Protein AF-E2S7B3-F1 (afdb_monomer_lite)

Radius of gyration: 31.46 Å; chains: 1; bounding box: 75×74×96 Å

pLDDT: mean 91.52, std 8.04, range [38.59, 98.75]

Sequence (967 aa):
MTLFEKPIVLAPMAGGPSTPELCAAVTNAGGLGFLAGGYLTPEKLEEQVSTVESLTTQPFGINLFYPSHSNSDQYAEYSKYHQALTKKCVSYSDFPSHPKWSDDHYDRKLDIALRSNAKFISLTFGYPDANTLKTIRRAGKKVVLNATTPREIDHIIQLDCDILSLQGKAAGGHRATVLDNNIEGSSYDAKTLLHHAVAKTEKPVFVGGGVGTAEDTLDLLRSGATAVIVGTRFLTAQEAGTKDTHRHALLELTNRNTVITHAFSGKPARAISNTFTDIFTSQAPYIYPEIHYLTAGMRAEANNAKDPEYLNLWAGEGFANCREATAKQIIDELLPYSQAQESSKVSFSHTDVAVIGGGPRGMAVIERLISRIKDKNLNKPIHIVWYDDNGFGSGKVWSPYQCQLLLMNTVTAQLSAFPDESAGLSGQHATGPTFYDWLKSNDAREFLSSDPVLLAEASSATEDTYSSRALYGAYLQWSVNQLLKDSREYSPIKLVARRAVSFEKREDSLLIHDSLGGCVEAKSVVLSLGHTSQKLSGKEESLSKKAKESTVTYLPSGDASIQKAAKLPIRESIILRGMGLTFFDYMILLTEGRGGQFRENAHGKHYIPSGKEPHIIACSRKGAPHHARGKNQKRPDERWVPRILTEDYAAALSNATFSVDVWPRIAQEVELAFTISLLEENNADYDEESLVSLAKQGGHSLVEWRHSQGYTETLDWGELFQAKWTNSPGEKLRDYQDTVASKIENDIVEAEKGNKSGPLKAALDVLRDIRNEVRECVQYGRITGESFKEELLARYSPTNAFLSIGPPIQRLEQMQALIKAGILTVLPADPIISLDESNGKVDYFNPSMPQEKGEATALVEARLPTSSIQNTADPLIVSAASLGLIRPHYFKNTTCVSGAIDVDPHSFRVQSDSEQSVSLYAYGIPLEGLQWGTAATIRPFVNSVIIHDADAIASSIQEDLHERKKQ

Structure (mmCIF, N/CA/C/O backbone):
data_AF-E2S7B3-F1
#
_entry.id   AF-E2S7B3-F1
#
loop_
_atom_site.group_PDB
_atom_site.id
_atom_site.type_symbol
_atom_site.label_atom_id
_atom_site.label_alt_id
_atom_site.label_comp_id
_atom_site.label_asym_id
_atom_site.label_entity_id
_atom_site.label_seq_id
_atom_site.pdbx_PDB_ins_code
_atom_site.Cartn_x
_atom_site.Cartn_y
_atom_site.Cartn_z
_atom_site.occupancy
_atom_site.B_iso_or_equiv
_atom_site.auth_seq_id
_atom_site.auth_comp_id
_atom_site.auth_asym_id
_atom_site.auth_atom_id
_atom_site.pdbx_PDB_model_num
ATOM 1 N N . MET A 1 1 ? 3.753 -5.588 10.242 1.00 42.84 1 MET A N 1
ATOM 2 C CA . MET A 1 1 ? 3.147 -6.579 11.151 1.00 42.84 1 MET A CA 1
ATOM 3 C C . MET A 1 1 ? 1.650 -6.394 11.049 1.00 42.84 1 MET A C 1
ATOM 5 O O . MET A 1 1 ? 1.190 -5.283 11.280 1.00 42.84 1 MET A O 1
ATOM 9 N N . THR A 1 2 ? 0.928 -7.424 10.633 1.00 64.00 2 THR A N 1
ATOM 10 C CA . THR A 1 2 ? -0.535 -7.390 10.520 1.00 64.00 2 THR A CA 1
ATOM 11 C C . THR A 1 2 ? -1.118 -7.531 11.919 1.00 64.00 2 THR A C 1
ATOM 13 O O . THR A 1 2 ? -0.820 -8.506 12.604 1.00 64.00 2 THR A O 1
ATOM 16 N N . LEU A 1 3 ? -1.851 -6.516 12.385 1.00 79.00 3 LEU A N 1
ATOM 17 C CA . LEU A 1 3 ? -2.432 -6.497 13.735 1.00 79.00 3 LEU A CA 1
ATOM 18 C C . LEU A 1 3 ? -3.769 -7.253 13.789 1.00 79.00 3 LEU A C 1
ATOM 20 O O . LEU A 1 3 ? -4.097 -7.843 14.813 1.00 79.00 3 LEU A O 1
ATOM 24 N N . PHE A 1 4 ? -4.520 -7.193 12.690 1.00 83.31 4 PHE A N 1
ATOM 25 C CA . PHE A 1 4 ? -5.829 -7.798 12.435 1.00 83.31 4 PHE A CA 1
ATOM 26 C C . PHE A 1 4 ? -6.089 -7.742 10.913 1.00 83.31 4 PHE A C 1
ATOM 28 O O . PHE A 1 4 ? -5.300 -7.137 10.184 1.00 83.31 4 PHE A O 1
ATOM 35 N N . GLU A 1 5 ? -7.134 -8.411 10.425 1.00 85.56 5 GLU A N 1
ATOM 36 C CA . GLU A 1 5 ? -7.292 -8.757 8.999 1.00 85.56 5 GLU A CA 1
ATOM 37 C C . GLU A 1 5 ? -7.821 -7.599 8.135 1.00 85.56 5 GLU A C 1
ATOM 39 O O . GLU A 1 5 ? -7.329 -7.370 7.031 1.00 85.56 5 GLU A O 1
ATOM 44 N N . LYS A 1 6 ? -8.800 -6.842 8.640 1.00 90.12 6 LYS A N 1
ATOM 45 C CA . LYS A 1 6 ? -9.456 -5.729 7.940 1.00 90.12 6 LYS A CA 1
ATOM 46 C C . LYS A 1 6 ? -9.168 -4.415 8.669 1.00 90.12 6 LYS A C 1
ATOM 48 O O . LYS A 1 6 ? -9.468 -4.354 9.854 1.00 90.12 6 LYS A O 1
ATOM 53 N N . PRO A 1 7 ? -8.657 -3.346 8.024 1.00 93.50 7 PRO A N 1
ATOM 54 C CA . PRO A 1 7 ? -8.165 -2.128 8.690 1.00 93.50 7 PRO A CA 1
ATOM 55 C C . PRO A 1 7 ? -9.270 -1.197 9.252 1.00 93.50 7 PRO A C 1
ATOM 57 O O . PRO A 1 7 ? -9.233 0.016 9.054 1.00 93.50 7 PRO A O 1
ATOM 60 N N . ILE A 1 8 ? -10.238 -1.749 9.991 1.00 97.00 8 ILE A N 1
ATOM 61 C CA . ILE A 1 8 ? -11.301 -1.048 10.721 1.00 97.00 8 ILE A CA 1
ATOM 62 C C . ILE A 1 8 ? -11.154 -1.313 12.219 1.00 97.00 8 ILE A C 1
ATOM 64 O O . ILE A 1 8 ? -11.015 -2.455 12.652 1.00 97.00 8 ILE A O 1
ATOM 68 N N . VAL A 1 9 ? -11.237 -0.253 13.015 1.00 98.44 9 VAL A N 1
ATOM 69 C CA . VAL A 1 9 ? -11.253 -0.307 14.478 1.00 98.44 9 VAL A CA 1
ATOM 70 C C . VAL A 1 9 ? -12.608 0.189 14.966 1.00 98.44 9 VAL A C 1
ATOM 72 O O . VAL A 1 9 ? -13.010 1.313 14.655 1.00 98.44 9 VAL A O 1
ATOM 75 N N . LEU A 1 10 ? -13.303 -0.623 15.763 1.00 98.56 10 LEU A N 1
ATOM 76 C CA . LEU A 1 10 ? -14.492 -0.178 16.485 1.00 98.56 10 LEU A CA 1
ATOM 77 C C . LEU A 1 10 ? -14.072 0.850 17.535 1.00 98.56 10 LEU A C 1
ATOM 79 O O . LEU A 1 10 ? -13.273 0.544 18.421 1.00 98.56 10 LEU A O 1
ATOM 83 N N . ALA A 1 11 ? -14.622 2.059 17.468 1.00 98.12 11 ALA A N 1
ATOM 84 C CA . ALA A 1 11 ? -14.414 3.030 18.531 1.00 98.12 11 ALA A CA 1
ATOM 85 C C . ALA A 1 11 ? -15.030 2.505 19.846 1.00 98.12 11 ALA A C 1
ATOM 87 O O . ALA A 1 11 ? -16.179 2.056 19.836 1.00 98.12 11 ALA A O 1
ATOM 88 N N . PRO A 1 12 ? -14.327 2.588 20.989 1.00 96.94 12 PRO A N 1
ATOM 89 C CA . PRO A 1 12 ? -14.933 2.299 22.283 1.00 96.94 12 PRO A CA 1
ATOM 90 C C . PRO A 1 12 ? -15.971 3.377 22.629 1.00 96.94 12 PRO A C 1
ATOM 92 O O . PRO A 1 12 ? -15.638 4.547 22.817 1.00 96.94 12 PRO A O 1
ATOM 95 N N . MET A 1 13 ? -17.238 2.982 22.726 1.00 97.81 13 MET A N 1
ATOM 96 C CA . MET A 1 13 ? -18.384 3.853 22.990 1.00 97.81 13 MET A CA 1
ATOM 97 C C . MET A 1 13 ? -18.999 3.493 24.346 1.00 97.81 13 MET A C 1
ATOM 99 O O . MET A 1 13 ? -19.828 2.587 24.460 1.00 97.81 13 MET A O 1
ATOM 103 N N . ALA A 1 14 ? -18.560 4.202 25.390 1.00 94.50 14 ALA A N 1
ATOM 104 C CA . ALA A 1 14 ? -19.029 4.005 26.761 1.00 94.50 14 ALA A CA 1
ATOM 105 C C . ALA A 1 14 ? -20.523 4.350 26.932 1.00 94.50 14 ALA A C 1
ATOM 107 O O . ALA A 1 14 ? -21.105 5.113 26.158 1.00 94.50 14 ALA A O 1
ATOM 108 N N . GLY A 1 15 ? -21.139 3.821 27.994 1.00 90.44 15 GLY A N 1
ATOM 109 C CA . GLY A 1 15 ? -22.546 4.087 28.321 1.00 90.44 15 GLY A CA 1
ATOM 110 C C . GLY A 1 15 ? -23.561 3.186 27.607 1.00 90.44 15 GLY A C 1
ATOM 111 O O . GLY A 1 15 ? -24.727 3.570 27.507 1.00 90.44 15 GLY A O 1
ATOM 112 N N . GLY A 1 16 ? -23.131 2.015 27.120 1.00 91.50 16 GLY A N 1
ATOM 113 C CA . GLY A 1 16 ? -24.012 0.972 26.576 1.00 91.50 16 GLY A CA 1
ATOM 114 C C . GLY A 1 16 ? -23.735 0.517 25.135 1.00 91.50 16 GLY A C 1
ATOM 115 O O . GLY A 1 16 ? -23.834 -0.683 24.900 1.00 91.50 16 GLY A O 1
ATOM 116 N N . PRO A 1 17 ? -23.364 1.393 24.174 1.00 96.31 17 PRO A N 1
ATOM 117 C CA . PRO A 1 17 ? -23.288 0.986 22.769 1.00 96.31 17 PRO A CA 1
ATOM 118 C C . PRO A 1 17 ? -22.270 -0.119 22.448 1.00 96.31 17 PRO A C 1
ATOM 120 O O . PRO A 1 17 ? -22.614 -1.050 21.722 1.00 96.31 17 PRO A O 1
ATOM 123 N N . SER A 1 18 ? -21.045 -0.049 22.987 1.00 94.88 18 SER A N 1
ATOM 124 C CA . SER A 1 18 ? -20.009 -1.083 22.795 1.00 94.88 18 SER A CA 1
ATOM 125 C C . SER A 1 18 ? -20.242 -2.302 23.689 1.00 94.88 18 SER A C 1
ATOM 127 O O . SER A 1 18 ? -19.544 -2.495 24.684 1.00 94.88 18 SER A O 1
ATOM 129 N N . THR A 1 19 ? -21.232 -3.115 23.338 1.00 98.31 19 THR A N 1
ATOM 130 C CA . THR A 1 19 ? -21.528 -4.400 23.986 1.00 98.31 19 THR A CA 1
ATOM 131 C C . THR A 1 19 ? -20.426 -5.440 23.723 1.00 98.31 19 THR A C 1
ATOM 133 O O . THR A 1 19 ? -19.661 -5.305 22.757 1.00 98.31 19 THR A O 1
ATOM 136 N N . PRO A 1 20 ? -20.341 -6.508 24.541 1.00 98.56 20 PRO A N 1
ATOM 137 C CA . PRO A 1 20 ? -19.515 -7.673 24.229 1.00 98.56 20 PRO A CA 1
ATOM 138 C C . PRO A 1 20 ? -19.801 -8.259 22.843 1.00 98.56 20 PRO A C 1
ATOM 140 O O . PRO A 1 20 ? -18.869 -8.599 22.116 1.00 98.56 20 PRO A O 1
ATOM 143 N N . GLU A 1 21 ? -21.076 -8.320 22.455 1.00 98.62 21 GLU A N 1
ATOM 144 C CA . GLU A 1 21 ? -21.536 -8.849 21.173 1.00 98.62 21 GLU A CA 1
ATOM 145 C C . GLU A 1 21 ? -21.042 -7.994 20.007 1.00 98.62 21 GLU A C 1
ATOM 147 O O . GLU A 1 21 ? -20.528 -8.545 19.037 1.00 98.62 21 GLU A O 1
ATOM 152 N N . LEU A 1 22 ? -21.115 -6.660 20.106 1.00 98.75 22 LEU A N 1
ATOM 153 C CA . LEU A 1 22 ? -20.592 -5.767 19.070 1.00 98.75 22 LEU A CA 1
ATOM 154 C C . LEU A 1 22 ? -19.069 -5.879 18.954 1.00 98.75 22 LEU A C 1
ATOM 156 O O . LEU A 1 22 ? -18.537 -5.955 17.845 1.00 98.75 22 LEU A O 1
ATOM 160 N N . CYS A 1 23 ? -18.367 -5.911 20.091 1.00 98.62 23 CYS A N 1
ATOM 161 C CA . CYS A 1 23 ? -16.917 -6.096 20.127 1.00 98.62 23 CYS A CA 1
ATOM 162 C C . CYS A 1 23 ? -16.521 -7.401 19.419 1.00 98.62 23 CYS A C 1
ATOM 164 O O . CYS A 1 23 ? -15.706 -7.385 18.496 1.00 98.62 23 CYS A O 1
ATOM 166 N N . ALA A 1 24 ? -17.150 -8.518 19.791 1.00 98.19 24 ALA A N 1
ATOM 167 C CA . ALA A 1 24 ? -16.897 -9.815 19.181 1.00 98.19 24 ALA A CA 1
ATOM 168 C C . ALA A 1 24 ? -17.320 -9.870 17.705 1.00 98.19 24 ALA A C 1
ATOM 170 O O . ALA A 1 24 ? -16.604 -10.462 16.904 1.00 98.19 24 ALA A O 1
ATOM 171 N N . ALA A 1 25 ? -18.435 -9.246 17.315 1.00 98.00 25 ALA A N 1
ATOM 172 C CA . ALA A 1 25 ? -18.910 -9.239 15.933 1.00 98.00 25 ALA A CA 1
ATOM 173 C C . ALA A 1 25 ? -17.956 -8.487 14.995 1.00 98.00 25 ALA A C 1
ATOM 175 O O . ALA A 1 25 ? -17.624 -9.008 13.931 1.00 98.00 25 ALA A O 1
ATOM 176 N N . VAL A 1 26 ? -17.448 -7.318 15.406 1.00 97.62 26 VAL A N 1
ATOM 177 C CA . VAL A 1 26 ? -16.416 -6.588 14.646 1.00 97.62 26 VAL A CA 1
ATOM 178 C C . VAL A 1 26 ? -15.134 -7.409 14.542 1.00 97.62 26 VAL A C 1
ATOM 180 O O . VAL A 1 26 ? -14.583 -7.554 13.451 1.00 97.62 26 VAL A O 1
ATOM 183 N N . THR A 1 27 ? -14.686 -7.979 15.662 1.00 95.81 27 THR A N 1
ATOM 184 C CA . THR A 1 27 ? -13.476 -8.806 15.726 1.00 95.81 27 THR A CA 1
ATOM 185 C C . THR A 1 27 ? -13.581 -10.057 14.842 1.00 95.81 27 THR A C 1
ATOM 187 O O . THR A 1 27 ? -12.671 -10.367 14.077 1.00 95.81 27 THR A O 1
ATOM 190 N N . ASN A 1 28 ? -14.718 -10.755 14.871 1.00 93.12 28 ASN A N 1
ATOM 191 C CA . ASN A 1 28 ? -14.971 -11.945 14.052 1.00 93.12 28 ASN A CA 1
ATOM 192 C C . ASN A 1 28 ? -15.164 -11.622 12.563 1.00 93.12 28 ASN A C 1
ATOM 194 O O . ASN A 1 28 ? -14.970 -12.496 11.722 1.00 93.12 28 ASN A O 1
ATOM 198 N N . ALA A 1 29 ? -15.533 -10.385 12.230 1.00 91.62 29 ALA A N 1
ATOM 199 C CA . ALA A 1 29 ? -15.584 -9.888 10.859 1.00 91.62 29 ALA A CA 1
ATOM 200 C C . ALA A 1 29 ? -14.210 -9.402 10.341 1.00 91.62 29 ALA A C 1
ATOM 202 O O . ALA A 1 29 ? -14.124 -8.880 9.230 1.00 91.62 29 ALA A O 1
ATOM 203 N N . GLY A 1 30 ? -13.139 -9.579 11.126 1.00 89.81 30 GLY A N 1
ATOM 204 C CA . GLY A 1 30 ? -11.754 -9.281 10.753 1.00 89.81 30 GLY A CA 1
ATOM 205 C C . GLY A 1 30 ? -11.259 -7.895 11.177 1.00 89.81 30 GLY A C 1
ATOM 206 O O . GLY A 1 30 ? -10.065 -7.621 11.051 1.00 89.81 30 GLY A O 1
ATOM 207 N N . GLY A 1 31 ? -12.139 -7.027 11.686 1.00 94.25 31 GLY A N 1
ATOM 208 C CA . GLY A 1 31 ? -11.756 -5.740 12.273 1.00 94.25 31 GLY A CA 1
ATOM 209 C C . GLY A 1 31 ? -11.177 -5.886 13.683 1.00 94.25 31 GLY A C 1
ATOM 210 O O . GLY A 1 31 ? -11.022 -6.988 14.203 1.00 94.25 31 GLY A O 1
ATOM 211 N N . LEU A 1 32 ? -10.890 -4.760 14.337 1.00 97.12 32 LEU A N 1
ATOM 212 C CA . LEU A 1 32 ? -10.486 -4.720 15.743 1.00 97.12 32 LEU A CA 1
ATOM 213 C C . LEU A 1 32 ? -11.626 -4.192 16.619 1.00 97.12 32 LEU A C 1
ATOM 215 O O . LEU A 1 32 ? -11.892 -2.988 16.651 1.00 97.12 32 LEU A O 1
ATOM 219 N N . GLY A 1 33 ? -12.286 -5.090 17.350 1.00 98.06 33 GLY A N 1
ATOM 220 C CA . GLY A 1 33 ? -13.283 -4.738 18.357 1.00 98.06 33 GLY A CA 1
ATOM 221 C C . GLY A 1 33 ? -12.650 -4.143 19.617 1.00 98.06 33 GLY A C 1
ATOM 222 O O . GLY A 1 33 ? -11.640 -4.649 20.115 1.00 98.06 33 GLY A O 1
ATOM 223 N N . PHE A 1 34 ? -13.265 -3.090 20.161 1.00 98.44 34 PHE A N 1
ATOM 224 C CA . PHE A 1 34 ? -12.953 -2.561 21.490 1.00 98.44 34 PHE A CA 1
ATOM 225 C C . PHE A 1 34 ? -14.171 -2.618 22.410 1.00 98.44 34 PHE A C 1
ATOM 227 O O . PHE A 1 34 ? -15.238 -2.092 22.087 1.00 98.44 34 PHE A O 1
ATOM 234 N N . LEU A 1 35 ? -13.971 -3.182 23.601 1.00 98.25 35 LEU A N 1
ATOM 235 C CA . LEU A 1 35 ? -14.897 -3.070 24.721 1.00 98.25 35 LEU A CA 1
ATOM 236 C C . LEU A 1 35 ? -14.635 -1.759 25.477 1.00 98.25 35 LEU A C 1
ATOM 238 O O . LEU A 1 35 ? -13.482 -1.417 25.754 1.00 98.25 35 LEU A O 1
ATOM 242 N N . ALA A 1 36 ? -15.690 -1.025 25.831 1.00 97.69 36 ALA A N 1
ATOM 243 C CA . ALA A 1 36 ? -15.576 0.230 26.570 1.00 97.69 36 ALA A CA 1
ATOM 244 C C . ALA A 1 36 ? -15.776 0.002 28.077 1.00 97.69 36 ALA A C 1
ATOM 246 O O . ALA A 1 36 ? -16.889 -0.250 28.525 1.00 97.69 36 ALA A O 1
ATOM 247 N N . GLY A 1 37 ? -14.707 0.132 28.868 1.00 97.12 37 GLY A N 1
ATOM 248 C CA . GLY A 1 37 ? -14.751 -0.003 30.327 1.00 97.12 37 GLY A CA 1
ATOM 249 C C . GLY A 1 37 ? -15.211 1.254 31.070 1.00 97.12 37 GLY A C 1
ATOM 250 O O . GLY A 1 37 ? -15.495 1.181 32.268 1.00 97.12 37 GLY A O 1
ATOM 251 N N . GLY A 1 38 ? -15.297 2.397 30.384 1.00 95.44 38 GLY A N 1
ATOM 252 C CA . GLY A 1 38 ? -15.758 3.659 30.963 1.00 95.44 38 GLY A CA 1
ATOM 253 C C . GLY A 1 38 ? -17.161 3.544 31.565 1.00 95.44 38 GLY A C 1
ATOM 254 O O . GLY A 1 38 ? -18.071 3.017 30.922 1.00 95.44 38 GLY A O 1
ATOM 255 N N . TYR A 1 39 ? -17.341 4.049 32.787 1.00 94.44 39 TYR A N 1
ATOM 256 C CA . TYR A 1 39 ? -18.589 4.023 33.569 1.00 94.44 39 TYR A CA 1
ATOM 257 C C . TYR A 1 39 ? -19.047 2.648 34.084 1.00 94.44 39 TYR A C 1
ATOM 259 O O . TYR A 1 39 ? -20.011 2.588 34.849 1.00 94.44 39 TYR A O 1
ATOM 267 N N . LEU A 1 40 ? -18.392 1.543 33.710 1.00 96.75 40 LEU A N 1
ATOM 268 C CA . LEU A 1 40 ? -18.699 0.224 34.276 1.00 96.75 40 LEU A CA 1
ATOM 269 C C . LEU A 1 40 ? -18.163 0.097 35.705 1.00 96.75 40 LEU A C 1
ATOM 271 O O . LEU A 1 40 ? -17.192 0.748 36.077 1.00 96.75 40 LEU A O 1
ATOM 275 N N . THR A 1 41 ? -18.743 -0.789 36.509 1.00 97.81 41 THR A N 1
ATOM 276 C CA . THR A 1 41 ? -18.047 -1.273 37.709 1.00 97.81 41 THR A CA 1
ATOM 277 C C . THR A 1 41 ? -16.982 -2.301 37.305 1.00 97.81 41 THR A C 1
ATOM 279 O O . THR A 1 41 ? -17.084 -2.883 36.218 1.00 97.81 41 THR A O 1
ATOM 282 N N . PRO A 1 42 ? -15.963 -2.566 38.143 1.00 98.38 42 PRO A N 1
ATOM 283 C CA . PRO A 1 42 ? -15.003 -3.640 37.888 1.00 98.38 42 PRO A CA 1
ATOM 284 C C . PRO A 1 42 ? -15.684 -4.992 37.644 1.00 98.38 42 PRO A C 1
ATOM 286 O O . PRO A 1 42 ? -15.332 -5.695 36.706 1.00 98.38 42 PRO A O 1
ATOM 289 N N . GLU A 1 43 ? -16.715 -5.318 38.421 1.00 98.38 43 GLU A N 1
ATOM 290 C CA . GLU A 1 43 ? -17.434 -6.590 38.326 1.00 98.38 43 GLU A CA 1
ATOM 291 C C . GLU A 1 43 ? -18.163 -6.715 36.980 1.00 98.38 43 GLU A C 1
ATOM 293 O O . GLU A 1 43 ? -18.111 -7.763 36.337 1.00 98.38 43 GLU A O 1
ATOM 298 N N . LYS A 1 44 ? -18.782 -5.624 36.500 1.00 98.31 44 LYS A N 1
ATOM 299 C CA . LYS A 1 44 ? -19.452 -5.635 35.195 1.00 98.31 44 LYS A CA 1
ATOM 300 C C . LYS A 1 44 ? -18.458 -5.687 34.037 1.00 98.31 44 LYS A C 1
ATOM 302 O O . LYS A 1 44 ? -18.742 -6.330 33.030 1.00 98.31 44 LYS A O 1
ATOM 307 N N . LEU A 1 45 ? -17.305 -5.027 34.170 1.00 98.44 45 LEU A N 1
ATOM 308 C CA . LEU A 1 45 ? -16.232 -5.135 33.183 1.00 98.44 45 LEU A CA 1
ATOM 309 C C . LEU A 1 45 ? -15.709 -6.575 33.105 1.00 98.44 45 LEU A C 1
ATOM 311 O O . LEU A 1 45 ? -15.553 -7.087 32.003 1.00 98.44 45 LEU A O 1
ATOM 315 N N . GLU A 1 46 ? -15.473 -7.236 34.240 1.00 98.44 46 GLU A N 1
ATOM 316 C CA . GLU A 1 46 ? -14.998 -8.627 34.283 1.00 98.44 46 GLU A CA 1
ATOM 317 C C . GLU A 1 46 ? -16.002 -9.590 33.621 1.00 98.44 46 GLU A C 1
ATOM 319 O O . GLU A 1 46 ? -15.612 -10.408 32.788 1.00 98.44 46 GLU A O 1
ATOM 324 N N . GLU A 1 47 ? -17.303 -9.420 33.883 1.00 98.50 47 GLU A N 1
ATOM 325 C CA . GLU A 1 47 ? -18.380 -10.167 33.212 1.00 98.50 47 GLU A CA 1
ATOM 326 C C . GLU A 1 47 ? -18.380 -9.945 31.687 1.00 98.50 47 GLU A C 1
ATOM 328 O O . GLU A 1 47 ? -18.436 -10.897 30.901 1.00 98.50 47 GLU A O 1
ATOM 333 N N . GLN A 1 48 ? -18.291 -8.687 31.245 1.00 98.56 48 GLN A N 1
ATOM 334 C CA . GLN A 1 48 ? -18.290 -8.353 29.820 1.00 98.56 48 GLN A CA 1
ATOM 335 C C . GLN A 1 48 ? -17.035 -8.859 29.101 1.00 98.56 48 GLN A C 1
ATOM 337 O O . GLN A 1 48 ? -17.138 -9.350 27.979 1.00 98.56 48 GLN A O 1
ATOM 342 N N . VAL A 1 49 ? -15.867 -8.791 29.742 1.00 98.56 49 VAL A N 1
A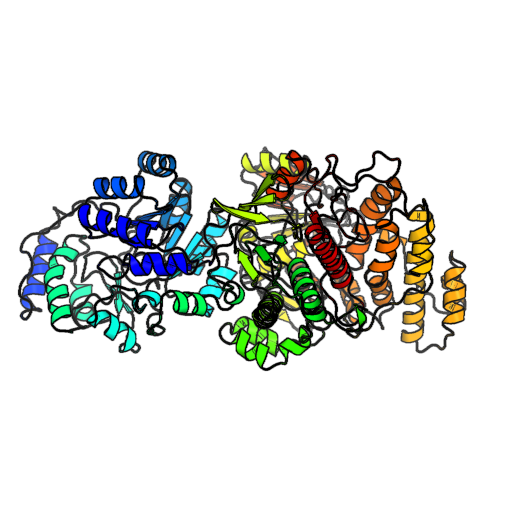TOM 343 C CA . VAL A 1 49 ? -14.616 -9.355 29.216 1.00 98.56 49 VAL A CA 1
ATOM 344 C C . VAL A 1 49 ? -14.748 -10.865 29.039 1.00 98.56 49 VAL A C 1
ATOM 346 O O . VAL A 1 49 ? -14.465 -11.367 27.953 1.00 98.56 49 VAL A O 1
ATOM 349 N N . SER A 1 50 ? -15.255 -11.579 30.049 1.00 98.25 50 SER A N 1
ATOM 350 C CA . SER A 1 50 ? -15.501 -13.023 29.948 1.00 98.25 50 SER A CA 1
ATOM 351 C C . SER A 1 50 ? -16.468 -13.362 28.808 1.00 98.25 50 SER A C 1
ATOM 353 O O . SER A 1 50 ? -16.254 -14.332 28.080 1.00 98.25 50 SER A O 1
ATOM 355 N N . THR A 1 51 ? -17.483 -12.521 28.591 1.00 98.56 51 THR A N 1
ATOM 356 C CA . THR A 1 51 ? -18.421 -12.678 27.473 1.00 98.56 51 THR A CA 1
ATOM 357 C C . THR A 1 51 ? -17.708 -12.535 26.126 1.00 98.56 51 THR A C 1
ATOM 359 O O . THR A 1 51 ? -17.839 -13.422 25.286 1.00 98.56 51 THR A O 1
ATOM 362 N N . VAL A 1 52 ? -16.893 -11.490 25.918 1.00 98.31 52 VAL A N 1
ATOM 363 C CA . VAL A 1 52 ? -16.115 -11.329 24.671 1.00 98.31 52 VAL A CA 1
ATOM 364 C C . VAL A 1 52 ? -15.217 -12.542 24.425 1.00 98.31 52 VAL A C 1
ATOM 366 O O . VAL A 1 52 ? -15.218 -13.084 23.323 1.00 98.31 52 VAL A O 1
ATOM 369 N N . GLU A 1 53 ? -14.504 -13.009 25.449 1.00 97.44 53 GLU A N 1
ATOM 370 C CA . GLU A 1 53 ? -13.600 -14.165 25.354 1.00 97.44 53 GLU A CA 1
ATOM 371 C C . GLU A 1 53 ? -14.323 -15.480 25.033 1.00 97.44 53 GLU A C 1
ATOM 373 O O . GLU A 1 53 ? -13.731 -16.384 24.447 1.00 97.44 53 GLU A O 1
ATOM 378 N N . SER A 1 54 ? -15.612 -15.582 25.367 1.00 97.88 54 SER A N 1
ATOM 379 C CA . SER A 1 54 ? -16.453 -16.713 24.960 1.00 97.88 54 SER A CA 1
ATOM 380 C C . SER A 1 54 ? -16.955 -16.610 23.512 1.00 97.88 54 SER A C 1
ATOM 382 O O . SER A 1 54 ? -17.238 -17.630 22.885 1.00 97.88 54 SER A O 1
ATOM 384 N N . LEU A 1 55 ? -17.055 -15.391 22.969 1.00 97.62 55 LEU A N 1
ATOM 385 C CA . LEU A 1 55 ? -17.600 -15.108 21.636 1.00 97.62 55 LEU A CA 1
ATOM 386 C C . LEU A 1 55 ? -16.525 -15.016 20.544 1.00 97.62 55 LEU A C 1
ATOM 388 O O . LEU A 1 55 ? -16.841 -15.111 19.353 1.00 97.62 55 LEU A O 1
ATOM 392 N N . THR A 1 56 ? -15.260 -14.799 20.911 1.00 93.38 56 THR A N 1
ATOM 393 C CA . THR A 1 56 ? -14.152 -14.738 19.957 1.00 93.38 56 THR A CA 1
ATOM 394 C C . THR A 1 56 ? -12.821 -15.171 20.562 1.00 93.38 56 THR A C 1
ATOM 396 O O . THR A 1 56 ? -12.491 -14.856 21.701 1.00 93.38 56 THR A O 1
ATOM 399 N N . THR A 1 57 ? -12.018 -15.858 19.749 1.00 88.69 57 THR A N 1
ATOM 400 C CA . THR A 1 57 ? -10.620 -16.194 20.055 1.00 88.69 57 THR A CA 1
ATOM 401 C C . THR A 1 57 ? -9.629 -15.231 19.398 1.00 88.69 57 THR A C 1
ATOM 403 O O . THR A 1 57 ? -8.419 -15.391 19.559 1.00 88.69 57 THR A O 1
ATOM 406 N N . GLN A 1 58 ? -10.110 -14.271 18.602 1.00 88.19 58 GLN A N 1
ATOM 407 C CA . GLN A 1 58 ? -9.259 -13.319 17.890 1.00 88.19 58 GLN A CA 1
ATOM 408 C C . GLN A 1 58 ? -8.884 -12.129 18.800 1.00 88.19 58 GLN A C 1
ATOM 410 O O . GLN A 1 58 ? -9.575 -11.850 19.785 1.00 88.19 58 GLN A O 1
ATOM 415 N N . PRO A 1 59 ? -7.790 -11.404 18.499 1.00 90.81 59 PRO A N 1
ATOM 416 C CA . PRO A 1 59 ? -7.371 -10.238 19.274 1.00 90.81 59 PRO A CA 1
ATOM 417 C C . PRO A 1 59 ? -8.450 -9.144 19.373 1.00 90.81 59 PRO A C 1
ATOM 419 O O . PRO A 1 59 ? -8.904 -8.628 18.358 1.00 90.81 59 PRO A O 1
ATOM 422 N N . PHE A 1 60 ? -8.785 -8.723 20.596 1.00 97.44 60 PHE A N 1
ATOM 423 C CA . PHE A 1 60 ? -9.651 -7.568 20.870 1.00 97.44 60 PHE A CA 1
ATOM 424 C C . PHE A 1 60 ? -8.981 -6.573 21.830 1.00 97.44 60 PHE A C 1
ATOM 426 O O . PHE A 1 60 ? -7.926 -6.858 22.419 1.00 97.44 60 PHE A O 1
ATOM 433 N N . GLY A 1 61 ? -9.580 -5.390 21.970 1.00 98.19 61 GLY A N 1
ATOM 434 C CA . GLY A 1 61 ? -9.113 -4.326 22.853 1.00 98.19 61 GLY A CA 1
ATOM 435 C C . GLY A 1 61 ? -10.066 -3.983 24.000 1.00 98.19 61 GLY A C 1
ATOM 436 O O . GLY A 1 61 ? -11.277 -4.162 23.901 1.00 98.19 61 GLY A O 1
ATOM 437 N N . ILE A 1 62 ? -9.516 -3.433 25.083 1.00 98.69 62 ILE A N 1
ATOM 438 C CA . ILE A 1 62 ? -10.273 -2.841 26.196 1.00 98.69 62 ILE A CA 1
ATOM 439 C C . ILE A 1 62 ? -9.886 -1.366 26.311 1.00 98.69 62 ILE A C 1
ATOM 441 O O . ILE A 1 62 ? -8.703 -1.027 26.308 1.00 98.69 62 ILE A O 1
ATOM 445 N N . ASN A 1 63 ? -10.876 -0.480 26.391 1.00 98.56 63 ASN A N 1
ATOM 446 C CA . ASN A 1 63 ? -10.676 0.944 26.647 1.00 98.56 63 ASN A CA 1
ATOM 447 C C . ASN A 1 63 ? -10.975 1.293 28.102 1.00 98.56 63 ASN A C 1
ATOM 449 O O . ASN A 1 63 ? -12.031 0.919 28.608 1.00 98.56 63 ASN A O 1
ATOM 453 N N . LEU A 1 64 ? -10.086 2.053 28.739 1.00 98.12 64 LEU A N 1
ATOM 454 C CA . LEU A 1 64 ? -10.264 2.571 30.094 1.00 98.12 64 LEU A CA 1
ATOM 455 C C . LEU A 1 64 ? -10.168 4.101 30.101 1.00 98.12 64 LEU A C 1
ATOM 457 O O . LEU A 1 64 ? -9.381 4.699 29.359 1.00 98.12 64 LEU A O 1
ATOM 461 N N . PHE A 1 65 ? -10.953 4.740 30.966 1.00 96.44 65 PHE A N 1
ATOM 462 C CA . PHE A 1 65 ? -10.790 6.158 31.260 1.00 96.44 65 PHE A CA 1
ATOM 463 C C . PHE A 1 65 ? -9.664 6.339 32.266 1.00 96.44 65 PHE A C 1
ATOM 465 O O . PHE A 1 65 ? -9.650 5.708 33.319 1.00 96.44 65 PHE A O 1
ATOM 472 N N . TYR A 1 66 ? -8.714 7.200 31.923 1.00 93.69 66 TYR A N 1
ATOM 473 C CA . TYR A 1 66 ? -7.680 7.624 32.846 1.00 93.69 66 TYR A CA 1
ATOM 474 C C . TYR A 1 66 ? -8.284 8.632 33.843 1.00 93.69 66 TYR A C 1
ATOM 476 O O . TYR A 1 66 ? -9.015 9.528 33.399 1.00 93.69 66 TYR A O 1
ATOM 484 N N . PRO A 1 67 ? -8.020 8.510 35.158 1.00 90.06 67 PRO A N 1
ATOM 485 C CA . PRO A 1 67 ? -8.644 9.358 36.172 1.00 90.06 67 PRO A CA 1
ATOM 486 C C . PRO A 1 67 ? -8.398 10.852 35.935 1.00 90.06 67 PRO A C 1
ATOM 488 O O . PRO A 1 67 ? -7.267 11.271 35.681 1.00 90.06 67 PRO A O 1
ATOM 491 N N . SER A 1 68 ? -9.450 11.667 36.058 1.00 81.00 68 SER A N 1
ATOM 492 C CA . SER A 1 68 ? -9.325 13.126 36.149 1.00 81.00 68 SER A CA 1
ATOM 493 C C . SER A 1 68 ? -9.047 13.557 37.589 1.00 81.00 68 SER A C 1
ATOM 495 O O . SER A 1 68 ? -9.378 12.848 38.537 1.00 81.00 68 SER A O 1
ATOM 497 N N . HIS A 1 69 ? -8.471 14.745 37.779 1.00 80.62 69 HIS A N 1
ATOM 498 C CA . HIS A 1 69 ? -8.373 15.343 39.112 1.00 80.62 69 HIS A CA 1
ATOM 499 C C . HIS A 1 69 ? -9.768 15.654 39.685 1.00 80.62 69 HIS A C 1
ATOM 501 O O . HIS A 1 69 ? -10.706 15.928 38.936 1.00 80.62 69 HIS A O 1
ATOM 507 N N . SER A 1 70 ? -9.892 15.605 41.014 1.00 76.25 70 SER A N 1
ATOM 508 C CA . SER A 1 70 ? -11.102 16.037 41.725 1.00 76.25 70 SER A CA 1
ATOM 509 C C . SER A 1 70 ? -11.312 17.539 41.553 1.00 76.25 70 SER A C 1
ATOM 511 O O . SER A 1 70 ? -10.384 18.313 41.783 1.00 76.25 70 SER A O 1
ATOM 513 N N . ASN A 1 71 ? -12.535 17.952 41.211 1.00 79.12 71 ASN A N 1
ATOM 514 C CA . ASN A 1 71 ? -12.913 19.362 41.071 1.00 79.12 71 ASN A CA 1
ATOM 515 C C . ASN A 1 71 ? -13.656 19.879 42.316 1.00 79.12 71 ASN A C 1
ATOM 517 O O . ASN A 1 71 ? -14.565 20.704 42.212 1.00 79.12 71 ASN A O 1
ATOM 521 N N . SER A 1 72 ? -13.293 19.383 43.505 1.00 72.88 72 SER A N 1
ATOM 522 C CA . SER A 1 72 ? -13.953 19.707 44.784 1.00 72.88 72 SER A CA 1
ATOM 523 C C . SER A 1 72 ? -14.062 21.208 45.063 1.00 72.88 72 SER A C 1
ATOM 525 O O . SER A 1 72 ? -14.996 21.646 45.732 1.00 72.88 72 SER A O 1
ATOM 527 N N . ASP A 1 73 ? -13.146 21.995 44.506 1.00 80.00 73 ASP A N 1
ATOM 528 C CA . ASP A 1 73 ? -13.054 23.435 44.731 1.00 80.00 73 ASP A CA 1
ATOM 529 C C . ASP A 1 73 ? -14.052 24.240 43.866 1.00 80.00 73 ASP A C 1
ATOM 531 O O . ASP A 1 73 ? -14.238 25.432 44.092 1.00 80.00 73 ASP A O 1
ATOM 535 N N . GLN A 1 74 ? -14.745 23.597 42.913 1.00 83.75 74 GLN A N 1
ATOM 536 C CA . GLN A 1 74 ? -15.693 24.215 41.962 1.00 83.75 74 GLN A CA 1
ATOM 537 C C . GLN A 1 74 ? -17.173 23.989 42.340 1.00 83.75 74 GLN A C 1
ATOM 539 O O . GLN A 1 74 ? -18.072 23.903 41.493 1.00 83.75 74 GLN A O 1
ATOM 544 N N . TYR A 1 75 ? -17.458 23.860 43.640 1.00 88.44 75 TYR A N 1
ATOM 545 C CA . TYR A 1 75 ? -18.814 23.611 44.148 1.00 88.44 75 TYR A CA 1
ATOM 546 C C . TYR A 1 75 ? -19.808 24.736 43.805 1.00 88.44 75 TYR A C 1
ATOM 548 O O . TYR A 1 75 ? -21.002 24.480 43.616 1.00 88.44 75 TYR A O 1
ATOM 556 N N . ALA A 1 76 ? -19.341 25.986 43.719 1.00 91.56 76 ALA A N 1
ATOM 557 C CA . ALA A 1 76 ? -20.189 27.137 43.416 1.00 91.56 76 ALA A CA 1
ATOM 558 C C . ALA A 1 76 ? -20.739 27.074 41.979 1.00 91.56 76 ALA A C 1
ATOM 560 O O . ALA A 1 76 ? -21.935 27.277 41.756 1.00 91.56 76 ALA A O 1
ATOM 561 N N . GLU A 1 77 ? -19.887 26.738 41.012 1.00 93.00 77 GLU A N 1
ATOM 562 C CA . GLU A 1 77 ? -20.236 26.545 39.607 1.00 93.00 77 GLU A CA 1
ATOM 563 C C . GLU A 1 77 ? -21.178 25.352 39.427 1.00 93.00 77 GLU A C 1
ATOM 565 O O . GLU A 1 77 ? -22.190 25.468 38.728 1.00 93.00 77 GLU A O 1
ATOM 570 N N . TYR A 1 78 ? -20.898 24.238 40.115 1.00 94.12 78 TYR A N 1
ATOM 571 C CA . TYR A 1 78 ? -21.790 23.078 40.159 1.00 94.12 78 TYR A CA 1
ATOM 572 C C . TYR A 1 78 ? -23.182 23.461 40.676 1.00 94.12 78 TYR A C 1
ATOM 574 O O . TYR A 1 78 ? -24.186 23.189 40.019 1.00 94.12 78 TYR A O 1
ATOM 582 N N . SER A 1 79 ? -23.247 24.157 41.815 1.00 93.69 79 SER A N 1
ATOM 583 C CA . SER A 1 79 ? -24.505 24.574 42.449 1.00 93.69 79 SER A CA 1
ATOM 584 C C . SER A 1 79 ? -25.314 25.521 41.562 1.00 93.69 79 SER A C 1
ATOM 586 O O . SER A 1 79 ? -26.534 25.395 41.458 1.00 93.69 79 SER A O 1
ATOM 588 N N . LYS A 1 80 ? -24.648 26.456 40.873 1.00 95.19 80 LYS A N 1
ATOM 589 C CA . LYS A 1 80 ? -25.297 27.370 39.924 1.00 95.19 80 LYS A CA 1
ATOM 590 C C . LYS A 1 80 ? -25.931 26.610 38.756 1.00 95.19 80 LYS A C 1
ATOM 592 O O . LYS A 1 80 ? -27.050 26.928 38.352 1.00 95.19 80 LYS A O 1
ATOM 597 N N . TYR A 1 81 ? -25.238 25.606 38.223 1.00 95.88 81 TYR A N 1
ATOM 598 C CA . TYR A 1 81 ? -25.760 24.791 37.129 1.00 95.88 81 TYR A CA 1
ATOM 599 C C . TYR A 1 81 ? -26.868 23.832 37.589 1.00 95.88 81 TYR A C 1
ATOM 601 O O . TYR A 1 81 ? -27.888 23.721 36.913 1.00 95.88 81 TYR A O 1
ATOM 609 N N . HIS A 1 82 ? -26.736 23.229 38.776 1.00 95.06 82 HIS A N 1
ATOM 610 C CA . HIS A 1 82 ? -27.795 22.453 39.436 1.00 95.06 82 HIS A CA 1
ATOM 611 C C . HIS A 1 82 ? -29.095 23.259 39.573 1.00 95.06 82 HIS A C 1
ATOM 613 O O . HIS A 1 82 ? -30.162 22.785 39.177 1.00 95.06 82 HIS A O 1
ATOM 619 N N . GLN A 1 83 ? -29.014 24.511 40.037 1.00 93.50 83 GLN A N 1
ATOM 620 C CA . GLN A 1 83 ? -30.175 25.402 40.132 1.00 93.50 83 GLN A CA 1
ATOM 621 C C . GLN A 1 83 ? -30.785 25.709 38.759 1.00 93.50 83 GLN A C 1
ATOM 623 O O . GLN A 1 83 ? -32.010 25.729 38.614 1.00 93.50 83 GLN A O 1
ATOM 628 N N . ALA A 1 84 ? -29.949 25.938 37.740 1.00 94.00 84 ALA A N 1
ATOM 629 C CA . ALA A 1 84 ? -30.415 26.181 36.378 1.00 94.00 84 ALA A CA 1
ATOM 630 C C . ALA A 1 84 ? -31.162 24.964 35.804 1.00 94.00 84 ALA A C 1
ATOM 632 O O . ALA A 1 84 ? -32.228 25.142 35.210 1.00 94.00 84 ALA A O 1
ATOM 633 N N . LEU A 1 85 ? -30.641 23.751 36.022 1.00 94.00 85 LEU A N 1
ATOM 634 C CA . LEU A 1 85 ? -31.284 22.495 35.631 1.00 94.00 85 LEU A CA 1
ATOM 635 C C . LEU A 1 85 ? -32.605 22.297 36.375 1.00 94.00 85 LEU A C 1
ATOM 637 O O . LEU A 1 85 ? -33.640 22.158 35.733 1.00 94.00 85 LEU A O 1
ATOM 641 N N . THR A 1 86 ? -32.605 22.404 37.705 1.00 91.38 86 THR A N 1
ATOM 642 C CA . THR A 1 86 ? -33.812 22.242 38.538 1.00 91.38 86 THR A CA 1
ATOM 643 C C . THR A 1 86 ? -34.926 23.212 38.127 1.00 91.38 86 THR A C 1
ATOM 645 O O . THR A 1 86 ? -36.101 22.858 38.115 1.00 91.38 86 THR A O 1
ATOM 648 N N . LYS A 1 87 ? -34.570 24.444 37.735 1.00 91.00 87 LYS A N 1
ATOM 649 C CA . LYS A 1 87 ? -35.538 25.457 37.293 1.00 91.00 87 LYS A CA 1
ATOM 650 C C . LYS A 1 87 ? -36.099 25.201 35.890 1.00 91.00 87 LYS A C 1
ATOM 652 O O . LYS A 1 87 ? -37.258 25.521 35.642 1.00 91.00 87 LYS A O 1
ATOM 657 N N . LYS A 1 88 ? -35.274 24.732 34.949 1.00 89.50 88 LYS A N 1
ATOM 658 C CA . LYS A 1 88 ? -35.636 24.620 33.521 1.00 89.50 88 LYS A CA 1
ATOM 659 C C . LYS A 1 88 ? -36.087 23.214 33.108 1.00 89.50 88 LYS A C 1
ATOM 661 O O . LYS A 1 88 ? -36.767 23.084 32.097 1.00 89.50 88 LYS A O 1
ATOM 666 N N . CYS A 1 89 ? -35.748 22.190 33.886 1.00 87.94 89 CYS A N 1
ATOM 667 C CA . CYS A 1 89 ? -36.051 20.781 33.634 1.00 87.94 89 CYS A CA 1
ATOM 668 C C . CYS A 1 89 ? -37.049 20.236 34.670 1.00 87.94 89 CYS A C 1
ATOM 670 O O . CYS A 1 89 ? -36.837 19.165 35.224 1.00 87.94 89 CYS A O 1
ATOM 672 N N . VAL A 1 90 ? -38.130 20.975 34.948 1.00 79.88 90 VAL A N 1
ATOM 673 C CA . VAL A 1 90 ? -39.096 20.663 36.028 1.00 79.88 90 VAL A CA 1
ATOM 674 C C . VAL A 1 90 ? -39.794 19.306 35.892 1.00 79.88 90 VAL A C 1
ATOM 676 O O . VAL A 1 90 ? -40.302 18.783 36.877 1.00 79.88 90 VAL A O 1
ATOM 679 N N . SER A 1 91 ? -39.826 18.743 34.683 1.00 80.00 91 SER A N 1
ATOM 680 C CA . SER A 1 91 ? -40.406 17.426 34.399 1.00 80.00 91 SER A CA 1
ATOM 681 C C . SER A 1 91 ? -39.489 16.255 34.771 1.00 80.00 91 SER A C 1
ATOM 683 O O . SER A 1 91 ? -39.910 15.112 34.628 1.00 80.00 91 SER A O 1
ATOM 685 N N . TYR A 1 92 ? -38.257 16.529 35.210 1.00 81.44 92 TYR A N 1
ATOM 686 C CA . TYR A 1 92 ? -37.246 15.531 35.552 1.00 81.44 92 TYR A CA 1
ATOM 687 C C . TYR A 1 92 ? -36.942 15.579 37.053 1.00 81.44 92 TYR A C 1
ATOM 689 O O . TYR A 1 92 ? -36.753 16.657 37.621 1.00 81.44 92 TYR A O 1
ATOM 697 N N . SER A 1 93 ? -36.940 14.418 37.708 1.00 62.78 93 SER A N 1
ATOM 698 C CA . SER A 1 93 ? -37.222 14.344 39.153 1.00 62.78 93 SER A CA 1
ATOM 699 C C . SER A 1 93 ? -36.004 14.420 40.077 1.00 62.78 93 SER A C 1
ATOM 701 O O . SER A 1 93 ? -36.181 14.673 41.268 1.00 62.78 93 SER A O 1
ATOM 703 N N . ASP A 1 94 ? -34.787 14.176 39.584 1.00 75.62 94 ASP A N 1
ATOM 704 C CA . ASP A 1 94 ? -33.640 13.920 40.464 1.00 75.62 94 ASP A CA 1
ATOM 705 C C . ASP A 1 94 ? -32.324 14.495 39.917 1.00 75.62 94 ASP A C 1
ATOM 707 O O . ASP A 1 94 ? -31.710 13.964 38.986 1.00 75.62 94 ASP A O 1
ATOM 711 N N . PHE A 1 95 ? -31.895 15.609 40.518 1.00 90.75 95 PHE A N 1
ATOM 712 C CA . PHE A 1 95 ? -30.582 16.219 40.318 1.00 90.75 95 PHE A CA 1
ATOM 713 C C . PHE A 1 95 ? -29.816 16.184 41.652 1.00 90.75 95 PHE A C 1
ATOM 715 O O . PHE A 1 95 ? -30.202 16.909 42.579 1.00 90.75 95 PHE A O 1
ATOM 722 N N . PRO A 1 96 ? -28.725 15.399 41.770 1.00 91.50 96 PRO A N 1
ATOM 723 C CA . PRO A 1 96 ? -27.924 15.315 42.989 1.00 91.50 96 PRO A CA 1
ATOM 724 C C . PRO A 1 96 ? -27.499 16.692 43.509 1.00 91.50 96 PRO A C 1
ATOM 726 O O . PRO A 1 96 ? -26.951 17.501 42.766 1.00 91.50 96 PRO A O 1
ATOM 729 N N . SER A 1 97 ? -27.720 16.960 44.798 1.00 88.19 97 SER A N 1
ATOM 730 C CA . SER A 1 97 ? -27.388 18.257 45.408 1.00 88.19 97 SER A CA 1
ATOM 731 C C . SER A 1 97 ? -25.889 18.465 45.638 1.00 88.19 97 SER A C 1
ATOM 733 O O . SER A 1 97 ? -25.458 19.595 45.860 1.00 88.19 97 SER A O 1
ATOM 735 N N . HIS A 1 98 ? -25.091 17.395 45.596 1.00 89.56 98 HIS A N 1
ATOM 736 C CA . HIS A 1 98 ? -23.647 17.437 45.808 1.00 89.56 98 HIS A CA 1
ATOM 737 C C . HIS A 1 98 ? -22.894 16.808 44.629 1.00 89.56 98 HIS A C 1
ATOM 739 O O . HIS A 1 98 ? -23.326 15.768 44.119 1.00 89.56 98 HIS A O 1
ATOM 745 N N . PRO A 1 99 ? -21.754 17.397 44.216 1.00 91.31 99 PRO A N 1
ATOM 746 C CA . PRO A 1 99 ? -20.928 16.840 43.159 1.00 91.31 99 PRO A CA 1
ATOM 747 C C . PRO A 1 99 ? -20.404 15.462 43.557 1.00 91.31 99 PRO A C 1
ATOM 749 O O . PRO A 1 99 ? -19.931 15.252 44.675 1.00 91.31 99 PRO A O 1
ATOM 752 N N . LYS A 1 100 ? -20.465 14.523 42.613 1.00 91.69 100 LYS A N 1
ATOM 753 C CA . LYS A 1 100 ? -19.888 13.188 42.753 1.00 91.69 100 LYS A CA 1
ATOM 754 C C . LYS A 1 100 ? -18.647 13.089 41.878 1.00 91.69 100 LYS A C 1
ATOM 756 O O . LYS A 1 100 ? -18.751 13.226 40.663 1.00 91.69 100 LYS A O 1
ATOM 761 N N . TRP A 1 101 ? -17.507 12.791 42.486 1.00 91.88 101 TRP A N 1
ATOM 762 C CA . TRP A 1 101 ? -16.284 12.447 41.769 1.00 91.88 101 TRP A CA 1
ATOM 763 C C . TRP A 1 101 ? -16.039 10.933 41.826 1.00 91.88 101 TRP A C 1
ATOM 765 O O . TRP A 1 101 ? -16.448 10.258 42.773 1.00 91.88 101 TRP A O 1
ATOM 775 N N . SER A 1 102 ? -15.399 10.395 40.791 1.00 91.19 102 SER A N 1
ATOM 776 C CA . SER A 1 102 ? -14.943 9.008 40.726 1.00 91.19 102 SER A CA 1
ATOM 777 C C . SER A 1 102 ? -13.721 8.932 39.819 1.00 91.19 102 SER A C 1
ATOM 779 O O . SER A 1 102 ? -13.689 9.561 38.764 1.00 91.19 102 SER A O 1
ATOM 781 N N . ASP A 1 103 ? -12.758 8.107 40.211 1.00 92.56 103 ASP A N 1
ATOM 782 C CA . ASP A 1 103 ? -11.622 7.670 39.395 1.00 92.56 103 ASP A CA 1
ATOM 783 C C . ASP A 1 103 ? -12.002 6.594 38.358 1.00 92.56 103 ASP A C 1
ATOM 785 O O . ASP A 1 103 ? -11.131 6.000 37.727 1.00 92.56 103 ASP A O 1
ATOM 789 N N . ASP A 1 104 ? -13.298 6.294 38.222 1.00 95.88 104 ASP A N 1
ATOM 790 C CA . ASP A 1 104 ? -13.849 5.218 37.400 1.00 95.88 104 ASP A CA 1
ATOM 791 C C . ASP A 1 104 ? -13.278 3.826 37.746 1.00 95.88 104 ASP A C 1
ATOM 793 O O . ASP A 1 104 ? -13.268 2.928 36.905 1.00 95.88 104 ASP A O 1
ATOM 797 N N . HIS A 1 105 ? -12.820 3.623 38.990 1.00 96.56 105 HIS A N 1
ATOM 798 C CA . HIS A 1 105 ? -12.183 2.389 39.466 1.00 96.56 105 HIS A CA 1
ATOM 799 C C . HIS A 1 105 ? -10.971 1.954 38.625 1.00 96.56 105 HIS A C 1
ATOM 801 O O . HIS A 1 105 ? -10.763 0.755 38.404 1.00 96.56 105 HIS A O 1
ATOM 807 N N . TYR A 1 106 ? -10.195 2.925 38.137 1.00 96.56 106 TYR A N 1
ATOM 808 C CA . TYR A 1 106 ? -9.131 2.724 37.156 1.00 96.56 106 TYR A CA 1
ATOM 809 C C . TYR A 1 106 ? -8.180 1.569 37.490 1.00 96.56 106 TYR A C 1
ATOM 811 O O . TYR A 1 106 ? -8.038 0.664 36.668 1.00 96.56 106 TYR A O 1
ATOM 819 N N . ASP A 1 107 ? -7.599 1.536 38.692 1.00 96.50 107 ASP A N 1
ATOM 820 C CA . ASP A 1 107 ? -6.603 0.516 39.054 1.00 96.50 107 ASP A CA 1
ATOM 821 C C . ASP A 1 107 ? -7.189 -0.904 39.009 1.00 96.50 107 ASP A C 1
ATOM 823 O O . ASP A 1 107 ? -6.623 -1.804 38.387 1.00 96.50 107 ASP A O 1
ATOM 827 N N . ARG A 1 108 ? -8.392 -1.103 39.571 1.00 98.00 108 ARG A N 1
ATOM 828 C CA . ARG A 1 108 ? -9.072 -2.413 39.541 1.00 98.00 108 ARG A CA 1
ATOM 829 C C . ARG A 1 108 ? -9.426 -2.839 38.116 1.00 98.00 108 ARG A C 1
ATOM 831 O O . ARG A 1 108 ? -9.340 -4.022 37.788 1.00 98.00 108 ARG A O 1
ATOM 838 N N . LYS A 1 109 ? -9.839 -1.899 37.261 1.00 98.50 109 LYS A N 1
ATOM 839 C CA . LYS A 1 109 ? -10.147 -2.189 35.853 1.00 98.50 109 LYS A CA 1
ATOM 840 C C . LYS A 1 109 ? -8.893 -2.475 35.035 1.00 98.50 109 LYS A C 1
ATOM 842 O O . LYS A 1 109 ? -8.929 -3.346 34.166 1.00 98.50 109 LYS A O 1
ATOM 847 N N . LEU A 1 110 ? -7.789 -1.789 35.324 1.00 98.12 110 LEU A N 1
ATOM 848 C CA . LEU A 1 110 ? -6.495 -2.072 34.721 1.00 98.12 110 LEU A CA 1
ATOM 849 C C . LEU A 1 110 ? -6.051 -3.497 35.071 1.00 98.12 110 LEU A C 1
ATOM 851 O O . LEU A 1 110 ? -5.692 -4.246 34.167 1.00 98.12 110 LEU A O 1
ATOM 855 N N . ASP A 1 111 ? -6.182 -3.918 36.330 1.00 98.19 111 ASP A N 1
ATOM 856 C CA . ASP A 1 111 ? -5.872 -5.290 36.751 1.00 98.19 111 ASP A CA 1
ATOM 857 C C . ASP A 1 111 ? -6.712 -6.351 36.025 1.00 98.19 111 ASP A C 1
ATOM 859 O O . ASP A 1 111 ? -6.206 -7.430 35.704 1.00 98.19 111 ASP A O 1
ATOM 863 N N . ILE A 1 112 ? -7.990 -6.070 35.754 1.00 98.50 112 ILE A N 1
ATOM 864 C CA . ILE A 1 112 ? -8.849 -6.946 34.939 1.00 98.50 112 ILE A CA 1
ATOM 865 C C . ILE A 1 112 ? -8.319 -7.009 33.502 1.00 98.50 112 ILE A C 1
ATOM 867 O O . ILE A 1 112 ? -8.104 -8.097 32.965 1.00 98.50 112 ILE A O 1
ATOM 871 N N . ALA A 1 113 ? -8.045 -5.857 32.885 1.00 98.19 113 ALA A N 1
ATOM 872 C CA . ALA A 1 113 ? -7.550 -5.796 31.512 1.00 98.19 113 ALA A CA 1
ATOM 873 C C . ALA A 1 113 ? -6.192 -6.506 31.345 1.00 98.19 113 ALA A C 1
ATOM 875 O O . ALA A 1 113 ? -5.984 -7.214 30.356 1.00 98.19 113 ALA A O 1
ATOM 876 N N . LEU A 1 114 ? -5.289 -6.383 32.323 1.00 98.19 114 LEU A N 1
ATOM 877 C CA . LEU A 1 114 ? -3.987 -7.057 32.333 1.00 98.19 114 LEU A CA 1
ATOM 878 C C . LEU A 1 114 ? -4.118 -8.587 32.381 1.00 98.19 114 LEU A C 1
ATOM 880 O O . LEU A 1 114 ? -3.372 -9.272 31.680 1.00 98.19 114 LEU A O 1
ATOM 884 N N . ARG A 1 115 ? -5.067 -9.115 33.168 1.00 97.38 115 ARG A N 1
ATOM 885 C CA . ARG A 1 115 ? -5.313 -10.562 33.330 1.00 97.38 115 ARG A CA 1
ATOM 886 C C . ARG A 1 115 ? -6.144 -11.188 32.205 1.00 97.38 115 ARG A C 1
ATOM 888 O O . ARG A 1 115 ? -6.074 -12.398 32.023 1.00 97.38 115 ARG A O 1
ATOM 895 N N . SER A 1 116 ? -6.910 -10.383 31.468 1.00 97.44 116 SER A N 1
ATOM 896 C CA . SER A 1 116 ? -7.749 -10.838 30.349 1.00 97.44 116 SER A CA 1
ATOM 897 C C . SER A 1 116 ? -6.942 -11.389 29.165 1.00 97.44 116 SER A C 1
ATOM 899 O O . SER A 1 116 ? -5.725 -11.218 29.083 1.00 97.44 116 SER A O 1
ATOM 901 N N . ASN A 1 117 ? -7.617 -11.968 28.176 1.00 95.19 117 ASN A N 1
ATOM 902 C CA . ASN A 1 117 ? -7.054 -12.367 26.885 1.00 95.19 117 ASN A CA 1
ATOM 903 C C . ASN A 1 117 ? -6.948 -11.215 25.870 1.00 95.19 117 ASN A C 1
ATOM 905 O O . ASN A 1 117 ? -6.337 -11.403 24.811 1.00 95.19 117 ASN A O 1
ATOM 909 N N . ALA A 1 118 ? -7.462 -10.019 26.196 1.00 96.69 118 ALA A N 1
ATOM 910 C CA . ALA A 1 118 ? -7.352 -8.833 25.344 1.00 96.69 118 ALA A CA 1
ATOM 911 C C . ALA A 1 118 ? -5.893 -8.591 24.935 1.00 96.69 118 ALA A C 1
ATOM 913 O O . ALA A 1 118 ? -4.970 -8.823 25.719 1.00 96.69 118 ALA A O 1
ATOM 914 N N . LYS A 1 119 ? -5.657 -8.126 23.708 1.00 95.94 119 LYS A N 1
ATOM 915 C CA . LYS A 1 119 ? -4.300 -7.842 23.204 1.00 95.94 119 LYS A CA 1
ATOM 916 C C . LYS A 1 119 ? -3.969 -6.357 23.221 1.00 95.94 119 LYS A C 1
ATOM 918 O O . LYS A 1 119 ? -2.790 -6.006 23.234 1.00 95.94 119 LYS A O 1
ATOM 923 N N . PHE A 1 120 ? -4.986 -5.500 23.284 1.00 97.75 120 PHE A N 1
ATOM 924 C CA . PHE A 1 120 ? -4.838 -4.050 23.255 1.00 97.75 120 PHE A CA 1
ATOM 925 C C . PHE A 1 120 ? -5.489 -3.413 24.482 1.00 97.75 120 PHE A C 1
ATOM 927 O O . PHE A 1 120 ? -6.618 -3.746 24.838 1.00 97.75 120 PHE A O 1
ATOM 934 N N . ILE A 1 121 ? -4.793 -2.467 25.104 1.00 98.19 121 ILE A N 1
ATOM 935 C CA . ILE A 1 121 ? -5.355 -1.605 26.146 1.00 98.19 121 ILE A CA 1
ATOM 936 C C . ILE A 1 121 ? -5.261 -0.175 25.635 1.00 98.19 121 ILE A C 1
ATOM 938 O O . ILE A 1 121 ? -4.164 0.313 25.356 1.00 98.19 121 ILE A O 1
ATOM 942 N N . SER A 1 122 ? -6.413 0.478 25.482 1.00 97.69 122 SER A N 1
ATOM 943 C CA . SER A 1 122 ? -6.477 1.893 25.133 1.00 97.69 122 SER A CA 1
ATOM 944 C C . SER A 1 122 ? -6.839 2.742 26.341 1.00 97.69 122 SER A C 1
ATOM 946 O O . SER A 1 122 ? -7.662 2.346 27.166 1.00 97.69 122 SER A O 1
ATOM 948 N N . LEU A 1 123 ? -6.221 3.916 26.436 1.00 95.88 123 LEU A N 1
ATOM 949 C CA . LEU A 1 123 ? -6.465 4.873 27.510 1.00 95.88 123 LEU A CA 1
ATOM 950 C C . LEU A 1 123 ? -6.983 6.184 26.922 1.00 95.88 123 LEU A C 1
ATOM 952 O O . LEU A 1 123 ? -6.453 6.687 25.926 1.00 95.88 123 LEU A O 1
ATOM 956 N N . THR A 1 124 ? -8.030 6.722 27.541 1.00 93.06 124 THR A N 1
ATOM 957 C CA . THR A 1 124 ? -8.685 7.970 27.130 1.00 93.06 124 THR A CA 1
ATOM 958 C C . THR A 1 124 ? -8.670 8.969 28.288 1.00 93.06 124 THR A C 1
ATOM 960 O O . THR A 1 124 ? -8.747 8.568 29.443 1.00 93.06 124 THR A O 1
ATOM 963 N N . PHE A 1 125 ? -8.606 10.269 27.979 1.00 92.06 125 PHE A N 1
ATOM 964 C CA . PHE A 1 125 ? -8.600 11.406 28.924 1.00 92.06 125 PHE A CA 1
ATOM 965 C C . PHE A 1 125 ? -7.318 11.656 29.719 1.00 92.06 125 PHE A C 1
ATOM 967 O O . PHE A 1 125 ? -7.252 12.660 30.424 1.00 92.06 125 PHE A O 1
ATOM 974 N N . GLY A 1 126 ? -6.289 10.830 29.563 1.00 92.25 126 GLY A N 1
ATOM 975 C CA . GLY A 1 126 ? -5.002 11.060 30.204 1.00 92.25 126 GLY A CA 1
ATOM 976 C C . GLY A 1 126 ? -3.920 10.125 29.692 1.00 92.25 126 GLY A C 1
ATOM 977 O O . GLY A 1 126 ? -4.194 9.190 28.933 1.00 92.25 126 GLY A O 1
ATOM 978 N N . TYR A 1 127 ? -2.689 10.397 30.118 1.00 94.56 127 TYR A N 1
ATOM 979 C CA . TYR A 1 127 ? -1.525 9.589 29.782 1.00 94.56 127 TYR A CA 1
ATOM 980 C C . TYR A 1 127 ? -0.958 8.927 31.037 1.00 94.56 127 TYR A C 1
ATOM 982 O O . TYR A 1 127 ? -0.718 9.621 32.027 1.00 94.56 127 TYR A O 1
ATOM 990 N N . PRO A 1 128 ? -0.737 7.603 31.006 1.00 92.06 128 PRO A N 1
ATOM 991 C CA . PRO A 1 128 ? -0.182 6.878 32.136 1.00 92.06 128 PRO A CA 1
ATOM 992 C C . PRO A 1 128 ? 1.311 7.167 32.308 1.00 92.06 128 PRO A C 1
ATOM 994 O O . PRO A 1 128 ? 2.010 7.540 31.362 1.00 92.06 128 PRO A O 1
ATOM 997 N N . ASP A 1 129 ? 1.824 6.917 33.510 1.00 91.44 129 ASP A N 1
ATOM 998 C CA . ASP A 1 129 ? 3.259 6.985 33.765 1.00 91.44 129 ASP A CA 1
ATOM 999 C C . ASP A 1 129 ? 4.044 5.832 33.100 1.00 91.44 129 ASP A C 1
ATOM 1001 O O . ASP A 1 129 ? 3.505 4.818 32.638 1.00 91.44 129 ASP A O 1
ATOM 1005 N N . ALA A 1 130 ? 5.371 5.970 33.069 1.00 90.50 130 ALA A N 1
ATOM 1006 C CA . ALA A 1 130 ? 6.253 4.983 32.450 1.00 90.50 130 ALA A CA 1
ATOM 1007 C C . ALA A 1 130 ? 6.200 3.598 33.126 1.00 90.50 130 ALA A C 1
ATOM 1009 O O . ALA A 1 130 ? 6.497 2.591 32.477 1.00 90.50 130 ALA A O 1
ATOM 1010 N N . ASN A 1 131 ? 5.847 3.524 34.413 1.00 92.75 131 ASN A N 1
ATOM 1011 C CA . ASN A 1 131 ? 5.751 2.258 35.140 1.00 92.75 131 ASN A CA 1
ATOM 1012 C C . ASN A 1 131 ? 4.508 1.484 34.710 1.00 92.75 131 ASN A C 1
ATOM 1014 O O . ASN A 1 131 ? 4.608 0.303 34.386 1.00 92.75 131 ASN A O 1
ATOM 1018 N N . THR A 1 132 ? 3.376 2.167 34.601 1.00 93.75 132 THR A N 1
ATOM 1019 C CA . THR A 1 132 ? 2.113 1.627 34.102 1.00 93.75 132 THR A CA 1
ATOM 1020 C C . THR A 1 132 ? 2.280 1.092 32.680 1.00 93.75 132 THR A C 1
ATOM 1022 O O . THR A 1 132 ? 1.916 -0.049 32.398 1.00 93.75 132 THR A O 1
ATOM 1025 N N . LEU A 1 133 ? 2.935 1.852 31.792 1.00 94.12 133 LEU A N 1
ATOM 1026 C CA . LEU A 1 133 ? 3.244 1.399 30.430 1.00 94.12 133 LEU A CA 1
ATOM 1027 C C . LEU A 1 133 ? 4.100 0.123 30.415 1.00 94.12 133 LEU A C 1
ATOM 1029 O O . LEU A 1 133 ? 3.829 -0.806 29.653 1.00 94.12 133 LEU A O 1
ATOM 1033 N N . LYS A 1 134 ? 5.125 0.041 31.274 1.00 92.88 134 LYS A N 1
ATOM 1034 C CA . LYS A 1 134 ? 5.949 -1.172 31.420 1.00 92.88 134 LYS A CA 1
ATOM 1035 C C . LYS A 1 134 ? 5.133 -2.354 31.943 1.00 92.88 134 LYS A C 1
ATOM 1037 O O . LYS A 1 134 ? 5.333 -3.463 31.454 1.00 92.88 134 LYS A O 1
ATOM 1042 N N . THR A 1 135 ? 4.231 -2.136 32.897 1.00 95.50 135 THR A N 1
ATOM 1043 C CA . THR A 1 135 ? 3.336 -3.173 33.431 1.00 95.50 135 THR A CA 1
ATOM 1044 C C . THR A 1 135 ? 2.430 -3.733 32.338 1.00 95.50 135 THR A C 1
ATOM 1046 O O . THR A 1 135 ? 2.382 -4.949 32.159 1.00 95.50 135 THR A O 1
ATOM 1049 N N . ILE A 1 136 ? 1.810 -2.865 31.532 1.00 95.81 136 ILE A N 1
ATOM 1050 C CA . ILE A 1 136 ? 0.971 -3.277 30.398 1.00 95.81 136 ILE A CA 1
ATOM 1051 C C . ILE A 1 136 ? 1.769 -4.126 29.396 1.00 95.81 136 ILE A C 1
ATOM 1053 O O . ILE A 1 136 ? 1.333 -5.214 29.014 1.00 95.81 136 ILE A O 1
ATOM 1057 N N . ARG A 1 137 ? 2.982 -3.693 29.025 1.00 93.88 137 ARG A N 1
ATOM 1058 C CA . ARG A 1 137 ? 3.838 -4.448 28.092 1.00 93.88 137 ARG A CA 1
ATOM 1059 C C . ARG A 1 137 ? 4.318 -5.784 28.666 1.00 93.88 137 ARG A C 1
ATOM 1061 O O . ARG A 1 137 ? 4.363 -6.770 27.936 1.00 93.88 137 ARG A O 1
ATOM 1068 N N . ARG A 1 138 ? 4.651 -5.849 29.962 1.00 95.25 138 ARG A N 1
ATOM 1069 C CA . ARG A 1 138 ? 5.038 -7.103 30.645 1.00 95.25 138 ARG A CA 1
ATOM 1070 C C . ARG A 1 138 ? 3.910 -8.133 30.654 1.00 95.25 138 ARG A C 1
ATOM 1072 O O . ARG A 1 138 ? 4.197 -9.321 30.590 1.00 95.25 138 ARG A O 1
ATOM 1079 N N . ALA A 1 139 ? 2.654 -7.687 30.662 1.00 96.38 139 ALA A N 1
ATOM 1080 C CA . ALA A 1 139 ? 1.483 -8.548 30.494 1.00 96.38 139 ALA A CA 1
ATOM 1081 C C . ALA A 1 139 ? 1.229 -8.968 29.025 1.00 96.38 139 ALA A C 1
ATOM 1083 O O . ALA A 1 139 ? 0.185 -9.541 28.712 1.00 96.38 139 ALA A O 1
ATOM 1084 N N . GLY A 1 140 ? 2.155 -8.671 28.103 1.00 94.69 140 GLY A N 1
ATOM 1085 C CA . GLY A 1 140 ? 2.051 -9.031 26.687 1.00 94.69 140 GLY A CA 1
ATOM 1086 C C . GLY A 1 140 ? 1.010 -8.220 25.911 1.00 94.69 140 GLY A C 1
ATOM 1087 O O . GLY A 1 140 ? 0.548 -8.671 24.863 1.00 94.69 140 GLY A O 1
ATOM 1088 N N . LYS A 1 141 ? 0.607 -7.050 26.425 1.00 95.75 141 LYS A N 1
ATOM 1089 C CA . LYS A 1 141 ? -0.411 -6.182 25.820 1.00 95.75 141 LYS A CA 1
ATOM 1090 C C . LYS A 1 141 ? 0.229 -5.037 25.038 1.00 95.75 141 LYS A C 1
ATOM 1092 O O . LYS A 1 141 ? 1.318 -4.570 25.373 1.00 95.75 141 LYS A O 1
ATOM 1097 N N . LYS A 1 142 ? -0.486 -4.549 24.027 1.00 95.88 142 LYS A N 1
ATOM 1098 C CA . LYS A 1 142 ? -0.150 -3.347 23.258 1.00 95.88 142 LYS A CA 1
ATOM 1099 C C . LYS A 1 142 ? -0.879 -2.130 23.821 1.00 95.88 142 LYS A C 1
ATOM 1101 O O . LYS A 1 142 ? -2.094 -2.176 24.012 1.00 95.88 142 LYS A O 1
ATOM 1106 N N . VAL A 1 143 ? -0.145 -1.046 24.069 1.00 96.44 143 VAL A N 1
ATOM 1107 C CA . VAL A 1 143 ? -0.715 0.218 24.556 1.00 96.44 143 VAL A CA 1
ATOM 1108 C C . VAL A 1 143 ? -1.158 1.087 23.383 1.00 96.44 143 VAL A C 1
ATOM 1110 O O . VAL A 1 143 ? -0.347 1.426 22.519 1.00 96.44 143 VAL A O 1
ATOM 1113 N N . VAL A 1 144 ? -2.418 1.517 23.405 1.00 97.50 144 VAL A N 1
ATOM 1114 C CA . VAL A 1 144 ? -2.991 2.465 22.442 1.00 97.50 144 VAL A CA 1
ATOM 1115 C C . VAL A 1 144 ? -3.294 3.786 23.153 1.00 97.50 144 VAL A C 1
ATOM 1117 O O . VAL A 1 144 ? -4.126 3.824 24.059 1.00 97.50 144 VAL A O 1
ATOM 1120 N N . LEU A 1 145 ? -2.638 4.879 22.763 1.00 97.31 145 LEU A N 1
ATOM 1121 C CA . LEU A 1 145 ? -2.887 6.197 23.363 1.00 97.31 145 LEU A CA 1
ATOM 1122 C C . LEU A 1 145 ? -3.625 7.109 22.388 1.00 97.31 145 LEU A C 1
ATOM 1124 O O . LEU A 1 145 ? -3.282 7.169 21.205 1.00 97.31 145 LEU A O 1
ATOM 1128 N N . ASN A 1 146 ? -4.642 7.813 22.890 1.00 95.75 146 ASN A N 1
ATOM 1129 C CA . ASN A 1 146 ? -5.376 8.789 22.094 1.00 95.75 146 ASN A CA 1
ATOM 1130 C C . ASN A 1 146 ? -4.611 10.109 21.966 1.00 95.75 146 ASN A C 1
ATOM 1132 O O . ASN A 1 146 ? -4.004 10.563 22.927 1.00 95.75 146 ASN A O 1
ATOM 1136 N N . ALA A 1 147 ? -4.700 10.751 20.806 1.00 96.56 147 ALA A N 1
ATOM 1137 C CA . ALA A 1 147 ? -4.251 12.119 20.597 1.00 96.56 147 ALA A CA 1
ATOM 1138 C C . ALA A 1 147 ? -5.240 12.874 19.710 1.00 96.56 147 ALA A C 1
ATOM 1140 O O . ALA A 1 147 ? -5.857 12.326 18.794 1.00 96.56 147 ALA A O 1
ATOM 1141 N N . THR A 1 148 ? -5.379 14.164 19.983 1.00 96.75 148 THR A N 1
ATOM 1142 C CA . THR A 1 148 ? -6.292 15.053 19.266 1.00 96.75 148 THR A CA 1
ATOM 1143 C C . THR A 1 148 ? -5.575 16.236 18.631 1.00 96.75 148 THR A C 1
ATOM 1145 O O . THR A 1 148 ? -6.162 16.921 17.803 1.00 96.75 148 THR A O 1
ATOM 1148 N N . THR A 1 149 ? -4.312 16.480 18.977 1.00 96.44 149 THR A N 1
ATOM 1149 C CA . THR A 1 149 ? -3.504 17.596 18.467 1.00 96.44 149 THR A CA 1
ATOM 1150 C C . THR A 1 149 ? -2.098 17.129 18.067 1.00 96.44 149 THR A C 1
ATOM 1152 O O . THR A 1 149 ? -1.619 16.126 18.600 1.00 96.44 149 THR A O 1
ATOM 1155 N N . PRO A 1 150 ? -1.383 17.867 17.196 1.00 95.69 150 PRO A N 1
ATOM 1156 C CA . PRO A 1 150 ? 0.031 17.605 16.903 1.00 95.69 150 PRO A CA 1
ATOM 1157 C C . PRO A 1 150 ? 0.919 17.531 18.156 1.00 95.69 150 PRO A C 1
ATOM 1159 O O . PRO A 1 150 ? 1.753 16.638 18.278 1.00 95.69 150 PRO A O 1
ATOM 1162 N N . ARG A 1 151 ? 0.675 18.411 19.138 1.00 95.06 151 ARG A N 1
ATOM 1163 C CA . ARG A 1 151 ? 1.394 18.426 20.422 1.00 95.06 151 ARG A CA 1
ATOM 1164 C C . ARG A 1 151 ? 1.215 17.121 21.200 1.00 95.06 151 ARG A C 1
ATOM 1166 O O . ARG A 1 151 ? 2.159 16.625 21.806 1.00 95.06 151 ARG A O 1
ATOM 1173 N N . GLU A 1 152 ? 0.004 16.576 21.203 1.00 96.12 152 GLU A N 1
ATOM 1174 C CA . GLU A 1 152 ? -0.288 15.297 21.851 1.00 96.12 152 GLU A CA 1
ATOM 1175 C C . GLU A 1 152 ? 0.342 14.123 21.113 1.00 96.12 152 GLU A C 1
ATOM 1177 O O . GLU A 1 152 ? 0.878 13.234 21.765 1.00 96.12 152 GLU A O 1
ATOM 1182 N N . ILE A 1 153 ? 0.341 14.146 19.777 1.00 97.12 153 ILE A N 1
ATOM 1183 C CA . ILE A 1 153 ? 1.031 13.144 18.954 1.00 97.12 153 ILE A CA 1
ATOM 1184 C C . ILE A 1 153 ? 2.519 13.094 19.320 1.00 97.12 153 ILE A C 1
ATOM 1186 O O . ILE A 1 153 ? 3.038 12.021 19.631 1.00 97.12 153 ILE A O 1
ATOM 1190 N N . ASP A 1 154 ? 3.187 14.249 19.349 1.00 96.00 154 ASP A N 1
ATOM 1191 C CA . ASP A 1 154 ? 4.604 14.335 19.715 1.00 96.00 154 ASP A CA 1
ATOM 1192 C C . ASP A 1 154 ? 4.847 13.798 21.136 1.00 96.00 154 ASP A C 1
ATOM 1194 O O . ASP A 1 154 ? 5.810 13.067 21.376 1.00 96.00 154 ASP A O 1
ATOM 1198 N N . HIS A 1 155 ? 3.940 14.095 22.071 1.00 95.62 155 HIS A N 1
ATOM 1199 C CA . HIS A 1 155 ? 4.023 13.615 23.448 1.00 95.62 155 HIS A CA 1
ATOM 1200 C C . HIS A 1 155 ? 3.875 12.088 23.562 1.00 95.62 155 HIS A C 1
ATOM 1202 O O . HIS A 1 155 ? 4.703 11.435 24.199 1.00 95.62 155 HIS A O 1
ATOM 1208 N N . ILE A 1 156 ? 2.868 11.480 22.927 1.00 95.44 156 ILE A N 1
ATOM 1209 C CA . ILE A 1 156 ? 2.648 10.026 23.034 1.00 95.44 156 ILE A CA 1
ATOM 1210 C C . ILE A 1 156 ? 3.705 9.206 22.284 1.00 95.44 156 ILE A C 1
ATOM 1212 O O . ILE A 1 156 ? 3.959 8.053 22.648 1.00 95.44 156 ILE A O 1
ATOM 1216 N N . ILE A 1 157 ? 4.361 9.793 21.275 1.00 94.69 157 ILE A N 1
ATOM 1217 C CA . ILE A 1 157 ? 5.550 9.206 20.643 1.00 94.69 157 ILE A CA 1
ATOM 1218 C C . ILE A 1 157 ? 6.698 9.128 21.656 1.00 94.69 157 ILE A C 1
ATOM 1220 O O . ILE A 1 157 ? 7.326 8.075 21.763 1.00 94.69 157 ILE A O 1
ATOM 1224 N N . GLN A 1 158 ? 6.932 10.191 22.436 1.00 93.44 158 GLN A N 1
ATOM 1225 C CA . GLN A 1 158 ? 7.967 10.224 23.481 1.00 93.44 158 GLN A CA 1
ATOM 1226 C C . GLN A 1 158 ? 7.682 9.255 24.638 1.00 93.44 158 GLN A C 1
ATOM 1228 O O . GLN A 1 158 ? 8.613 8.674 25.189 1.00 93.44 158 GLN A O 1
ATOM 1233 N N . LEU A 1 159 ? 6.407 9.023 24.974 1.00 91.69 159 LEU A N 1
ATOM 1234 C CA . LEU A 1 159 ? 5.992 7.993 25.941 1.00 91.69 159 LEU A CA 1
ATOM 1235 C C . LEU A 1 159 ? 6.177 6.553 25.426 1.00 91.69 159 LEU A C 1
ATOM 1237 O O . LEU A 1 159 ? 5.961 5.587 26.162 1.00 91.69 159 LEU A O 1
ATOM 1241 N N . ASP A 1 160 ? 6.579 6.396 24.166 1.00 86.62 160 ASP A N 1
ATOM 1242 C CA . ASP A 1 160 ? 6.825 5.116 23.520 1.00 86.62 160 ASP A CA 1
ATOM 1243 C C . ASP A 1 160 ? 5.571 4.215 23.423 1.00 86.62 160 ASP A C 1
ATOM 1245 O O . ASP A 1 160 ? 5.674 2.993 23.483 1.00 86.62 160 ASP A O 1
ATOM 1249 N N . CYS A 1 161 ? 4.364 4.772 23.244 1.00 90.75 161 CYS A N 1
ATOM 1250 C CA . CYS A 1 161 ? 3.148 3.955 23.034 1.00 90.75 161 CYS A CA 1
ATOM 1251 C C . CYS A 1 161 ? 3.300 2.970 21.859 1.00 90.75 161 CYS A C 1
ATOM 1253 O O . CYS A 1 161 ? 4.098 3.220 20.964 1.00 90.75 161 CYS A O 1
ATOM 1255 N N . ASP A 1 162 ? 2.575 1.849 21.829 1.00 94.62 162 ASP A N 1
ATOM 1256 C CA . ASP A 1 162 ? 2.690 0.907 20.704 1.00 94.62 162 ASP A CA 1
ATOM 1257 C C . ASP A 1 162 ? 1.935 1.401 19.462 1.00 94.62 162 ASP A C 1
ATOM 1259 O O . ASP A 1 162 ? 2.353 1.124 18.337 1.00 94.62 162 ASP A O 1
ATOM 1263 N N . ILE A 1 163 ? 0.814 2.100 19.672 1.00 97.00 163 ILE A N 1
ATOM 1264 C CA . ILE A 1 163 ? -0.127 2.529 18.632 1.00 97.00 163 ILE A CA 1
ATOM 1265 C C . ILE A 1 163 ? -0.689 3.909 18.985 1.00 97.00 163 ILE A C 1
ATOM 1267 O O . ILE A 1 163 ? -1.073 4.160 20.132 1.00 97.00 163 ILE A O 1
ATOM 1271 N N . LEU A 1 164 ? -0.787 4.779 17.981 1.00 97.88 164 LEU A N 1
ATOM 1272 C CA . LEU A 1 164 ? -1.414 6.092 18.099 1.00 97.88 164 LEU A CA 1
ATOM 1273 C C . LEU A 1 164 ? -2.881 6.000 17.660 1.00 97.88 164 LEU A C 1
ATOM 1275 O O . LEU A 1 164 ? -3.160 5.514 16.568 1.00 97.88 164 LEU A O 1
ATOM 1279 N N . SER A 1 165 ? -3.809 6.492 18.482 1.00 97.81 165 SER A N 1
ATOM 1280 C CA . SER A 1 165 ? -5.237 6.618 18.157 1.00 97.81 165 SER A CA 1
ATOM 1281 C C . SER A 1 165 ? -5.593 8.090 17.970 1.00 97.81 165 SER A C 1
ATOM 1283 O O . SER A 1 165 ? -5.662 8.849 18.929 1.00 97.81 165 SER A O 1
ATOM 1285 N N . LEU A 1 166 ? -5.803 8.523 16.734 1.00 98.19 166 LEU A N 1
ATOM 1286 C CA . LEU A 1 166 ? -6.019 9.922 16.389 1.00 98.19 166 LEU A CA 1
ATOM 1287 C C . LEU A 1 166 ? -7.508 10.220 16.237 1.00 98.19 166 LEU A C 1
ATOM 1289 O O . LEU A 1 166 ? -8.199 9.610 15.418 1.00 98.19 166 LEU A O 1
ATOM 1293 N N . GLN A 1 167 ? -7.992 11.195 17.001 1.00 97.88 167 GLN A N 1
ATOM 1294 C CA . GLN A 1 167 ? -9.393 11.601 16.996 1.00 97.88 167 GLN A CA 1
ATOM 1295 C C . GLN A 1 167 ? -9.545 12.989 16.359 1.00 97.88 167 GLN A C 1
ATOM 1297 O O . GLN A 1 167 ? -9.317 14.010 17.015 1.00 97.88 167 GLN A O 1
ATOM 1302 N N . GLY A 1 168 ? -9.995 13.039 15.104 1.00 97.19 168 GLY A N 1
ATOM 1303 C CA . GLY A 1 168 ? -10.309 14.290 14.410 1.00 97.19 168 GLY A CA 1
ATOM 1304 C C . GLY A 1 168 ? -11.517 15.026 15.007 1.00 97.19 168 GLY A C 1
ATOM 1305 O O . GLY A 1 168 ? -12.329 14.444 15.738 1.00 97.19 168 GLY A O 1
ATOM 1306 N N . LYS A 1 169 ? -11.662 16.316 14.680 1.00 96.00 169 LYS A N 1
ATOM 1307 C CA . LYS A 1 169 ? -12.738 17.197 15.180 1.00 96.00 169 LYS A CA 1
ATOM 1308 C C . LYS A 1 169 ? -14.157 16.698 14.882 1.00 96.00 169 LYS A C 1
ATOM 1310 O O . LYS A 1 169 ? -15.075 16.964 15.655 1.00 96.00 169 LYS A O 1
ATOM 1315 N N . ALA A 1 170 ? -14.334 15.957 13.788 1.00 96.94 170 ALA A N 1
ATOM 1316 C CA . ALA A 1 170 ? -15.620 15.427 13.336 1.00 96.94 170 ALA A CA 1
ATOM 1317 C C . ALA A 1 170 ? -16.092 14.193 14.136 1.00 96.94 170 ALA A C 1
ATOM 1319 O O . ALA A 1 170 ? -17.188 13.682 13.906 1.00 96.94 170 ALA A O 1
ATOM 1320 N N . ALA A 1 171 ? -15.273 13.677 15.063 1.00 97.56 171 ALA A N 1
ATOM 1321 C CA . ALA A 1 171 ? -15.621 12.522 15.887 1.00 97.56 171 ALA A CA 1
ATOM 1322 C C . ALA A 1 171 ? -16.773 12.815 16.861 1.00 97.56 171 ALA A C 1
ATOM 1324 O O . ALA A 1 171 ? -16.833 13.891 17.455 1.00 97.56 171 ALA A O 1
ATOM 1325 N N . GLY A 1 172 ? -17.654 11.825 17.033 1.00 97.00 172 GLY A N 1
ATOM 1326 C CA . GLY A 1 172 ? -18.754 11.846 17.996 1.00 97.00 172 GLY A CA 1
ATOM 1327 C C . GLY A 1 172 ? -18.306 11.601 19.435 1.00 97.00 172 GLY A C 1
ATOM 1328 O O . GLY A 1 172 ? -17.252 11.006 19.669 1.00 97.00 172 GLY A O 1
ATOM 1329 N N . GLY A 1 173 ? -19.138 12.007 20.396 1.00 97.00 173 GLY A N 1
ATOM 1330 C CA . GLY A 1 173 ? -18.868 11.804 21.820 1.00 97.00 173 GLY A CA 1
ATOM 1331 C C . GLY A 1 173 ? -17.732 12.685 22.336 1.00 97.00 173 GLY A C 1
ATOM 1332 O O . GLY A 1 173 ? -17.405 13.711 21.737 1.00 97.00 173 GLY A O 1
ATOM 1333 N N . HIS A 1 174 ? -17.163 12.323 23.486 1.00 96.25 174 HIS A N 1
ATOM 1334 C CA . HIS A 1 174 ? -16.168 13.147 24.172 1.00 96.25 174 HIS A CA 1
ATOM 1335 C C . HIS A 1 174 ? -14.922 13.432 23.339 1.00 96.25 174 HIS A C 1
ATOM 1337 O O . HIS A 1 174 ? -14.345 12.544 22.709 1.00 96.25 174 HIS A O 1
ATOM 1343 N N . ARG A 1 175 ? -14.439 14.670 23.441 1.00 94.81 175 ARG A N 1
ATOM 1344 C CA . ARG A 1 175 ? -13.087 15.033 23.031 1.00 94.81 175 ARG A CA 1
ATOM 1345 C C . ARG A 1 175 ? -12.088 14.391 23.984 1.00 94.81 175 ARG A C 1
ATOM 1347 O O . ARG A 1 175 ? -12.107 14.645 25.189 1.00 94.81 175 ARG A O 1
ATOM 1354 N N . ALA A 1 176 ? -11.192 13.579 23.433 1.00 93.44 176 ALA A N 1
ATOM 1355 C CA . ALA A 1 176 ? -10.139 12.900 24.182 1.00 93.44 176 ALA A CA 1
ATOM 1356 C C . ALA A 1 176 ? -8.938 13.811 24.506 1.00 93.44 176 ALA A C 1
ATOM 1358 O O . ALA A 1 176 ? -7.902 13.312 24.925 1.00 93.44 176 ALA A O 1
ATOM 1359 N N . THR A 1 177 ? -9.071 15.125 24.309 1.00 93.12 177 THR A N 1
ATOM 1360 C CA . THR A 1 177 ? -8.024 16.126 24.530 1.00 93.12 177 THR A CA 1
ATOM 1361 C C . THR A 1 177 ? -7.565 16.145 25.997 1.00 93.12 177 THR A C 1
ATOM 1363 O O . THR A 1 177 ? -8.389 16.104 26.920 1.00 93.12 177 THR A O 1
ATOM 1366 N N . VAL A 1 178 ? -6.244 16.176 26.184 1.00 91.75 178 VAL A N 1
ATOM 1367 C CA . VAL A 1 178 ? -5.505 16.095 27.454 1.00 91.75 178 VAL A CA 1
ATOM 1368 C C . VAL A 1 178 ? -4.579 17.301 27.649 1.00 91.75 178 VAL A C 1
ATOM 1370 O O . VAL A 1 178 ? -4.598 17.900 28.716 1.00 91.75 178 VAL A O 1
ATOM 1373 N N . LEU A 1 179 ? -3.746 17.650 26.656 1.00 90.31 179 LEU A N 1
ATOM 1374 C CA . LEU A 1 179 ? -2.687 18.673 26.820 1.00 90.31 179 LEU A CA 1
ATOM 1375 C C . LEU A 1 179 ? -3.058 20.065 26.303 1.00 90.31 179 LEU A C 1
ATOM 1377 O O . LEU A 1 179 ? -2.300 21.018 26.512 1.00 90.31 179 LEU A O 1
ATOM 1381 N N . ASP A 1 180 ? -4.162 20.172 25.571 1.00 83.25 180 ASP A N 1
ATOM 1382 C CA . ASP A 1 180 ? -4.683 21.439 25.071 1.00 83.25 180 ASP A CA 1
ATOM 1383 C C . ASP A 1 180 ? -5.795 21.945 25.999 1.00 83.25 180 ASP A C 1
ATOM 1385 O O . ASP A 1 180 ? -6.621 21.169 26.479 1.00 83.25 180 ASP A O 1
ATOM 1389 N N . ASN A 1 181 ? -5.796 23.254 26.239 1.00 77.94 181 ASN A N 1
ATOM 1390 C CA . ASN A 1 181 ? -6.734 23.939 27.123 1.00 77.94 181 ASN A CA 1
ATOM 1391 C C . ASN A 1 181 ? -7.907 24.564 26.352 1.00 77.94 181 ASN A C 1
ATOM 1393 O O . ASN A 1 181 ? -8.720 25.268 26.953 1.00 77.94 181 ASN A O 1
ATOM 1397 N N . ASN A 1 182 ? -7.991 24.363 25.031 1.00 80.94 182 ASN A N 1
ATOM 1398 C CA . ASN A 1 182 ? -9.132 24.829 24.255 1.00 80.94 182 ASN A CA 1
ATOM 1399 C C . ASN A 1 182 ? -10.433 24.208 24.780 1.00 80.94 182 ASN A C 1
ATOM 1401 O O . ASN A 1 182 ? -10.572 22.991 24.916 1.00 80.94 182 ASN A O 1
ATOM 1405 N N . ILE A 1 183 ? -11.399 25.083 25.028 1.00 74.88 183 ILE A N 1
ATOM 1406 C CA . ILE A 1 183 ? -12.695 24.774 25.607 1.00 74.88 183 ILE A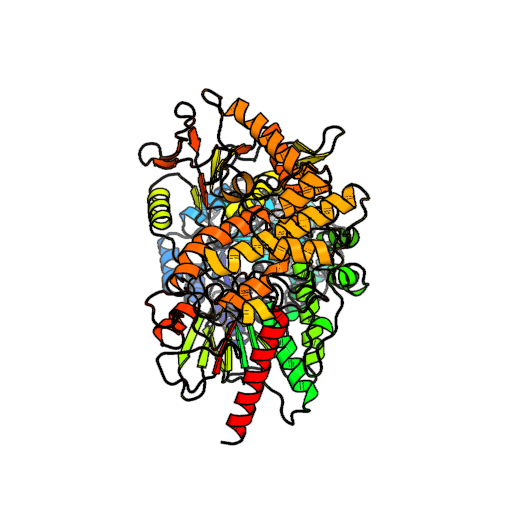 CA 1
ATOM 1407 C C . ILE A 1 183 ? -13.537 23.854 24.713 1.00 74.88 183 ILE A C 1
ATOM 1409 O O . ILE A 1 183 ? -14.296 23.038 25.220 1.00 74.88 183 ILE A O 1
ATOM 1413 N N . GLU A 1 184 ? -13.368 23.925 23.391 1.00 79.44 184 GLU A N 1
ATOM 1414 C CA . GLU A 1 184 ? -14.040 23.026 22.439 1.00 79.44 184 GLU A CA 1
ATOM 1415 C C . GLU A 1 184 ? -13.247 21.728 22.192 1.00 79.44 184 GLU A C 1
ATOM 1417 O O . GLU A 1 184 ? -13.711 20.820 21.500 1.00 79.44 184 GLU A O 1
ATOM 1422 N N . GLY A 1 185 ? -12.048 21.611 22.773 1.00 80.81 185 GLY A N 1
ATOM 1423 C CA . GLY A 1 185 ? -11.058 20.593 22.442 1.00 80.81 185 GLY A CA 1
ATOM 1424 C C . GLY A 1 185 ? -10.333 20.891 21.123 1.00 80.81 185 GLY A C 1
ATOM 1425 O O . GLY A 1 185 ? -10.097 22.040 20.760 1.00 80.81 185 GLY A O 1
ATOM 1426 N N . SER A 1 186 ? -9.939 19.836 20.406 1.00 82.00 186 SER A N 1
ATOM 1427 C CA . SER A 1 186 ? -9.200 19.959 19.140 1.00 82.00 186 SER A CA 1
ATOM 1428 C C . SER A 1 186 ? -10.049 20.430 17.952 1.00 82.00 186 SER A C 1
ATOM 1430 O O . SER A 1 186 ? -11.130 19.900 17.693 1.00 82.00 186 SER A O 1
ATOM 1432 N N . SER A 1 187 ? -9.476 21.343 17.162 1.00 89.50 187 SER A N 1
ATOM 1433 C CA . SER A 1 187 ? -10.002 21.846 15.887 1.00 89.50 187 SER A CA 1
ATOM 1434 C C . SER A 1 187 ? -9.378 21.188 14.646 1.00 89.50 187 SER A C 1
ATOM 1436 O O . SER A 1 187 ? -9.674 21.597 13.521 1.00 89.50 187 SER A O 1
ATOM 1438 N N . TYR A 1 188 ? -8.524 20.174 14.819 1.00 95.62 188 TYR A N 1
ATOM 1439 C CA . TYR A 1 188 ? -7.824 19.516 13.715 1.00 95.62 188 TYR A CA 1
ATOM 1440 C C . TYR A 1 188 ? -8.687 18.420 13.082 1.00 95.62 188 TYR A C 1
ATOM 1442 O O . TYR A 1 188 ? -9.298 17.601 13.775 1.00 95.62 188 TYR A O 1
ATOM 1450 N N . ASP A 1 189 ? -8.740 18.380 11.751 1.00 96.00 189 ASP A N 1
ATOM 1451 C CA . ASP A 1 189 ? -9.331 17.251 11.035 1.00 96.00 189 ASP A CA 1
ATOM 1452 C C . ASP A 1 189 ? -8.443 15.993 11.130 1.00 96.00 189 ASP A C 1
ATOM 1454 O O . ASP A 1 189 ? -7.258 16.048 11.473 1.00 96.00 189 ASP A O 1
ATOM 1458 N N . ALA A 1 190 ? -9.045 14.838 10.844 1.00 96.62 190 ALA A N 1
ATOM 1459 C CA . ALA A 1 190 ? -8.399 13.535 10.956 1.00 96.62 190 ALA A CA 1
ATOM 1460 C C . ALA A 1 190 ? -7.152 13.405 10.058 1.00 96.62 190 ALA A C 1
ATOM 1462 O O . ALA A 1 190 ? -6.133 12.863 10.488 1.00 96.62 190 ALA A O 1
ATOM 1463 N N . LYS A 1 191 ? -7.203 13.946 8.838 1.00 94.75 191 LYS A N 1
ATOM 1464 C CA . LYS A 1 191 ? -6.132 13.840 7.841 1.00 94.75 191 LYS A CA 1
ATOM 1465 C C . LYS A 1 191 ? -4.927 14.706 8.207 1.00 94.75 191 LYS A C 1
ATOM 1467 O O . LYS A 1 191 ? -3.788 14.269 8.072 1.00 94.75 191 LYS A O 1
ATOM 1472 N N . THR A 1 192 ? -5.164 15.891 8.761 1.00 94.56 192 THR A N 1
ATOM 1473 C CA . THR A 1 192 ? -4.126 16.773 9.302 1.00 94.56 192 THR A CA 1
ATOM 1474 C C . THR A 1 192 ? -3.369 16.099 10.448 1.00 94.56 192 THR A C 1
ATOM 1476 O O . THR A 1 192 ? -2.137 16.111 10.459 1.00 94.56 192 THR A O 1
ATOM 1479 N N . LEU A 1 193 ? -4.082 15.456 11.381 1.00 97.25 193 LEU A N 1
ATOM 1480 C CA . LEU A 1 193 ? -3.454 14.686 12.461 1.00 97.25 193 LEU A CA 1
ATOM 1481 C C . LEU A 1 193 ? -2.673 13.483 11.921 1.00 97.25 193 LEU A C 1
ATOM 1483 O O . LEU A 1 193 ? -1.540 13.251 12.343 1.00 97.25 193 LEU A O 1
ATOM 1487 N N . LEU A 1 194 ? -3.254 12.747 10.968 1.00 96.81 194 LEU A N 1
ATOM 1488 C CA . LEU A 1 194 ? -2.612 11.601 10.329 1.00 96.81 194 LEU A CA 1
ATOM 1489 C C . LEU A 1 194 ? -1.285 11.999 9.680 1.00 96.81 194 LEU A C 1
ATOM 1491 O O . LEU A 1 194 ? -0.265 11.387 9.986 1.00 96.81 194 LEU A O 1
ATOM 1495 N N . HIS A 1 195 ? -1.281 13.042 8.844 1.00 93.19 195 HIS A N 1
ATOM 1496 C CA . HIS A 1 195 ? -0.077 13.526 8.166 1.00 93.19 195 HIS A CA 1
ATOM 1497 C C . HIS A 1 195 ? 1.030 13.928 9.149 1.00 93.19 195 HIS A C 1
ATOM 1499 O O . HIS A 1 195 ? 2.197 13.630 8.901 1.00 93.19 195 HIS A O 1
ATOM 1505 N N . HIS A 1 196 ? 0.682 14.559 10.278 1.00 94.62 196 HIS A N 1
ATOM 1506 C CA . HIS A 1 196 ? 1.658 14.875 11.328 1.00 94.62 196 HIS A CA 1
ATOM 1507 C C . HIS A 1 196 ? 2.238 13.605 11.963 1.00 94.62 196 HIS A C 1
ATOM 1509 O O . HIS A 1 196 ? 3.450 13.499 12.128 1.00 94.62 196 HIS A O 1
ATOM 1515 N N . ALA A 1 197 ? 1.397 12.615 12.277 1.00 95.94 197 ALA A N 1
ATOM 1516 C CA . ALA A 1 197 ? 1.836 11.369 12.902 1.00 95.94 197 ALA A CA 1
ATOM 1517 C C . ALA A 1 197 ? 2.746 10.530 11.993 1.00 95.94 197 ALA A C 1
ATOM 1519 O O . ALA A 1 197 ? 3.835 10.142 12.420 1.00 95.94 197 ALA A O 1
ATOM 1520 N N . VAL A 1 198 ? 2.352 10.289 10.736 1.00 93.50 198 VAL A N 1
ATOM 1521 C CA . VAL A 1 198 ? 3.145 9.456 9.806 1.00 93.50 198 VAL A CA 1
ATOM 1522 C C . VAL A 1 198 ? 4.484 10.097 9.427 1.00 93.50 198 VAL A C 1
ATOM 1524 O O . VAL A 1 198 ? 5.413 9.399 9.031 1.00 93.50 198 VAL A O 1
ATOM 1527 N N . ALA A 1 199 ? 4.622 11.415 9.598 1.00 90.44 199 ALA A N 1
ATOM 1528 C CA . ALA A 1 199 ? 5.894 12.113 9.436 1.00 90.44 199 ALA A CA 1
ATOM 1529 C C . ALA A 1 199 ? 6.864 11.905 10.614 1.00 90.44 199 ALA A C 1
ATOM 1531 O O . ALA A 1 199 ? 8.065 12.131 10.472 1.00 90.44 199 ALA A O 1
ATOM 1532 N N . LYS A 1 200 ? 6.366 11.491 11.786 1.00 90.94 200 LYS A N 1
ATOM 1533 C CA . LYS A 1 200 ? 7.137 11.420 13.038 1.00 90.94 200 LYS A CA 1
ATOM 1534 C C . LYS A 1 200 ? 7.414 9.998 13.518 1.00 90.94 200 LYS A C 1
ATOM 1536 O O . LYS A 1 200 ? 8.307 9.810 14.342 1.00 90.94 200 LYS A O 1
ATOM 1541 N N . THR A 1 201 ? 6.662 8.997 13.058 1.00 90.06 201 THR A N 1
ATOM 1542 C CA . THR A 1 201 ? 6.796 7.624 13.560 1.00 90.06 201 THR A CA 1
ATOM 1543 C C . THR A 1 201 ? 6.419 6.555 12.538 1.00 90.06 201 THR A C 1
ATOM 1545 O O . THR A 1 201 ? 5.609 6.784 11.651 1.00 90.06 201 THR A O 1
ATOM 1548 N N . GLU A 1 202 ? 6.999 5.364 12.711 1.00 87.81 202 GLU A N 1
ATOM 1549 C CA . GLU A 1 202 ? 6.637 4.128 11.994 1.00 87.81 202 GLU A CA 1
ATOM 1550 C C . GLU A 1 202 ? 5.589 3.291 12.720 1.00 87.81 202 GLU A C 1
ATOM 1552 O O . GLU A 1 202 ? 5.201 2.215 12.256 1.00 87.81 202 GLU A O 1
ATOM 1557 N N . LYS A 1 203 ? 5.185 3.733 13.909 1.00 92.62 203 LYS A N 1
ATOM 1558 C CA . LYS A 1 203 ? 4.201 3.015 14.702 1.00 92.62 203 LYS A CA 1
ATOM 1559 C C . LYS A 1 203 ? 2.844 3.050 14.001 1.00 92.62 203 LYS A C 1
ATOM 1561 O O . LYS A 1 203 ? 2.523 4.053 13.365 1.00 92.62 203 LYS A O 1
ATOM 1566 N N . PRO A 1 204 ? 2.034 1.988 14.138 1.00 95.25 204 PRO A N 1
ATOM 1567 C CA . PRO A 1 204 ? 0.677 1.973 13.621 1.00 95.25 204 PRO A CA 1
ATOM 1568 C C . PRO A 1 204 ? -0.117 3.206 14.061 1.00 95.25 204 PRO A C 1
ATOM 1570 O O . PRO A 1 204 ? -0.125 3.567 15.242 1.00 95.25 204 PRO A O 1
ATOM 1573 N N . VAL A 1 205 ? -0.801 3.826 13.101 1.00 97.31 205 VAL A N 1
ATOM 1574 C CA . VAL A 1 205 ? -1.675 4.979 13.330 1.00 97.31 205 VAL A CA 1
ATOM 1575 C C . VAL A 1 205 ? -3.104 4.569 13.014 1.00 97.31 205 VAL A C 1
ATOM 1577 O O . VAL A 1 205 ? -3.443 4.284 11.862 1.00 97.31 205 VAL A O 1
ATOM 1580 N N . PHE A 1 206 ? -3.939 4.535 14.046 1.00 98.31 206 PHE A N 1
ATOM 1581 C CA . PHE A 1 206 ? -5.383 4.421 13.920 1.00 98.31 206 PHE A CA 1
ATOM 1582 C C . PHE A 1 206 ? -5.959 5.827 13.905 1.00 98.31 206 PHE A C 1
ATOM 1584 O O . PHE A 1 206 ? -5.594 6.641 14.748 1.00 98.31 206 PHE A O 1
ATOM 1591 N N . VAL A 1 207 ? -6.837 6.144 12.963 1.00 98.38 207 VAL A N 1
ATOM 1592 C CA . VAL A 1 207 ? -7.373 7.505 12.839 1.00 98.38 207 VAL A CA 1
ATOM 1593 C C . VAL A 1 207 ? -8.841 7.483 12.469 1.00 98.38 207 VAL A C 1
ATOM 1595 O O . VAL A 1 207 ? -9.278 6.658 11.675 1.00 98.38 207 VAL A O 1
ATOM 1598 N N . GLY A 1 208 ? -9.619 8.394 13.041 1.00 97.56 208 GLY A N 1
ATOM 1599 C CA . GLY A 1 208 ? -11.016 8.540 12.671 1.00 97.56 208 GLY A CA 1
ATOM 1600 C C . GLY A 1 208 ? -11.646 9.836 13.151 1.00 97.56 208 GLY A C 1
ATOM 1601 O O . GLY A 1 208 ? -11.007 10.706 13.749 1.00 97.56 208 GLY A O 1
ATOM 1602 N N . GLY A 1 209 ? -12.940 9.938 12.879 1.00 95.62 209 GLY A N 1
ATOM 1603 C CA . GLY A 1 209 ? -13.772 11.105 13.149 1.00 95.62 209 GLY A CA 1
ATOM 1604 C C . GLY A 1 209 ? -14.524 11.527 11.895 1.00 95.62 209 GLY A C 1
ATOM 1605 O O . GLY A 1 209 ? -13.901 11.866 10.900 1.00 95.62 209 GLY A O 1
ATOM 1606 N N . GLY A 1 210 ? -15.856 11.483 11.944 1.00 94.56 210 GLY A N 1
ATOM 1607 C CA . GLY A 1 210 ? -16.717 11.786 10.794 1.00 94.56 210 GLY A CA 1
ATOM 1608 C C . GLY A 1 210 ? -16.908 10.639 9.793 1.00 94.56 210 GLY A C 1
ATOM 1609 O O . GLY A 1 210 ? -17.761 10.761 8.930 1.00 94.56 210 GLY A O 1
ATOM 1610 N N . VAL A 1 211 ? -16.189 9.522 9.940 1.00 97.69 211 VAL A N 1
ATOM 1611 C CA . VAL A 1 211 ? -16.243 8.379 9.011 1.00 97.69 211 VAL A CA 1
ATOM 1612 C C . VAL A 1 211 ? -17.623 7.718 9.023 1.00 97.69 211 VAL A C 1
ATOM 1614 O O . VAL A 1 211 ? -18.036 7.164 10.049 1.00 97.69 211 VAL A O 1
ATOM 1617 N N . GLY A 1 212 ? -18.314 7.766 7.883 1.00 95.88 212 GLY A N 1
ATOM 1618 C CA . GLY A 1 212 ? -19.622 7.143 7.679 1.00 95.88 212 GLY A CA 1
ATOM 1619 C C . GLY A 1 212 ? -19.727 6.288 6.416 1.00 95.88 212 GLY A C 1
ATOM 1620 O O . GLY A 1 212 ? -20.674 5.511 6.321 1.00 95.88 212 GLY A O 1
ATOM 1621 N N . THR A 1 213 ? -18.778 6.403 5.482 1.00 96.75 213 THR A N 1
ATOM 1622 C CA . THR A 1 213 ? -18.828 5.773 4.153 1.00 96.75 213 THR A CA 1
ATOM 1623 C C . THR A 1 213 ? -17.514 5.078 3.760 1.00 96.75 213 THR A C 1
ATOM 1625 O O . THR A 1 213 ? -16.472 5.232 4.411 1.00 96.75 213 THR A O 1
ATOM 1628 N N . ALA A 1 214 ? -17.558 4.304 2.669 1.00 96.56 214 ALA A N 1
ATOM 1629 C CA . ALA A 1 214 ? -16.370 3.731 2.034 1.00 96.56 214 ALA A CA 1
ATOM 1630 C C . ALA A 1 214 ? -15.387 4.817 1.578 1.00 96.56 214 ALA A C 1
ATOM 1632 O O . ALA A 1 214 ? -14.185 4.674 1.778 1.00 96.56 214 ALA A O 1
ATOM 1633 N N . GLU A 1 215 ? -15.896 5.920 1.022 1.00 96.19 215 GLU A N 1
ATOM 1634 C CA . GLU A 1 215 ? -15.089 7.048 0.552 1.00 96.19 215 GLU A CA 1
ATOM 1635 C C . GLU A 1 215 ? -14.250 7.648 1.689 1.00 96.19 215 GLU A C 1
ATOM 1637 O O . GLU A 1 215 ? -13.031 7.766 1.552 1.00 96.19 215 GLU A O 1
ATOM 1642 N N . ASP A 1 216 ? -14.867 7.911 2.847 1.00 96.81 216 ASP A N 1
ATOM 1643 C CA . ASP A 1 216 ? -14.167 8.414 4.039 1.00 96.81 216 ASP A CA 1
ATOM 1644 C C . ASP A 1 216 ? -13.045 7.461 4.489 1.00 96.81 216 ASP A C 1
ATOM 1646 O O . ASP A 1 216 ? -11.957 7.876 4.900 1.00 96.81 216 ASP A O 1
ATOM 1650 N N . THR A 1 217 ? -13.321 6.156 4.426 1.00 97.44 217 THR A N 1
ATOM 1651 C CA . THR A 1 217 ? -12.383 5.106 4.836 1.00 97.44 217 THR A CA 1
ATOM 1652 C C . THR A 1 217 ? -11.205 5.025 3.866 1.00 97.44 217 THR A C 1
ATOM 1654 O O . THR A 1 217 ? -10.046 5.003 4.289 1.00 97.44 217 THR A O 1
ATOM 1657 N N . LEU A 1 218 ? -11.489 5.019 2.561 1.00 96.62 218 LEU A N 1
ATOM 1658 C CA . LEU A 1 218 ? -10.488 4.985 1.501 1.00 96.62 218 LEU A CA 1
ATOM 1659 C C . LEU A 1 218 ? -9.597 6.229 1.534 1.00 96.62 218 LEU A C 1
ATOM 1661 O O . LEU A 1 218 ? -8.384 6.082 1.394 1.00 96.62 218 LEU A O 1
ATOM 1665 N N . ASP A 1 219 ? -10.145 7.424 1.780 1.00 95.44 219 ASP A N 1
ATOM 1666 C CA . ASP A 1 219 ? -9.342 8.648 1.882 1.00 95.44 219 ASP A CA 1
ATOM 1667 C C . ASP A 1 219 ? -8.293 8.544 2.999 1.00 95.44 219 ASP A C 1
ATOM 1669 O O . ASP A 1 219 ? -7.110 8.818 2.777 1.00 95.44 219 ASP A O 1
ATOM 1673 N N . LEU A 1 220 ? -8.683 8.070 4.187 1.00 97.06 220 LEU A N 1
ATOM 1674 C CA . LEU A 1 220 ? -7.762 7.915 5.317 1.00 97.06 220 LEU A CA 1
ATOM 1675 C C . LEU A 1 220 ? -6.713 6.817 5.076 1.00 97.06 220 LEU A C 1
ATOM 1677 O O . LEU A 1 220 ? -5.530 7.038 5.353 1.00 97.06 220 LEU A O 1
ATOM 1681 N N . LEU A 1 221 ? -7.106 5.660 4.530 1.00 95.44 221 LEU A N 1
ATOM 1682 C CA . LEU A 1 221 ? -6.171 4.568 4.215 1.00 95.44 221 LEU A CA 1
ATOM 1683 C C . LEU A 1 221 ? -5.153 4.987 3.147 1.00 95.44 221 LEU A C 1
ATOM 1685 O O . LEU A 1 221 ? -3.946 4.841 3.354 1.00 95.44 221 LEU A O 1
ATOM 1689 N N . ARG A 1 222 ? -5.616 5.606 2.053 1.00 93.81 222 ARG A N 1
ATOM 1690 C CA . ARG A 1 222 ? -4.755 6.103 0.964 1.00 93.81 222 ARG A CA 1
ATOM 1691 C C . ARG A 1 222 ? -3.835 7.240 1.412 1.00 93.81 222 ARG A C 1
ATOM 1693 O O . ARG A 1 222 ? -2.762 7.414 0.834 1.00 93.81 222 ARG A O 1
ATOM 1700 N N . SER A 1 223 ? -4.218 7.965 2.466 1.00 93.00 223 SER A N 1
ATOM 1701 C CA . SER A 1 223 ? -3.412 9.014 3.114 1.00 93.00 223 SER A CA 1
ATOM 1702 C C . SER A 1 223 ? -2.403 8.477 4.137 1.00 93.00 223 SER A C 1
ATOM 1704 O O . SER A 1 223 ? -1.592 9.233 4.670 1.00 93.00 223 SER A O 1
ATOM 1706 N N . GLY A 1 224 ? -2.414 7.168 4.396 1.00 92.81 224 GLY A N 1
ATOM 1707 C CA . GLY A 1 224 ? -1.375 6.476 5.148 1.00 92.81 224 GLY A CA 1
ATOM 1708 C C . GLY A 1 224 ? -1.797 5.903 6.498 1.00 92.81 224 GLY A C 1
ATOM 1709 O O . GLY A 1 224 ? -0.929 5.409 7.224 1.00 92.81 224 GLY A O 1
ATOM 1710 N N . ALA A 1 225 ? -3.090 5.938 6.837 1.00 95.50 225 ALA A N 1
ATOM 1711 C CA . ALA A 1 225 ? -3.607 5.301 8.042 1.00 95.50 225 ALA A CA 1
ATOM 1712 C C . ALA A 1 225 ? -3.300 3.799 8.043 1.00 95.50 225 ALA A C 1
ATOM 1714 O O . ALA A 1 225 ? -3.410 3.128 7.019 1.00 95.50 225 ALA A O 1
ATOM 1715 N N . THR A 1 226 ? -2.944 3.253 9.207 1.00 94.88 226 THR A N 1
ATOM 1716 C CA . THR A 1 226 ? -2.851 1.795 9.368 1.00 94.88 226 THR A CA 1
ATOM 1717 C C . THR A 1 226 ? -4.237 1.174 9.497 1.00 94.88 226 THR A C 1
ATOM 1719 O O . THR A 1 226 ? -4.465 0.078 8.997 1.00 94.88 226 THR A O 1
ATOM 1722 N N . ALA A 1 227 ? -5.155 1.872 10.171 1.00 96.62 227 ALA A N 1
ATOM 1723 C CA . ALA A 1 227 ? -6.560 1.499 10.257 1.00 96.62 227 ALA A CA 1
ATOM 1724 C C . ALA A 1 227 ? -7.447 2.718 10.533 1.00 96.62 227 ALA A C 1
ATOM 1726 O O . ALA A 1 227 ? -6.982 3.736 11.056 1.00 96.62 227 ALA A O 1
ATOM 1727 N N . VAL A 1 228 ? -8.731 2.593 10.208 1.00 98.38 228 VAL A N 1
ATOM 1728 C CA . VAL A 1 228 ? -9.728 3.650 10.383 1.00 98.38 228 VAL A CA 1
ATOM 1729 C C . VAL A 1 228 ? -10.591 3.370 11.610 1.00 98.38 228 VAL A C 1
ATOM 1731 O O . VAL A 1 228 ? -11.141 2.281 11.759 1.00 98.38 228 VAL A O 1
ATOM 1734 N N . ILE A 1 229 ? -10.706 4.354 12.502 1.00 98.50 229 ILE A N 1
ATOM 1735 C CA . ILE A 1 229 ? -11.541 4.276 13.705 1.00 98.50 229 ILE A CA 1
ATOM 1736 C C . ILE A 1 229 ? -12.958 4.721 13.354 1.00 98.50 229 ILE A C 1
ATOM 1738 O O . ILE A 1 229 ? -13.176 5.857 12.925 1.00 98.50 229 ILE A O 1
ATOM 1742 N N . VAL A 1 230 ? -13.934 3.854 13.610 1.00 98.62 230 VAL A N 1
ATOM 1743 C CA . VAL A 1 230 ? -15.341 4.103 13.291 1.00 98.62 230 VAL A CA 1
ATOM 1744 C C . VAL A 1 230 ? -16.191 3.898 14.539 1.00 98.62 230 VAL A C 1
ATOM 1746 O O . VAL A 1 230 ? -16.169 2.839 15.159 1.00 98.62 230 VAL A O 1
ATOM 1749 N N . GLY A 1 231 ? -16.933 4.937 14.926 1.00 98.19 231 GLY A N 1
ATOM 1750 C CA . GLY A 1 231 ? -17.846 4.904 16.073 1.00 98.19 231 GLY A CA 1
ATOM 1751 C C . GLY A 1 231 ? -19.295 5.053 15.639 1.00 98.19 231 GLY A C 1
ATOM 1752 O O . GLY A 1 231 ? -20.060 4.098 15.655 1.00 98.19 231 GLY A O 1
ATOM 1753 N N . THR A 1 232 ? -19.663 6.254 15.190 1.00 98.44 232 THR A N 1
ATOM 1754 C CA . THR A 1 232 ? -21.056 6.632 14.907 1.00 98.44 232 THR A CA 1
ATOM 1755 C C . THR A 1 232 ? -21.781 5.680 13.955 1.00 98.44 232 THR A C 1
ATOM 1757 O O . THR A 1 232 ? -22.909 5.297 14.245 1.00 98.44 232 THR A O 1
ATOM 1760 N N . ARG A 1 233 ? -21.130 5.195 12.890 1.00 97.94 233 ARG A N 1
ATOM 1761 C CA . ARG A 1 233 ? -21.736 4.218 11.971 1.00 97.94 233 ARG A CA 1
ATOM 1762 C C . ARG A 1 233 ? -22.136 2.903 12.662 1.00 97.94 233 ARG A C 1
ATOM 1764 O O . ARG A 1 233 ? -23.169 2.345 12.298 1.00 97.94 233 ARG A O 1
ATOM 1771 N N . PHE A 1 234 ? -21.381 2.454 13.671 1.00 98.56 234 PHE A N 1
ATOM 1772 C CA . PHE A 1 234 ? -21.670 1.251 14.465 1.00 98.56 234 PHE A CA 1
ATOM 1773 C C . PHE A 1 234 ? -22.716 1.468 15.565 1.00 98.56 234 PHE A C 1
ATOM 1775 O O . PHE A 1 234 ? -23.214 0.489 16.109 1.00 98.56 234 PHE A O 1
ATOM 1782 N N . LEU A 1 235 ? -23.120 2.708 15.875 1.00 98.50 235 LEU A N 1
ATOM 1783 C CA . LEU A 1 235 ? -24.206 2.955 16.838 1.00 98.50 235 LEU A CA 1
ATOM 1784 C C . LEU A 1 235 ? -25.551 2.375 16.371 1.00 98.50 235 LEU A C 1
ATOM 1786 O O . LEU A 1 235 ? -26.426 2.136 17.197 1.00 98.50 235 LEU A O 1
ATOM 1790 N N . THR A 1 236 ? -25.711 2.133 15.069 1.00 97.69 236 THR A N 1
ATOM 1791 C CA . THR A 1 236 ? -26.893 1.492 14.470 1.00 97.69 236 THR A CA 1
ATOM 1792 C C . THR A 1 236 ? -26.632 0.040 14.060 1.00 97.69 236 THR A C 1
ATOM 1794 O O . THR A 1 236 ? -27.449 -0.560 13.369 1.00 97.69 236 THR A O 1
ATOM 1797 N N . ALA A 1 237 ? -25.519 -0.561 14.502 1.00 98.38 237 ALA A N 1
ATOM 1798 C CA . ALA A 1 237 ? -25.291 -1.989 14.308 1.00 98.38 237 ALA A CA 1
ATOM 1799 C C . ALA A 1 237 ? -26.310 -2.807 15.115 1.00 98.38 237 ALA A C 1
ATOM 1801 O O . ALA A 1 237 ? -26.656 -2.411 16.230 1.00 98.38 237 ALA A O 1
ATOM 1802 N N . GLN A 1 238 ? -26.772 -3.947 14.608 1.00 98.12 238 GLN A N 1
ATOM 1803 C CA . GLN A 1 238 ? -27.717 -4.817 15.329 1.00 98.12 238 GLN A CA 1
ATOM 1804 C C . GLN A 1 238 ? -27.173 -5.272 16.690 1.00 98.12 238 GLN A C 1
ATOM 1806 O O . GLN A 1 238 ? -27.917 -5.395 17.657 1.00 98.12 238 GLN A O 1
ATOM 1811 N N . GLU A 1 239 ? -25.862 -5.474 16.774 1.00 98.44 239 GLU A N 1
ATOM 1812 C CA . GLU A 1 239 ? -25.162 -5.917 17.973 1.00 98.44 239 GLU A CA 1
ATOM 1813 C C . GLU A 1 239 ? -24.955 -4.782 18.994 1.00 98.44 239 GLU A C 1
ATOM 1815 O O . GLU A 1 239 ? -24.617 -5.046 20.146 1.00 98.44 239 GLU A O 1
ATOM 1820 N N . ALA A 1 240 ? -25.147 -3.516 18.598 1.00 98.25 240 ALA A N 1
ATOM 1821 C CA . ALA A 1 240 ? -24.883 -2.359 19.448 1.00 98.25 240 ALA A CA 1
ATOM 1822 C C . ALA A 1 240 ? -25.972 -2.138 20.506 1.00 98.25 240 ALA A C 1
ATOM 1824 O O . ALA A 1 240 ? -27.160 -2.026 20.193 1.00 98.25 240 ALA A O 1
ATOM 1825 N N . GLY A 1 241 ? -25.547 -1.911 21.751 1.00 97.75 241 GLY A N 1
ATOM 1826 C CA . GLY A 1 241 ? -26.413 -1.578 22.891 1.00 97.75 241 GLY A CA 1
ATOM 1827 C C . GLY A 1 241 ? -26.868 -0.116 22.920 1.00 97.75 241 GLY A C 1
ATOM 1828 O O . GLY A 1 241 ? -27.071 0.465 23.989 1.00 97.75 241 GLY A O 1
ATOM 1829 N N . THR A 1 242 ? -26.956 0.527 21.754 1.00 97.88 242 THR A N 1
ATOM 1830 C CA . THR A 1 242 ? -27.424 1.908 21.626 1.00 97.88 242 THR A CA 1
ATOM 1831 C C . THR A 1 242 ? -28.884 1.982 22.039 1.00 97.88 242 THR A C 1
ATOM 1833 O O . THR A 1 242 ? -29.727 1.291 21.474 1.00 97.88 242 THR A O 1
ATOM 1836 N N . LYS A 1 243 ? -29.180 2.852 23.007 1.00 96.31 243 LYS A N 1
ATOM 1837 C CA . LYS A 1 243 ? -30.540 3.081 23.502 1.00 96.31 243 LYS A CA 1
ATOM 1838 C C . LYS A 1 243 ? -31.505 3.414 22.358 1.00 96.31 243 LYS A C 1
ATOM 1840 O O . LYS A 1 243 ? -31.158 4.243 21.517 1.00 96.31 243 LYS A O 1
ATOM 1845 N N . ASP A 1 244 ? -32.720 2.869 22.393 1.00 95.12 244 ASP A N 1
ATOM 1846 C CA . ASP A 1 244 ? -33.733 3.022 21.333 1.00 95.12 244 ASP A CA 1
ATOM 1847 C C . ASP A 1 244 ? -33.963 4.477 20.913 1.00 95.12 244 ASP A C 1
ATOM 1849 O O . ASP A 1 244 ? -33.971 4.791 19.728 1.00 95.12 244 ASP A O 1
ATOM 1853 N N . THR A 1 245 ? -34.074 5.389 21.879 1.00 97.38 245 THR A N 1
ATOM 1854 C CA . THR A 1 245 ? -34.280 6.822 21.624 1.00 97.38 245 THR A CA 1
ATOM 1855 C C . THR A 1 245 ? -33.098 7.451 20.883 1.00 97.38 245 THR A C 1
ATOM 1857 O O . THR A 1 245 ? -33.285 8.264 19.981 1.00 97.38 245 THR A O 1
ATOM 1860 N N . HIS A 1 246 ? -31.867 7.051 21.219 1.00 98.19 246 HIS A N 1
ATOM 1861 C CA . HIS A 1 246 ? -30.668 7.515 20.519 1.00 98.19 246 HIS A CA 1
ATOM 1862 C C . HIS A 1 246 ? -30.552 6.877 19.128 1.00 98.19 246 HIS A C 1
ATOM 1864 O O . HIS A 1 246 ? -30.249 7.569 18.161 1.00 98.19 246 HIS A O 1
ATOM 1870 N N . ARG A 1 247 ? -30.846 5.578 19.012 1.00 97.38 247 ARG A N 1
ATOM 1871 C CA . ARG A 1 247 ? -30.881 4.859 17.734 1.00 97.38 247 ARG A CA 1
ATOM 1872 C C . ARG A 1 247 ? -31.884 5.495 16.770 1.00 97.38 247 ARG A C 1
ATOM 1874 O O . ARG A 1 247 ? -31.528 5.781 15.635 1.00 97.38 247 ARG A O 1
ATOM 1881 N N . HIS A 1 248 ? -33.090 5.805 17.240 1.00 96.75 248 HIS A N 1
ATOM 1882 C CA . HIS A 1 248 ? -34.106 6.512 16.462 1.00 96.75 248 HIS A CA 1
ATOM 1883 C C . HIS A 1 248 ? -33.630 7.902 16.024 1.00 96.75 248 HIS A C 1
ATOM 1885 O O . HIS A 1 248 ? -33.764 8.259 14.860 1.00 96.75 248 HIS A O 1
ATOM 1891 N N . ALA A 1 249 ? -32.997 8.664 16.920 1.00 97.62 249 ALA A N 1
ATOM 1892 C CA . ALA A 1 249 ? -32.443 9.969 16.573 1.00 97.62 249 ALA A CA 1
ATOM 1893 C C . ALA A 1 249 ? -31.374 9.897 15.466 1.00 97.62 249 ALA A C 1
ATOM 1895 O O . ALA A 1 249 ? -31.364 10.747 14.581 1.00 97.62 249 ALA A O 1
ATOM 1896 N N . LEU A 1 250 ? -30.501 8.884 15.489 1.00 97.81 250 LEU A N 1
ATOM 1897 C CA . LEU A 1 250 ? -29.480 8.680 14.452 1.00 97.81 250 LEU A CA 1
ATOM 1898 C C . LEU A 1 250 ? -30.085 8.385 13.072 1.00 97.81 250 LEU A C 1
ATOM 1900 O O . LEU A 1 250 ? -29.473 8.734 12.068 1.00 97.81 250 LEU A O 1
ATOM 1904 N N . LEU A 1 251 ? -31.254 7.740 13.030 1.00 97.25 251 LEU A N 1
ATOM 1905 C CA . LEU A 1 251 ? -31.933 7.343 11.795 1.00 97.25 251 LEU A CA 1
ATOM 1906 C C . LEU A 1 251 ? -32.867 8.434 11.250 1.00 97.25 251 LEU A C 1
ATOM 1908 O O . LEU A 1 251 ? -32.950 8.612 10.039 1.00 97.25 251 LEU A O 1
ATOM 1912 N N . GLU A 1 252 ? -33.539 9.185 12.127 1.00 96.81 252 GLU A N 1
ATOM 1913 C CA . GLU A 1 252 ? -34.605 10.115 11.725 1.00 96.81 252 GLU A CA 1
ATOM 1914 C C . GLU A 1 252 ? -34.201 11.595 11.762 1.00 96.81 252 GLU A C 1
ATOM 1916 O O . GLU A 1 252 ? -34.753 12.406 11.022 1.00 96.81 252 GLU A O 1
ATOM 1921 N N . LEU A 1 253 ? -33.237 11.992 12.603 1.00 95.69 253 LEU A N 1
ATOM 1922 C CA . LEU A 1 253 ? -32.842 13.402 12.763 1.00 95.69 253 LEU A CA 1
ATOM 1923 C C . LEU A 1 253 ? -31.675 13.796 11.847 1.00 95.69 253 LEU A C 1
ATOM 1925 O O . LEU A 1 253 ? -30.862 14.653 12.196 1.00 95.69 253 LEU A O 1
ATOM 1929 N N . THR A 1 254 ? -31.583 13.183 10.668 1.00 92.56 254 THR A N 1
ATOM 1930 C CA . THR A 1 254 ? -30.472 13.350 9.710 1.00 92.56 254 THR A CA 1
ATOM 1931 C C . THR A 1 254 ? -30.359 14.765 9.134 1.00 92.56 254 THR A C 1
ATOM 1933 O O . THR A 1 254 ? -29.320 15.131 8.592 1.00 92.56 254 THR A O 1
ATOM 1936 N N . ASN A 1 255 ? -31.397 15.591 9.292 1.00 94.50 255 ASN A N 1
ATOM 1937 C CA . ASN A 1 255 ? -31.416 17.005 8.914 1.00 94.50 255 ASN A CA 1
ATOM 1938 C C . ASN A 1 255 ? -30.849 17.955 9.987 1.00 94.50 255 ASN A C 1
ATOM 1940 O O . ASN A 1 255 ? -30.789 19.164 9.754 1.00 94.50 255 ASN A O 1
ATOM 1944 N N . ARG A 1 256 ? -30.477 17.449 11.170 1.00 95.56 256 ARG A N 1
ATOM 1945 C CA . ARG A 1 256 ? -29.878 18.253 12.242 1.00 95.56 256 ARG A CA 1
ATOM 1946 C C . ARG A 1 256 ? -28.360 18.304 12.116 1.00 95.56 256 ARG A C 1
ATOM 1948 O O . ARG A 1 256 ? -27.721 17.385 11.617 1.00 95.56 256 ARG A O 1
ATOM 1955 N N . ASN A 1 257 ? -27.772 19.372 12.641 1.00 96.06 257 ASN A N 1
ATOM 1956 C CA . ASN A 1 257 ? -26.323 19.472 12.761 1.00 96.06 257 ASN A CA 1
ATOM 1957 C C . ASN A 1 257 ? -25.838 18.755 14.024 1.00 96.06 257 ASN A C 1
ATOM 1959 O O . ASN A 1 257 ? -26.600 18.514 14.962 1.00 96.06 257 ASN A O 1
ATOM 1963 N N . THR A 1 258 ? -24.540 18.468 14.075 1.00 97.56 258 THR A N 1
ATOM 1964 C CA . THR A 1 258 ? -23.887 18.133 15.344 1.00 97.56 258 THR A CA 1
ATOM 1965 C C . THR A 1 258 ? -23.228 19.369 15.947 1.00 97.56 258 THR A C 1
ATOM 1967 O O . THR A 1 258 ? -22.764 20.249 15.224 1.00 97.56 258 THR A O 1
ATOM 1970 N N . VAL A 1 259 ? -23.172 19.431 17.275 1.00 97.06 259 VAL A N 1
ATOM 1971 C CA . VAL A 1 259 ? -22.579 20.528 18.050 1.00 97.06 259 VAL A CA 1
ATOM 1972 C C . VAL A 1 259 ? -21.613 19.980 19.093 1.00 97.06 259 VAL A C 1
ATOM 1974 O O . VAL A 1 259 ? -21.792 18.867 19.593 1.00 97.06 259 VAL A O 1
ATOM 1977 N N . ILE A 1 260 ? -20.594 20.767 19.439 1.00 96.69 260 ILE A N 1
ATOM 1978 C CA . ILE A 1 260 ? -19.771 20.510 20.622 1.00 96.69 260 ILE A CA 1
ATOM 1979 C C . ILE A 1 260 ? -20.505 21.061 21.843 1.00 96.69 260 ILE A C 1
ATOM 1981 O O . ILE A 1 260 ? -20.891 22.226 21.882 1.00 96.69 260 ILE A O 1
ATOM 1985 N N . THR A 1 261 ? -20.701 20.210 22.843 1.00 96.81 261 THR A N 1
ATOM 1986 C CA . THR A 1 261 ? -21.349 20.562 24.102 1.00 96.81 261 THR A CA 1
ATOM 1987 C C . THR A 1 261 ? -20.665 19.870 25.271 1.00 96.81 261 THR A C 1
ATOM 1989 O O . THR A 1 261 ? -20.246 18.717 25.192 1.00 96.81 261 THR A O 1
ATOM 1992 N N . HIS A 1 262 ? -20.592 20.550 26.403 1.00 95.69 262 HIS A N 1
ATOM 1993 C CA . HIS A 1 262 ? -20.229 19.980 27.698 1.00 95.69 262 HIS A CA 1
ATOM 1994 C C . HIS A 1 262 ? -21.437 19.905 28.638 1.00 95.69 262 HIS A C 1
ATOM 1996 O O . HIS A 1 262 ? -21.301 19.447 29.768 1.00 95.69 262 HIS A O 1
ATOM 2002 N N . ALA A 1 263 ? -22.640 20.263 28.176 1.00 97.00 263 ALA A N 1
ATOM 2003 C CA . ALA A 1 263 ? -23.833 20.385 29.015 1.00 97.00 263 ALA A CA 1
ATOM 2004 C C . ALA A 1 263 ? -24.228 19.090 29.740 1.00 97.00 263 ALA A C 1
ATOM 2006 O O . ALA A 1 263 ? -24.714 19.127 30.872 1.00 97.00 263 ALA A O 1
ATOM 2007 N N . PHE A 1 264 ? -24.009 17.936 29.107 1.00 97.00 264 PHE A N 1
ATOM 2008 C CA . PHE A 1 264 ? -24.369 16.641 29.683 1.00 97.00 264 PHE A CA 1
ATOM 2009 C C . PHE A 1 264 ? -23.327 16.084 30.654 1.00 97.00 264 PHE A C 1
ATOM 2011 O O . PHE A 1 264 ? -23.655 15.208 31.444 1.00 97.00 264 PHE A O 1
ATOM 2018 N N . SER A 1 265 ? -22.061 16.496 30.568 1.00 95.31 265 SER A N 1
ATOM 2019 C CA . SER A 1 265 ? -20.986 15.783 31.278 1.00 95.31 265 SER A CA 1
ATOM 2020 C C . SER A 1 265 ? -19.921 16.656 31.924 1.00 95.31 265 SER A C 1
ATOM 2022 O O . SER A 1 265 ? -19.133 16.142 32.708 1.00 95.31 265 SER A O 1
ATOM 2024 N N . GLY A 1 266 ? -19.888 17.947 31.597 1.00 93.62 266 GLY A N 1
ATOM 2025 C CA . GLY A 1 266 ? -18.841 18.881 32.001 1.00 93.62 266 GLY A CA 1
ATOM 2026 C C . GLY A 1 266 ? -17.537 18.732 31.217 1.00 93.62 266 GLY A C 1
ATOM 2027 O O . GLY A 1 266 ? -16.605 19.493 31.441 1.00 93.62 266 GLY A O 1
ATOM 2028 N N . LYS A 1 267 ? -17.467 17.799 30.259 1.00 92.94 267 LYS A N 1
ATOM 2029 C CA . LYS A 1 267 ? -16.370 17.682 29.291 1.00 92.94 267 LYS A CA 1
ATOM 2030 C C . LYS A 1 267 ? -16.907 17.854 27.863 1.00 92.94 267 LYS A C 1
ATOM 2032 O O . LYS A 1 267 ? -17.997 17.341 27.591 1.00 92.94 267 LYS A O 1
ATOM 2037 N N . PRO A 1 268 ? -16.179 18.535 26.955 1.00 95.25 268 PRO A N 1
ATOM 2038 C CA . PRO A 1 268 ? -16.603 18.713 25.569 1.00 95.25 268 PRO A CA 1
ATOM 2039 C C . PRO A 1 268 ? -16.874 17.381 24.884 1.00 95.25 268 PRO A C 1
ATOM 2041 O O . PRO A 1 268 ? -16.045 16.467 24.924 1.00 95.25 268 PRO A O 1
ATOM 2044 N N . ALA A 1 269 ? -18.027 17.278 24.241 1.00 96.38 269 ALA A N 1
ATOM 2045 C CA . ALA A 1 269 ? -18.458 16.113 23.497 1.00 96.38 269 ALA A CA 1
ATOM 2046 C C . ALA A 1 269 ? -19.333 16.528 22.313 1.00 96.38 269 ALA A C 1
ATOM 2048 O O . ALA A 1 269 ? -20.119 17.468 22.413 1.00 96.38 269 ALA A O 1
ATOM 2049 N N . ARG A 1 270 ? -19.210 15.824 21.189 1.00 97.81 270 ARG A N 1
ATOM 2050 C CA . ARG A 1 270 ? -20.031 16.077 20.007 1.00 97.81 270 ARG A CA 1
ATOM 2051 C C . ARG A 1 270 ? -21.332 15.282 20.054 1.00 97.81 270 ARG A C 1
ATOM 2053 O O . ARG A 1 270 ? -21.296 14.052 20.177 1.00 97.81 270 ARG A O 1
ATOM 2060 N N . ALA A 1 271 ? -22.455 15.978 19.917 1.00 98.12 271 ALA A N 1
ATOM 2061 C CA . ALA A 1 271 ? -23.801 15.409 19.870 1.00 98.12 271 ALA A CA 1
ATOM 2062 C C . ALA A 1 271 ? -24.599 15.948 18.681 1.00 98.12 271 ALA A C 1
ATOM 2064 O O . ALA A 1 271 ? -24.322 17.053 18.221 1.00 98.12 271 ALA A O 1
ATOM 2065 N N . ILE A 1 272 ? -25.625 15.219 18.239 1.00 98.44 272 ILE A N 1
ATOM 2066 C CA . ILE A 1 272 ? -26.718 15.798 17.443 1.00 98.44 272 ILE A CA 1
ATOM 2067 C C . ILE A 1 272 ? -27.339 16.931 18.269 1.00 98.44 272 ILE A C 1
ATOM 2069 O O . ILE A 1 272 ? -27.630 16.739 19.452 1.00 98.44 272 ILE A O 1
ATOM 2073 N N . SER A 1 273 ? -27.521 18.108 17.667 1.00 98.06 273 SER A N 1
ATOM 2074 C CA . SER A 1 273 ? -28.110 19.256 18.355 1.00 98.06 273 SER A CA 1
ATOM 2075 C C . SER A 1 273 ? -29.538 18.955 18.807 1.00 98.06 273 SER A C 1
ATOM 2077 O O . SER A 1 273 ? -30.360 18.436 18.039 1.00 98.06 273 SER A O 1
ATOM 2079 N N . ASN A 1 274 ? -29.847 19.322 20.043 1.00 98.00 274 ASN A N 1
ATOM 2080 C CA . ASN A 1 274 ? -31.178 19.210 20.609 1.00 98.00 274 ASN A CA 1
ATOM 2081 C C . ASN A 1 274 ? -31.476 20.349 21.592 1.00 98.00 274 ASN A C 1
ATOM 2083 O O . ASN A 1 274 ? -30.614 21.165 21.922 1.00 98.00 274 ASN A O 1
ATOM 2087 N N . THR A 1 275 ? -32.711 20.389 22.081 1.00 97.19 275 THR A N 1
ATOM 2088 C CA . THR A 1 275 ? -33.182 21.425 23.007 1.00 97.19 275 THR A CA 1
ATOM 2089 C C . THR A 1 275 ? -32.258 21.576 24.221 1.00 97.19 275 THR A C 1
ATOM 2091 O O . THR A 1 275 ? -31.941 22.695 24.630 1.00 97.19 275 THR A O 1
ATOM 2094 N N . PHE A 1 276 ? -31.769 20.470 24.791 1.00 97.62 276 PHE A N 1
ATOM 2095 C CA . PHE A 1 276 ? -30.852 20.532 25.925 1.00 97.62 276 PHE A CA 1
ATOM 2096 C C . PHE A 1 276 ? -29.514 21.185 25.561 1.00 97.62 276 PHE A C 1
ATOM 2098 O O . PHE A 1 276 ? -29.029 22.038 26.312 1.00 97.62 276 PHE A O 1
ATOM 2105 N N . THR A 1 277 ? -28.922 20.845 24.410 1.00 97.50 277 THR A N 1
ATOM 2106 C CA . THR A 1 277 ? -27.678 21.495 23.970 1.00 97.50 277 THR A CA 1
ATOM 2107 C C . THR A 1 277 ? -27.870 22.987 23.737 1.00 97.50 277 THR A C 1
ATOM 2109 O O . THR A 1 277 ? -27.021 23.772 24.163 1.00 97.50 277 THR A O 1
ATOM 2112 N N . ASP A 1 278 ? -28.990 23.390 23.143 1.00 97.06 278 ASP A N 1
ATOM 2113 C CA . ASP A 1 278 ? -29.266 24.790 22.808 1.00 97.06 278 ASP A CA 1
ATOM 2114 C C . ASP A 1 278 ? -29.436 25.650 24.064 1.00 97.06 278 ASP A C 1
ATOM 2116 O O . ASP A 1 278 ? -28.956 26.782 24.143 1.00 97.06 278 ASP A O 1
ATOM 2120 N N . ILE A 1 279 ? -30.082 25.093 25.089 1.00 96.44 279 ILE A N 1
ATOM 2121 C CA . ILE A 1 279 ? -30.349 25.807 26.336 1.00 96.44 279 ILE A CA 1
ATOM 2122 C C . ILE A 1 279 ? -29.107 25.859 27.227 1.00 96.44 279 ILE A C 1
ATOM 2124 O O . ILE A 1 279 ? -28.832 26.902 27.828 1.00 96.44 279 ILE A O 1
ATOM 2128 N N . PHE A 1 280 ? -28.393 24.743 27.393 1.00 97.19 280 PHE A N 1
ATOM 2129 C CA . PHE A 1 280 ? -27.467 24.585 28.516 1.00 97.19 280 PHE A CA 1
ATOM 2130 C C . PHE A 1 280 ? -25.985 24.661 28.159 1.00 97.19 280 PHE A C 1
ATOM 2132 O O . PHE A 1 280 ? -25.188 24.896 29.065 1.00 97.19 280 PHE A O 1
ATOM 2139 N N . THR A 1 281 ? -25.589 24.550 26.886 1.00 95.88 281 THR A N 1
ATOM 2140 C CA . THR A 1 281 ? -24.157 24.547 26.513 1.00 95.88 281 THR A CA 1
ATOM 2141 C C . THR A 1 281 ? -23.423 25.802 26.991 1.00 95.88 281 THR A C 1
ATOM 2143 O O . THR A 1 281 ? -22.365 25.695 27.600 1.00 95.88 281 THR A O 1
ATOM 2146 N N . SER A 1 282 ? -24.000 26.992 26.819 1.00 94.44 282 SER A N 1
ATOM 2147 C CA . SER A 1 282 ? -23.382 28.255 27.260 1.00 94.44 282 SER A CA 1
ATOM 2148 C C . SER A 1 282 ? -23.392 28.469 28.781 1.00 94.44 282 SER A C 1
ATOM 2150 O O . SER A 1 282 ? -22.701 29.353 29.282 1.00 94.44 282 SER A O 1
ATOM 2152 N N . GLN A 1 283 ? -24.183 27.685 29.520 1.00 94.25 283 GLN A N 1
ATOM 2153 C CA . GLN A 1 283 ? -24.353 27.803 30.972 1.00 94.25 283 GLN A CA 1
ATOM 2154 C C . GLN A 1 283 ? -23.585 26.728 31.751 1.00 94.25 283 GLN A C 1
ATOM 2156 O O . GLN A 1 283 ? -23.346 26.901 32.947 1.00 94.25 283 GLN A O 1
ATOM 2161 N N . ALA A 1 284 ? -23.253 25.611 31.104 1.00 94.44 284 ALA A N 1
ATOM 2162 C CA . ALA A 1 284 ? -22.629 24.471 31.748 1.00 94.44 284 ALA A CA 1
ATOM 2163 C C . ALA A 1 284 ? -21.185 24.781 32.171 1.00 94.44 284 ALA A C 1
ATOM 2165 O O . ALA A 1 284 ? -20.453 25.440 31.429 1.00 94.44 284 ALA A O 1
ATOM 2166 N N . PRO A 1 285 ? -20.746 24.313 33.348 1.00 93.19 285 PRO A N 1
ATOM 2167 C CA . PRO A 1 285 ? -19.366 24.462 33.775 1.00 93.19 285 PRO A CA 1
ATOM 2168 C C . PRO A 1 285 ? -18.512 23.282 33.276 1.00 93.19 285 PRO A C 1
ATOM 2170 O O . PRO A 1 285 ? -19.023 22.189 33.014 1.00 93.19 285 PRO A O 1
ATOM 2173 N N . TYR A 1 286 ? -17.200 23.489 33.156 1.00 90.44 286 TYR A N 1
ATOM 2174 C CA . TYR A 1 286 ? -16.247 22.472 32.688 1.00 90.44 286 TYR A CA 1
ATOM 2175 C C . TYR A 1 286 ? -15.781 21.564 33.833 1.00 90.44 286 TYR A C 1
ATOM 2177 O O . TYR A 1 286 ? -14.636 21.643 34.265 1.00 90.44 286 TYR A O 1
ATOM 2185 N N . ILE A 1 287 ? -16.696 20.738 34.352 1.00 91.44 287 ILE A N 1
ATOM 2186 C CA . ILE A 1 287 ? -16.487 19.928 35.564 1.00 91.44 287 ILE A CA 1
ATOM 2187 C C . ILE A 1 287 ? -16.820 18.455 35.283 1.00 91.44 287 ILE A C 1
ATOM 2189 O O . ILE A 1 287 ? -17.992 18.075 35.205 1.00 91.44 287 ILE A O 1
ATOM 2193 N N . TYR A 1 288 ? -15.794 17.620 35.113 1.00 91.62 288 TYR A N 1
ATOM 2194 C CA . TYR A 1 288 ? -15.939 16.199 34.779 1.00 91.62 288 TYR A CA 1
ATOM 2195 C C . TYR A 1 288 ? -15.250 15.293 35.813 1.00 91.62 288 TYR A C 1
ATOM 2197 O O . TYR A 1 288 ? -14.061 15.505 36.087 1.00 91.62 288 TYR A O 1
ATOM 2205 N N . PRO A 1 289 ? -15.915 14.213 36.284 1.00 93.19 289 PRO A N 1
ATOM 2206 C CA . PRO A 1 289 ? -17.211 13.667 35.842 1.00 93.19 289 PRO A CA 1
ATOM 2207 C C . PRO A 1 289 ? -18.444 14.165 36.628 1.00 93.19 289 PRO A C 1
ATOM 2209 O O . PRO A 1 289 ? -19.534 13.614 36.484 1.00 93.19 289 PRO A O 1
ATOM 2212 N N . GLU A 1 290 ? -18.322 15.191 37.463 1.00 94.50 290 GLU A N 1
ATOM 2213 C CA . GLU A 1 290 ? -19.379 15.640 38.377 1.00 94.50 290 GLU A CA 1
ATOM 2214 C C . GLU A 1 290 ? -20.688 15.983 37.644 1.00 94.50 290 GLU A C 1
ATOM 2216 O O . GLU A 1 290 ? -21.774 15.574 38.069 1.00 94.50 290 GLU A O 1
ATOM 2221 N N . ILE A 1 291 ? -20.599 16.674 36.501 1.00 95.44 291 ILE A N 1
ATOM 2222 C CA . ILE A 1 291 ? -21.771 17.029 35.686 1.00 95.44 291 ILE A CA 1
ATOM 2223 C C . ILE A 1 291 ? -22.350 15.807 34.959 1.00 95.44 291 ILE A C 1
ATOM 2225 O O . ILE A 1 291 ? -23.560 15.738 34.741 1.00 95.44 291 ILE A O 1
ATOM 2229 N N . HIS A 1 292 ? -21.532 14.796 34.641 1.00 94.75 292 HIS A N 1
ATOM 2230 C CA . HIS A 1 292 ? -22.040 13.529 34.107 1.00 94.75 292 HIS A CA 1
ATOM 2231 C C . HIS A 1 292 ? -23.002 12.869 35.098 1.00 94.75 292 HIS A C 1
ATOM 2233 O O . HIS A 1 292 ? -24.082 12.433 34.689 1.00 94.75 292 HIS A O 1
ATOM 2239 N N . TYR A 1 293 ? -22.634 12.814 36.383 1.00 94.06 293 TYR A N 1
ATOM 2240 C CA . TYR A 1 293 ? -23.495 12.250 37.423 1.00 94.06 293 TYR A CA 1
ATOM 2241 C C . TYR A 1 293 ? -24.704 13.135 37.720 1.00 94.06 293 TYR A C 1
ATOM 2243 O O . TYR A 1 293 ? -25.794 12.600 37.902 1.00 94.06 293 TYR A O 1
ATOM 2251 N N . LEU A 1 294 ? -24.538 14.463 37.694 1.00 95.38 294 LEU A N 1
ATOM 2252 C CA . LEU A 1 294 ? -25.642 15.410 37.868 1.00 95.38 294 LEU A CA 1
ATOM 2253 C C . LEU A 1 294 ? -26.768 15.171 36.853 1.00 95.38 294 LEU A C 1
ATOM 2255 O O . LEU A 1 294 ? -27.934 15.162 37.221 1.00 95.38 294 LEU A O 1
ATOM 2259 N N . THR A 1 295 ? -26.434 14.952 35.579 1.00 95.69 295 THR A N 1
ATOM 2260 C CA . THR A 1 295 ? -27.442 14.783 34.518 1.00 95.69 295 THR A CA 1
ATOM 2261 C C . THR A 1 295 ? -27.845 13.325 34.269 1.00 95.69 295 THR A C 1
ATOM 2263 O O . THR A 1 295 ? -28.689 13.068 33.412 1.00 95.69 295 THR A O 1
ATOM 2266 N N . ALA A 1 296 ? -27.235 12.343 34.945 1.00 94.31 296 ALA A N 1
ATOM 2267 C CA . ALA A 1 296 ? -27.431 10.923 34.635 1.00 94.31 296 ALA A CA 1
ATOM 2268 C C . ALA A 1 296 ? -28.888 10.462 34.807 1.00 94.31 296 ALA A C 1
ATOM 2270 O O . ALA A 1 296 ? -29.400 9.771 33.925 1.00 94.31 296 ALA A O 1
ATOM 2271 N N . GLY A 1 297 ? -29.552 10.881 35.893 1.00 93.56 297 GLY A N 1
ATOM 2272 C CA . GLY A 1 297 ? -30.962 10.573 36.162 1.00 93.56 297 GLY A CA 1
ATOM 2273 C C . GLY A 1 297 ? -31.882 11.118 35.070 1.00 93.56 297 GLY A C 1
ATOM 2274 O O . GLY A 1 297 ? -32.591 10.351 34.423 1.00 93.56 297 GLY A O 1
ATOM 2275 N N . MET A 1 298 ? -31.755 12.412 34.758 1.00 95.12 298 MET A N 1
ATOM 2276 C CA . MET A 1 298 ? -32.491 13.071 33.669 1.00 95.12 298 MET A CA 1
ATOM 2277 C C . MET A 1 298 ? -32.306 12.353 32.323 1.00 95.12 298 MET A C 1
ATOM 2279 O O . MET A 1 298 ? -33.276 12.075 31.627 1.00 95.12 298 MET A O 1
ATOM 2283 N N . ARG A 1 299 ? -31.070 11.993 31.953 1.00 94.75 299 ARG A N 1
ATOM 2284 C CA . ARG A 1 299 ? -30.792 11.280 30.690 1.00 94.75 299 ARG A CA 1
ATOM 2285 C C . ARG A 1 299 ? -31.399 9.872 30.667 1.00 94.75 299 ARG A C 1
ATOM 2287 O O . ARG A 1 299 ? -31.688 9.349 29.590 1.00 94.75 299 ARG A O 1
ATOM 2294 N N . ALA A 1 300 ? -31.549 9.221 31.821 1.00 92.94 300 ALA A N 1
ATOM 2295 C CA . ALA A 1 300 ? -32.227 7.932 31.928 1.00 92.94 300 ALA A CA 1
ATOM 2296 C C . ALA A 1 300 ? -33.752 8.088 31.801 1.00 92.94 300 ALA A C 1
ATOM 2298 O O . ALA A 1 300 ? -34.368 7.358 31.027 1.00 92.94 300 ALA A O 1
ATOM 2299 N N . GLU A 1 301 ? -34.339 9.073 32.484 1.00 94.31 301 GLU A N 1
ATOM 2300 C CA . GLU A 1 301 ? -35.764 9.410 32.385 1.00 94.31 301 GLU A CA 1
ATOM 2301 C C . GLU A 1 301 ? -36.152 9.824 30.956 1.00 94.31 301 GLU A C 1
ATOM 2303 O O . GLU A 1 301 ? -37.092 9.258 30.402 1.00 94.31 301 GLU A O 1
ATOM 2308 N N . ALA A 1 302 ? -35.378 10.710 30.314 1.00 93.69 302 ALA A N 1
ATOM 2309 C CA . ALA A 1 302 ? -35.589 11.126 28.923 1.00 93.69 302 ALA A CA 1
ATOM 2310 C C . ALA A 1 302 ? -35.568 9.922 27.972 1.00 93.69 302 ALA A C 1
ATOM 2312 O O . ALA A 1 302 ? -36.423 9.779 27.100 1.00 93.69 302 ALA A O 1
ATOM 2313 N N . ASN A 1 303 ? -34.640 8.985 28.188 1.00 93.81 303 ASN A N 1
ATOM 2314 C CA . ASN A 1 303 ? -34.610 7.760 27.406 1.00 93.81 303 ASN A CA 1
ATOM 2315 C C . ASN A 1 303 ? -35.875 6.907 27.590 1.00 93.81 303 ASN A C 1
ATOM 2317 O O . ASN A 1 303 ? -36.428 6.440 26.599 1.00 93.81 303 ASN A O 1
ATOM 2321 N N . ASN A 1 304 ? -36.330 6.713 28.831 1.00 93.44 304 ASN A N 1
ATOM 2322 C CA . ASN A 1 304 ? -37.538 5.937 29.137 1.00 93.44 304 ASN A CA 1
ATOM 2323 C C . ASN A 1 304 ? -38.802 6.595 28.564 1.00 93.44 304 ASN A C 1
ATOM 2325 O O . ASN A 1 304 ? -39.712 5.900 28.115 1.00 93.44 304 ASN A O 1
ATOM 2329 N N . ALA A 1 305 ? -38.830 7.928 28.534 1.00 94.44 305 ALA A N 1
ATOM 2330 C CA . ALA A 1 305 ? -39.890 8.727 27.930 1.00 94.44 305 ALA A CA 1
ATOM 2331 C C . ALA A 1 305 ? -39.817 8.796 26.393 1.00 94.44 305 ALA A C 1
ATOM 2333 O O . ALA A 1 305 ? -40.699 9.388 25.775 1.00 94.44 305 ALA A O 1
ATOM 2334 N N . LYS A 1 306 ? -38.794 8.191 25.769 1.00 96.44 306 LYS A N 1
ATOM 2335 C CA . LYS A 1 306 ? -38.502 8.301 24.330 1.00 96.44 306 LYS A CA 1
ATOM 2336 C C . LYS A 1 306 ? -38.307 9.745 23.855 1.00 96.44 306 LYS A C 1
ATOM 2338 O O . LYS A 1 306 ? -38.653 10.082 22.727 1.00 96.44 306 LYS A O 1
ATOM 2343 N N . ASP A 1 307 ? -37.733 10.581 24.714 1.00 96.25 307 ASP A N 1
ATOM 2344 C CA . ASP A 1 307 ? -37.467 11.991 24.450 1.00 96.25 307 ASP A CA 1
ATOM 2345 C C . ASP A 1 307 ? -36.009 12.205 23.984 1.00 96.25 307 ASP A C 1
ATOM 2347 O O . ASP A 1 307 ? -35.077 12.133 24.797 1.00 96.25 307 ASP A O 1
ATOM 2351 N N . PRO A 1 308 ? -35.766 12.466 22.683 1.00 96.69 308 PRO A N 1
ATOM 2352 C CA . PRO A 1 308 ? -34.426 12.746 22.176 1.00 96.69 308 PRO A CA 1
ATOM 2353 C C . PRO A 1 308 ? -33.918 14.142 22.569 1.00 96.69 308 PRO A C 1
ATOM 2355 O O . PRO A 1 308 ? -32.718 14.402 22.468 1.00 96.69 308 PRO A O 1
ATOM 2358 N N . GLU A 1 309 ? -34.789 15.043 23.029 1.00 97.00 309 GLU A N 1
ATOM 2359 C CA . GLU A 1 309 ? -34.457 16.450 23.257 1.00 97.00 309 GLU A CA 1
ATOM 2360 C C . GLU A 1 309 ? -33.623 16.689 24.521 1.00 97.00 309 GLU A C 1
ATOM 2362 O O . GLU A 1 309 ? -32.903 17.686 24.609 1.00 97.00 309 GLU A O 1
ATOM 2367 N N . TYR A 1 310 ? -33.666 15.743 25.462 1.00 96.06 310 TYR A N 1
ATOM 2368 C CA . TYR A 1 310 ? -32.937 15.769 26.737 1.00 96.06 310 TYR A CA 1
ATOM 2369 C C . TYR A 1 310 ? -31.978 14.579 26.902 1.00 96.06 310 TYR A C 1
ATOM 2371 O O . TYR A 1 310 ? -31.416 14.350 27.976 1.00 96.06 310 TYR A O 1
ATOM 2379 N N . LEU A 1 311 ? -31.740 13.827 25.825 1.00 96.56 311 LEU A N 1
ATOM 2380 C CA . LEU A 1 311 ? -30.796 12.715 25.795 1.00 96.56 311 LEU A CA 1
ATOM 2381 C C . LEU A 1 311 ? -29.439 13.157 25.228 1.00 96.56 311 LEU A C 1
ATOM 2383 O O . LEU A 1 311 ? -29.348 14.029 24.369 1.00 96.56 311 LEU A O 1
ATOM 2387 N N . ASN A 1 312 ? -28.356 12.525 25.682 1.00 97.12 312 ASN A N 1
ATOM 2388 C CA . ASN A 1 312 ? -27.018 12.750 25.139 1.00 97.12 312 ASN A CA 1
ATOM 2389 C C . ASN A 1 312 ? -26.827 12.005 23.800 1.00 97.12 312 ASN A C 1
ATOM 2391 O O . ASN A 1 312 ? -26.305 10.890 23.768 1.00 97.12 312 ASN A O 1
ATOM 2395 N N . LEU A 1 313 ? -27.263 12.616 22.698 1.00 98.00 313 LEU A N 1
ATOM 2396 C CA . LEU A 1 313 ? -27.222 12.041 21.345 1.00 98.00 313 LEU A CA 1
ATOM 2397 C C . LEU A 1 313 ? -25.810 12.085 20.728 1.00 98.00 313 LEU A C 1
ATOM 2399 O O . LEU A 1 313 ? -25.563 12.816 19.771 1.00 98.00 313 LEU A O 1
ATOM 2403 N N . TRP A 1 314 ? -24.847 11.364 21.310 1.00 98.31 314 TRP A N 1
ATOM 2404 C CA . TRP A 1 314 ? -23.453 11.361 20.848 1.00 98.31 314 TRP A CA 1
ATOM 2405 C C . TRP A 1 314 ? -23.310 10.854 19.412 1.00 98.31 314 TRP A C 1
ATOM 2407 O O . TRP A 1 314 ? -23.480 9.667 19.147 1.00 98.31 314 TRP A O 1
ATOM 2417 N N . ALA A 1 315 ? -22.894 11.736 18.503 1.00 98.19 315 ALA A N 1
ATOM 2418 C CA . ALA A 1 315 ? -22.745 11.416 17.090 1.00 98.19 315 ALA A CA 1
ATOM 2419 C C . ALA A 1 315 ? -21.67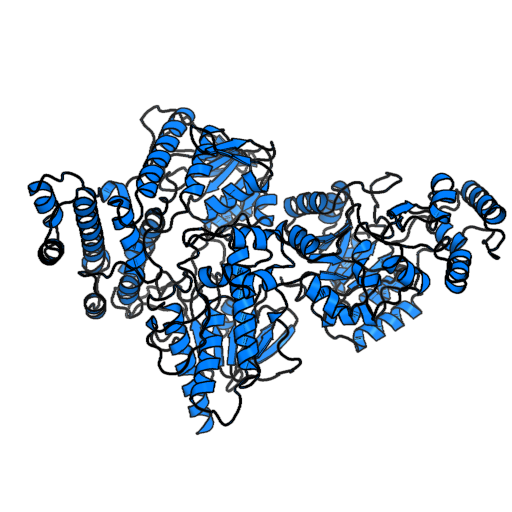0 12.292 16.436 1.00 98.19 315 ALA A C 1
ATOM 2421 O O . ALA A 1 315 ? -21.505 13.456 16.796 1.00 98.19 315 ALA A O 1
ATOM 2422 N N . GLY A 1 316 ? -20.903 11.718 15.508 1.00 97.69 316 GLY A N 1
ATOM 2423 C CA . GLY A 1 316 ? -19.955 12.449 14.671 1.00 97.69 316 GLY A CA 1
ATOM 2424 C C . GLY A 1 316 ? -20.649 13.149 13.506 1.00 97.69 316 GLY A C 1
ATOM 2425 O O . GLY A 1 316 ? -21.827 12.922 13.255 1.00 97.69 316 GLY A O 1
ATOM 2426 N N . GLU A 1 317 ? -19.913 13.967 12.756 1.00 96.44 317 GLU A N 1
ATOM 2427 C CA . GLU A 1 317 ? -20.485 14.740 11.636 1.00 96.44 317 GLU A CA 1
ATOM 2428 C C . GLU A 1 317 ? -21.038 13.846 10.505 1.00 96.44 317 GLU A C 1
ATOM 2430 O O . GLU A 1 317 ? -21.968 14.247 9.817 1.00 96.44 317 GLU A O 1
ATOM 2435 N N . GLY A 1 318 ? -20.556 12.604 10.372 1.00 94.62 318 GLY A N 1
ATOM 2436 C CA . GLY A 1 318 ? -21.042 11.623 9.391 1.00 94.62 318 GLY A CA 1
ATOM 2437 C C . GLY A 1 318 ? -22.283 10.820 9.806 1.00 94.62 318 GLY A C 1
ATOM 2438 O O . GLY A 1 318 ? -22.562 9.795 9.186 1.00 94.62 318 GLY A O 1
ATOM 2439 N N . PHE A 1 319 ? -23.009 11.214 10.862 1.00 96.88 319 PHE A N 1
ATOM 2440 C CA . PHE A 1 319 ? -24.129 10.421 11.398 1.00 96.88 319 PHE A CA 1
ATOM 2441 C C . PHE A 1 319 ? -25.306 10.256 10.430 1.00 96.88 319 PHE A C 1
ATOM 2443 O O . PHE A 1 319 ? -26.026 9.271 10.535 1.00 96.88 319 PHE A O 1
ATOM 2450 N N . ALA A 1 320 ? -25.467 11.158 9.458 1.00 96.25 320 ALA A N 1
ATOM 2451 C CA . ALA A 1 320 ? -26.498 11.037 8.426 1.00 96.25 320 ALA A CA 1
ATOM 2452 C C . ALA A 1 320 ? -26.349 9.766 7.561 1.00 96.25 320 ALA A C 1
ATOM 2454 O O . ALA A 1 320 ? -27.299 9.361 6.901 1.00 96.25 320 ALA A O 1
ATOM 2455 N N . ASN A 1 321 ? -25.181 9.110 7.595 1.00 95.62 321 ASN A N 1
ATOM 2456 C CA . ASN A 1 321 ? -24.927 7.835 6.916 1.00 95.62 321 ASN A CA 1
ATOM 2457 C C . ASN A 1 321 ? -25.313 6.600 7.758 1.00 95.62 321 ASN A C 1
ATOM 2459 O O . ASN A 1 321 ? -25.149 5.460 7.305 1.00 95.62 321 ASN A O 1
ATOM 2463 N N . CYS A 1 322 ? -25.785 6.792 8.995 1.00 97.25 322 CYS A N 1
ATOM 2464 C CA . CYS A 1 322 ? -26.249 5.706 9.850 1.00 97.25 322 CYS A CA 1
ATOM 2465 C C . CYS A 1 322 ? -27.472 5.013 9.245 1.00 97.25 322 CYS A C 1
ATOM 2467 O O . CYS A 1 322 ? -28.432 5.647 8.823 1.00 97.25 322 CYS A O 1
ATOM 2469 N N . ARG A 1 323 ? -27.434 3.682 9.248 1.00 96.50 323 ARG A N 1
ATOM 2470 C CA . ARG A 1 323 ? -28.539 2.812 8.845 1.00 96.50 323 ARG A CA 1
ATOM 2471 C C . ARG A 1 323 ? -28.384 1.447 9.495 1.00 96.50 323 ARG A C 1
ATOM 2473 O O . ARG A 1 323 ? -27.260 1.011 9.756 1.00 96.50 323 ARG A O 1
ATOM 2480 N N . GLU A 1 324 ? -29.503 0.778 9.729 1.00 97.44 324 GLU A N 1
ATOM 2481 C CA . GLU A 1 324 ? -29.526 -0.555 10.336 1.00 97.44 324 GLU A CA 1
ATOM 2482 C C . GLU A 1 324 ? -28.740 -1.568 9.492 1.00 97.44 324 GLU A C 1
ATOM 2484 O O . GLU A 1 324 ? -28.945 -1.686 8.283 1.00 97.44 324 GLU A O 1
ATOM 2489 N N . ALA A 1 325 ? -27.818 -2.282 10.136 1.00 97.38 325 ALA A N 1
ATOM 2490 C CA . ALA A 1 325 ? -26.969 -3.310 9.533 1.00 97.38 325 ALA A CA 1
ATOM 2491 C C . ALA A 1 325 ? -26.315 -4.157 10.637 1.00 97.38 325 ALA A C 1
ATOM 2493 O O . ALA A 1 325 ? -26.227 -3.723 11.782 1.00 97.38 325 ALA A O 1
ATOM 2494 N N . THR A 1 326 ? -25.818 -5.351 10.326 1.00 98.25 326 THR A N 1
ATOM 2495 C CA . THR A 1 326 ? -24.905 -6.065 11.239 1.00 98.25 326 THR A CA 1
ATOM 2496 C C . THR A 1 326 ? -23.530 -5.403 11.243 1.00 98.25 326 THR A C 1
ATOM 2498 O O . THR A 1 326 ? -23.138 -4.753 10.269 1.00 98.25 326 THR A O 1
ATOM 2501 N N . ALA A 1 327 ? -22.744 -5.611 12.297 1.00 97.62 327 ALA A N 1
ATOM 2502 C CA . ALA A 1 327 ? -21.370 -5.120 12.361 1.00 97.62 327 ALA A CA 1
ATOM 2503 C C . ALA A 1 327 ? -20.531 -5.592 11.160 1.00 97.62 327 ALA A C 1
ATOM 2505 O O . ALA A 1 327 ? -19.749 -4.822 10.604 1.00 97.62 327 ALA A O 1
ATOM 2506 N N . LYS A 1 328 ? -20.746 -6.833 10.707 1.00 95.12 328 LYS A N 1
ATOM 2507 C CA . LYS A 1 328 ? -20.100 -7.376 9.508 1.00 95.12 328 LYS A CA 1
ATOM 2508 C C . LYS A 1 328 ? -20.472 -6.584 8.249 1.00 95.12 328 LYS A C 1
ATOM 2510 O O . LYS A 1 328 ? -19.580 -6.140 7.537 1.00 95.12 328 LYS A O 1
ATOM 2515 N N . GLN A 1 329 ? -21.767 -6.364 8.008 1.00 95.69 329 GLN A N 1
ATOM 2516 C CA . GLN A 1 329 ? -22.241 -5.599 6.846 1.00 95.69 329 GLN A CA 1
ATOM 2517 C C . GLN A 1 329 ? -21.668 -4.178 6.822 1.00 95.69 329 GLN A C 1
ATOM 2519 O O . GLN A 1 329 ? -21.329 -3.676 5.756 1.00 95.69 329 GLN A O 1
ATOM 2524 N N . ILE A 1 330 ? -21.520 -3.548 7.992 1.00 97.06 330 ILE A N 1
ATOM 2525 C CA . ILE A 1 330 ? -20.887 -2.230 8.115 1.00 97.06 330 ILE A CA 1
ATOM 2526 C C . ILE A 1 330 ? -19.419 -2.283 7.679 1.00 97.06 330 ILE A C 1
ATOM 2528 O O . ILE A 1 330 ? -18.970 -1.408 6.949 1.00 97.06 330 ILE A O 1
ATOM 2532 N N . ILE A 1 331 ? -18.655 -3.293 8.098 1.00 95.75 331 ILE A N 1
ATOM 2533 C CA . ILE A 1 331 ? -17.250 -3.419 7.679 1.00 95.75 331 ILE A CA 1
ATOM 2534 C C . ILE A 1 331 ? -17.144 -3.648 6.170 1.00 95.75 331 ILE A C 1
ATOM 2536 O O . ILE A 1 331 ? -16.301 -3.029 5.525 1.00 95.75 331 ILE A O 1
ATOM 2540 N N . ASP A 1 332 ? -17.995 -4.505 5.609 1.00 91.81 332 ASP A N 1
ATOM 2541 C CA . ASP A 1 332 ? -17.979 -4.820 4.176 1.00 91.81 332 ASP A CA 1
ATOM 2542 C C . ASP A 1 332 ? -18.357 -3.604 3.321 1.00 91.81 332 ASP A C 1
ATOM 2544 O O . ASP A 1 332 ? -17.793 -3.405 2.246 1.00 91.81 332 ASP A O 1
ATOM 2548 N N . GLU A 1 333 ? -19.268 -2.765 3.823 1.00 93.75 333 GLU A N 1
ATOM 2549 C CA . GLU A 1 333 ? -19.600 -1.465 3.241 1.00 93.75 333 GLU A CA 1
ATOM 2550 C C . GLU A 1 333 ? -18.391 -0.519 3.249 1.00 93.75 333 GLU A C 1
ATOM 2552 O O . GLU A 1 333 ? -18.106 0.119 2.241 1.00 93.75 333 GLU A O 1
ATOM 2557 N N . LEU A 1 334 ? -17.678 -0.415 4.374 1.00 95.69 334 LEU A N 1
ATOM 2558 C CA . LEU A 1 334 ? -16.560 0.522 4.536 1.00 95.69 334 LEU A CA 1
ATOM 2559 C C . LEU A 1 334 ? -15.282 0.073 3.805 1.00 95.69 334 LEU A C 1
ATOM 2561 O O . LEU A 1 334 ? -14.424 0.901 3.502 1.00 95.69 334 LEU A O 1
ATOM 2565 N N . LEU A 1 335 ? -15.142 -1.226 3.523 1.00 93.88 335 LEU A N 1
ATOM 2566 C CA . LEU A 1 335 ? -13.996 -1.828 2.837 1.00 93.88 335 LEU A CA 1
ATOM 2567 C C . LEU A 1 335 ? -14.436 -2.574 1.569 1.00 93.88 335 LEU A C 1
ATOM 2569 O O . LEU A 1 335 ? -14.437 -3.815 1.550 1.00 93.88 335 LEU A O 1
ATOM 2573 N N . PRO A 1 336 ? -14.742 -1.843 0.483 1.00 90.75 336 PRO A N 1
ATOM 2574 C CA . PRO A 1 336 ? -15.374 -2.419 -0.705 1.00 90.75 336 PRO A CA 1
ATOM 2575 C C . PRO A 1 336 ? -14.523 -3.489 -1.405 1.00 90.75 336 PRO A C 1
ATOM 2577 O O . PRO A 1 336 ? -15.058 -4.387 -2.049 1.00 90.75 336 PRO A O 1
ATOM 2580 N N . TYR A 1 337 ? -13.200 -3.473 -1.212 1.00 89.94 337 TYR A N 1
ATOM 2581 C CA . TYR A 1 337 ? -12.273 -4.433 -1.821 1.00 89.94 337 TYR A CA 1
ATOM 2582 C C . TYR A 1 337 ? -11.903 -5.615 -0.910 1.00 89.94 337 TYR A C 1
ATOM 2584 O O . TYR A 1 337 ? -10.976 -6.356 -1.219 1.00 89.94 337 TYR A O 1
ATOM 2592 N N . SER A 1 338 ? -12.576 -5.788 0.235 1.00 75.19 338 SER A N 1
ATOM 2593 C CA . SER A 1 338 ? -12.320 -6.898 1.175 1.00 75.19 338 SER A CA 1
ATOM 2594 C C . SER A 1 338 ? -13.253 -8.105 0.990 1.00 75.19 338 SER A C 1
ATOM 2596 O O . SER A 1 338 ? -13.061 -9.131 1.638 1.00 75.19 338 SER A O 1
ATOM 2598 N N . GLN A 1 339 ? -14.239 -8.014 0.090 1.00 63.78 339 GLN A N 1
ATOM 2599 C CA . GLN A 1 339 ? -15.301 -9.020 -0.075 1.00 63.78 339 GLN A CA 1
ATOM 2600 C C . GLN A 1 339 ? -14.797 -10.396 -0.544 1.00 63.78 339 GLN A C 1
ATOM 2602 O O . GLN A 1 339 ? -15.419 -11.413 -0.239 1.00 63.78 339 GLN A O 1
ATOM 2607 N N . ALA A 1 340 ? -13.646 -10.449 -1.226 1.00 54.12 340 ALA A N 1
ATOM 2608 C CA . ALA A 1 340 ? -13.015 -11.705 -1.627 1.00 54.12 340 ALA A CA 1
ATOM 2609 C C . ALA A 1 340 ? -12.668 -12.583 -0.421 1.00 54.12 340 ALA A C 1
ATOM 2611 O O . ALA A 1 340 ? -12.807 -13.798 -0.507 1.00 54.12 340 ALA A O 1
ATOM 2612 N N . GLN A 1 341 ? -12.275 -11.970 0.708 1.00 56.06 341 GLN A N 1
ATOM 2613 C CA . GLN A 1 341 ? -11.716 -12.615 1.907 1.00 56.06 341 GLN A CA 1
ATOM 2614 C C . GLN A 1 341 ? -12.698 -13.538 2.656 1.00 56.06 341 GLN A C 1
ATOM 2616 O O . GLN A 1 341 ? -12.331 -14.139 3.661 1.00 56.06 341 GLN A O 1
ATOM 2621 N N . GLU A 1 342 ? -13.938 -13.683 2.183 1.00 54.56 342 GLU A N 1
ATOM 2622 C CA . GLU A 1 342 ? -15.028 -14.349 2.908 1.00 54.56 342 GLU A CA 1
ATOM 2623 C C . GLU A 1 342 ? -15.211 -15.838 2.594 1.00 54.56 342 GLU A C 1
ATOM 2625 O O . GLU A 1 342 ? -16.231 -16.436 2.957 1.00 54.56 342 GLU A O 1
ATOM 2630 N N . SER A 1 343 ? -14.249 -16.481 1.929 1.00 40.66 343 SER A N 1
ATOM 2631 C CA . SER A 1 343 ? -14.405 -17.888 1.573 1.00 40.66 343 SER A CA 1
ATOM 2632 C C . SER A 1 343 ? -14.200 -18.828 2.779 1.00 40.66 343 SER A C 1
ATOM 2634 O O . SER A 1 343 ? -13.112 -19.275 3.136 1.00 40.66 343 SER A O 1
ATOM 2636 N N . SER A 1 344 ? -15.351 -19.202 3.342 1.00 41.69 344 SER A N 1
ATOM 2637 C CA . SER A 1 344 ? -15.632 -20.402 4.133 1.00 41.69 344 SER A CA 1
ATOM 2638 C C . SER A 1 344 ? -15.207 -20.384 5.616 1.00 41.69 344 SER A C 1
ATOM 2640 O O . SER A 1 344 ? -14.033 -20.385 5.978 1.00 41.69 344 SER A O 1
ATOM 2642 N N . LYS A 1 345 ? -16.208 -20.491 6.510 1.00 38.59 345 LYS A N 1
ATOM 2643 C CA . LYS A 1 345 ? -16.066 -20.862 7.935 1.00 38.59 345 LYS A CA 1
ATOM 2644 C C . LYS A 1 345 ? -15.623 -22.328 8.097 1.00 38.59 345 LYS A C 1
ATOM 2646 O O . LYS A 1 345 ? -16.152 -23.048 8.939 1.00 38.59 345 LYS A O 1
ATOM 2651 N N . VAL A 1 346 ? -14.705 -22.807 7.263 1.00 46.44 346 VAL A N 1
ATOM 2652 C CA . VAL A 1 346 ? -14.182 -24.165 7.369 1.00 46.44 346 VAL A CA 1
ATOM 2653 C C . VAL A 1 346 ? -12.856 -24.094 8.117 1.00 46.44 346 VAL A C 1
ATOM 2655 O O . VAL A 1 346 ? -11.861 -23.534 7.646 1.00 46.44 346 VAL A O 1
ATOM 2658 N N . SER A 1 347 ? -12.830 -24.617 9.343 1.00 53.09 347 SER A N 1
ATOM 2659 C CA . SER A 1 347 ? -11.574 -24.836 10.052 1.00 53.09 347 SER A CA 1
ATOM 2660 C C . SER A 1 347 ? -10.899 -26.080 9.479 1.00 53.09 347 SER A C 1
ATOM 2662 O O . SER A 1 347 ? -11.125 -27.208 9.902 1.00 53.09 347 SER A O 1
ATOM 2664 N N . PHE A 1 348 ? -10.047 -25.870 8.484 1.00 62.75 348 PHE A N 1
ATOM 2665 C CA . PHE A 1 348 ? -9.067 -26.871 8.097 1.00 62.75 348 PHE A CA 1
ATOM 2666 C C . PHE A 1 348 ? -7.903 -26.814 9.084 1.00 62.75 348 PHE A C 1
ATOM 2668 O O . PHE A 1 348 ? -7.199 -25.807 9.136 1.00 62.75 348 PHE A O 1
ATOM 2675 N N . SER A 1 349 ? -7.710 -27.875 9.865 1.00 71.31 349 SER A N 1
ATOM 2676 C CA . SER A 1 349 ? -6.397 -28.166 10.453 1.00 71.31 349 SER A CA 1
ATOM 2677 C C . SER A 1 349 ? -5.448 -28.763 9.409 1.00 71.31 349 SER A C 1
ATOM 2679 O O . SER A 1 349 ? -4.240 -28.629 9.557 1.00 71.31 349 SER A O 1
ATOM 2681 N N . HIS A 1 350 ? -5.999 -29.354 8.338 1.00 84.75 350 HIS A N 1
ATOM 2682 C CA . HIS A 1 350 ? -5.267 -30.010 7.256 1.00 84.75 350 HIS A CA 1
ATOM 2683 C C . HIS A 1 350 ? -5.836 -29.603 5.889 1.00 84.75 350 HIS A C 1
ATOM 2685 O O . HIS A 1 350 ? -7.055 -29.505 5.735 1.00 84.75 350 HIS A O 1
ATOM 2691 N N . THR A 1 351 ? -4.968 -29.403 4.901 1.00 87.56 351 THR A N 1
ATOM 2692 C CA . THR A 1 351 ? -5.306 -29.064 3.513 1.00 87.56 351 THR A CA 1
ATOM 2693 C C . THR A 1 351 ? -4.470 -29.891 2.534 1.00 87.56 351 THR A C 1
ATOM 2695 O O . THR A 1 351 ? -3.367 -30.334 2.863 1.00 87.56 351 THR A O 1
ATOM 2698 N N . ASP A 1 352 ? -4.967 -30.094 1.314 1.00 89.50 352 ASP A N 1
ATOM 2699 C CA . ASP A 1 352 ? -4.182 -30.764 0.274 1.00 89.50 352 ASP A CA 1
ATOM 2700 C C . ASP A 1 352 ? -3.102 -29.817 -0.257 1.00 89.50 352 ASP A C 1
ATOM 2702 O O . ASP A 1 352 ? -1.936 -30.196 -0.360 1.00 89.50 352 ASP A O 1
ATOM 2706 N N . VAL A 1 353 ? -3.477 -28.561 -0.520 1.00 93.12 353 VAL A N 1
ATOM 2707 C CA . VAL A 1 353 ? -2.578 -27.540 -1.071 1.00 93.12 353 VAL A CA 1
ATOM 2708 C C . VAL A 1 353 ? -2.642 -26.258 -0.245 1.00 93.12 353 VAL A C 1
ATOM 2710 O O . VAL A 1 353 ? -3.726 -25.801 0.127 1.00 93.12 353 VAL A O 1
ATOM 2713 N N . ALA A 1 354 ? -1.483 -25.655 0.013 1.00 95.19 354 ALA A N 1
ATOM 2714 C CA . ALA A 1 354 ? -1.361 -24.294 0.515 1.00 95.19 354 ALA A CA 1
ATOM 2715 C C . ALA A 1 354 ? -0.609 -23.410 -0.490 1.00 95.19 354 ALA A C 1
ATOM 2717 O O . ALA A 1 354 ? 0.517 -23.713 -0.872 1.00 95.19 354 ALA A O 1
ATOM 2718 N N . VAL A 1 355 ? -1.205 -22.291 -0.893 1.00 96.50 355 VAL A N 1
ATOM 2719 C CA . VAL A 1 355 ? -0.561 -21.262 -1.722 1.00 96.50 355 VAL A CA 1
ATOM 2720 C C . VAL A 1 355 ? -0.193 -20.087 -0.821 1.00 96.50 355 VAL A C 1
ATOM 2722 O O . VAL A 1 355 ? -1.041 -19.579 -0.091 1.00 96.50 355 VAL A O 1
ATOM 2725 N N . ILE A 1 356 ? 1.065 -19.649 -0.843 1.00 96.81 356 ILE A N 1
ATOM 2726 C CA . ILE A 1 356 ? 1.562 -18.542 -0.019 1.00 96.81 356 ILE A CA 1
ATOM 2727 C C . ILE A 1 356 ? 1.984 -17.383 -0.921 1.00 96.81 356 ILE A C 1
ATOM 2729 O O . ILE A 1 356 ? 2.945 -17.482 -1.683 1.00 96.81 356 ILE A O 1
ATOM 2733 N N . GLY A 1 357 ? 1.280 -16.259 -0.783 1.00 94.88 357 GLY A N 1
ATOM 2734 C CA . GLY A 1 357 ? 1.416 -15.063 -1.605 1.00 94.88 357 GLY A CA 1
ATOM 2735 C C . GLY A 1 357 ? 0.152 -14.830 -2.429 1.00 94.88 357 GLY A C 1
ATOM 2736 O O . GLY A 1 357 ? -0.209 -15.636 -3.281 1.00 94.88 357 GLY A O 1
ATOM 2737 N N . GLY A 1 358 ? -0.510 -13.707 -2.187 1.00 91.75 358 GLY A N 1
ATOM 2738 C CA . GLY A 1 358 ? -1.794 -13.319 -2.766 1.00 91.75 358 GLY A CA 1
ATOM 2739 C C . GLY A 1 358 ? -1.692 -12.449 -4.003 1.00 91.75 358 GLY A C 1
ATOM 2740 O O . GLY A 1 358 ? -2.712 -11.983 -4.473 1.00 91.75 358 GLY A O 1
ATOM 2741 N N . GLY A 1 359 ? -0.502 -12.192 -4.545 1.00 92.56 359 GLY A N 1
ATOM 2742 C CA . GLY A 1 359 ? -0.371 -11.419 -5.784 1.00 92.56 359 GLY A CA 1
ATOM 2743 C C . GLY A 1 359 ? -0.895 -12.160 -7.032 1.00 92.56 359 GLY A C 1
ATOM 2744 O O . GLY A 1 359 ? -1.330 -13.312 -6.938 1.00 92.56 359 GLY A O 1
ATOM 2745 N N . PRO A 1 360 ? -0.742 -11.568 -8.232 1.00 92.38 360 PRO A N 1
ATOM 2746 C CA . PRO A 1 360 ? -1.223 -12.135 -9.496 1.00 92.38 360 PRO A CA 1
ATOM 2747 C C . PRO A 1 360 ? -0.683 -13.537 -9.794 1.00 92.38 360 PRO A C 1
ATOM 2749 O O . PRO A 1 360 ? -1.369 -14.345 -10.403 1.00 92.38 360 PRO A O 1
ATOM 2752 N N . ARG A 1 361 ? 0.529 -13.859 -9.322 1.00 93.38 361 ARG A N 1
ATOM 2753 C CA . ARG A 1 361 ? 1.120 -15.201 -9.456 1.00 93.38 361 ARG A CA 1
ATOM 2754 C C . ARG A 1 361 ? 0.404 -16.249 -8.611 1.00 93.38 361 ARG A C 1
ATOM 2756 O O . ARG A 1 361 ? 0.122 -17.331 -9.106 1.00 93.38 361 ARG A O 1
ATOM 2763 N N . GLY A 1 362 ? 0.096 -15.923 -7.354 1.00 94.25 362 GLY A N 1
ATOM 2764 C CA . GLY A 1 362 ? -0.694 -16.809 -6.499 1.00 94.25 362 GLY A CA 1
ATOM 2765 C C . GLY A 1 362 ? -2.092 -17.014 -7.073 1.00 94.25 362 GLY A C 1
ATOM 2766 O O . GLY A 1 362 ? -2.577 -18.136 -7.121 1.00 94.25 362 GLY A O 1
ATOM 2767 N N . MET A 1 363 ? -2.690 -15.946 -7.608 1.00 93.56 363 MET A N 1
ATOM 2768 C CA . MET A 1 363 ? -3.976 -16.013 -8.301 1.00 93.56 363 MET A CA 1
ATOM 2769 C C . MET A 1 363 ? -3.924 -16.912 -9.545 1.00 93.56 363 MET A C 1
ATOM 2771 O O . MET A 1 363 ? -4.822 -17.728 -9.715 1.00 93.56 363 MET A O 1
ATOM 2775 N N . ALA A 1 364 ? -2.871 -16.821 -10.365 1.00 94.44 364 ALA A N 1
ATOM 2776 C CA . ALA A 1 364 ? -2.683 -17.695 -11.524 1.00 94.44 364 ALA A CA 1
ATOM 2777 C C . ALA A 1 364 ? -2.577 -19.174 -11.113 1.00 94.44 364 ALA A C 1
ATOM 2779 O O . ALA A 1 364 ? -3.230 -20.022 -11.707 1.00 94.44 364 ALA A O 1
ATOM 2780 N N . VAL A 1 365 ? -1.831 -19.493 -10.046 1.00 94.38 365 VAL A N 1
ATOM 2781 C CA . VAL A 1 365 ? -1.762 -20.867 -9.509 1.00 94.38 365 VAL A CA 1
ATOM 2782 C C . VAL A 1 365 ? -3.138 -21.348 -9.045 1.00 94.38 365 VAL A C 1
ATOM 2784 O O . VAL A 1 365 ? -3.531 -22.470 -9.352 1.00 94.38 365 VAL A O 1
ATOM 2787 N N . ILE A 1 366 ? -3.888 -20.507 -8.329 1.00 92.75 366 ILE A N 1
ATOM 2788 C CA . ILE A 1 366 ? -5.244 -20.837 -7.873 1.00 92.75 366 ILE A CA 1
ATOM 2789 C C . ILE A 1 366 ? -6.178 -21.091 -9.059 1.00 92.75 366 ILE A C 1
ATOM 2791 O O . ILE A 1 366 ? -6.888 -22.095 -9.060 1.00 92.75 366 ILE A O 1
ATOM 2795 N N . GLU A 1 367 ? -6.155 -20.230 -10.076 1.00 91.94 367 GLU A N 1
ATOM 2796 C CA . GLU A 1 367 ? -6.940 -20.414 -11.297 1.00 91.94 367 GLU A CA 1
ATOM 2797 C C . GLU A 1 367 ? -6.587 -21.738 -11.987 1.00 91.94 367 GLU A C 1
ATOM 2799 O O . GLU A 1 367 ? -7.484 -22.545 -12.235 1.00 91.94 367 GLU A O 1
ATOM 2804 N N . ARG A 1 368 ? -5.296 -22.028 -12.202 1.00 91.94 368 ARG A N 1
ATOM 2805 C CA . ARG A 1 368 ? -4.864 -23.283 -12.837 1.00 91.94 368 ARG A CA 1
ATOM 2806 C C . ARG A 1 368 ? -5.241 -24.523 -12.034 1.00 91.94 368 ARG A C 1
ATOM 2808 O O . ARG A 1 368 ? -5.658 -25.521 -12.625 1.00 91.94 368 ARG A O 1
ATOM 2815 N N . LEU A 1 369 ? -5.155 -24.469 -10.704 1.00 89.31 369 LEU A N 1
ATOM 2816 C CA . LEU A 1 369 ? -5.612 -25.554 -9.832 1.00 89.31 369 LEU A CA 1
ATOM 2817 C C . LEU A 1 369 ? -7.121 -25.795 -9.986 1.00 89.31 369 LEU A C 1
ATOM 2819 O O . LEU A 1 369 ? -7.522 -26.938 -10.198 1.00 89.31 369 LEU A O 1
ATOM 2823 N N . ILE A 1 370 ? -7.953 -24.745 -9.935 1.00 86.25 370 ILE A N 1
ATOM 2824 C CA . ILE A 1 370 ? -9.414 -24.860 -10.110 1.00 86.25 370 ILE A CA 1
ATOM 2825 C C . ILE A 1 370 ? -9.743 -25.475 -11.474 1.00 86.25 370 ILE A C 1
ATOM 2827 O O . ILE A 1 370 ? -10.518 -26.430 -11.555 1.00 86.25 370 ILE A O 1
ATOM 2831 N N . SER A 1 371 ? -9.142 -24.953 -12.541 1.00 86.31 371 SER A N 1
ATOM 2832 C CA . SER A 1 371 ? -9.435 -25.369 -13.912 1.00 86.31 371 SER A CA 1
ATOM 2833 C C . SER A 1 371 ? -9.058 -26.835 -14.169 1.00 86.31 371 SER A C 1
ATOM 2835 O O . SER A 1 371 ? -9.872 -27.606 -14.679 1.00 86.31 371 SER A O 1
ATOM 2837 N N . ARG A 1 372 ? -7.890 -27.286 -13.689 1.00 84.00 372 ARG A N 1
ATOM 2838 C CA . ARG A 1 372 ? -7.465 -28.696 -13.804 1.00 84.00 372 ARG A CA 1
ATOM 2839 C C . ARG A 1 372 ? -8.297 -29.665 -12.958 1.00 84.00 372 ARG A C 1
ATOM 2841 O O . ARG A 1 372 ? -8.362 -30.854 -13.285 1.00 84.00 372 ARG A O 1
ATOM 2848 N N . ILE A 1 373 ? -8.914 -29.196 -11.869 1.00 77.44 373 ILE A N 1
ATOM 2849 C CA . ILE A 1 373 ? -9.866 -29.988 -11.072 1.00 77.44 373 ILE A CA 1
ATOM 2850 C C . ILE A 1 373 ? -11.168 -30.205 -11.855 1.00 77.44 373 ILE A C 1
ATOM 2852 O O . ILE A 1 373 ? -11.668 -31.333 -11.872 1.00 77.44 373 ILE A O 1
ATOM 2856 N N . LYS A 1 374 ? -11.683 -29.156 -12.518 1.00 75.12 374 LYS A N 1
ATOM 2857 C CA . LYS A 1 374 ? -12.913 -29.210 -13.329 1.00 75.12 374 LYS A CA 1
ATOM 2858 C C . LYS A 1 374 ? -12.797 -30.220 -14.472 1.00 75.12 374 LYS A C 1
ATOM 2860 O O . LYS A 1 374 ? -13.656 -31.088 -14.604 1.00 75.12 374 LYS A O 1
ATOM 2865 N N . ASP A 1 375 ? -11.704 -30.177 -15.232 1.00 71.81 375 ASP A N 1
ATOM 2866 C CA . ASP A 1 375 ? -11.519 -31.022 -16.423 1.00 71.81 375 ASP A CA 1
ATOM 2867 C C . ASP A 1 375 ? -11.621 -32.526 -16.167 1.00 71.81 375 ASP A C 1
ATOM 2869 O O . ASP A 1 375 ? -12.088 -33.282 -17.019 1.00 71.81 375 ASP A O 1
ATOM 2873 N N . LYS A 1 376 ? -11.145 -32.991 -15.009 1.00 66.12 376 LYS A N 1
ATOM 2874 C CA . LYS A 1 376 ? -11.014 -34.427 -14.737 1.00 66.12 376 LYS A CA 1
ATOM 2875 C C . LYS A 1 376 ? -12.167 -35.026 -13.939 1.00 66.12 376 LYS A C 1
ATOM 2877 O O . LYS A 1 376 ? -12.078 -36.210 -13.619 1.00 66.12 376 LYS A O 1
ATOM 2882 N N . ASN A 1 377 ? -13.219 -34.258 -13.620 1.00 62.84 377 ASN A N 1
ATOM 2883 C CA . ASN A 1 377 ? -14.333 -34.709 -12.771 1.00 62.84 377 ASN A CA 1
ATOM 2884 C C . ASN A 1 377 ? -13.822 -35.515 -11.564 1.00 62.84 377 ASN A C 1
ATOM 2886 O O . ASN A 1 377 ? -14.193 -36.673 -11.355 1.00 62.84 377 ASN A O 1
ATOM 2890 N N . LEU A 1 378 ? -12.882 -34.940 -10.806 1.00 63.41 378 LEU A N 1
ATOM 2891 C CA . LEU A 1 378 ? -12.309 -35.640 -9.661 1.00 63.41 378 LEU A CA 1
ATOM 2892 C C . LEU A 1 378 ? -13.431 -36.011 -8.678 1.00 63.41 378 LEU A C 1
ATOM 2894 O O . LEU A 1 378 ? -14.134 -35.145 -8.172 1.00 63.41 378 LEU A O 1
ATOM 2898 N N . ASN A 1 379 ? -13.554 -37.303 -8.353 1.00 57.38 379 ASN A N 1
ATOM 2899 C CA . ASN A 1 379 ? -14.584 -37.828 -7.440 1.00 57.38 379 ASN A CA 1
ATOM 2900 C C . ASN A 1 379 ? -14.510 -37.260 -6.001 1.00 57.38 379 ASN A C 1
ATOM 2902 O O . ASN A 1 379 ? -15.357 -37.592 -5.172 1.00 57.38 379 ASN A O 1
ATOM 2906 N N . LYS A 1 380 ? -13.479 -36.469 -5.663 1.00 66.44 380 LYS A N 1
ATOM 2907 C CA . LYS A 1 380 ? -13.304 -35.822 -4.354 1.00 66.44 380 LYS A CA 1
ATOM 2908 C C . LYS A 1 380 ? -12.758 -34.395 -4.524 1.00 66.44 380 LYS A C 1
ATOM 2910 O O . LYS A 1 380 ? -11.843 -34.223 -5.333 1.00 66.44 380 LYS A O 1
ATOM 2915 N N . PRO A 1 381 ? -13.253 -33.419 -3.741 1.00 72.19 381 PRO A N 1
ATOM 2916 C CA . PRO A 1 381 ? -12.746 -32.049 -3.757 1.00 72.19 381 PRO A CA 1
ATOM 2917 C C . PRO A 1 381 ? -11.292 -32.000 -3.264 1.00 72.19 381 PRO A C 1
ATOM 2919 O O . PRO A 1 381 ? -10.922 -32.746 -2.358 1.00 72.19 381 PRO A O 1
ATOM 2922 N N . ILE A 1 382 ? -10.479 -31.122 -3.856 1.00 81.19 382 ILE A N 1
ATOM 2923 C CA . ILE A 1 382 ? -9.150 -30.755 -3.336 1.00 81.19 382 ILE A CA 1
ATOM 2924 C C . ILE A 1 382 ? -9.347 -29.591 -2.372 1.00 81.19 382 ILE A C 1
ATOM 2926 O O . ILE A 1 382 ? -10.023 -28.629 -2.724 1.00 81.19 382 ILE A O 1
ATOM 2930 N N . HIS A 1 383 ? -8.783 -29.652 -1.173 1.00 86.62 383 HIS A N 1
ATOM 2931 C CA . HIS A 1 383 ? -8.832 -28.546 -0.220 1.00 86.62 383 HIS A CA 1
ATOM 2932 C C . HIS A 1 383 ? -7.654 -27.601 -0.456 1.00 86.62 383 HIS A C 1
ATOM 2934 O O . HIS A 1 383 ? -6.506 -28.046 -0.546 1.00 86.62 383 HIS A O 1
ATOM 2940 N N . ILE A 1 384 ? -7.939 -26.301 -0.571 1.00 90.19 384 ILE A N 1
ATOM 2941 C CA . ILE A 1 384 ? -6.921 -25.283 -0.842 1.00 90.19 384 ILE A CA 1
ATOM 2942 C C . ILE A 1 384 ? -6.970 -24.208 0.238 1.00 90.19 384 ILE A C 1
ATOM 2944 O O . ILE A 1 384 ? -8.031 -23.664 0.546 1.00 90.19 384 ILE A O 1
ATOM 2948 N N . VAL A 1 385 ? -5.804 -23.856 0.772 1.00 93.00 385 VAL A N 1
ATOM 2949 C CA . VAL A 1 385 ? -5.626 -22.692 1.643 1.00 93.00 385 VAL A CA 1
ATOM 2950 C C . VAL A 1 385 ? -4.737 -21.674 0.941 1.00 93.00 385 VAL A C 1
ATOM 2952 O O . VAL A 1 385 ? -3.679 -22.026 0.429 1.00 93.00 385 VAL A O 1
ATOM 2955 N N . TRP A 1 386 ? -5.142 -20.408 0.914 1.00 93.88 386 TRP A N 1
ATOM 2956 C CA . TRP A 1 386 ? -4.383 -19.332 0.278 1.00 93.88 386 TRP A CA 1
ATOM 2957 C C . TRP A 1 386 ? -4.039 -18.250 1.302 1.00 93.88 386 TRP A C 1
ATOM 2959 O O . TRP A 1 386 ? -4.932 -17.648 1.892 1.00 93.88 386 TRP A O 1
ATOM 2969 N N . TYR A 1 387 ? -2.747 -18.008 1.523 1.00 93.62 387 TYR A N 1
ATOM 2970 C CA . TYR A 1 387 ? -2.223 -17.034 2.481 1.00 93.62 387 TYR A CA 1
ATOM 2971 C C . TYR A 1 387 ? -1.805 -15.726 1.807 1.00 93.62 387 TYR A C 1
ATOM 2973 O O . TYR A 1 387 ? -0.986 -15.747 0.886 1.00 93.62 387 TYR A O 1
ATOM 2981 N N . ASP A 1 388 ? -2.280 -14.593 2.329 1.00 91.56 388 ASP A N 1
ATOM 2982 C CA . ASP A 1 388 ? -1.714 -13.264 2.068 1.00 91.56 388 ASP A CA 1
ATOM 2983 C C . ASP A 1 388 ? -2.143 -12.251 3.137 1.00 91.56 388 ASP A C 1
ATOM 2985 O O . ASP A 1 388 ? -3.268 -12.290 3.617 1.00 91.56 388 ASP A O 1
ATOM 2989 N N . ASP A 1 389 ? -1.269 -11.318 3.506 1.00 87.12 389 ASP A N 1
ATOM 2990 C CA . ASP A 1 389 ? -1.528 -10.288 4.520 1.00 87.12 389 ASP A CA 1
ATOM 2991 C C . ASP A 1 389 ? -1.796 -8.884 3.952 1.00 87.12 389 ASP A C 1
ATOM 2993 O O . ASP A 1 389 ? -1.927 -7.930 4.716 1.00 87.12 389 ASP A O 1
ATOM 2997 N N . ASN A 1 390 ? -1.846 -8.735 2.627 1.00 83.44 390 ASN A N 1
ATOM 2998 C CA . ASN A 1 390 ? -1.987 -7.461 1.918 1.00 83.44 390 ASN A CA 1
ATOM 2999 C C . ASN A 1 390 ? -3.118 -7.454 0.866 1.00 83.44 390 ASN A C 1
ATOM 3001 O O . ASN A 1 390 ? -3.461 -6.385 0.359 1.00 83.44 390 ASN A O 1
ATOM 3005 N N . GLY A 1 391 ? -3.702 -8.610 0.548 1.00 86.12 391 GLY A N 1
ATOM 3006 C CA . GLY A 1 391 ? -4.864 -8.767 -0.326 1.00 86.12 391 GLY A CA 1
ATOM 3007 C C . GLY A 1 391 ? -4.674 -9.857 -1.383 1.00 86.12 391 GLY A C 1
ATOM 3008 O O . GLY A 1 391 ? -3.597 -10.018 -1.952 1.00 86.12 391 GLY A O 1
ATOM 3009 N N . PHE A 1 392 ? -5.749 -10.582 -1.689 1.00 91.19 392 PHE A N 1
ATOM 3010 C CA . PHE A 1 392 ? -5.755 -11.646 -2.698 1.00 91.19 392 PHE A CA 1
ATOM 3011 C C . PHE A 1 392 ? -5.944 -11.080 -4.111 1.00 91.19 392 PHE A C 1
ATOM 3013 O O . PHE A 1 392 ? -6.701 -10.140 -4.309 1.00 91.19 392 PHE A O 1
ATOM 3020 N N . GLY A 1 393 ? -5.234 -11.608 -5.100 1.00 92.38 393 GLY A N 1
ATOM 3021 C CA . GLY A 1 393 ? -5.070 -11.006 -6.426 1.00 92.38 393 GLY A CA 1
ATOM 3022 C C . GLY A 1 393 ? -4.065 -9.848 -6.431 1.00 92.38 393 GLY A C 1
ATOM 3023 O O . GLY A 1 393 ? -3.061 -9.897 -7.138 1.00 92.38 393 GLY A O 1
ATOM 3024 N N . SER A 1 394 ? -4.308 -8.801 -5.638 1.00 91.94 394 SER A N 1
ATOM 3025 C CA . SER A 1 394 ? -3.536 -7.548 -5.693 1.00 91.94 394 SER A CA 1
ATOM 3026 C C . SER A 1 394 ? -2.188 -7.578 -4.962 1.00 91.94 394 SER A C 1
ATOM 3028 O O . SER A 1 394 ? -1.258 -6.861 -5.341 1.00 91.94 394 SER A O 1
ATOM 3030 N N . GLY A 1 395 ? -2.070 -8.363 -3.886 1.00 90.31 395 GLY A N 1
ATOM 3031 C CA . GLY A 1 395 ? -0.951 -8.276 -2.948 1.00 90.31 395 GLY A CA 1
ATOM 3032 C C . GLY A 1 395 ? -0.671 -6.840 -2.469 1.00 90.31 395 GLY A C 1
ATOM 3033 O O . GLY A 1 395 ? -1.520 -5.949 -2.533 1.00 90.31 395 GLY A O 1
ATOM 3034 N N . LYS A 1 396 ? 0.564 -6.597 -2.015 1.00 88.56 396 LYS A N 1
ATOM 3035 C CA . LYS A 1 396 ? 0.998 -5.290 -1.489 1.00 88.56 396 LYS A CA 1
ATOM 3036 C C . LYS A 1 396 ? 1.186 -4.215 -2.567 1.00 88.56 396 LYS A C 1
ATOM 3038 O O . LYS A 1 396 ? 0.798 -3.070 -2.362 1.00 88.56 396 LYS A O 1
ATOM 3043 N N . VAL A 1 397 ? 1.810 -4.571 -3.693 1.00 89.56 397 VAL A N 1
ATOM 3044 C CA . VAL A 1 397 ? 2.250 -3.611 -4.730 1.00 89.56 397 VAL A CA 1
ATOM 3045 C C . VAL A 1 397 ? 1.067 -2.943 -5.429 1.00 89.56 397 VAL A C 1
ATOM 3047 O O . VAL A 1 397 ? 1.133 -1.759 -5.750 1.00 89.56 397 VAL A O 1
ATOM 3050 N N . TRP A 1 398 ? -0.025 -3.679 -5.632 1.00 93.75 398 TRP A N 1
ATOM 3051 C CA . TRP A 1 398 ? -1.223 -3.196 -6.320 1.00 93.75 398 TRP A CA 1
ATOM 3052 C C . TRP A 1 398 ? -2.411 -3.060 -5.372 1.00 93.75 398 TRP A C 1
ATOM 3054 O O . TRP A 1 398 ? -3.545 -3.186 -5.797 1.00 93.75 398 TRP A O 1
ATOM 3064 N N . SER A 1 399 ? -2.191 -2.821 -4.076 1.00 92.69 399 SER A N 1
ATOM 3065 C CA . SER A 1 399 ? -3.306 -2.646 -3.139 1.00 92.69 399 SER A CA 1
ATOM 3066 C C . SER A 1 399 ? -4.242 -1.508 -3.595 1.00 92.69 399 SER A C 1
ATOM 3068 O O . SER A 1 399 ? -3.746 -0.408 -3.862 1.00 92.69 399 SER A O 1
ATOM 3070 N N . PRO A 1 400 ? -5.573 -1.714 -3.653 1.00 94.25 400 PRO A N 1
ATOM 3071 C CA . PRO A 1 400 ? -6.529 -0.652 -3.988 1.00 94.25 400 PRO A CA 1
ATOM 3072 C C . PRO A 1 400 ? -6.644 0.413 -2.881 1.00 94.25 400 PRO A C 1
ATOM 3074 O O . PRO A 1 400 ? -7.176 1.501 -3.106 1.00 94.25 400 PRO A O 1
ATOM 3077 N N . TYR A 1 401 ? -6.099 0.126 -1.695 1.00 93.06 401 TYR A N 1
ATOM 3078 C CA . TYR A 1 401 ? -6.040 1.034 -0.549 1.00 93.06 401 TYR A CA 1
ATOM 3079 C C . TYR A 1 401 ? -4.804 1.952 -0.566 1.00 93.06 401 TYR A C 1
ATOM 3081 O O . TYR A 1 401 ? -4.610 2.731 0.365 1.00 93.06 401 TYR A O 1
ATOM 3089 N N . GLN A 1 402 ? -3.953 1.874 -1.598 1.00 92.38 402 GLN A N 1
ATOM 3090 C CA . GLN A 1 402 ? -2.778 2.741 -1.741 1.00 92.38 402 GLN A CA 1
ATOM 3091 C C . GLN A 1 402 ? -3.102 4.067 -2.449 1.00 92.38 402 GLN A C 1
ATOM 3093 O O . GLN A 1 402 ? -4.107 4.194 -3.145 1.00 92.38 402 GLN A O 1
ATOM 3098 N N . CYS A 1 403 ? -2.203 5.045 -2.318 1.00 92.69 403 CYS A N 1
ATOM 3099 C CA . CYS A 1 403 ? -2.302 6.338 -2.994 1.00 92.69 403 CYS A CA 1
ATOM 3100 C C . CYS A 1 403 ? -2.390 6.197 -4.529 1.00 92.69 403 CYS A C 1
ATOM 3102 O O . CYS A 1 403 ? -1.525 5.577 -5.151 1.00 92.69 403 CYS A O 1
ATOM 3104 N N . GLN A 1 404 ? -3.386 6.844 -5.146 1.00 94.00 404 GLN A N 1
ATOM 3105 C CA . GLN A 1 404 ? -3.623 6.801 -6.598 1.00 94.00 404 GLN A CA 1
ATOM 3106 C C . GLN A 1 404 ? -2.539 7.488 -7.444 1.00 94.00 404 GLN A C 1
ATOM 3108 O O . GLN A 1 404 ? -2.476 7.280 -8.650 1.00 94.00 404 GLN A O 1
ATOM 3113 N N . LEU A 1 405 ? -1.653 8.277 -6.824 1.00 95.12 405 LEU A N 1
ATOM 3114 C CA . LEU A 1 405 ? -0.538 8.918 -7.525 1.00 95.12 405 LEU A CA 1
ATOM 3115 C C . LEU A 1 405 ? 0.505 7.910 -8.017 1.00 95.12 405 LEU A C 1
ATOM 3117 O O . LEU A 1 405 ? 1.339 8.266 -8.845 1.00 95.12 405 LEU A O 1
ATOM 3121 N N . LEU A 1 406 ? 0.495 6.676 -7.511 1.00 95.88 406 LEU A N 1
ATOM 3122 C CA . LEU A 1 406 ? 1.416 5.625 -7.929 1.00 95.88 406 LEU A CA 1
ATOM 3123 C C . LEU A 1 406 ? 0.858 4.920 -9.165 1.00 95.88 406 LEU A C 1
ATOM 3125 O O . LEU A 1 406 ? -0.164 4.240 -9.089 1.00 95.88 406 LEU A O 1
ATOM 3129 N N . LEU A 1 407 ? 1.539 5.074 -10.301 1.00 95.69 407 LEU A N 1
ATOM 3130 C CA . LEU A 1 407 ? 1.069 4.576 -11.595 1.00 95.69 407 LEU A CA 1
ATOM 3131 C C . LEU A 1 407 ? 1.645 3.200 -11.937 1.00 95.69 407 LEU A C 1
ATOM 3133 O O . LEU A 1 407 ? 2.736 2.810 -11.495 1.00 95.69 407 LEU A O 1
ATOM 3137 N N . MET A 1 408 ? 0.895 2.479 -12.762 1.00 94.88 408 MET A N 1
ATOM 3138 C CA . MET A 1 408 ? 1.378 1.350 -13.540 1.00 94.88 408 MET A CA 1
ATOM 3139 C C . MET A 1 408 ? 2.418 1.828 -14.561 1.00 94.88 408 MET A C 1
ATOM 3141 O O . MET A 1 408 ? 2.372 2.949 -15.060 1.00 94.88 408 MET A O 1
ATOM 3145 N N . ASN A 1 409 ? 3.367 0.957 -14.891 1.00 91.69 409 ASN A N 1
ATOM 3146 C CA . ASN A 1 409 ? 4.378 1.174 -15.934 1.00 91.69 409 ASN A CA 1
ATOM 3147 C C . ASN A 1 409 ? 4.060 0.408 -17.235 1.00 91.69 409 ASN A C 1
ATOM 3149 O O . ASN A 1 409 ? 4.944 0.225 -18.076 1.00 91.69 409 ASN A O 1
ATOM 3153 N N . THR A 1 410 ? 2.816 -0.061 -17.355 1.00 93.06 410 THR A N 1
ATOM 3154 C CA . THR A 1 410 ? 2.239 -0.800 -18.484 1.00 93.06 410 THR A CA 1
ATOM 3155 C C . THR A 1 410 ? 0.862 -0.204 -18.762 1.00 93.06 410 THR A C 1
ATOM 3157 O O . THR A 1 410 ? 0.164 0.161 -17.813 1.00 93.06 410 THR A O 1
ATOM 3160 N N . VAL A 1 411 ? 0.502 -0.075 -20.037 1.00 95.50 411 VAL A N 1
ATOM 3161 C CA . VAL A 1 411 ? -0.789 0.486 -20.455 1.00 95.50 411 VAL A CA 1
ATOM 3162 C C . VAL A 1 411 ? -1.942 -0.477 -20.165 1.00 95.50 411 VAL A C 1
ATOM 3164 O O . VAL A 1 411 ? -1.748 -1.694 -20.145 1.00 95.50 411 VAL A O 1
ATOM 3167 N N . THR A 1 412 ? -3.140 0.061 -19.948 1.00 96.88 412 THR A N 1
ATOM 3168 C CA . THR A 1 412 ? -4.363 -0.690 -19.599 1.00 96.88 412 THR A CA 1
ATOM 3169 C C . THR A 1 412 ? -4.667 -1.842 -20.558 1.00 96.88 412 THR A C 1
ATOM 3171 O O . THR A 1 412 ? -5.021 -2.924 -20.093 1.00 96.88 412 THR A O 1
ATOM 3174 N N . ALA A 1 413 ? -4.484 -1.661 -21.870 1.00 95.19 413 ALA A N 1
ATOM 3175 C CA . ALA A 1 413 ? -4.775 -2.695 -22.868 1.00 95.19 413 ALA A CA 1
ATOM 3176 C C . ALA A 1 413 ? -3.799 -3.890 -22.835 1.00 95.19 413 ALA A C 1
ATOM 3178 O O . ALA A 1 413 ? -4.099 -4.957 -23.359 1.00 95.19 413 ALA A O 1
ATOM 3179 N N . GLN A 1 414 ? -2.638 -3.751 -22.187 1.00 94.50 414 GLN A N 1
ATOM 3180 C CA . GLN A 1 414 ? -1.622 -4.809 -22.070 1.00 94.50 414 GLN A CA 1
ATOM 3181 C C . GLN A 1 414 ? -1.658 -5.523 -20.710 1.00 94.50 414 GLN A C 1
ATOM 3183 O O . GLN A 1 414 ? -0.686 -6.171 -20.318 1.00 94.50 414 GLN A O 1
ATOM 3188 N N . LEU A 1 415 ? -2.769 -5.411 -19.980 1.00 95.75 415 LEU A N 1
ATOM 3189 C CA . LEU A 1 415 ? -2.947 -5.988 -18.652 1.00 95.75 415 LEU A CA 1
ATOM 3190 C C . LEU A 1 415 ? -4.145 -6.942 -18.628 1.00 95.75 415 LEU A C 1
ATOM 3192 O O . LEU A 1 415 ? -5.224 -6.627 -19.127 1.00 95.75 415 LEU A O 1
ATOM 3196 N N . SER A 1 416 ? -3.958 -8.104 -18.007 1.00 95.25 416 SER A N 1
ATOM 3197 C CA . SER A 1 416 ? -5.016 -9.084 -17.749 1.00 95.25 416 SER A CA 1
ATOM 3198 C C . SER A 1 416 ? -4.799 -9.772 -16.400 1.00 95.25 416 SER A C 1
ATOM 3200 O O . SER A 1 416 ? -3.716 -9.717 -15.816 1.00 95.25 416 SER A O 1
ATOM 3202 N N . ALA A 1 417 ? -5.850 -10.407 -15.897 1.00 94.62 417 ALA A N 1
ATOM 3203 C CA . ALA A 1 417 ? -5.830 -11.328 -14.767 1.00 94.62 417 ALA A CA 1
ATOM 3204 C C . ALA A 1 417 ? -6.008 -12.791 -15.205 1.00 94.62 417 ALA A C 1
ATOM 3206 O O . ALA A 1 417 ? -5.653 -13.695 -14.452 1.00 94.62 417 ALA A O 1
ATOM 3207 N N . PHE A 1 418 ? -6.558 -13.013 -16.400 1.00 92.19 418 PHE A N 1
ATOM 3208 C CA . PHE A 1 418 ? -7.010 -14.319 -16.869 1.00 92.19 418 PHE A CA 1
ATOM 3209 C C . PHE A 1 418 ? -6.113 -14.858 -17.986 1.00 92.19 418 PHE A C 1
ATOM 3211 O O . PHE A 1 418 ? -5.557 -14.059 -18.752 1.00 92.19 418 PHE A O 1
ATOM 3218 N N . PRO A 1 419 ? -5.974 -16.191 -18.084 1.00 91.56 419 PRO A N 1
ATOM 3219 C CA . PRO A 1 419 ? -5.410 -16.830 -19.263 1.00 91.56 419 PRO A CA 1
ATOM 3220 C C . PRO A 1 419 ? -6.304 -16.619 -20.491 1.00 91.56 419 PRO A C 1
ATOM 3222 O O . PRO A 1 419 ? -7.503 -16.364 -20.381 1.00 91.56 419 PRO A O 1
ATOM 3225 N N . ASP A 1 420 ? -5.702 -16.769 -21.664 1.00 89.12 420 ASP A N 1
ATOM 3226 C CA . ASP A 1 420 ? -6.377 -16.744 -22.958 1.00 89.12 420 ASP A CA 1
ATOM 3227 C C . ASP A 1 420 ? -5.797 -17.829 -23.881 1.00 89.12 420 ASP A C 1
ATOM 3229 O O . ASP A 1 420 ? -4.826 -18.509 -23.530 1.00 89.12 420 ASP A O 1
ATOM 3233 N N . GLU A 1 421 ? -6.385 -17.993 -25.068 1.00 86.38 421 GLU A N 1
ATOM 3234 C CA . GLU A 1 421 ? -6.031 -19.049 -26.026 1.00 86.38 421 GLU A CA 1
ATOM 3235 C C . GLU A 1 421 ? -4.547 -19.048 -26.431 1.00 86.38 421 GLU A C 1
ATOM 3237 O O . GLU A 1 421 ? -3.991 -20.107 -26.728 1.00 86.38 421 GLU A O 1
ATOM 3242 N N . SER A 1 422 ? -3.868 -17.893 -26.384 1.00 86.56 422 SER A N 1
ATOM 3243 C CA . SER A 1 422 ? -2.444 -17.798 -26.728 1.00 86.56 422 SER A CA 1
ATOM 3244 C C . SER A 1 422 ? -1.533 -18.557 -25.761 1.00 86.56 422 SER A C 1
ATOM 3246 O O . SER A 1 422 ? -0.402 -18.870 -26.122 1.00 86.56 422 SER A O 1
ATOM 3248 N N . ALA A 1 423 ? -2.004 -18.875 -24.550 1.00 84.19 423 ALA A N 1
ATOM 3249 C CA . ALA A 1 423 ? -1.223 -19.604 -23.553 1.00 84.19 423 ALA A CA 1
ATOM 3250 C C . ALA A 1 423 ? -1.037 -21.099 -23.887 1.00 84.19 423 ALA A C 1
ATOM 3252 O O . ALA A 1 423 ? -0.260 -21.774 -23.215 1.00 84.19 423 ALA A O 1
ATOM 3253 N N . GLY A 1 424 ? -1.749 -21.636 -24.890 1.00 82.25 424 GLY A N 1
ATOM 3254 C CA . GLY A 1 424 ? -1.571 -23.020 -25.352 1.00 82.25 424 GLY A CA 1
ATOM 3255 C C . GLY A 1 424 ? -1.845 -24.087 -24.284 1.00 82.25 424 GLY A C 1
ATOM 3256 O O . GLY A 1 424 ? -1.289 -25.183 -24.343 1.00 82.25 424 GLY A O 1
ATOM 3257 N N . LEU A 1 425 ? -2.669 -23.763 -23.284 1.00 85.44 425 LEU A N 1
ATOM 3258 C CA . LEU A 1 425 ? -2.917 -24.623 -22.129 1.00 85.44 425 LEU A CA 1
ATOM 3259 C C . LEU A 1 425 ? -3.696 -25.879 -22.517 1.00 85.44 425 LEU A C 1
ATOM 3261 O O . LEU A 1 425 ? -4.678 -25.821 -23.257 1.00 85.44 425 LEU A O 1
ATOM 3265 N N . SER A 1 426 ? -3.312 -27.019 -21.944 1.00 76.44 426 SER A N 1
ATOM 3266 C CA . SER A 1 426 ? -4.141 -28.221 -22.009 1.00 76.44 426 SER A CA 1
ATOM 3267 C C . SER A 1 426 ? -5.334 -28.091 -21.058 1.00 76.44 426 SER A C 1
ATOM 3269 O O . SER A 1 426 ? -5.135 -27.814 -19.872 1.00 76.44 426 SER A O 1
ATOM 3271 N N . GLY A 1 427 ? -6.545 -28.369 -21.547 1.00 75.00 427 GLY A N 1
ATOM 3272 C CA . GLY A 1 427 ? -7.757 -28.386 -20.722 1.00 75.00 427 GLY A CA 1
ATOM 3273 C C . GLY A 1 427 ? -8.481 -27.039 -20.630 1.00 75.00 427 GLY A C 1
ATOM 3274 O O . GLY A 1 427 ? -8.179 -26.098 -21.364 1.00 75.00 427 GLY A O 1
ATOM 3275 N N . GLN A 1 428 ? -9.476 -26.953 -19.749 1.00 78.88 428 GLN A N 1
ATOM 3276 C CA . GLN A 1 428 ? -10.213 -25.726 -19.475 1.00 78.88 428 GLN A CA 1
ATOM 3277 C C . GLN A 1 428 ? -9.337 -24.698 -18.747 1.00 78.88 428 GLN A C 1
ATOM 3279 O O . GLN A 1 428 ? -8.316 -24.989 -18.110 1.00 78.88 428 GLN A O 1
ATOM 3284 N N . HIS A 1 429 ? -9.758 -23.445 -18.847 1.00 79.50 429 HIS A N 1
ATOM 3285 C CA . HIS A 1 429 ? -9.194 -22.323 -18.117 1.00 79.50 429 HIS A CA 1
ATOM 3286 C C . HIS A 1 429 ? -10.293 -21.303 -17.825 1.00 79.50 429 HIS A C 1
ATOM 3288 O O . HIS A 1 429 ? -11.317 -21.274 -18.512 1.00 79.50 429 HIS A O 1
ATOM 3294 N N . ALA A 1 430 ? -10.100 -20.484 -16.793 1.00 79.75 430 ALA A N 1
ATOM 3295 C CA . ALA A 1 430 ? -11.024 -19.394 -16.520 1.00 79.75 430 ALA A CA 1
ATOM 3296 C C . ALA A 1 430 ? -10.939 -18.345 -17.636 1.00 79.75 430 ALA A C 1
ATOM 3298 O O . ALA A 1 430 ? -9.856 -17.856 -17.950 1.00 79.75 430 ALA A O 1
ATOM 3299 N N . THR A 1 431 ? -12.082 -17.971 -18.204 1.00 80.44 431 THR A N 1
ATOM 3300 C CA . THR A 1 431 ? -12.184 -16.860 -19.157 1.00 80.44 431 THR A CA 1
ATOM 3301 C C . THR A 1 431 ? -12.636 -15.601 -18.429 1.00 80.44 431 THR A C 1
ATOM 3303 O O . THR A 1 431 ? -13.576 -15.655 -17.635 1.00 80.44 431 THR A O 1
ATOM 3306 N N . GLY A 1 432 ? -12.035 -14.457 -18.734 1.00 89.44 432 GLY A N 1
ATOM 3307 C CA . GLY A 1 432 ? -12.467 -13.171 -18.195 1.00 89.44 432 GLY A CA 1
ATOM 3308 C C . GLY A 1 432 ? -12.013 -12.003 -19.068 1.00 89.44 432 GLY A C 1
ATOM 3309 O O . GLY A 1 432 ? -11.169 -12.187 -19.945 1.00 89.44 432 GLY A O 1
ATOM 3310 N N . PRO A 1 433 ? -12.583 -10.803 -18.862 1.00 95.31 433 PRO A N 1
ATOM 3311 C CA . PRO A 1 433 ? -12.213 -9.622 -19.629 1.00 95.31 433 PRO A CA 1
ATOM 3312 C C . PRO A 1 433 ? -10.757 -9.238 -19.355 1.00 95.31 433 PRO A C 1
ATOM 3314 O O . PRO A 1 433 ? -10.270 -9.400 -18.229 1.00 95.31 433 PRO A O 1
ATOM 3317 N N . THR A 1 434 ? -10.088 -8.650 -20.350 1.00 96.06 434 THR A N 1
ATOM 3318 C CA . THR A 1 434 ? -8.837 -7.919 -20.105 1.00 96.06 434 THR A CA 1
ATOM 3319 C C . THR A 1 434 ? -9.098 -6.753 -19.148 1.00 96.06 434 THR A C 1
ATOM 3321 O O . THR A 1 434 ? -10.248 -6.378 -18.893 1.00 96.06 434 THR A O 1
ATOM 3324 N N . PHE A 1 435 ? -8.045 -6.144 -18.605 1.00 98.00 435 PHE A N 1
ATOM 3325 C CA . PHE A 1 435 ? -8.224 -5.003 -17.712 1.00 98.00 435 PHE A CA 1
ATOM 3326 C C . PHE A 1 435 ? -8.967 -3.856 -18.407 1.00 98.00 435 PHE A C 1
ATOM 3328 O O . PHE A 1 435 ? -9.901 -3.302 -17.833 1.00 98.00 435 PHE A O 1
ATOM 3335 N N . TYR A 1 436 ? -8.613 -3.533 -19.653 1.00 97.69 436 TYR A N 1
ATOM 3336 C CA . TYR A 1 436 ? -9.301 -2.478 -20.391 1.00 97.69 436 TYR A CA 1
ATOM 3337 C C . TYR A 1 436 ? -10.769 -2.817 -20.691 1.00 97.69 436 TYR A C 1
ATOM 3339 O O . TYR A 1 436 ? -11.640 -1.980 -20.447 1.00 97.69 436 TYR A O 1
ATOM 3347 N N . ASP A 1 437 ? -11.065 -4.045 -21.129 1.00 97.31 437 ASP A N 1
ATOM 3348 C CA . ASP A 1 437 ? -12.449 -4.474 -21.378 1.00 97.31 437 ASP A CA 1
ATOM 3349 C C . ASP A 1 437 ? -13.294 -4.394 -20.104 1.00 97.31 437 ASP A C 1
ATOM 3351 O O . ASP A 1 437 ? -14.437 -3.926 -20.122 1.00 97.31 437 ASP A O 1
ATOM 3355 N N . TRP A 1 438 ? -12.709 -4.785 -18.966 1.00 98.19 438 TRP A N 1
ATOM 3356 C CA . TRP A 1 438 ? -13.359 -4.672 -17.669 1.00 98.19 438 TRP A CA 1
ATOM 3357 C C . TRP A 1 438 ? -13.693 -3.218 -17.343 1.00 98.19 438 TRP A C 1
ATOM 3359 O O . TRP A 1 438 ? -14.845 -2.942 -17.019 1.00 98.19 438 TRP A O 1
ATOM 3369 N N . LEU A 1 439 ? -12.762 -2.272 -17.519 1.00 98.31 439 LEU A N 1
ATOM 3370 C CA . LEU A 1 439 ? -13.012 -0.842 -17.272 1.00 98.31 439 LEU A CA 1
ATOM 3371 C C . LEU A 1 439 ? -14.206 -0.288 -18.074 1.00 98.31 439 LEU A C 1
ATOM 3373 O O . LEU A 1 439 ? -14.832 0.685 -17.649 1.00 98.31 439 LEU A O 1
ATOM 3377 N N . LYS A 1 440 ? -14.540 -0.890 -19.224 1.00 97.25 440 LYS A N 1
ATOM 3378 C CA . LYS A 1 440 ? -15.680 -0.493 -20.072 1.00 97.25 440 LYS A CA 1
ATOM 3379 C C . LYS A 1 440 ? -16.981 -1.238 -19.768 1.00 97.25 440 LYS A C 1
ATOM 3381 O O . LYS A 1 440 ? -18.039 -0.834 -20.261 1.00 97.25 440 LYS A O 1
ATOM 3386 N N . SER A 1 441 ? -16.926 -2.269 -18.933 1.00 97.69 441 SER A N 1
ATOM 3387 C CA . SER A 1 441 ? -18.067 -3.104 -18.559 1.00 97.69 441 SER A CA 1
ATOM 3388 C C . SER A 1 441 ? -18.984 -2.455 -17.509 1.00 97.69 441 SER A C 1
ATOM 3390 O O . SER A 1 441 ? -18.611 -1.516 -16.802 1.00 97.69 441 SER A O 1
ATOM 3392 N N . ASN A 1 442 ? -20.204 -2.988 -17.375 1.00 97.06 442 ASN A N 1
ATOM 3393 C CA . ASN A 1 442 ? -21.085 -2.651 -16.250 1.00 97.06 442 ASN A CA 1
ATOM 3394 C C . ASN A 1 442 ? -20.551 -3.205 -14.923 1.00 97.06 442 ASN A C 1
ATOM 3396 O O . ASN A 1 442 ? -20.709 -2.544 -13.900 1.00 97.06 442 ASN A O 1
ATOM 3400 N N . ASP A 1 443 ? -19.862 -4.348 -14.956 1.00 95.75 443 ASP A N 1
ATOM 3401 C CA . ASP A 1 443 ? -19.288 -4.980 -13.768 1.00 95.75 443 ASP A CA 1
ATOM 3402 C C . ASP A 1 443 ? -18.275 -4.064 -13.075 1.00 95.75 443 ASP A C 1
ATOM 3404 O O . ASP A 1 443 ? -18.273 -3.972 -11.850 1.00 95.75 443 ASP A O 1
ATOM 3408 N N . ALA A 1 444 ? -17.449 -3.332 -13.834 1.00 97.25 444 ALA A N 1
ATOM 3409 C CA . ALA A 1 444 ? -16.541 -2.342 -13.254 1.00 97.25 444 ALA A CA 1
ATOM 3410 C C . ALA A 1 444 ? -17.287 -1.161 -12.626 1.00 97.25 444 ALA A C 1
ATOM 3412 O O . ALA A 1 444 ? -16.922 -0.722 -11.537 1.00 97.25 444 ALA A O 1
ATOM 3413 N N . ARG A 1 445 ? -18.345 -0.656 -13.276 1.00 97.25 445 ARG A N 1
ATOM 3414 C CA . ARG A 1 445 ? -19.150 0.454 -12.733 1.00 97.25 445 ARG A CA 1
ATOM 3415 C C . ARG A 1 445 ? -19.829 0.065 -11.425 1.00 97.25 445 ARG A C 1
ATOM 3417 O O . ARG A 1 445 ? -19.847 0.860 -10.492 1.00 97.25 445 ARG A O 1
ATOM 3424 N N . GLU A 1 446 ? -20.366 -1.150 -11.356 1.00 95.69 446 GLU A N 1
ATOM 3425 C CA . GLU A 1 446 ? -20.985 -1.684 -10.145 1.00 95.69 446 GLU A CA 1
ATOM 3426 C C . GLU A 1 446 ? -19.938 -1.901 -9.043 1.00 95.69 446 GLU A C 1
ATOM 3428 O O . GLU A 1 446 ? -20.118 -1.427 -7.919 1.00 95.69 446 GLU A O 1
ATOM 3433 N N . PHE A 1 447 ? -18.809 -2.536 -9.381 1.00 95.44 447 PHE A N 1
ATOM 3434 C CA . PHE A 1 447 ? -17.743 -2.867 -8.431 1.00 95.44 447 PHE A CA 1
ATOM 3435 C C . PHE A 1 447 ? -17.038 -1.634 -7.850 1.00 95.44 447 PHE A C 1
ATOM 3437 O O . PHE A 1 447 ? -16.631 -1.648 -6.692 1.00 95.44 447 PHE A O 1
ATOM 3444 N N . LEU A 1 448 ? -16.912 -0.557 -8.632 1.00 96.81 448 LEU A N 1
ATOM 3445 C CA . LEU A 1 448 ? -16.291 0.703 -8.210 1.00 96.81 448 LEU A CA 1
ATOM 3446 C C . LEU A 1 448 ? -17.304 1.729 -7.670 1.00 96.81 448 LEU A C 1
ATOM 3448 O O . LEU A 1 448 ? -16.905 2.834 -7.319 1.00 96.81 448 LEU A O 1
ATOM 3452 N N . SER A 1 449 ? -18.601 1.404 -7.585 1.00 95.19 449 SER A N 1
ATOM 3453 C CA . SER A 1 449 ? -19.659 2.373 -7.235 1.00 95.19 449 SER A CA 1
ATOM 3454 C C . SER A 1 449 ? -19.449 3.097 -5.895 1.00 95.19 449 SER A C 1
ATOM 3456 O O . SER A 1 449 ? -19.835 4.255 -5.756 1.00 95.19 449 SER A O 1
ATOM 3458 N N . SER A 1 450 ? -18.804 2.446 -4.925 1.00 93.19 450 SER A N 1
ATOM 3459 C CA . SER A 1 450 ? -18.480 3.001 -3.605 1.00 93.19 450 SER A CA 1
ATOM 3460 C C . SER A 1 450 ? -17.139 3.748 -3.545 1.00 93.19 450 SER A C 1
ATOM 3462 O O . SER A 1 450 ? -16.744 4.210 -2.477 1.00 93.19 450 SER A O 1
ATOM 3464 N N . ASP A 1 451 ? -16.410 3.823 -4.659 1.00 96.44 451 ASP A N 1
ATOM 3465 C CA . ASP A 1 451 ? -15.120 4.502 -4.794 1.00 96.44 451 ASP A CA 1
ATOM 3466 C C . ASP A 1 451 ? -15.179 5.484 -5.975 1.00 96.44 451 ASP A C 1
ATOM 3468 O O . ASP A 1 451 ? -14.706 5.182 -7.078 1.00 96.44 451 ASP A O 1
ATOM 3472 N N . PRO A 1 452 ? -15.774 6.674 -5.772 1.00 95.38 452 PRO A N 1
ATOM 3473 C CA . PRO A 1 452 ? -15.984 7.640 -6.849 1.00 95.38 452 PRO A CA 1
ATOM 3474 C C . PRO A 1 452 ? -14.673 8.081 -7.511 1.00 95.38 452 PRO A C 1
ATOM 3476 O O . PRO A 1 452 ? -14.667 8.451 -8.685 1.00 95.38 452 PRO A O 1
ATOM 3479 N N . VAL A 1 453 ? -13.554 8.004 -6.784 1.00 95.81 453 VAL A N 1
ATOM 3480 C CA . VAL A 1 453 ? -12.230 8.368 -7.287 1.00 95.81 453 VAL A CA 1
ATOM 3481 C C . VAL A 1 453 ? -11.754 7.377 -8.346 1.00 95.81 453 VAL A C 1
ATOM 3483 O O . VAL A 1 453 ? -11.414 7.785 -9.458 1.00 95.81 453 VAL A O 1
ATOM 3486 N N . LEU A 1 454 ? -11.773 6.078 -8.037 1.00 97.44 454 LEU A N 1
ATOM 3487 C CA . LEU A 1 454 ? -11.382 5.056 -9.010 1.00 97.44 454 LEU A CA 1
ATOM 3488 C C . LEU A 1 454 ? -12.424 4.881 -10.121 1.00 97.44 454 LEU A C 1
ATOM 3490 O O . LEU A 1 454 ? -12.051 4.591 -11.256 1.00 97.44 454 LEU A O 1
ATOM 3494 N N . LEU A 1 455 ? -13.710 5.111 -9.841 1.00 97.69 455 LEU A N 1
ATOM 3495 C CA . LEU A 1 455 ? -14.759 5.103 -10.862 1.00 97.69 455 LEU A CA 1
ATOM 3496 C C . LEU A 1 455 ? -14.558 6.216 -11.905 1.00 97.69 455 LEU A C 1
ATOM 3498 O O . LEU A 1 455 ? -14.721 5.978 -13.108 1.00 97.69 455 LEU A O 1
ATOM 3502 N N . ALA A 1 456 ? -14.186 7.421 -11.466 1.00 97.56 456 ALA A N 1
ATOM 3503 C CA . ALA A 1 456 ? -13.858 8.525 -12.364 1.00 97.56 456 ALA A CA 1
ATOM 3504 C C . ALA A 1 456 ? -12.614 8.206 -13.209 1.00 97.56 456 ALA A C 1
ATOM 3506 O O . ALA A 1 456 ? -12.637 8.393 -14.429 1.00 97.56 456 ALA A O 1
ATOM 3507 N N . GLU A 1 457 ? -11.566 7.654 -12.585 1.00 97.56 457 GLU A N 1
ATOM 3508 C CA . GLU A 1 457 ? -10.358 7.205 -13.285 1.00 97.56 457 GLU A CA 1
ATOM 3509 C C . GLU A 1 457 ? -10.698 6.164 -14.368 1.00 97.56 457 GLU A C 1
ATOM 3511 O O . GLU A 1 457 ? -10.381 6.372 -15.542 1.00 97.56 457 GLU A O 1
ATOM 3516 N N . ALA A 1 458 ? -11.433 5.106 -14.006 1.00 98.00 458 ALA A N 1
ATOM 3517 C CA . ALA A 1 458 ? -11.875 4.044 -14.912 1.00 98.00 458 ALA A CA 1
ATOM 3518 C C . ALA A 1 458 ? -12.681 4.572 -16.107 1.00 98.00 458 ALA A C 1
ATOM 3520 O O . ALA A 1 458 ? -12.471 4.159 -17.252 1.00 98.00 458 ALA A O 1
ATOM 3521 N N . SER A 1 459 ? -13.582 5.523 -15.848 1.00 96.81 459 SER A N 1
ATOM 3522 C CA . SER A 1 459 ? -14.427 6.128 -16.880 1.00 96.81 459 SER A CA 1
ATOM 3523 C C . SER A 1 459 ? -13.601 6.907 -17.908 1.00 96.81 459 SER A C 1
ATOM 3525 O O . SER A 1 459 ? -13.907 6.861 -19.100 1.00 96.81 459 SER A O 1
ATOM 3527 N N . SER A 1 460 ? -12.536 7.580 -17.458 1.00 96.38 460 SER A N 1
ATOM 3528 C CA . SER A 1 460 ? -11.643 8.375 -18.312 1.00 96.38 460 SER A CA 1
ATOM 3529 C C . SER A 1 460 ? -10.558 7.567 -19.036 1.00 96.38 460 SER A C 1
ATOM 3531 O O . SER A 1 460 ? -10.003 8.050 -20.021 1.00 96.38 460 SER A O 1
ATOM 3533 N N . ALA A 1 461 ? -10.259 6.347 -18.580 1.00 96.88 461 ALA A N 1
ATOM 3534 C CA . ALA A 1 461 ? -9.157 5.548 -19.106 1.00 96.88 461 ALA A CA 1
ATOM 3535 C C . ALA A 1 461 ? -9.361 5.139 -20.577 1.00 96.88 461 ALA A C 1
ATOM 3537 O O . ALA A 1 461 ? -10.430 4.682 -20.973 1.00 96.88 461 ALA A O 1
ATOM 3538 N N . THR A 1 462 ? -8.316 5.247 -21.385 1.00 96.38 462 THR A N 1
ATOM 3539 C CA . THR A 1 462 ? -8.207 4.705 -22.752 1.00 96.38 462 THR A CA 1
ATOM 3540 C C . THR A 1 462 ? -7.366 3.425 -22.754 1.00 96.38 462 THR A C 1
ATOM 3542 O O . THR A 1 462 ? -6.861 3.038 -21.701 1.00 96.38 462 THR A O 1
ATOM 3545 N N . GLU A 1 463 ? -7.198 2.778 -23.911 1.00 95.62 463 GLU A N 1
ATOM 3546 C CA . GLU A 1 463 ? -6.330 1.595 -24.098 1.00 95.62 463 GLU A CA 1
ATOM 3547 C C . GLU A 1 463 ? -4.857 1.854 -23.745 1.00 95.62 463 GLU A C 1
ATOM 3549 O O . GLU A 1 463 ? -4.156 0.968 -23.255 1.00 95.62 463 GLU A O 1
ATOM 3554 N N . ASP A 1 464 ? -4.406 3.093 -23.942 1.00 95.19 464 ASP A N 1
ATOM 3555 C CA . ASP A 1 464 ? -3.013 3.504 -23.747 1.00 95.19 464 ASP A CA 1
ATOM 3556 C C . ASP A 1 464 ? -2.787 4.255 -22.428 1.00 95.19 464 ASP A C 1
ATOM 3558 O O . ASP A 1 464 ? -1.720 4.825 -22.187 1.00 95.19 464 ASP A O 1
ATOM 3562 N N . THR A 1 465 ? -3.794 4.283 -21.553 1.00 95.62 465 THR A N 1
ATOM 3563 C CA . THR A 1 465 ? -3.679 4.939 -20.250 1.00 95.62 465 THR A CA 1
ATOM 3564 C C . THR A 1 465 ? -2.746 4.150 -19.334 1.00 95.62 465 THR A C 1
ATOM 3566 O O . THR A 1 465 ? -2.879 2.938 -19.173 1.00 95.62 465 THR A O 1
ATOM 3569 N N . TYR A 1 466 ? -1.827 4.850 -18.668 1.00 96.38 466 TYR A N 1
ATOM 3570 C CA . TYR A 1 466 ? -1.074 4.311 -17.537 1.00 96.38 466 TYR A CA 1
ATOM 3571 C C . TYR A 1 466 ? -1.872 4.563 -16.257 1.00 96.38 466 TYR A C 1
ATOM 3573 O O . TYR A 1 466 ? -1.738 5.617 -15.639 1.00 96.38 466 TYR A O 1
ATOM 3581 N N . SER A 1 467 ? -2.739 3.618 -15.888 1.00 97.25 467 SER A N 1
ATOM 3582 C CA . SER A 1 467 ? -3.620 3.757 -14.722 1.00 97.25 467 SER A CA 1
ATOM 3583 C C . SER A 1 467 ? -2.848 3.779 -13.403 1.00 97.25 467 SER A C 1
ATOM 3585 O O . SER A 1 467 ? -1.689 3.360 -13.318 1.00 97.25 467 SER A O 1
ATOM 3587 N N . SER A 1 468 ? -3.513 4.182 -12.327 1.00 97.56 468 SER A N 1
ATOM 3588 C CA . SER A 1 468 ? -3.033 3.976 -10.971 1.00 97.56 468 SER A CA 1
ATOM 3589 C C . SER A 1 468 ? -2.887 2.481 -10.663 1.00 97.56 468 SER A C 1
ATOM 3591 O O . SER A 1 468 ? -3.622 1.620 -11.164 1.00 97.56 468 SER A O 1
ATOM 3593 N N . ARG A 1 469 ? -1.922 2.153 -9.796 1.00 96.81 469 ARG A N 1
ATOM 3594 C CA . ARG A 1 469 ? -1.762 0.801 -9.237 1.00 96.81 469 ARG A CA 1
ATOM 3595 C C . ARG A 1 469 ? -2.987 0.396 -8.419 1.00 96.81 469 ARG A C 1
ATOM 3597 O O . ARG A 1 469 ? -3.292 -0.790 -8.349 1.00 96.81 469 ARG A O 1
ATOM 3604 N N . ALA A 1 470 ? -3.680 1.371 -7.824 1.00 96.88 470 ALA A N 1
ATOM 3605 C CA . ALA A 1 470 ? -4.904 1.153 -7.064 1.00 96.88 470 ALA A CA 1
ATOM 3606 C C . ALA A 1 470 ? -6.057 0.665 -7.958 1.00 96.88 470 ALA A C 1
ATOM 3608 O O . ALA A 1 470 ? -6.717 -0.310 -7.599 1.00 96.88 470 ALA A O 1
ATOM 3609 N N . LEU A 1 471 ? -6.253 1.268 -9.140 1.00 98.06 471 LEU A N 1
ATOM 3610 C CA . LEU A 1 471 ? -7.290 0.847 -10.089 1.00 98.06 471 LEU A CA 1
ATOM 3611 C C . LEU A 1 471 ? -7.041 -0.563 -10.636 1.00 98.06 471 LEU A C 1
ATOM 3613 O O . LEU A 1 471 ? -7.953 -1.390 -10.659 1.00 98.06 471 LEU A O 1
ATOM 3617 N N . TYR A 1 472 ? -5.797 -0.873 -11.008 1.00 97.94 472 TYR A N 1
ATOM 3618 C CA . TYR A 1 472 ? -5.431 -2.237 -11.406 1.00 97.94 472 TYR A CA 1
ATOM 3619 C C . TYR A 1 472 ? -5.621 -3.238 -10.251 1.00 97.94 472 TYR A C 1
ATOM 3621 O O . TYR A 1 472 ? -6.103 -4.351 -10.446 1.00 97.94 472 TYR A O 1
ATOM 3629 N N . GLY A 1 473 ? -5.328 -2.814 -9.020 1.00 96.19 473 GLY A N 1
ATOM 3630 C CA . GLY A 1 473 ? -5.642 -3.549 -7.799 1.00 96.19 473 GLY A CA 1
ATOM 3631 C C . GLY A 1 473 ? -7.106 -3.934 -7.649 1.00 96.19 473 GLY A C 1
ATOM 3632 O O . GLY A 1 473 ? -7.410 -5.076 -7.303 1.00 96.19 473 GLY A O 1
ATOM 3633 N N . ALA A 1 474 ? -8.012 -2.995 -7.926 1.00 96.81 474 ALA A N 1
ATOM 3634 C CA . ALA A 1 474 ? -9.448 -3.238 -7.886 1.00 96.81 474 ALA A CA 1
ATOM 3635 C C . ALA A 1 474 ? -9.874 -4.281 -8.934 1.00 96.81 474 ALA A C 1
ATOM 3637 O O . ALA A 1 474 ? -10.626 -5.195 -8.602 1.00 96.81 474 ALA A O 1
ATOM 3638 N N . TYR A 1 475 ? -9.329 -4.223 -10.154 1.00 97.62 475 TYR A N 1
ATOM 3639 C CA . TYR A 1 475 ? -9.554 -5.254 -11.175 1.00 97.62 475 TYR A CA 1
ATOM 3640 C C . TYR A 1 475 ? -9.079 -6.645 -10.726 1.00 97.62 475 TYR A C 1
ATOM 3642 O O . TYR A 1 475 ? -9.787 -7.635 -10.917 1.00 97.62 475 TYR A O 1
ATOM 3650 N N . LEU A 1 476 ? -7.917 -6.741 -10.073 1.00 96.06 476 LEU A N 1
ATOM 3651 C CA . LEU A 1 476 ? -7.418 -8.013 -9.540 1.00 96.06 476 LEU A CA 1
ATOM 3652 C C . LEU A 1 476 ? -8.316 -8.564 -8.421 1.00 96.06 476 LEU A C 1
ATOM 3654 O O . LEU A 1 476 ? -8.593 -9.760 -8.400 1.00 96.06 476 LEU A O 1
ATOM 3658 N N . GLN A 1 477 ? -8.819 -7.710 -7.525 1.00 94.19 477 GLN A N 1
ATOM 3659 C CA . GLN A 1 477 ? -9.779 -8.114 -6.485 1.00 94.19 477 GLN A CA 1
ATOM 3660 C C . GLN A 1 477 ? -11.112 -8.575 -7.088 1.00 94.19 477 GLN A C 1
ATOM 3662 O O . GLN A 1 477 ? -11.660 -9.601 -6.683 1.00 94.19 477 GLN A O 1
ATOM 3667 N N . TRP A 1 478 ? -11.615 -7.858 -8.097 1.00 95.12 478 TRP A N 1
ATOM 3668 C CA . TRP A 1 478 ? -12.788 -8.285 -8.857 1.00 95.12 478 TRP A CA 1
ATOM 3669 C C . TRP A 1 478 ? -12.554 -9.649 -9.518 1.00 95.12 478 TRP A C 1
ATOM 3671 O O . TRP A 1 478 ? -13.412 -10.525 -9.432 1.00 95.12 478 TRP A O 1
ATOM 3681 N N . SER A 1 479 ? -11.373 -9.865 -10.101 1.00 94.38 479 SER A N 1
ATOM 3682 C CA . SER A 1 479 ? -11.010 -11.127 -10.756 1.00 94.38 479 SER A CA 1
ATOM 3683 C C . SER A 1 479 ? -10.978 -12.291 -9.765 1.00 94.38 479 SER A C 1
ATOM 3685 O O . SER A 1 479 ? -11.542 -13.349 -10.039 1.00 94.38 479 SER A O 1
ATOM 3687 N N . VAL A 1 480 ? -10.425 -12.082 -8.564 1.00 92.56 480 VAL A N 1
ATOM 3688 C CA . VAL A 1 480 ? -10.494 -13.065 -7.471 1.00 92.56 480 VAL A CA 1
ATOM 3689 C C . VAL A 1 480 ? -11.940 -13.361 -7.077 1.00 92.56 480 VAL A C 1
ATOM 3691 O O . VAL A 1 480 ? -12.283 -14.527 -6.895 1.00 92.56 480 VAL A O 1
ATOM 3694 N N . ASN A 1 481 ? -12.811 -12.350 -6.993 1.00 89.94 481 ASN A N 1
ATOM 3695 C CA . ASN A 1 481 ? -14.229 -12.577 -6.702 1.00 89.94 481 ASN A CA 1
ATOM 3696 C C . ASN A 1 481 ? -14.900 -13.474 -7.749 1.00 89.94 481 ASN A C 1
ATOM 3698 O O . ASN A 1 481 ? -15.726 -14.304 -7.373 1.00 89.94 481 ASN A O 1
ATOM 3702 N N . GLN A 1 482 ? -14.552 -13.338 -9.032 1.00 88.56 482 GLN A N 1
ATOM 3703 C CA . GLN A 1 482 ? -15.069 -14.229 -10.076 1.00 88.56 482 GLN A CA 1
ATOM 3704 C C . GLN A 1 482 ? -14.516 -15.652 -9.916 1.00 88.56 482 GLN A C 1
ATOM 3706 O O . GLN A 1 482 ? -15.292 -16.601 -9.832 1.00 88.56 482 GLN A O 1
ATOM 3711 N N . LEU A 1 483 ? -13.199 -15.801 -9.731 1.00 87.62 483 LEU A N 1
ATOM 3712 C CA . LEU A 1 483 ? -12.562 -17.110 -9.522 1.00 87.62 483 LEU A CA 1
ATOM 3713 C C . LEU A 1 483 ? -13.135 -17.864 -8.309 1.00 87.62 483 LEU A C 1
ATOM 3715 O O . LEU A 1 483 ? -13.330 -19.078 -8.354 1.00 87.62 483 LEU A O 1
ATOM 3719 N N . LEU A 1 484 ? -13.426 -17.154 -7.216 1.00 86.00 484 LEU A N 1
ATOM 3720 C CA . LEU A 1 484 ? -14.001 -17.747 -6.006 1.00 86.00 484 LEU A CA 1
ATOM 3721 C C . LEU A 1 484 ? -15.493 -18.068 -6.135 1.00 86.00 484 LEU A C 1
ATOM 3723 O O . LEU A 1 484 ? -15.973 -18.949 -5.424 1.00 86.00 484 LEU A O 1
ATOM 3727 N N . LYS A 1 485 ? -16.248 -17.369 -6.993 1.00 82.75 485 LYS A N 1
ATOM 3728 C CA . LYS A 1 485 ? -17.633 -17.757 -7.309 1.00 82.75 485 LYS A CA 1
ATOM 3729 C C . LYS A 1 485 ? -17.639 -19.091 -8.052 1.00 82.75 485 LYS A C 1
ATOM 3731 O O . LYS A 1 485 ? -18.366 -19.995 -7.648 1.00 82.75 485 LYS A O 1
ATOM 3736 N N . ASP A 1 486 ? -16.752 -19.232 -9.031 1.00 74.06 486 ASP A N 1
ATOM 3737 C CA . ASP A 1 486 ? -16.615 -20.426 -9.864 1.00 74.06 486 ASP A CA 1
ATOM 3738 C C . ASP A 1 486 ? -16.089 -21.656 -9.110 1.00 74.06 486 ASP A C 1
ATOM 3740 O O . ASP A 1 486 ? -16.351 -22.788 -9.518 1.00 74.06 486 ASP A O 1
ATOM 3744 N N . SER A 1 487 ? -15.320 -21.465 -8.031 1.00 75.81 487 SER A N 1
ATOM 3745 C CA . SER A 1 487 ? -14.713 -22.570 -7.274 1.00 75.81 487 SER A CA 1
ATOM 3746 C C . SER A 1 487 ? -15.667 -23.252 -6.292 1.00 75.81 487 SER A C 1
ATOM 3748 O O . SER A 1 487 ? -15.463 -24.429 -5.983 1.00 75.81 487 SER A O 1
ATOM 3750 N N . ARG A 1 488 ? -16.728 -22.564 -5.834 1.00 68.62 488 ARG A N 1
ATOM 3751 C CA . ARG A 1 488 ? -17.668 -23.062 -4.803 1.00 68.62 488 ARG A CA 1
ATOM 3752 C C . ARG A 1 488 ? -18.310 -24.405 -5.146 1.00 68.62 488 ARG A C 1
ATOM 3754 O O . ARG A 1 488 ? -18.684 -25.137 -4.235 1.00 68.62 488 ARG A O 1
ATOM 3761 N N . GLU A 1 489 ? -18.430 -24.721 -6.428 1.00 64.56 489 GLU A N 1
ATOM 3762 C CA . GLU A 1 489 ? -19.020 -25.968 -6.914 1.00 64.56 489 GLU A CA 1
ATOM 3763 C C . GLU A 1 489 ? -18.044 -27.162 -6.893 1.00 64.56 489 GLU A C 1
ATOM 3765 O O . GLU A 1 489 ? -18.493 -28.306 -6.886 1.00 64.56 489 GLU A O 1
ATOM 3770 N N . TYR A 1 490 ? -16.724 -26.926 -6.839 1.00 65.62 490 TYR A N 1
ATOM 3771 C CA . TYR A 1 490 ? -15.704 -27.959 -7.105 1.00 65.62 490 TYR A CA 1
ATOM 3772 C C . TYR A 1 490 ? -14.662 -28.130 -5.988 1.00 65.62 490 TYR A C 1
ATOM 3774 O O . TYR A 1 490 ? -14.191 -29.243 -5.747 1.00 65.62 490 TYR A O 1
ATOM 3782 N N . SER A 1 491 ? -14.270 -27.049 -5.306 1.00 69.06 491 SER A N 1
ATOM 3783 C CA . SER A 1 491 ? -13.207 -27.070 -4.296 1.00 69.06 491 SER A CA 1
ATOM 3784 C C . SER A 1 491 ? -13.395 -25.935 -3.277 1.00 69.06 491 SER A C 1
ATOM 3786 O O . SER A 1 491 ? -13.484 -24.767 -3.661 1.00 69.06 491 SER A O 1
ATOM 3788 N N . PRO A 1 492 ? -13.440 -26.228 -1.963 1.00 73.06 492 PRO A N 1
ATOM 3789 C CA . PRO A 1 492 ? -13.433 -25.185 -0.951 1.00 73.06 492 PRO A CA 1
ATOM 3790 C C . PRO A 1 492 ? -12.037 -24.553 -0.880 1.00 73.06 492 PRO A C 1
ATOM 3792 O O . PRO A 1 492 ? -11.073 -25.174 -0.428 1.00 73.06 492 PRO A O 1
ATOM 3795 N N . ILE A 1 493 ? -11.954 -23.290 -1.293 1.00 86.38 493 ILE A N 1
ATOM 3796 C CA . ILE A 1 493 ? -10.778 -22.446 -1.088 1.00 86.38 493 ILE A CA 1
ATOM 3797 C C . ILE A 1 493 ? -10.987 -21.661 0.198 1.00 86.38 493 ILE A C 1
ATOM 3799 O O . ILE A 1 493 ? -11.982 -20.948 0.337 1.00 86.38 493 ILE A O 1
ATOM 3803 N N . LYS A 1 494 ? -10.044 -21.759 1.130 1.00 87.06 494 LYS A N 1
ATOM 3804 C CA . LYS A 1 494 ? -9.998 -20.927 2.329 1.00 87.06 494 LYS A CA 1
ATOM 3805 C C . LYS A 1 494 ? -8.944 -19.848 2.159 1.00 87.06 494 LYS A C 1
ATOM 3807 O O . LYS A 1 494 ? -7.756 -20.140 2.041 1.00 87.06 494 LYS A O 1
ATOM 3812 N N . LEU A 1 495 ? -9.379 -18.601 2.215 1.00 89.12 495 LEU A N 1
ATOM 3813 C CA . LEU A 1 495 ? -8.470 -17.471 2.291 1.00 89.12 495 LEU A CA 1
ATOM 3814 C C . LEU A 1 495 ? -8.025 -17.253 3.736 1.00 89.12 495 LEU A C 1
ATOM 3816 O O . LEU A 1 495 ? -8.830 -17.283 4.665 1.00 89.12 495 LEU A O 1
ATOM 3820 N N . VAL A 1 496 ? -6.732 -17.029 3.928 1.00 89.06 496 VAL A N 1
ATOM 3821 C CA . VAL A 1 496 ? -6.137 -16.705 5.221 1.00 89.06 496 VAL A CA 1
ATOM 3822 C C . VAL A 1 496 ? -5.442 -15.359 5.088 1.00 89.06 496 VAL A C 1
ATOM 3824 O O . VAL A 1 496 ? -4.325 -15.275 4.579 1.00 89.06 496 VAL A O 1
ATOM 3827 N N . ALA A 1 497 ? -6.131 -14.303 5.531 1.00 87.62 497 ALA A N 1
ATOM 3828 C CA . ALA A 1 497 ? -5.697 -12.906 5.448 1.00 87.62 497 ALA A CA 1
ATOM 3829 C C . ALA A 1 497 ? -4.556 -12.573 6.442 1.00 87.62 497 ALA A C 1
ATOM 3831 O O . ALA A 1 497 ? -4.636 -11.636 7.238 1.00 87.62 497 ALA A O 1
ATOM 3832 N N . ARG A 1 498 ? -3.520 -13.418 6.486 1.00 88.06 498 ARG A N 1
ATOM 3833 C CA . ARG A 1 498 ? -2.440 -13.413 7.479 1.00 88.06 498 ARG A CA 1
ATOM 3834 C C . ARG A 1 498 ? -1.125 -13.789 6.824 1.00 88.06 498 ARG A C 1
ATOM 3836 O O . ARG A 1 498 ? -1.084 -14.497 5.819 1.00 88.06 498 ARG A O 1
ATOM 3843 N N . ARG A 1 499 ? -0.027 -13.359 7.441 1.00 91.06 499 ARG A N 1
ATOM 3844 C CA . ARG A 1 499 ? 1.310 -13.666 6.940 1.00 91.06 499 ARG A CA 1
ATOM 3845 C C . ARG A 1 499 ? 1.714 -15.054 7.407 1.00 91.06 499 ARG A C 1
ATOM 3847 O O . ARG A 1 499 ? 1.768 -15.270 8.612 1.00 91.06 499 ARG A O 1
ATOM 3854 N N . ALA A 1 500 ? 2.057 -15.958 6.495 1.00 94.38 500 ALA A N 1
ATOM 3855 C CA . ALA A 1 500 ? 2.801 -17.163 6.856 1.00 94.38 500 ALA A CA 1
ATOM 3856 C C . ALA A 1 500 ? 4.227 -16.766 7.280 1.00 94.38 500 ALA A C 1
ATOM 3858 O O . ALA A 1 500 ? 4.889 -16.004 6.574 1.00 94.38 500 ALA A O 1
ATOM 3859 N N . VAL A 1 501 ? 4.687 -17.232 8.443 1.00 95.69 501 VAL A N 1
ATOM 3860 C CA . VAL A 1 501 ? 5.953 -16.784 9.056 1.00 95.69 501 VAL A CA 1
ATOM 3861 C C . VAL A 1 501 ? 6.961 -17.899 9.295 1.00 95.69 501 VAL A C 1
ATOM 3863 O O . VAL A 1 501 ? 8.152 -17.610 9.348 1.00 95.69 501 VAL A O 1
ATOM 3866 N N . SER A 1 502 ? 6.528 -19.151 9.433 1.00 96.56 502 SER A N 1
ATOM 3867 C CA . SER A 1 502 ? 7.439 -20.281 9.626 1.00 96.56 502 SER A CA 1
ATOM 3868 C C . SER A 1 502 ? 6.799 -21.606 9.233 1.00 96.56 502 SER A C 1
ATOM 3870 O O . SER A 1 502 ? 5.574 -21.716 9.137 1.00 96.56 502 SER A O 1
ATOM 3872 N N . PHE A 1 503 ? 7.649 -22.613 9.048 1.00 95.69 503 PHE A N 1
ATOM 3873 C CA . PHE A 1 503 ? 7.255 -24.001 8.837 1.00 95.69 503 PHE A CA 1
ATOM 3874 C C . PHE A 1 503 ? 7.661 -24.878 10.021 1.00 95.69 503 PHE A C 1
ATOM 3876 O O . PHE A 1 503 ? 8.632 -24.588 10.718 1.00 95.69 503 PHE A O 1
ATOM 3883 N N . GLU A 1 504 ? 6.964 -25.995 10.182 1.00 93.94 504 GLU A N 1
ATOM 3884 C CA . GLU A 1 504 ? 7.390 -27.138 10.981 1.00 93.94 504 GLU A CA 1
ATOM 3885 C C . GLU A 1 504 ? 7.244 -28.413 10.132 1.00 93.94 504 GLU A C 1
ATOM 3887 O O . GLU A 1 504 ? 6.210 -28.634 9.496 1.00 93.94 504 GLU A O 1
ATOM 3892 N N . LYS A 1 505 ? 8.298 -29.241 10.077 1.00 90.75 505 LYS A N 1
ATOM 3893 C CA . LYS A 1 505 ? 8.288 -30.494 9.306 1.00 90.75 505 LYS A CA 1
ATOM 3894 C C . LYS A 1 505 ? 7.401 -31.545 9.987 1.00 90.75 505 LYS A C 1
ATOM 3896 O O . LYS A 1 505 ? 7.459 -31.727 11.207 1.00 90.75 505 LYS A O 1
ATOM 3901 N N . ARG A 1 506 ? 6.618 -32.264 9.187 1.00 90.50 506 ARG A N 1
ATOM 3902 C CA . ARG A 1 506 ? 5.907 -33.496 9.556 1.00 90.50 506 ARG A CA 1
ATOM 3903 C C . ARG A 1 506 ? 6.357 -34.623 8.626 1.00 90.50 506 ARG A C 1
ATOM 3905 O O . ARG A 1 506 ? 7.198 -34.405 7.757 1.00 90.50 506 ARG A O 1
ATOM 3912 N N . GLU A 1 507 ? 5.845 -35.829 8.850 1.00 84.94 507 GLU A N 1
ATOM 3913 C CA . GLU A 1 507 ? 6.266 -37.015 8.101 1.00 84.94 507 GLU A CA 1
ATOM 3914 C C . GLU A 1 507 ? 5.942 -36.905 6.604 1.00 84.94 507 GLU A C 1
ATOM 3916 O O . GLU A 1 507 ? 6.817 -37.185 5.794 1.00 84.94 507 GLU A O 1
ATOM 3921 N N . ASP A 1 508 ? 4.755 -36.424 6.223 1.00 86.50 508 ASP A N 1
ATOM 3922 C CA . ASP A 1 508 ? 4.290 -36.322 4.828 1.00 86.50 508 ASP A CA 1
ATOM 3923 C C . ASP A 1 508 ? 3.722 -34.935 4.451 1.00 86.50 508 ASP A C 1
ATOM 3925 O O . ASP A 1 508 ? 3.175 -34.752 3.353 1.00 86.50 508 ASP A O 1
ATOM 3929 N N . SER A 1 509 ? 3.874 -33.951 5.341 1.00 91.12 509 SER A N 1
ATOM 3930 C CA . SER A 1 509 ? 3.277 -32.616 5.241 1.00 91.12 509 SER A CA 1
ATOM 3931 C C . SER A 1 509 ? 4.145 -31.513 5.884 1.00 91.12 509 SER A C 1
ATOM 3933 O O . SER A 1 509 ? 5.172 -31.764 6.526 1.00 91.12 509 SER A O 1
ATOM 3935 N N . LEU A 1 510 ? 3.737 -30.255 5.703 1.00 93.06 510 LEU A N 1
ATOM 3936 C CA . LEU A 1 510 ? 4.295 -29.089 6.392 1.00 93.06 510 LEU A CA 1
ATOM 3937 C C . LEU A 1 510 ? 3.214 -28.396 7.213 1.00 93.06 510 LEU A C 1
ATOM 3939 O O . LEU A 1 510 ? 2.172 -28.020 6.678 1.00 93.06 510 LEU A O 1
ATOM 3943 N N . LEU A 1 511 ? 3.496 -28.151 8.491 1.00 95.00 511 LEU A N 1
ATOM 3944 C CA . LEU A 1 511 ? 2.677 -27.270 9.314 1.00 95.00 511 LEU A CA 1
ATOM 3945 C C . LEU A 1 511 ? 3.130 -25.821 9.105 1.00 95.00 511 LEU A C 1
ATOM 3947 O O . LEU A 1 511 ? 4.294 -25.479 9.310 1.00 95.00 511 LEU A O 1
ATOM 3951 N N . ILE A 1 512 ? 2.207 -24.972 8.667 1.00 96.12 512 ILE A N 1
ATOM 3952 C CA . ILE A 1 512 ? 2.435 -23.557 8.364 1.00 96.12 512 ILE A CA 1
ATOM 3953 C C . ILE A 1 512 ? 1.951 -22.736 9.549 1.00 96.12 512 ILE A C 1
ATOM 3955 O O . ILE A 1 512 ? 0.786 -22.852 9.920 1.00 96.12 512 ILE A O 1
ATOM 3959 N N . HIS A 1 513 ? 2.804 -21.883 10.114 1.00 94.75 513 HIS A N 1
ATOM 3960 C CA . HIS A 1 513 ? 2.419 -20.953 11.178 1.00 94.75 513 HIS A CA 1
ATOM 3961 C C . HIS A 1 513 ? 2.201 -19.549 10.621 1.00 94.75 513 HIS A C 1
ATOM 3963 O O . HIS A 1 513 ? 2.999 -19.063 9.813 1.00 94.75 513 HIS A O 1
ATOM 3969 N N . ASP A 1 514 ? 1.146 -18.878 11.082 1.00 91.69 514 ASP A N 1
ATOM 3970 C CA . ASP A 1 514 ? 0.817 -17.510 10.691 1.00 91.69 514 ASP A CA 1
ATOM 3971 C C . ASP A 1 514 ? 1.152 -16.460 11.764 1.00 91.69 514 ASP A C 1
ATOM 3973 O O . ASP A 1 514 ? 1.404 -16.760 12.933 1.00 91.69 514 ASP A O 1
ATOM 3977 N N . SER A 1 515 ? 1.162 -15.189 11.359 1.00 87.25 515 SER A N 1
ATOM 3978 C CA . SER A 1 515 ? 1.527 -14.048 12.203 1.00 87.25 515 SER A CA 1
ATOM 3979 C C . SER A 1 515 ? 0.588 -13.778 13.382 1.00 87.25 515 SER A C 1
ATOM 3981 O O . SER A 1 515 ? 0.937 -12.975 14.246 1.00 87.25 515 SER A O 1
ATOM 3983 N N . LEU A 1 516 ? -0.597 -14.394 13.411 1.00 80.56 516 LEU A N 1
ATOM 3984 C CA . LEU A 1 516 ? -1.587 -14.276 14.485 1.00 80.56 516 LEU A CA 1
ATOM 3985 C C . LEU A 1 516 ? -1.721 -15.579 15.296 1.00 80.56 516 LEU A C 1
ATOM 3987 O O . LEU A 1 516 ? -2.631 -15.698 16.115 1.00 80.56 516 LEU A O 1
ATOM 3991 N N . GLY A 1 517 ? -0.802 -16.533 15.107 1.00 82.06 517 GLY A N 1
ATOM 3992 C CA . GLY A 1 517 ? -0.735 -17.785 15.862 1.00 82.06 517 GLY A CA 1
ATOM 3993 C C . GLY A 1 517 ? -1.624 -18.908 15.327 1.00 82.06 517 GLY A C 1
ATOM 3994 O O . GLY A 1 517 ? -1.723 -19.948 15.974 1.00 82.06 517 GLY A O 1
ATOM 3995 N N . GLY A 1 518 ? -2.267 -18.728 14.170 1.00 85.50 518 GLY A N 1
ATOM 3996 C CA . GLY A 1 518 ? -2.953 -19.820 13.487 1.00 85.50 518 GLY A CA 1
ATOM 3997 C C . GLY A 1 518 ? -1.965 -20.779 12.826 1.00 85.50 518 GLY A C 1
ATOM 3998 O O . GLY A 1 518 ? -0.828 -20.416 12.510 1.00 85.50 518 GLY A O 1
ATOM 3999 N N . CYS A 1 519 ? -2.405 -22.019 12.618 1.00 91.06 519 CYS A N 1
ATOM 4000 C CA . CYS A 1 519 ? -1.636 -23.016 11.893 1.00 91.06 519 CYS A CA 1
ATOM 4001 C C . CYS A 1 519 ? -2.513 -23.876 10.980 1.00 91.06 519 CYS A C 1
ATOM 4003 O O . CYS A 1 519 ? -3.686 -24.120 11.274 1.00 91.06 519 CYS A O 1
ATOM 4005 N N . VAL A 1 520 ? -1.940 -24.304 9.856 1.00 92.38 520 VAL A N 1
ATOM 4006 C CA . VAL A 1 520 ? -2.568 -25.215 8.891 1.00 92.38 520 VAL A CA 1
ATOM 4007 C C . VAL A 1 520 ? -1.513 -26.185 8.387 1.00 92.38 520 VAL A C 1
ATOM 4009 O O . VAL A 1 520 ? -0.430 -25.767 7.981 1.00 92.38 520 VAL A O 1
ATOM 4012 N N . GLU A 1 521 ? -1.829 -27.472 8.401 1.00 93.94 521 GLU A N 1
ATOM 4013 C CA . GLU A 1 521 ? -0.986 -28.521 7.839 1.00 93.94 521 GLU A CA 1
ATOM 4014 C C . GLU A 1 521 ? -1.301 -28.740 6.354 1.00 93.94 521 GLU A C 1
ATOM 4016 O O . GLU A 1 521 ? -2.468 -28.837 5.982 1.00 93.94 521 GLU A O 1
ATOM 4021 N N . ALA A 1 522 ? -0.283 -28.808 5.494 1.00 93.38 522 ALA A N 1
ATOM 4022 C CA . ALA A 1 522 ? -0.441 -28.917 4.045 1.00 93.38 522 ALA A CA 1
ATOM 4023 C C . ALA A 1 522 ? 0.459 -30.003 3.440 1.00 93.38 522 ALA A C 1
ATOM 4025 O O . ALA A 1 522 ? 1.648 -30.075 3.752 1.00 93.38 522 ALA A O 1
ATOM 4026 N N . LYS A 1 523 ? -0.090 -30.818 2.530 1.00 91.38 523 LYS A N 1
ATOM 4027 C CA . LYS A 1 523 ? 0.667 -31.860 1.800 1.00 91.38 523 LYS A CA 1
ATOM 4028 C C . LYS A 1 523 ? 1.495 -31.301 0.646 1.00 91.38 523 LYS A C 1
ATOM 4030 O O . LYS A 1 523 ? 2.528 -31.863 0.279 1.00 91.38 523 LYS A O 1
ATOM 4035 N N . SER A 1 524 ? 1.032 -30.206 0.055 1.00 93.69 524 SER A N 1
ATOM 4036 C CA . SER A 1 524 ? 1.749 -29.467 -0.978 1.00 93.69 524 SER A CA 1
ATOM 4037 C C . SER A 1 524 ? 1.726 -27.976 -0.674 1.00 93.69 524 SER A C 1
ATOM 4039 O O . SER A 1 524 ? 0.701 -27.441 -0.252 1.00 93.69 524 SER A O 1
ATOM 4041 N N . VAL A 1 525 ? 2.851 -27.296 -0.887 1.00 96.06 525 VAL A N 1
ATOM 4042 C CA . VAL A 1 525 ? 2.998 -25.862 -0.606 1.00 96.06 525 VAL A CA 1
ATOM 4043 C C . VAL A 1 525 ? 3.573 -25.150 -1.824 1.00 96.06 525 VAL A C 1
ATOM 4045 O O . VAL A 1 525 ? 4.570 -25.596 -2.381 1.00 96.06 525 VAL A O 1
ATOM 4048 N N . VAL A 1 526 ? 2.980 -24.021 -2.215 1.00 97.56 526 VAL A N 1
ATOM 4049 C CA . VAL A 1 526 ? 3.468 -23.156 -3.297 1.00 97.56 526 VAL A CA 1
ATOM 4050 C C . VAL A 1 526 ? 3.903 -21.809 -2.731 1.00 97.56 526 VAL A C 1
ATOM 4052 O O . VAL A 1 526 ? 3.100 -21.085 -2.146 1.00 97.56 526 VAL A O 1
ATOM 4055 N N . LEU A 1 527 ? 5.169 -21.447 -2.930 1.00 97.19 527 LEU A N 1
ATOM 4056 C CA . LEU A 1 527 ? 5.730 -20.142 -2.583 1.00 97.19 527 LEU A CA 1
ATOM 4057 C C . LEU A 1 527 ? 5.637 -19.194 -3.787 1.00 97.19 527 LEU A C 1
ATOM 4059 O O . LEU A 1 527 ? 6.563 -19.110 -4.590 1.00 97.19 527 LEU A O 1
ATOM 4063 N N . SER A 1 528 ? 4.540 -18.445 -3.894 1.00 95.44 528 SER A N 1
ATOM 4064 C CA . SER A 1 528 ? 4.301 -17.426 -4.931 1.00 95.44 528 SER A CA 1
ATOM 4065 C C . SER A 1 528 ? 4.532 -16.004 -4.400 1.00 95.44 528 SER A C 1
ATOM 4067 O O . SER A 1 528 ? 3.724 -15.092 -4.610 1.00 95.44 528 SER A O 1
ATOM 4069 N N . LEU A 1 529 ? 5.621 -15.816 -3.650 1.00 92.88 529 LEU A N 1
ATOM 4070 C CA . LEU A 1 529 ? 5.911 -14.570 -2.939 1.00 92.88 529 LEU A CA 1
ATOM 4071 C C . LEU A 1 529 ? 6.268 -13.423 -3.902 1.00 92.88 529 LEU A C 1
ATOM 4073 O O . LEU A 1 529 ? 6.915 -13.608 -4.933 1.00 92.88 529 LEU A O 1
ATOM 4077 N N . GLY A 1 530 ? 5.856 -12.206 -3.542 1.00 90.12 530 GLY A N 1
ATOM 4078 C CA . GLY A 1 530 ? 6.297 -10.976 -4.205 1.00 90.12 530 GLY A CA 1
ATOM 4079 C C . GLY A 1 530 ? 7.691 -10.534 -3.747 1.00 90.12 530 GLY A C 1
ATOM 4080 O O . GLY A 1 530 ? 8.501 -11.338 -3.292 1.00 90.12 530 GLY A O 1
ATOM 4081 N N . HIS A 1 531 ? 7.969 -9.230 -3.822 1.00 88.75 531 HIS A N 1
ATOM 4082 C CA . HIS A 1 531 ? 9.183 -8.671 -3.226 1.00 88.75 531 HIS A CA 1
ATOM 4083 C C . HIS A 1 531 ? 9.189 -8.905 -1.710 1.00 88.75 531 HIS A C 1
ATOM 4085 O O . HIS A 1 531 ? 8.327 -8.407 -0.984 1.00 88.75 531 HIS A O 1
ATOM 4091 N N . THR A 1 532 ? 10.165 -9.678 -1.239 1.00 86.88 532 THR A N 1
ATOM 4092 C CA . THR A 1 532 ? 10.354 -9.995 0.177 1.00 86.88 532 THR A CA 1
ATOM 4093 C C . THR A 1 532 ? 11.409 -9.090 0.805 1.00 86.88 532 THR A C 1
ATOM 4095 O O . THR A 1 532 ? 12.295 -8.565 0.123 1.00 86.88 532 THR A O 1
ATOM 4098 N N . SER A 1 533 ? 11.325 -8.908 2.123 1.00 87.94 533 SER A N 1
ATOM 4099 C CA . SER A 1 533 ? 12.304 -8.122 2.876 1.00 87.94 533 SER A CA 1
ATOM 4100 C C . SER A 1 533 ? 13.711 -8.696 2.706 1.00 87.94 533 SER A C 1
ATOM 4102 O O . SER A 1 533 ? 13.925 -9.898 2.863 1.00 87.94 533 SER A O 1
ATOM 4104 N N . GLN A 1 534 ? 14.675 -7.823 2.428 1.00 91.81 534 GLN A N 1
ATOM 4105 C CA . GLN A 1 534 ? 16.095 -8.159 2.328 1.00 91.81 534 GLN A CA 1
ATOM 4106 C C . GLN A 1 534 ? 16.852 -7.530 3.499 1.00 91.81 534 GLN A C 1
ATOM 4108 O O . GLN A 1 534 ? 16.468 -6.471 4.002 1.00 91.81 534 GLN A O 1
ATOM 4113 N N . LYS A 1 535 ? 17.932 -8.174 3.936 1.00 92.44 535 LYS A N 1
ATOM 4114 C CA . LYS A 1 535 ? 18.908 -7.562 4.838 1.00 92.44 535 LYS A CA 1
ATOM 4115 C C . LYS A 1 535 ? 19.561 -6.380 4.123 1.00 92.44 535 LYS A C 1
ATOM 4117 O O . LYS A 1 535 ? 19.776 -6.416 2.912 1.00 92.44 535 LYS A O 1
ATOM 4122 N N . LEU A 1 536 ? 19.880 -5.339 4.885 1.00 91.19 536 LEU A N 1
ATOM 4123 C CA . LEU A 1 536 ? 20.600 -4.186 4.354 1.00 91.19 536 LEU A CA 1
ATOM 4124 C C . LEU A 1 536 ? 21.990 -4.615 3.876 1.00 91.19 536 LEU A C 1
ATOM 4126 O O . LEU A 1 536 ? 22.647 -5.437 4.514 1.00 91.19 536 LEU A O 1
ATOM 4130 N N . SER A 1 537 ? 22.456 -4.041 2.767 1.00 89.31 537 SER A N 1
ATOM 4131 C CA . SER A 1 537 ? 23.858 -4.200 2.372 1.00 89.31 537 SER A CA 1
ATOM 4132 C C . SER A 1 537 ? 24.783 -3.536 3.399 1.00 89.31 537 SER A C 1
ATOM 4134 O O . SER A 1 537 ? 24.378 -2.588 4.066 1.00 89.31 537 SER A O 1
ATOM 4136 N N . GLY A 1 538 ? 26.055 -3.942 3.484 1.00 90.19 538 GLY A N 1
ATOM 4137 C CA . GLY A 1 538 ? 26.988 -3.359 4.465 1.00 90.19 538 GLY A CA 1
ATOM 4138 C C . GLY A 1 538 ? 27.125 -1.827 4.376 1.00 90.19 538 GLY A C 1
ATOM 4139 O O . GLY A 1 538 ? 27.322 -1.157 5.388 1.00 90.19 538 GLY A O 1
ATOM 4140 N N . LYS A 1 539 ? 26.950 -1.243 3.178 1.00 89.25 539 LYS A N 1
ATOM 4141 C CA . LYS A 1 539 ? 26.899 0.220 2.998 1.00 89.25 539 LYS A CA 1
ATOM 4142 C C . LYS A 1 539 ? 25.613 0.828 3.562 1.00 89.25 539 LYS A C 1
ATOM 4144 O O . LYS A 1 539 ? 25.683 1.840 4.249 1.00 89.25 539 LYS A O 1
ATOM 4149 N N . GLU A 1 540 ? 24.457 0.237 3.269 1.00 92.62 540 GLU A N 1
ATOM 4150 C CA . GLU A 1 540 ? 23.158 0.716 3.768 1.00 92.62 540 GLU A CA 1
ATOM 4151 C C . GLU A 1 540 ? 23.028 0.516 5.283 1.00 92.62 540 GLU A C 1
ATOM 4153 O O . GLU A 1 540 ? 22.469 1.368 5.965 1.00 92.62 540 GLU A O 1
ATOM 4158 N N . GLU A 1 541 ? 23.585 -0.564 5.834 1.00 93.00 541 GLU A N 1
ATOM 4159 C CA . GLU A 1 541 ? 23.649 -0.802 7.277 1.00 93.00 541 GLU A CA 1
ATOM 4160 C C . GLU A 1 541 ? 24.517 0.254 7.972 1.00 93.00 541 GLU A C 1
ATOM 4162 O O . GLU A 1 541 ? 24.084 0.856 8.955 1.00 93.00 541 GLU A O 1
ATOM 4167 N N . SER A 1 542 ? 25.699 0.547 7.417 1.00 91.31 542 SER A N 1
ATOM 4168 C CA . SER A 1 542 ? 26.573 1.618 7.907 1.00 91.31 542 SER A CA 1
ATOM 4169 C C . SER A 1 542 ? 25.876 2.983 7.878 1.00 91.31 542 SER A C 1
ATOM 4171 O O . SER A 1 542 ? 25.846 3.682 8.891 1.00 91.31 542 SER A O 1
ATOM 4173 N N . LEU A 1 543 ? 25.232 3.337 6.758 1.00 91.69 543 LEU A N 1
ATOM 4174 C CA . LEU A 1 543 ? 24.453 4.575 6.638 1.00 91.69 543 LEU A CA 1
ATOM 4175 C C . LEU A 1 543 ? 23.275 4.613 7.617 1.00 91.69 543 LEU A C 1
ATOM 4177 O O . LEU A 1 543 ? 23.047 5.636 8.253 1.00 91.69 543 LEU A O 1
ATOM 4181 N N . SER A 1 544 ? 22.557 3.501 7.788 1.00 91.62 544 SER A N 1
ATOM 4182 C CA . SER A 1 544 ? 21.439 3.412 8.728 1.00 91.62 544 SER A CA 1
ATOM 4183 C C . SER A 1 544 ? 21.890 3.586 10.175 1.00 91.62 544 SER A C 1
ATOM 4185 O O . SER A 1 544 ? 21.205 4.261 10.942 1.00 91.62 544 SER A O 1
ATOM 4187 N N . LYS A 1 545 ? 23.040 3.018 10.552 1.00 90.81 545 LYS A N 1
ATOM 4188 C CA . LYS A 1 545 ? 23.618 3.203 11.884 1.00 90.81 545 LYS A CA 1
ATOM 4189 C C . LYS A 1 545 ? 23.997 4.666 12.123 1.00 90.81 545 LYS A C 1
ATOM 4191 O O . LYS A 1 545 ? 23.530 5.243 13.097 1.00 90.81 545 LYS A O 1
ATOM 4196 N N . LYS A 1 546 ? 24.752 5.272 11.202 1.00 89.25 546 LYS A N 1
ATOM 4197 C CA . LYS A 1 546 ? 25.149 6.687 11.292 1.00 89.25 546 LYS A CA 1
ATOM 4198 C C . LYS A 1 546 ? 23.943 7.623 11.354 1.00 89.25 546 LYS A C 1
ATOM 4200 O O . LYS A 1 546 ? 23.905 8.530 12.172 1.00 89.25 546 LYS A O 1
ATOM 4205 N N . ALA A 1 547 ? 22.920 7.365 10.538 1.00 89.31 547 ALA A N 1
ATOM 4206 C CA . ALA A 1 547 ? 21.699 8.161 10.534 1.00 89.31 547 ALA A CA 1
ATOM 4207 C C . ALA A 1 547 ? 20.989 8.139 11.898 1.00 89.31 547 ALA A C 1
ATOM 4209 O O . ALA A 1 547 ? 20.588 9.195 12.372 1.00 89.31 547 ALA A O 1
ATOM 4210 N N . LYS A 1 548 ? 20.907 6.975 12.567 1.00 87.69 548 LYS A N 1
ATOM 4211 C CA . LYS A 1 548 ? 20.328 6.846 13.922 1.00 87.69 548 LYS A CA 1
ATOM 4212 C C . LYS A 1 548 ? 21.084 7.638 14.993 1.00 87.69 548 LYS A C 1
ATOM 4214 O O . LYS A 1 548 ? 20.492 7.975 16.012 1.00 87.69 548 LYS A O 1
ATOM 4219 N N . GLU A 1 549 ? 22.369 7.895 14.777 1.00 86.38 549 GLU A N 1
ATOM 4220 C CA . GLU A 1 549 ? 23.245 8.661 15.672 1.00 86.38 549 GLU A CA 1
ATOM 4221 C C . GLU A 1 549 ? 23.275 10.164 15.305 1.00 86.38 549 GLU A C 1
ATOM 4223 O O . GLU A 1 549 ? 23.956 10.948 15.961 1.00 86.38 549 GLU A O 1
ATOM 4228 N N . SER A 1 550 ? 22.509 10.583 14.289 1.00 86.44 550 SER A N 1
ATOM 4229 C CA . SER A 1 550 ? 22.462 11.951 13.753 1.00 86.44 550 SER A CA 1
ATOM 4230 C C . SER A 1 550 ? 21.019 12.471 13.623 1.00 86.44 550 SER A C 1
ATOM 4232 O O . SER A 1 550 ? 20.059 11.788 13.973 1.00 86.44 550 SER A O 1
ATOM 4234 N N . THR A 1 551 ? 20.844 13.681 13.087 1.00 85.50 551 THR A N 1
ATOM 4235 C CA . THR A 1 551 ? 19.527 14.242 12.726 1.00 85.50 551 THR A CA 1
ATOM 4236 C C . THR A 1 551 ? 19.092 13.908 11.291 1.00 85.50 551 THR A C 1
ATOM 4238 O O . THR A 1 551 ? 17.992 14.284 10.882 1.00 85.50 551 THR A O 1
ATOM 4241 N N . VAL A 1 552 ? 19.926 13.198 10.520 1.00 91.31 552 VAL A N 1
ATOM 4242 C CA . VAL A 1 552 ? 19.656 12.844 9.120 1.00 91.31 552 VAL A CA 1
ATOM 4243 C C . VAL A 1 552 ? 18.561 11.788 9.017 1.00 91.31 552 VAL A C 1
ATOM 4245 O O . VAL A 1 552 ? 18.616 10.733 9.649 1.00 91.31 552 VAL A O 1
ATOM 4248 N N . THR A 1 553 ? 17.610 12.008 8.108 1.00 93.44 553 THR A N 1
ATOM 4249 C CA . THR A 1 553 ? 16.642 10.971 7.731 1.00 93.44 553 THR A CA 1
ATOM 4250 C C . THR A 1 553 ? 17.217 10.075 6.635 1.00 93.44 553 THR A C 1
ATOM 4252 O O . THR A 1 553 ? 17.377 10.503 5.494 1.00 93.44 553 THR A O 1
ATOM 4255 N N . TYR A 1 554 ? 17.499 8.809 6.951 1.00 94.81 554 TYR A N 1
ATOM 4256 C CA . TYR A 1 554 ? 17.939 7.816 5.965 1.00 94.81 554 TYR A CA 1
ATOM 4257 C C . TYR A 1 554 ? 16.859 6.770 5.684 1.00 94.81 554 TYR A C 1
ATOM 4259 O O . TYR A 1 554 ? 16.382 6.101 6.604 1.00 94.81 554 TYR A O 1
ATOM 4267 N N . LEU A 1 555 ? 16.505 6.598 4.408 1.00 95.19 555 LEU A N 1
ATOM 4268 C CA . LEU A 1 555 ? 15.590 5.555 3.947 1.00 95.19 555 LEU A CA 1
ATOM 4269 C C . LEU A 1 555 ? 16.346 4.552 3.052 1.00 95.19 555 LEU A C 1
ATOM 4271 O O . LEU A 1 555 ? 16.787 4.934 1.964 1.00 95.19 555 LEU A O 1
ATOM 4275 N N . PRO A 1 556 ? 16.494 3.280 3.474 1.00 94.88 556 PRO A N 1
ATOM 4276 C CA . PRO A 1 556 ? 17.147 2.249 2.670 1.00 94.88 556 PRO A CA 1
ATOM 4277 C C . PRO A 1 556 ? 16.277 1.810 1.483 1.00 94.88 556 PRO A C 1
ATOM 4279 O O . PRO A 1 556 ? 15.114 2.206 1.364 1.00 94.88 556 PRO A O 1
ATOM 4282 N N . SER A 1 557 ? 16.844 0.962 0.619 1.00 93.44 557 SER A N 1
ATOM 4283 C CA . SER A 1 557 ? 16.182 0.499 -0.604 1.00 93.44 557 SER A CA 1
ATOM 4284 C C . SER A 1 557 ? 14.868 -0.237 -0.318 1.00 93.44 557 SER A C 1
ATOM 4286 O O . SER A 1 557 ? 14.736 -0.988 0.650 1.00 93.44 557 SER A O 1
ATOM 4288 N N . GLY A 1 558 ? 13.862 -0.007 -1.163 1.00 91.00 558 GLY A N 1
ATOM 4289 C CA . GLY A 1 558 ? 12.533 -0.609 -1.054 1.00 91.00 558 GLY A CA 1
ATOM 4290 C C . GLY A 1 558 ? 11.435 0.242 -1.690 1.00 91.00 558 GLY A C 1
ATOM 4291 O O . GLY A 1 558 ? 11.700 1.296 -2.260 1.00 91.00 558 GLY A O 1
ATOM 4292 N N . ASP A 1 559 ? 10.186 -0.215 -1.567 1.00 89.12 559 ASP A N 1
ATOM 4293 C CA . ASP A 1 559 ? 9.036 0.442 -2.204 1.00 89.12 559 ASP A CA 1
ATOM 4294 C C . ASP A 1 559 ? 8.822 1.869 -1.686 1.00 89.12 559 ASP A C 1
ATOM 4296 O O . ASP A 1 559 ? 8.911 2.112 -0.474 1.00 89.12 559 ASP A O 1
ATOM 4300 N N . ALA A 1 560 ? 8.463 2.786 -2.582 1.00 92.50 560 ALA A N 1
ATOM 4301 C CA . ALA A 1 560 ? 7.945 4.095 -2.210 1.00 92.50 560 ALA A CA 1
ATOM 4302 C C . ALA A 1 560 ? 6.521 3.964 -1.640 1.00 92.50 560 ALA A C 1
ATOM 4304 O O . ALA A 1 560 ? 5.740 3.110 -2.053 1.00 92.50 560 ALA A O 1
ATOM 4305 N N . SER A 1 561 ? 6.184 4.798 -0.659 1.00 91.62 561 SER A N 1
ATOM 4306 C CA . SER A 1 561 ? 4.853 4.848 -0.039 1.00 91.62 561 SER A CA 1
ATOM 4307 C C . SER A 1 561 ? 4.629 6.208 0.608 1.00 91.62 561 SER A C 1
ATOM 4309 O O . SER A 1 561 ? 5.597 6.910 0.921 1.00 91.62 561 SER A O 1
ATOM 4311 N N . ILE A 1 562 ? 3.365 6.562 0.847 1.00 91.00 562 ILE A N 1
ATOM 4312 C CA . ILE A 1 562 ? 3.008 7.836 1.477 1.00 91.00 562 ILE A CA 1
ATOM 4313 C C . ILE A 1 562 ? 3.615 7.959 2.883 1.00 91.00 562 ILE A C 1
ATOM 4315 O O . ILE A 1 562 ? 4.151 9.009 3.220 1.00 91.00 562 ILE A O 1
ATOM 4319 N N . GLN A 1 563 ? 3.656 6.870 3.661 1.00 89.62 563 GLN A N 1
ATOM 4320 C CA . GLN A 1 563 ? 4.249 6.856 5.002 1.00 89.62 563 GLN A CA 1
ATOM 4321 C C . GLN A 1 563 ? 5.753 7.144 4.951 1.00 89.62 563 GLN A C 1
ATOM 4323 O O . GLN A 1 563 ? 6.260 7.985 5.689 1.00 89.62 563 GLN A O 1
ATOM 4328 N N . LYS A 1 564 ? 6.484 6.504 4.028 1.00 92.81 564 LYS A N 1
ATOM 4329 C CA . LYS A 1 564 ? 7.918 6.780 3.851 1.00 92.81 564 LYS A CA 1
ATOM 4330 C C . LYS A 1 564 ? 8.172 8.208 3.364 1.00 92.81 564 LYS A C 1
ATOM 4332 O O . LYS A 1 564 ? 9.111 8.840 3.837 1.00 92.81 564 LYS A O 1
ATOM 4337 N N . ALA A 1 565 ? 7.359 8.712 2.435 1.00 94.56 565 ALA A N 1
ATOM 4338 C CA . ALA A 1 565 ? 7.488 10.071 1.910 1.00 94.56 565 ALA A CA 1
ATOM 4339 C C . ALA A 1 565 ? 7.153 11.149 2.959 1.00 94.56 565 ALA A C 1
ATOM 4341 O O . ALA A 1 565 ? 7.750 12.229 2.943 1.00 94.56 565 ALA A O 1
ATOM 4342 N N . ALA A 1 566 ? 6.238 10.859 3.888 1.00 92.25 566 ALA A N 1
ATOM 4343 C CA . ALA A 1 566 ? 5.853 11.775 4.957 1.00 92.25 566 ALA A CA 1
ATOM 4344 C C . ALA A 1 566 ? 6.992 12.057 5.946 1.00 92.25 566 ALA A C 1
ATOM 4346 O O . ALA A 1 566 ? 7.075 13.165 6.465 1.00 92.25 566 ALA A O 1
ATOM 4347 N N . LYS A 1 567 ? 7.899 11.098 6.174 1.00 92.06 567 LYS A N 1
ATOM 4348 C CA . LYS A 1 567 ? 9.074 11.297 7.045 1.00 92.06 567 LYS A CA 1
ATOM 4349 C C . LYS A 1 567 ? 10.109 12.256 6.486 1.00 92.06 567 LYS A C 1
ATOM 4351 O O . LYS A 1 567 ? 10.957 12.743 7.228 1.00 92.06 567 LYS A O 1
ATOM 4356 N N . LEU A 1 568 ? 10.123 12.438 5.169 1.00 94.69 568 LEU A N 1
ATOM 4357 C CA . LEU A 1 568 ? 11.112 13.298 4.549 1.00 94.69 568 LEU A CA 1
ATOM 4358 C C . LEU A 1 568 ? 10.821 14.754 4.920 1.00 94.69 568 LEU A C 1
ATOM 4360 O O . LEU A 1 568 ? 9.653 15.151 4.965 1.00 94.69 568 LEU A O 1
ATOM 4364 N N . PRO A 1 569 ? 11.854 15.572 5.153 1.00 91.44 569 PRO A N 1
ATOM 4365 C CA . PRO A 1 569 ? 11.665 16.934 5.621 1.00 91.44 569 PRO A CA 1
ATOM 4366 C C . PRO A 1 569 ? 10.897 17.787 4.604 1.00 91.44 569 PRO A C 1
ATOM 4368 O O . PRO A 1 569 ? 10.829 17.496 3.406 1.00 91.44 569 PRO A O 1
ATOM 4371 N N . ILE A 1 570 ? 10.261 18.840 5.107 1.00 92.50 570 ILE A N 1
ATOM 4372 C CA . ILE A 1 570 ? 9.515 19.831 4.327 1.00 92.50 570 ILE A CA 1
ATOM 4373 C C . ILE A 1 570 ? 10.426 21.043 4.123 1.00 92.50 570 ILE A C 1
ATOM 4375 O O . ILE A 1 570 ? 11.040 21.483 5.088 1.00 92.50 570 ILE A O 1
ATOM 4379 N N . ARG A 1 571 ? 10.489 21.601 2.903 1.00 93.69 571 ARG A N 1
ATOM 4380 C CA . ARG A 1 571 ? 11.298 22.790 2.542 1.00 93.69 571 ARG A CA 1
ATOM 4381 C C . ARG A 1 571 ? 12.817 22.650 2.700 1.00 93.69 571 ARG A C 1
ATOM 4383 O O . ARG A 1 571 ? 13.530 23.630 2.513 1.00 93.69 571 ARG A O 1
ATOM 4390 N N . GLU A 1 572 ? 13.317 21.464 3.019 1.00 95.00 572 GLU A N 1
ATOM 4391 C CA . GLU A 1 572 ? 14.753 21.191 3.105 1.00 95.00 572 GLU A CA 1
ATOM 4392 C C . GLU A 1 572 ? 15.241 20.413 1.880 1.00 95.00 572 GLU A C 1
ATOM 4394 O O . GLU A 1 572 ? 14.446 19.835 1.135 1.00 95.00 572 GLU A O 1
ATOM 4399 N N . SER A 1 573 ? 16.557 20.392 1.678 1.00 96.88 573 SER A N 1
ATOM 4400 C CA . SER A 1 573 ? 17.188 19.605 0.622 1.00 96.88 573 SER A CA 1
ATOM 4401 C C . SER A 1 573 ? 17.224 18.123 0.981 1.00 96.88 573 SER A C 1
ATOM 4403 O O . SER A 1 573 ? 17.642 17.748 2.079 1.00 96.88 573 SER A O 1
ATOM 4405 N N . ILE A 1 574 ? 16.843 17.268 0.036 1.00 97.69 574 ILE A N 1
ATOM 4406 C CA . ILE A 1 574 ? 16.916 15.809 0.162 1.00 97.69 574 ILE A CA 1
ATOM 4407 C C . ILE A 1 574 ? 17.660 15.213 -1.030 1.00 97.69 574 ILE A C 1
ATOM 4409 O O . ILE A 1 574 ? 17.576 15.745 -2.133 1.00 97.69 574 ILE A O 1
ATOM 4413 N N . ILE A 1 575 ? 18.329 14.078 -0.839 1.00 98.06 575 ILE A N 1
ATOM 4414 C CA . ILE A 1 575 ? 18.979 13.338 -1.924 1.00 98.06 575 ILE A CA 1
ATOM 4415 C C . ILE A 1 575 ? 18.184 12.068 -2.229 1.00 98.06 575 ILE A C 1
ATOM 4417 O O . ILE A 1 575 ? 17.990 11.219 -1.356 1.00 98.06 575 ILE A O 1
ATOM 4421 N N . LEU A 1 576 ? 17.767 11.910 -3.487 1.00 98.31 576 LEU A N 1
ATOM 4422 C CA . LEU A 1 576 ? 17.203 10.668 -4.014 1.00 98.31 576 LEU A CA 1
ATOM 4423 C C . LEU A 1 576 ? 18.254 9.971 -4.885 1.00 98.31 576 LEU A C 1
ATOM 4425 O O . LEU A 1 576 ? 18.579 10.428 -5.983 1.00 98.31 576 LEU A O 1
ATOM 4429 N N . ARG A 1 577 ? 18.795 8.854 -4.384 1.00 96.81 577 ARG A N 1
ATOM 4430 C CA . ARG A 1 577 ? 19.827 8.067 -5.065 1.00 96.81 577 ARG A CA 1
ATOM 4431 C C . ARG A 1 577 ? 19.213 6.933 -5.877 1.00 96.81 577 ARG A C 1
ATOM 4433 O O . ARG A 1 577 ? 18.696 5.966 -5.322 1.00 96.81 577 ARG A O 1
ATOM 4440 N N . GLY A 1 578 ? 19.364 7.023 -7.193 1.00 95.44 578 GLY A N 1
ATOM 4441 C CA . GLY A 1 578 ? 18.671 6.208 -8.186 1.00 95.44 578 GLY A CA 1
ATOM 4442 C C . GLY A 1 578 ? 17.635 7.054 -8.925 1.00 95.44 578 GLY A C 1
ATOM 4443 O O . GLY A 1 578 ? 16.958 7.864 -8.309 1.00 95.44 578 GLY A O 1
ATOM 4444 N N . MET A 1 579 ? 17.526 6.872 -10.244 1.00 95.81 579 MET A N 1
ATOM 4445 C CA . MET A 1 579 ? 16.582 7.609 -11.103 1.00 95.81 579 MET A CA 1
ATOM 4446 C C . MET A 1 579 ? 15.765 6.657 -11.999 1.00 95.81 579 MET A C 1
ATOM 4448 O O . MET A 1 579 ? 15.580 6.893 -13.192 1.00 95.81 579 MET A O 1
ATOM 4452 N N . GLY A 1 580 ? 15.333 5.531 -11.416 1.00 94.38 580 GLY A N 1
ATOM 4453 C CA . GLY A 1 580 ? 14.419 4.560 -12.035 1.00 94.38 580 GLY A CA 1
ATOM 4454 C C . GLY A 1 580 ? 12.968 4.741 -11.576 1.00 94.38 580 GLY A C 1
ATOM 4455 O O . GLY A 1 580 ? 12.599 5.787 -11.057 1.00 94.38 580 GLY A O 1
ATOM 4456 N N . LEU A 1 581 ? 12.127 3.712 -11.708 1.00 94.12 581 LEU A N 1
ATOM 4457 C CA . LEU A 1 581 ? 10.689 3.819 -11.397 1.00 94.12 581 LEU A CA 1
ATOM 4458 C C . LEU A 1 581 ? 10.394 4.257 -9.947 1.00 94.12 581 LEU A C 1
ATOM 4460 O O . LEU A 1 581 ? 9.570 5.142 -9.733 1.00 94.12 581 LEU A O 1
ATOM 4464 N N . THR A 1 582 ? 11.114 3.719 -8.955 1.00 95.38 582 THR A N 1
ATOM 4465 C CA . THR A 1 582 ? 10.950 4.104 -7.538 1.00 95.38 582 THR A CA 1
ATOM 4466 C C . THR A 1 582 ? 11.259 5.586 -7.287 1.00 95.38 582 THR A C 1
ATOM 4468 O O . THR A 1 582 ? 10.666 6.195 -6.400 1.00 95.38 582 THR A O 1
ATOM 4471 N N . PHE A 1 583 ? 12.157 6.194 -8.067 1.00 97.69 583 PHE A N 1
ATOM 4472 C CA . PHE A 1 583 ? 12.435 7.628 -7.980 1.00 97.69 583 PHE A CA 1
ATOM 4473 C C . PHE A 1 583 ? 11.229 8.463 -8.398 1.00 97.69 583 PHE A C 1
ATOM 4475 O O . PHE A 1 583 ? 10.874 9.393 -7.682 1.00 97.69 583 PHE A O 1
ATOM 4482 N N . PHE A 1 584 ? 10.560 8.103 -9.496 1.00 97.69 584 PHE A N 1
ATOM 4483 C CA . PHE A 1 584 ? 9.363 8.814 -9.947 1.00 97.69 584 PHE A CA 1
ATOM 4484 C C . PHE A 1 584 ? 8.201 8.683 -8.956 1.00 97.69 584 PHE A C 1
ATOM 4486 O O . PHE A 1 584 ? 7.444 9.637 -8.781 1.00 97.69 584 PHE A O 1
ATOM 4493 N N . ASP A 1 585 ? 8.103 7.552 -8.251 1.00 97.44 585 ASP A N 1
ATOM 4494 C CA . ASP A 1 585 ? 7.145 7.392 -7.154 1.00 97.44 585 ASP A CA 1
ATOM 4495 C C . ASP A 1 585 ? 7.449 8.359 -5.993 1.00 97.44 585 ASP A C 1
ATOM 4497 O O . ASP A 1 585 ? 6.554 9.051 -5.510 1.00 97.44 585 ASP A O 1
ATOM 4501 N N . TYR A 1 586 ? 8.708 8.476 -5.554 1.00 98.25 586 TYR A N 1
ATOM 4502 C CA . TYR A 1 586 ? 9.074 9.473 -4.539 1.00 98.25 586 TYR A CA 1
ATOM 4503 C C . TYR A 1 586 ? 8.869 10.905 -5.037 1.00 98.25 586 TYR A C 1
ATOM 4505 O O . TYR A 1 586 ? 8.331 11.729 -4.302 1.00 98.25 586 TYR A O 1
ATOM 4513 N N . MET A 1 587 ? 9.251 11.196 -6.281 1.00 98.19 587 MET A N 1
ATOM 4514 C CA . MET A 1 587 ? 9.098 12.511 -6.897 1.00 98.19 587 MET A CA 1
ATOM 4515 C C . MET A 1 587 ? 7.644 12.979 -6.820 1.00 98.19 587 MET A C 1
ATOM 4517 O O . MET A 1 587 ? 7.395 14.085 -6.346 1.00 98.19 587 MET A O 1
ATOM 4521 N N . ILE A 1 588 ? 6.680 12.137 -7.214 1.00 97.94 588 ILE A N 1
ATOM 4522 C CA . ILE A 1 588 ? 5.265 12.523 -7.208 1.00 97.94 588 ILE A CA 1
ATOM 4523 C C . ILE A 1 588 ? 4.688 12.619 -5.789 1.00 97.94 588 ILE A C 1
ATOM 4525 O O . ILE A 1 588 ? 3.951 13.555 -5.483 1.00 97.94 588 ILE A O 1
ATOM 4529 N N . LEU A 1 589 ? 5.073 11.713 -4.882 1.00 97.31 589 LEU A N 1
ATOM 4530 C CA . LEU A 1 589 ? 4.618 11.744 -3.486 1.00 97.31 589 LEU A CA 1
ATOM 4531 C C . LEU A 1 589 ? 5.132 12.978 -2.724 1.00 97.31 589 LEU A C 1
ATOM 4533 O O . LEU A 1 589 ? 4.466 13.461 -1.811 1.00 97.31 589 LEU A O 1
ATOM 4537 N N . LEU A 1 590 ? 6.309 13.493 -3.084 1.00 97.75 590 LEU A N 1
ATOM 4538 C CA . LEU A 1 590 ? 6.935 14.656 -2.444 1.00 97.75 590 LEU A CA 1
ATOM 4539 C C . LEU A 1 590 ? 6.538 15.997 -3.069 1.00 97.75 590 LEU A C 1
ATOM 4541 O O . LEU A 1 590 ? 6.905 17.041 -2.531 1.00 97.75 590 LEU A O 1
ATOM 4545 N N . THR A 1 591 ? 5.790 15.965 -4.170 1.00 97.81 591 THR A N 1
ATOM 4546 C CA . THR A 1 591 ? 5.343 17.147 -4.914 1.00 97.81 591 THR A CA 1
ATOM 4547 C C . THR A 1 591 ? 3.822 17.230 -4.886 1.00 97.81 591 THR A C 1
ATOM 4549 O O . THR A 1 591 ? 3.248 17.818 -3.968 1.00 97.81 591 THR A O 1
ATOM 4552 N N . GLU A 1 592 ? 3.146 16.539 -5.801 1.00 96.69 592 GLU A N 1
ATOM 4553 C CA . GLU A 1 592 ? 1.684 16.457 -5.843 1.00 96.69 592 GLU A CA 1
ATOM 4554 C C . GLU A 1 592 ? 1.103 15.842 -4.562 1.00 96.69 592 GLU A C 1
ATOM 4556 O O . GLU A 1 592 ? 0.145 16.367 -3.996 1.00 96.69 592 GLU A O 1
ATOM 4561 N N . GLY A 1 593 ? 1.759 14.817 -4.002 1.00 94.25 593 GLY A N 1
ATOM 4562 C CA . GLY A 1 593 ? 1.386 14.236 -2.705 1.00 94.25 593 GLY A CA 1
ATOM 4563 C C . GLY A 1 593 ? 1.515 15.204 -1.518 1.00 94.25 593 GLY A C 1
ATOM 4564 O O . GLY A 1 593 ? 0.953 14.955 -0.452 1.00 94.25 593 GLY A O 1
ATOM 4565 N N . ARG A 1 594 ? 2.200 16.342 -1.698 1.00 93.19 594 ARG A N 1
ATOM 4566 C CA . ARG A 1 594 ? 2.277 17.452 -0.733 1.00 93.19 594 ARG A CA 1
ATOM 4567 C C . ARG A 1 594 ? 1.407 18.650 -1.123 1.00 93.19 594 ARG A C 1
ATOM 4569 O O . ARG A 1 594 ? 1.508 19.710 -0.501 1.00 93.19 594 ARG A O 1
ATOM 4576 N N . GLY A 1 595 ? 0.522 18.474 -2.101 1.00 94.06 595 GLY A N 1
ATOM 4577 C CA . GLY A 1 595 ? -0.482 19.444 -2.530 1.00 94.06 595 GLY A CA 1
ATOM 4578 C C . GLY A 1 595 ? -0.042 20.385 -3.649 1.00 94.06 595 GLY A C 1
ATOM 4579 O O . GLY A 1 595 ? -0.792 21.312 -3.957 1.00 94.06 595 GLY A O 1
ATOM 4580 N N . GLY A 1 596 ? 1.152 20.210 -4.222 1.00 97.25 596 GLY A N 1
ATOM 4581 C CA . GLY A 1 596 ? 1.535 20.966 -5.413 1.00 97.25 596 GLY A CA 1
ATOM 4582 C C . GLY A 1 596 ? 0.792 20.473 -6.652 1.00 97.25 596 GLY A C 1
ATOM 4583 O O . GLY A 1 596 ? 0.144 19.428 -6.628 1.00 97.25 596 GLY A O 1
ATOM 4584 N N . GLN A 1 597 ? 0.825 21.249 -7.732 1.00 97.88 597 GLN A N 1
ATOM 4585 C CA . GLN A 1 597 ? -0.034 21.002 -8.891 1.00 97.88 597 GLN A CA 1
ATOM 4586 C C . GLN A 1 597 ? 0.738 21.108 -10.199 1.00 97.88 597 GLN A C 1
ATOM 4588 O O . GLN A 1 597 ? 1.406 22.109 -10.456 1.00 97.88 597 GLN A O 1
ATOM 4593 N N . PHE A 1 598 ? 0.579 20.106 -11.060 1.00 97.25 598 PHE A N 1
ATOM 4594 C CA . PHE A 1 598 ? 0.996 20.187 -12.456 1.00 97.25 598 PHE A CA 1
ATOM 4595 C C . PHE A 1 598 ? -0.129 20.788 -13.294 1.00 97.25 598 PHE A C 1
ATOM 4597 O O . PHE A 1 598 ? -1.291 20.402 -13.172 1.00 97.25 598 PHE A O 1
ATOM 4604 N N . ARG A 1 599 ? 0.217 21.746 -14.147 1.00 95.69 599 ARG A N 1
ATOM 4605 C CA . ARG A 1 599 ? -0.706 22.427 -15.054 1.00 95.69 599 ARG A CA 1
ATOM 4606 C C . ARG A 1 599 ? -0.098 22.446 -16.449 1.00 95.69 599 ARG A C 1
ATOM 4608 O O . ARG A 1 599 ? 1.117 22.537 -16.598 1.00 95.69 599 ARG A O 1
ATOM 4615 N N . GLU A 1 600 ? -0.935 22.384 -17.468 1.00 93.06 600 GLU A N 1
ATOM 4616 C CA . GLU A 1 600 ? -0.499 22.517 -18.858 1.00 93.06 600 GLU A CA 1
ATOM 4617 C C . GLU A 1 600 ? -0.757 23.935 -19.364 1.00 93.06 600 GLU A C 1
ATOM 4619 O O . GLU A 1 600 ? -1.726 24.589 -18.974 1.00 93.06 600 GLU A O 1
ATOM 4624 N N . ASN A 1 601 ? 0.152 24.433 -20.198 1.00 85.81 601 ASN A N 1
ATOM 4625 C CA . ASN A 1 601 ? 0.004 25.676 -20.945 1.00 85.81 601 ASN A CA 1
ATOM 4626 C C . ASN A 1 601 ? 0.585 25.505 -22.365 1.00 85.81 601 ASN A C 1
ATOM 4628 O O . ASN A 1 601 ? 1.026 24.420 -22.737 1.00 85.81 601 ASN A O 1
ATOM 4632 N N . ALA A 1 602 ? 0.606 26.580 -23.160 1.00 81.69 602 ALA A N 1
ATOM 4633 C CA . ALA A 1 602 ? 1.103 26.556 -24.541 1.00 81.69 602 ALA A CA 1
ATOM 4634 C C . ALA A 1 602 ? 2.590 26.156 -24.690 1.00 81.69 602 ALA A C 1
ATOM 4636 O O . ALA A 1 602 ? 3.023 25.832 -25.790 1.00 81.69 602 ALA A O 1
ATOM 4637 N N . HIS A 1 603 ? 3.366 26.182 -23.605 1.00 76.00 603 HIS A N 1
ATOM 4638 C CA . HIS A 1 603 ? 4.792 25.844 -23.557 1.00 76.00 603 HIS A CA 1
ATOM 4639 C C . HIS A 1 603 ? 5.059 24.512 -22.834 1.00 76.00 603 HIS A C 1
ATOM 4641 O O . HIS A 1 603 ? 6.196 24.229 -22.456 1.00 76.00 603 HIS A O 1
ATOM 4647 N N . GLY A 1 604 ? 4.012 23.710 -22.615 1.00 84.69 604 GLY A N 1
ATOM 4648 C CA . GLY A 1 604 ? 4.084 22.411 -21.958 1.00 84.69 604 GLY A CA 1
ATOM 4649 C C . GLY A 1 604 ? 3.676 22.439 -20.484 1.00 84.69 604 GLY A C 1
ATOM 4650 O O . GLY A 1 604 ? 2.929 23.303 -20.010 1.00 84.69 604 GLY A O 1
ATOM 4651 N N . LYS A 1 605 ? 4.137 21.427 -19.748 1.00 93.50 605 LYS A N 1
ATOM 4652 C CA . LYS A 1 605 ? 3.789 21.216 -18.341 1.00 93.50 605 LYS A CA 1
ATOM 4653 C C . LYS A 1 605 ? 4.591 22.159 -17.439 1.00 93.50 605 LYS A C 1
ATOM 4655 O O . LYS A 1 605 ? 5.809 22.256 -17.553 1.00 93.50 605 LYS A O 1
ATOM 4660 N N . HIS A 1 606 ? 3.915 22.829 -16.511 1.00 95.25 606 HIS A N 1
ATOM 4661 C CA . HIS A 1 606 ? 4.527 23.654 -15.469 1.00 95.25 606 HIS A CA 1
ATOM 4662 C C . HIS A 1 606 ? 4.021 23.244 -14.084 1.00 95.25 606 HIS A C 1
ATOM 4664 O O . HIS A 1 606 ? 2.963 22.625 -13.949 1.00 95.25 606 HIS A O 1
ATOM 4670 N N . TYR A 1 607 ? 4.796 23.575 -13.051 1.00 97.75 607 TYR A N 1
ATOM 4671 C CA . TYR A 1 607 ? 4.520 23.179 -11.674 1.00 97.75 607 TYR A CA 1
ATOM 4672 C C . TYR A 1 607 ? 4.215 24.387 -10.784 1.00 97.75 607 TYR A C 1
ATOM 4674 O O . TYR A 1 607 ? 4.924 25.392 -10.827 1.00 97.75 607 TYR A O 1
ATOM 4682 N N . ILE A 1 608 ? 3.175 24.266 -9.959 1.00 97.69 608 ILE A N 1
ATOM 4683 C CA . ILE A 1 608 ? 2.783 25.242 -8.941 1.00 97.69 608 ILE A CA 1
ATOM 4684 C C . ILE A 1 608 ? 3.056 24.622 -7.561 1.00 97.69 608 ILE A C 1
ATOM 4686 O O . ILE A 1 608 ? 2.335 23.698 -7.170 1.00 97.69 608 ILE A O 1
ATOM 4690 N N . PRO A 1 609 ? 4.072 25.105 -6.819 1.00 97.31 609 PRO A N 1
ATOM 4691 C CA . PRO A 1 609 ? 4.395 24.577 -5.498 1.00 97.31 609 PRO A CA 1
ATOM 4692 C C . PRO A 1 609 ? 3.305 24.870 -4.462 1.00 97.31 609 PRO A C 1
ATOM 4694 O O . PRO A 1 609 ? 2.747 25.967 -4.425 1.00 97.31 609 PRO A O 1
ATOM 4697 N N . SER A 1 610 ? 3.061 23.927 -3.554 1.00 96.88 610 SER A N 1
ATOM 4698 C CA . SER A 1 610 ? 2.264 24.156 -2.342 1.00 96.88 610 SER A CA 1
ATOM 4699 C C . SER A 1 610 ? 3.058 24.845 -1.232 1.00 96.88 610 SER A C 1
ATOM 4701 O O . SER A 1 610 ? 2.490 25.307 -0.239 1.00 96.88 610 SER A O 1
ATOM 4703 N N . GLY A 1 611 ? 4.385 24.880 -1.369 1.00 95.88 611 GLY A N 1
ATOM 4704 C CA . GLY A 1 611 ? 5.307 25.338 -0.343 1.00 95.88 611 GLY A CA 1
ATOM 4705 C C . GLY A 1 611 ? 5.556 24.285 0.735 1.00 95.88 611 GLY A C 1
ATOM 4706 O O . GLY A 1 611 ? 5.990 24.649 1.826 1.00 95.88 611 GLY A O 1
ATOM 4707 N N . LYS A 1 612 ? 5.257 23.005 0.486 1.00 94.75 612 LYS A N 1
ATOM 4708 C CA . LYS A 1 612 ? 5.592 21.874 1.378 1.00 94.75 612 LYS A CA 1
ATOM 4709 C C . LYS A 1 612 ? 6.625 20.921 0.764 1.00 94.75 612 LYS A C 1
ATOM 4711 O O . LYS A 1 612 ? 7.093 19.985 1.420 1.00 94.75 612 LYS A O 1
ATOM 4716 N N . GLU A 1 613 ? 6.976 21.144 -0.490 1.00 97.38 613 GLU A N 1
ATOM 4717 C CA . GLU A 1 613 ? 7.971 20.386 -1.228 1.00 97.38 613 GLU A CA 1
ATOM 4718 C C . GLU A 1 613 ? 9.352 20.517 -0.568 1.00 97.38 613 GLU A C 1
ATOM 4720 O O . GLU A 1 613 ? 9.684 21.580 -0.032 1.00 97.38 613 GLU A O 1
ATOM 4725 N N . PRO A 1 614 ? 10.163 19.450 -0.564 1.00 97.19 614 PRO A N 1
ATOM 4726 C CA . PRO A 1 614 ? 11.597 19.582 -0.362 1.00 97.19 614 PRO A CA 1
ATOM 4727 C C . PRO A 1 614 ? 12.268 20.086 -1.651 1.00 97.19 614 PRO A C 1
ATOM 4729 O O . PRO A 1 614 ? 11.685 20.003 -2.733 1.00 97.19 614 PRO A O 1
ATOM 4732 N N . HIS A 1 615 ? 13.519 20.534 -1.553 1.00 98.12 615 HIS A N 1
ATOM 4733 C CA . HIS A 1 615 ? 14.374 20.636 -2.736 1.00 98.12 615 HIS A CA 1
ATOM 4734 C C . HIS A 1 615 ? 14.975 19.252 -3.027 1.00 98.12 615 HIS A C 1
ATOM 4736 O O . HIS A 1 615 ? 15.695 18.688 -2.202 1.00 98.12 615 HIS A O 1
ATOM 4742 N N . ILE A 1 616 ? 14.641 18.665 -4.173 1.00 98.50 616 ILE A N 1
ATOM 4743 C CA . ILE A 1 616 ? 15.004 17.290 -4.527 1.00 98.50 616 ILE A CA 1
ATOM 4744 C C . ILE A 1 616 ? 16.321 17.291 -5.302 1.00 98.50 616 ILE A C 1
ATOM 4746 O O . ILE A 1 616 ? 16.382 17.784 -6.422 1.00 98.50 616 ILE A O 1
ATOM 4750 N N . ILE A 1 617 ? 17.356 16.664 -4.752 1.00 98.12 617 ILE A N 1
ATOM 4751 C CA . ILE A 1 617 ? 18.634 16.427 -5.428 1.00 98.12 617 ILE A CA 1
ATOM 4752 C C . ILE A 1 617 ? 18.637 14.984 -5.940 1.00 98.12 617 ILE A C 1
ATOM 4754 O O . ILE A 1 617 ? 18.759 14.025 -5.176 1.00 98.12 617 ILE A O 1
ATOM 4758 N N . ALA A 1 618 ? 18.464 14.819 -7.245 1.00 98.06 618 ALA A N 1
ATOM 4759 C CA . ALA A 1 618 ? 18.434 13.531 -7.917 1.00 98.06 618 ALA A CA 1
ATOM 4760 C C . ALA A 1 618 ? 19.841 13.121 -8.364 1.00 98.06 618 ALA A C 1
ATOM 4762 O O . ALA A 1 618 ? 20.575 13.910 -8.965 1.00 98.06 618 ALA A O 1
ATOM 4763 N N . CYS A 1 619 ? 20.230 11.874 -8.092 1.00 96.56 619 CYS A N 1
ATOM 4764 C CA . CYS A 1 619 ? 21.553 11.392 -8.470 1.00 96.56 619 CYS A CA 1
ATOM 4765 C C . CYS A 1 619 ? 21.572 9.919 -8.888 1.00 96.56 619 CYS A C 1
ATOM 4767 O O . CYS A 1 619 ? 20.808 9.086 -8.400 1.00 96.56 619 CYS A O 1
ATOM 4769 N N . SER A 1 620 ? 22.468 9.567 -9.811 1.00 94.81 620 SER A N 1
ATOM 4770 C CA . SER A 1 620 ? 22.680 8.185 -10.249 1.00 94.81 620 SER A CA 1
ATOM 4771 C C . SER A 1 620 ? 24.091 8.006 -10.816 1.00 94.81 620 SER A C 1
ATOM 4773 O O . SER A 1 620 ? 24.772 8.977 -11.133 1.00 94.81 620 SER A O 1
ATOM 4775 N N . ARG A 1 621 ? 24.522 6.752 -11.006 1.00 92.19 621 ARG A N 1
ATOM 4776 C CA . ARG A 1 621 ? 25.802 6.436 -11.674 1.00 92.19 621 ARG A CA 1
ATOM 4777 C C . ARG A 1 621 ? 25.876 6.988 -13.101 1.00 92.19 621 ARG A C 1
ATOM 4779 O O . ARG A 1 621 ? 26.948 7.348 -13.558 1.00 92.19 621 ARG A O 1
ATOM 4786 N N . LYS A 1 622 ? 24.743 7.047 -13.810 1.00 91.94 622 LYS A N 1
ATOM 4787 C CA . LYS A 1 622 ? 24.680 7.573 -15.180 1.00 91.94 622 LYS A CA 1
ATOM 4788 C C . LYS A 1 622 ? 24.425 9.080 -15.236 1.00 91.94 622 LYS A C 1
ATOM 4790 O O . LYS A 1 622 ? 24.551 9.638 -16.313 1.00 91.94 622 LYS A O 1
ATOM 4795 N N . GLY A 1 623 ? 24.030 9.730 -14.137 1.00 93.81 623 GLY A N 1
ATOM 4796 C CA . GLY A 1 623 ? 23.577 11.130 -14.161 1.00 93.81 623 GLY A CA 1
ATOM 4797 C C . GLY A 1 623 ? 22.278 11.353 -14.951 1.00 93.81 623 GLY A C 1
ATOM 4798 O O . GLY A 1 623 ? 21.868 12.488 -15.141 1.00 93.81 623 GLY A O 1
ATOM 4799 N N . ALA A 1 624 ? 21.623 10.277 -15.403 1.00 93.44 624 ALA A N 1
ATOM 4800 C CA . ALA A 1 624 ? 20.444 10.308 -16.265 1.00 93.44 624 ALA A CA 1
ATOM 4801 C C . ALA A 1 624 ? 19.259 9.553 -15.631 1.00 93.44 624 ALA A C 1
ATOM 4803 O O . ALA A 1 624 ? 19.493 8.510 -14.992 1.00 93.44 624 ALA A O 1
ATOM 4804 N N . PRO A 1 625 ? 18.013 10.036 -15.798 1.00 95.25 625 PRO A N 1
ATOM 4805 C CA . PRO A 1 625 ? 16.818 9.245 -15.526 1.00 95.25 625 PRO A CA 1
ATOM 4806 C C . PRO A 1 625 ? 16.659 8.122 -16.556 1.00 95.25 625 PRO A C 1
ATOM 4808 O O . PRO A 1 625 ? 17.227 8.188 -17.642 1.00 95.25 625 PRO A O 1
ATOM 4811 N N . HIS A 1 626 ? 15.895 7.080 -16.221 1.00 94.50 626 HIS A N 1
ATOM 4812 C CA . HIS A 1 626 ? 15.514 6.067 -17.214 1.00 94.50 626 HIS A CA 1
ATOM 4813 C C . HIS A 1 626 ? 14.771 6.712 -18.396 1.00 94.50 626 HIS A C 1
ATOM 4815 O O . HIS A 1 626 ? 13.981 7.634 -18.187 1.00 94.50 626 HIS A O 1
ATOM 4821 N N . HIS A 1 627 ? 14.974 6.173 -19.601 1.00 93.69 627 HIS A N 1
ATOM 4822 C CA . HIS A 1 627 ? 14.304 6.641 -20.816 1.00 93.69 627 HIS A CA 1
ATOM 4823 C C . HIS A 1 627 ? 12.786 6.477 -20.725 1.00 93.69 627 HIS A C 1
ATOM 4825 O O . HIS A 1 627 ? 12.293 5.456 -20.238 1.00 93.69 627 HIS A O 1
ATOM 4831 N N . ALA A 1 628 ? 12.031 7.439 -21.252 1.00 94.62 628 ALA A N 1
ATOM 4832 C CA . ALA A 1 628 ? 10.590 7.302 -21.390 1.00 94.62 628 ALA A CA 1
ATOM 4833 C C . ALA A 1 628 ? 10.254 6.113 -22.281 1.00 94.62 628 ALA A C 1
ATOM 4835 O O . ALA A 1 628 ? 10.913 5.852 -23.296 1.00 94.62 628 ALA A O 1
ATOM 4836 N N . ARG A 1 629 ? 9.154 5.447 -21.935 1.00 93.75 629 ARG A N 1
ATOM 4837 C CA . ARG A 1 629 ? 8.461 4.562 -22.868 1.00 93.75 629 ARG A CA 1
ATOM 4838 C C . ARG A 1 629 ? 8.061 5.351 -24.107 1.00 93.75 629 ARG A C 1
ATOM 4840 O O . ARG A 1 629 ? 7.514 6.442 -23.973 1.00 93.75 629 ARG A O 1
ATOM 4847 N N . GLY A 1 630 ? 8.263 4.763 -25.284 1.00 94.44 630 GLY A N 1
ATOM 4848 C CA . GLY A 1 630 ? 7.583 5.244 -26.482 1.00 94.44 630 GLY A CA 1
ATOM 4849 C C . GLY A 1 630 ? 6.070 5.197 -26.278 1.00 94.44 630 GLY A C 1
ATOM 4850 O O . GLY A 1 630 ? 5.560 4.290 -25.611 1.00 94.44 630 GLY A O 1
ATOM 4851 N N . LYS A 1 631 ? 5.359 6.170 -26.842 1.00 95.62 631 LYS A N 1
ATOM 4852 C CA . LYS A 1 631 ? 3.901 6.161 -26.924 1.00 95.62 631 LYS A CA 1
ATOM 4853 C C . LYS A 1 631 ? 3.443 4.825 -27.502 1.00 95.62 631 LYS A C 1
ATOM 4855 O O . LYS A 1 631 ? 3.981 4.370 -28.513 1.00 95.62 631 LYS A O 1
ATOM 4860 N N . ASN A 1 632 ? 2.511 4.165 -26.821 1.00 95.19 632 ASN A N 1
ATOM 4861 C CA . ASN A 1 632 ? 2.100 2.834 -27.231 1.00 95.19 632 ASN A CA 1
ATOM 4862 C C . ASN A 1 632 ? 1.330 2.900 -28.558 1.00 95.19 632 ASN A C 1
ATOM 4864 O O . ASN A 1 632 ? 0.443 3.727 -28.735 1.00 95.19 632 ASN A O 1
ATOM 4868 N N . GLN A 1 633 ? 1.722 2.040 -29.492 1.00 94.69 633 GLN A N 1
ATOM 4869 C CA . GLN A 1 633 ? 1.099 1.831 -30.801 1.00 94.69 633 GLN A CA 1
ATOM 4870 C C . GLN A 1 633 ? 0.901 0.338 -31.091 1.00 94.69 633 GLN A C 1
ATOM 4872 O O . GLN A 1 633 ? 0.307 -0.029 -32.104 1.00 94.69 633 GLN A O 1
ATOM 4877 N N . LYS A 1 634 ? 1.435 -0.528 -30.220 1.00 91.94 634 LYS A N 1
ATOM 4878 C CA . LYS A 1 634 ? 1.280 -1.977 -30.302 1.00 91.94 634 LYS A CA 1
ATOM 4879 C C . LYS A 1 634 ? -0.051 -2.376 -29.692 1.00 91.94 634 LYS A C 1
ATOM 4881 O O . LYS A 1 634 ? -0.356 -2.004 -28.553 1.00 91.94 634 LYS A O 1
ATOM 4886 N N . ARG A 1 635 ? -0.796 -3.190 -30.434 1.00 91.62 635 ARG A N 1
ATOM 4887 C CA . ARG A 1 635 ? -2.007 -3.830 -29.923 1.00 91.62 635 ARG A CA 1
ATOM 4888 C C . ARG A 1 635 ? -1.683 -4.802 -28.777 1.00 91.62 635 ARG A C 1
ATOM 4890 O O . ARG A 1 635 ? -0.529 -5.223 -28.630 1.00 91.62 635 ARG A O 1
ATOM 4897 N N . PRO A 1 636 ? -2.679 -5.205 -27.972 1.00 88.19 636 PRO A N 1
ATOM 4898 C CA . PRO A 1 636 ? -2.489 -6.179 -26.898 1.00 88.19 636 PRO A CA 1
ATOM 4899 C C . PRO A 1 636 ? -1.785 -7.470 -27.340 1.00 88.19 636 PRO A C 1
ATOM 4901 O O . PRO A 1 636 ? -0.841 -7.893 -26.671 1.00 88.19 636 PRO A O 1
ATOM 4904 N N . ASP A 1 637 ? -2.152 -7.993 -28.511 1.00 88.94 637 ASP A N 1
ATOM 4905 C CA . ASP A 1 637 ? -1.642 -9.213 -29.153 1.00 88.94 637 ASP A CA 1
ATOM 4906 C C . ASP A 1 637 ? -0.321 -9.030 -29.924 1.00 88.94 637 ASP A C 1
ATOM 4908 O O . ASP A 1 637 ? 0.244 -9.986 -30.450 1.00 88.94 637 ASP A O 1
ATOM 4912 N N . GLU A 1 638 ? 0.213 -7.810 -29.994 1.00 91.12 638 GLU A N 1
ATOM 4913 C CA . GLU A 1 638 ? 1.360 -7.495 -30.844 1.00 91.12 638 GLU A CA 1
ATOM 4914 C C . GLU A 1 638 ? 2.679 -7.401 -30.061 1.00 91.12 638 GLU A C 1
ATOM 4916 O O . GLU A 1 638 ? 2.889 -6.486 -29.262 1.00 91.12 638 GLU A O 1
ATOM 4921 N N . ARG A 1 639 ? 3.633 -8.296 -30.328 1.00 89.56 639 ARG A N 1
ATOM 4922 C CA . ARG A 1 639 ? 5.015 -8.197 -29.822 1.00 89.56 639 ARG A CA 1
ATOM 4923 C C . ARG A 1 639 ? 6.023 -8.268 -30.962 1.00 89.56 639 ARG A C 1
ATOM 4925 O O . ARG A 1 639 ? 5.728 -8.851 -32.002 1.00 89.56 639 ARG A O 1
ATOM 4932 N N . TRP A 1 640 ? 7.228 -7.741 -30.746 1.00 92.81 640 TRP A N 1
ATOM 4933 C CA . TRP A 1 640 ? 8.356 -8.065 -31.618 1.00 92.81 640 TRP A CA 1
ATOM 4934 C C . TRP A 1 640 ? 8.639 -9.568 -31.542 1.00 92.81 640 TRP A C 1
ATOM 4936 O O . TRP A 1 640 ? 8.933 -10.093 -30.466 1.00 92.81 640 TRP A O 1
ATOM 4946 N N . VAL A 1 641 ? 8.525 -10.255 -32.677 1.00 92.56 641 VAL A N 1
ATOM 4947 C CA . VAL A 1 641 ? 8.870 -11.674 -32.801 1.00 92.56 641 VAL A CA 1
ATOM 4948 C C . VAL A 1 641 ? 10.308 -11.752 -33.305 1.00 92.56 641 VAL A C 1
ATOM 4950 O O . VAL A 1 641 ? 10.538 -11.351 -34.445 1.00 92.56 641 VAL A O 1
ATOM 4953 N N . PRO A 1 642 ? 11.274 -12.230 -32.503 1.00 94.62 642 PRO A N 1
ATOM 4954 C CA . PRO A 1 642 ? 12.673 -12.252 -32.911 1.00 94.62 642 PRO A CA 1
ATOM 4955 C C . PRO A 1 642 ? 12.911 -13.204 -34.091 1.00 94.62 642 PRO A C 1
ATOM 4957 O O . PRO A 1 642 ? 12.301 -14.268 -34.188 1.00 94.62 642 PRO A O 1
ATOM 4960 N N . ARG A 1 643 ? 13.820 -12.817 -34.993 1.00 95.75 643 ARG A N 1
ATOM 4961 C CA . ARG A 1 643 ? 14.173 -13.544 -36.234 1.00 95.75 643 ARG A CA 1
ATOM 4962 C C . ARG A 1 643 ? 15.603 -14.102 -36.215 1.00 95.75 643 ARG A C 1
ATOM 4964 O O . ARG A 1 643 ? 16.003 -14.848 -37.115 1.00 95.75 643 ARG A O 1
ATOM 4971 N N . ILE A 1 644 ? 16.375 -13.710 -35.208 1.00 95.44 644 ILE A N 1
ATOM 4972 C CA . ILE A 1 644 ? 17.810 -13.914 -35.012 1.00 95.44 644 ILE A CA 1
ATOM 4973 C C . ILE A 1 644 ? 18.037 -14.565 -33.644 1.00 95.44 644 ILE A C 1
ATOM 4975 O O . ILE A 1 644 ? 18.554 -15.678 -33.596 1.00 95.44 644 ILE A O 1
ATOM 4979 N N . LEU A 1 645 ? 17.601 -13.928 -32.546 1.00 95.38 645 LEU A N 1
ATOM 4980 C CA . LEU A 1 645 ? 17.551 -14.554 -31.215 1.00 95.38 645 LEU A CA 1
ATOM 4981 C C . LEU A 1 645 ? 16.239 -15.337 -31.077 1.00 95.38 645 LEU A C 1
ATOM 4983 O O . LEU A 1 645 ? 15.397 -15.019 -30.243 1.00 95.38 645 LEU A O 1
ATOM 4987 N N . THR A 1 646 ? 16.031 -16.312 -31.960 1.00 95.25 646 THR A N 1
ATOM 4988 C CA . THR A 1 646 ? 14.831 -17.153 -31.924 1.00 95.25 646 THR A CA 1
ATOM 4989 C C . THR A 1 646 ? 14.851 -18.069 -30.703 1.00 95.25 646 THR A C 1
ATOM 4991 O O . THR A 1 646 ? 15.909 -18.346 -30.131 1.00 95.25 646 THR A O 1
ATOM 4994 N N . GLU A 1 647 ? 13.683 -18.585 -30.329 1.00 90.75 647 GLU A N 1
ATOM 4995 C CA . GLU A 1 647 ? 13.568 -19.597 -29.277 1.00 90.75 647 GLU A CA 1
ATOM 4996 C C . GLU A 1 647 ? 14.422 -20.833 -29.595 1.00 90.75 647 GLU A C 1
ATOM 4998 O O . GLU A 1 647 ? 15.185 -21.270 -28.743 1.00 90.75 647 GLU A O 1
ATOM 5003 N N . ASP A 1 648 ? 14.416 -21.309 -30.846 1.00 94.31 648 ASP A N 1
ATOM 5004 C CA . ASP A 1 648 ? 15.266 -22.422 -31.295 1.00 94.31 648 ASP A CA 1
ATOM 5005 C C . ASP A 1 648 ? 16.766 -22.133 -31.132 1.00 94.31 648 ASP A C 1
ATOM 5007 O O . ASP A 1 648 ? 17.533 -23.004 -30.715 1.00 94.31 648 ASP A O 1
ATOM 5011 N N . TYR A 1 649 ? 17.204 -20.906 -31.445 1.00 95.19 649 TYR A N 1
ATOM 5012 C CA . TYR A 1 649 ? 18.598 -20.510 -31.250 1.00 95.19 649 TYR A CA 1
ATOM 5013 C C . TYR A 1 649 ? 18.955 -20.526 -29.765 1.00 95.19 649 TYR A C 1
ATOM 5015 O O . TYR A 1 649 ? 19.960 -21.125 -29.383 1.00 95.19 649 TYR A O 1
ATOM 5023 N N . ALA A 1 650 ? 18.120 -19.899 -28.928 1.00 93.75 650 ALA A N 1
ATOM 5024 C CA . ALA A 1 650 ? 18.299 -19.902 -27.482 1.00 93.75 650 ALA A CA 1
ATOM 5025 C C . ALA A 1 650 ? 18.307 -21.337 -26.932 1.00 93.75 650 ALA A C 1
ATOM 5027 O O . ALA A 1 650 ? 19.139 -21.658 -26.085 1.00 93.75 650 ALA A O 1
ATOM 5028 N N . ALA A 1 651 ? 17.446 -22.207 -27.468 1.00 92.62 651 ALA A N 1
ATOM 5029 C CA . ALA A 1 651 ? 17.311 -23.603 -27.085 1.00 92.62 651 ALA A CA 1
ATOM 5030 C C . ALA A 1 651 ? 18.538 -24.461 -27.401 1.00 92.62 651 ALA A C 1
ATOM 5032 O O . ALA A 1 651 ? 18.879 -25.358 -26.626 1.00 92.62 651 ALA A O 1
ATOM 5033 N N . ALA A 1 652 ? 19.221 -24.157 -28.504 1.00 94.81 652 ALA A N 1
ATOM 5034 C CA . ALA A 1 652 ? 20.407 -24.871 -28.962 1.00 94.81 652 ALA A CA 1
ATOM 5035 C C . ALA A 1 652 ? 21.700 -24.494 -28.210 1.00 94.81 652 ALA A C 1
ATOM 5037 O O . ALA A 1 652 ? 22.716 -25.177 -28.369 1.00 94.81 652 ALA A O 1
ATOM 5038 N N . LEU A 1 653 ? 21.698 -23.424 -27.405 1.00 94.25 653 LEU A N 1
ATOM 5039 C CA . LEU A 1 653 ? 22.883 -22.990 -26.659 1.00 94.25 653 LEU A CA 1
ATOM 5040 C C . LEU A 1 653 ? 23.292 -24.002 -25.578 1.00 94.25 653 LEU A C 1
ATOM 5042 O O . LEU A 1 653 ? 22.462 -24.583 -24.879 1.00 94.25 653 LEU A O 1
ATOM 5046 N N . SER A 1 654 ? 24.603 -24.155 -25.385 1.00 91.12 654 SER A N 1
ATOM 5047 C CA . SER A 1 654 ? 25.183 -24.990 -24.331 1.00 91.12 654 SER A CA 1
ATOM 5048 C C . SER A 1 654 ? 26.533 -24.430 -23.889 1.00 91.12 654 SER A C 1
ATOM 5050 O O . SER A 1 654 ? 27.421 -24.254 -24.719 1.00 91.12 654 SER A O 1
ATOM 5052 N N . ASN A 1 655 ? 26.709 -24.201 -22.582 1.00 89.00 655 ASN A N 1
ATOM 5053 C CA . ASN A 1 655 ? 27.905 -23.573 -21.992 1.00 89.00 655 ASN A CA 1
ATOM 5054 C C . ASN A 1 655 ? 28.292 -22.240 -22.666 1.00 89.00 655 ASN A C 1
ATOM 5056 O O . ASN A 1 655 ? 29.471 -21.928 -22.820 1.00 89.00 655 ASN A O 1
ATOM 5060 N N . ALA A 1 656 ? 27.288 -21.469 -23.079 1.00 93.25 656 ALA A N 1
ATOM 5061 C CA . ALA A 1 656 ? 27.446 -20.228 -23.817 1.00 93.25 656 ALA A CA 1
ATOM 5062 C C . ALA A 1 656 ? 27.890 -19.058 -22.920 1.00 93.25 656 ALA A C 1
ATOM 5064 O O . ALA A 1 656 ? 27.675 -19.044 -21.704 1.00 93.25 656 ALA A O 1
ATOM 5065 N N . THR A 1 657 ? 28.479 -18.041 -23.538 1.00 94.81 657 THR A N 1
ATOM 5066 C CA . THR A 1 657 ? 28.843 -16.768 -22.909 1.00 94.81 657 THR A CA 1
ATOM 5067 C C . THR A 1 657 ? 27.914 -15.677 -23.423 1.00 94.81 657 THR A C 1
ATOM 5069 O O . THR A 1 657 ? 27.817 -15.445 -24.624 1.00 94.81 657 THR A O 1
ATOM 5072 N N . PHE A 1 658 ? 27.232 -14.971 -22.524 1.00 94.25 658 PHE A N 1
ATOM 5073 C CA . PHE A 1 658 ? 26.270 -13.923 -22.852 1.00 94.25 658 PHE A CA 1
ATOM 5074 C C . PHE A 1 658 ? 26.858 -12.874 -23.800 1.00 94.25 658 PHE A C 1
ATOM 5076 O O . PHE A 1 658 ? 26.236 -12.581 -24.815 1.00 94.25 658 PHE A O 1
ATOM 5083 N N . SER A 1 659 ? 28.052 -12.341 -23.535 1.00 93.56 659 SER A N 1
ATOM 5084 C CA . SER A 1 659 ? 28.673 -11.308 -24.380 1.00 93.56 659 SER A CA 1
ATOM 5085 C C . SER A 1 659 ? 29.034 -11.770 -25.799 1.00 93.56 659 SER A C 1
ATOM 5087 O O . SER A 1 659 ? 29.119 -10.931 -26.699 1.00 93.56 659 SER A O 1
ATOM 5089 N N . VAL A 1 660 ? 29.206 -13.077 -26.015 1.00 94.31 660 VAL A N 1
ATOM 5090 C CA . VAL A 1 660 ? 29.646 -13.673 -27.289 1.00 94.31 660 VAL A CA 1
ATOM 5091 C C . VAL A 1 660 ? 28.474 -14.269 -28.069 1.00 94.31 660 VAL A C 1
ATOM 5093 O O . VAL A 1 660 ? 28.335 -14.034 -29.269 1.00 94.31 660 VAL A O 1
ATOM 5096 N N . ASP A 1 661 ? 27.611 -15.014 -27.386 1.00 94.88 661 ASP A N 1
ATOM 5097 C CA . ASP A 1 661 ? 26.606 -15.868 -28.018 1.00 94.88 661 ASP A CA 1
ATOM 5098 C C . ASP A 1 661 ? 25.203 -15.254 -28.000 1.00 94.88 661 ASP A C 1
ATOM 5100 O O . ASP A 1 661 ? 24.407 -15.526 -28.900 1.00 94.88 661 ASP A O 1
ATOM 5104 N N . VAL A 1 662 ? 24.893 -14.411 -27.006 1.00 95.06 662 VAL A N 1
ATOM 5105 C CA . VAL A 1 662 ? 23.537 -13.872 -26.783 1.00 95.06 662 VAL A CA 1
ATOM 5106 C C . VAL A 1 662 ? 23.463 -12.382 -27.120 1.00 95.06 662 VAL A C 1
ATOM 5108 O O . VAL A 1 662 ? 22.646 -11.965 -27.938 1.00 95.06 662 VAL A O 1
ATOM 5111 N N . TRP A 1 663 ? 24.341 -11.567 -26.536 1.00 93.81 663 TRP A N 1
ATOM 5112 C CA . TRP A 1 663 ? 24.371 -10.116 -26.703 1.00 93.81 663 TRP A CA 1
ATOM 5113 C C . TRP A 1 663 ? 24.443 -9.671 -28.168 1.00 93.81 663 TRP A C 1
ATOM 5115 O O . TRP A 1 663 ? 23.652 -8.804 -28.540 1.00 93.81 663 TRP A O 1
ATOM 5125 N N . PRO A 1 664 ? 25.294 -10.248 -29.041 1.00 93.69 664 PRO A N 1
ATOM 5126 C CA . PRO A 1 664 ? 25.324 -9.791 -30.424 1.00 93.69 664 PRO A CA 1
ATOM 5127 C C . PRO A 1 664 ? 23.999 -10.044 -31.149 1.00 93.69 664 PRO A C 1
ATOM 5129 O O . PRO A 1 664 ? 23.636 -9.267 -32.019 1.00 93.69 664 PRO A O 1
ATOM 5132 N N . ARG A 1 665 ? 23.249 -11.083 -30.757 1.00 95.50 665 ARG A N 1
ATOM 5133 C CA . ARG A 1 665 ? 21.956 -11.432 -31.367 1.00 95.50 665 ARG A CA 1
ATOM 5134 C C . ARG A 1 665 ? 20.887 -10.453 -30.907 1.00 95.50 665 ARG A C 1
ATOM 5136 O O . ARG A 1 665 ? 20.118 -9.973 -31.726 1.00 95.50 665 ARG A O 1
ATOM 5143 N N . ILE A 1 666 ? 20.923 -10.059 -29.632 1.00 94.56 666 ILE A N 1
ATOM 5144 C CA . ILE A 1 666 ? 20.120 -8.942 -29.115 1.00 94.56 666 ILE A CA 1
ATOM 5145 C C . ILE A 1 666 ? 20.414 -7.657 -29.902 1.00 94.56 666 ILE A C 1
ATOM 5147 O O . ILE A 1 666 ? 19.488 -6.992 -30.354 1.00 94.56 666 ILE A O 1
ATOM 5151 N N . ALA A 1 667 ? 21.690 -7.308 -30.090 1.00 93.00 667 ALA A N 1
ATOM 5152 C CA . ALA A 1 667 ? 22.069 -6.096 -30.814 1.00 93.00 667 ALA A CA 1
ATOM 5153 C C . ALA A 1 667 ? 21.598 -6.126 -32.280 1.00 93.00 667 ALA A C 1
ATOM 5155 O O . ALA A 1 667 ? 21.066 -5.134 -32.770 1.00 93.00 667 ALA A O 1
ATOM 5156 N N . GLN A 1 668 ? 21.721 -7.275 -32.952 1.00 94.75 668 GLN A N 1
ATOM 5157 C CA . GLN A 1 668 ? 21.222 -7.474 -34.315 1.00 94.75 668 GLN A CA 1
ATOM 5158 C C . GLN A 1 668 ? 19.694 -7.316 -34.408 1.00 94.75 668 GLN A C 1
ATOM 5160 O O . GLN A 1 668 ? 19.216 -6.688 -35.347 1.00 94.75 668 GLN A O 1
ATOM 5165 N N . GLU A 1 669 ? 18.926 -7.840 -33.444 1.00 95.75 669 GLU A N 1
ATOM 5166 C CA . GLU A 1 669 ? 17.461 -7.667 -33.392 1.00 95.75 669 GLU A CA 1
ATOM 5167 C C . GLU A 1 669 ? 17.061 -6.196 -33.252 1.00 95.75 669 GLU A C 1
ATOM 5169 O O . GLU A 1 669 ? 16.160 -5.713 -33.935 1.00 95.75 669 GLU A O 1
ATOM 5174 N N . VAL A 1 670 ? 17.752 -5.472 -32.375 1.00 95.19 670 VAL A N 1
ATOM 5175 C CA . VAL A 1 670 ? 17.489 -4.054 -32.114 1.00 95.19 670 VAL A CA 1
ATOM 5176 C C . VAL A 1 670 ? 17.856 -3.193 -33.331 1.00 95.19 670 VAL A C 1
ATOM 5178 O O . VAL A 1 670 ? 17.077 -2.320 -33.707 1.00 95.19 670 VAL A O 1
ATOM 5181 N N . GLU A 1 671 ? 18.991 -3.456 -33.989 1.00 94.94 671 GLU A N 1
ATOM 5182 C CA . GLU A 1 671 ? 19.369 -2.790 -35.250 1.00 94.94 671 GLU A CA 1
ATOM 5183 C C . GLU A 1 671 ? 18.397 -3.097 -36.392 1.00 94.94 671 GLU A C 1
ATOM 5185 O O . GLU A 1 671 ? 18.090 -2.217 -37.202 1.00 94.94 671 GLU A O 1
ATOM 5190 N N . LEU A 1 672 ? 17.893 -4.332 -36.463 1.00 95.88 672 LEU A N 1
ATOM 5191 C CA . LEU A 1 672 ? 16.886 -4.719 -37.444 1.00 95.88 672 LEU A CA 1
ATOM 5192 C C . LEU A 1 672 ? 15.595 -3.923 -37.237 1.00 95.88 672 LEU A C 1
ATOM 5194 O O . LEU A 1 672 ? 15.095 -3.327 -38.188 1.00 95.88 672 LEU A O 1
ATOM 5198 N N . ALA A 1 673 ? 15.096 -3.853 -36.002 1.00 95.62 673 ALA A N 1
ATOM 5199 C CA . ALA A 1 673 ? 13.906 -3.074 -35.676 1.00 95.62 673 ALA A CA 1
ATOM 5200 C C . ALA A 1 673 ? 14.087 -1.579 -35.956 1.00 95.62 673 ALA A C 1
ATOM 5202 O O . ALA A 1 673 ? 13.190 -0.958 -36.524 1.00 95.62 673 ALA A O 1
ATOM 5203 N N . PHE A 1 674 ? 15.248 -1.011 -35.614 1.00 95.62 674 PHE A N 1
ATOM 5204 C CA . PHE A 1 674 ? 15.570 0.379 -35.937 1.00 95.62 674 PHE A CA 1
ATOM 5205 C C . PHE A 1 674 ? 15.534 0.631 -37.443 1.00 95.62 674 PHE A C 1
ATOM 5207 O O . PHE A 1 674 ? 14.916 1.588 -37.894 1.00 95.62 674 PHE A O 1
ATOM 5214 N N . THR A 1 675 ? 16.172 -0.247 -38.220 1.00 95.38 675 THR A N 1
ATOM 5215 C CA . THR A 1 675 ? 16.248 -0.121 -39.680 1.00 95.38 675 THR A CA 1
ATOM 5216 C C . THR A 1 675 ? 14.869 -0.210 -40.315 1.00 95.38 675 THR A C 1
ATOM 5218 O O . THR A 1 675 ? 14.529 0.652 -41.115 1.00 95.38 675 THR A O 1
ATOM 5221 N N . ILE A 1 676 ? 14.065 -1.207 -39.932 1.00 95.44 676 ILE A N 1
ATOM 5222 C CA . ILE A 1 676 ? 12.695 -1.365 -40.438 1.00 95.44 676 ILE A CA 1
ATOM 5223 C C . ILE A 1 676 ? 11.869 -0.118 -40.121 1.00 95.44 676 ILE A C 1
ATOM 5225 O O . ILE A 1 676 ? 11.315 0.493 -41.026 1.00 95.44 676 ILE A O 1
ATOM 5229 N N . SER A 1 677 ? 11.872 0.317 -38.861 1.00 95.44 677 SER A N 1
ATOM 5230 C CA . SER A 1 677 ? 11.079 1.474 -38.429 1.00 95.44 677 SER A CA 1
ATOM 5231 C C . SER A 1 677 ? 11.518 2.770 -39.126 1.00 95.44 677 SER A C 1
ATOM 5233 O O . SER A 1 677 ? 10.681 3.600 -39.459 1.00 95.44 677 SER A O 1
ATOM 5235 N N . LEU A 1 678 ? 12.820 2.947 -39.385 1.00 95.31 678 LEU A N 1
ATOM 5236 C CA . LEU A 1 678 ? 13.348 4.100 -40.124 1.00 95.31 678 LEU A CA 1
ATOM 5237 C C . LEU A 1 678 ? 12.909 4.094 -41.594 1.00 95.31 678 LEU A C 1
ATOM 5239 O O . LEU A 1 678 ? 12.555 5.139 -42.138 1.00 95.31 678 LEU A O 1
ATOM 5243 N N . LEU A 1 679 ? 12.936 2.930 -42.244 1.00 94.75 679 LEU A N 1
ATOM 5244 C CA . LEU A 1 679 ? 12.475 2.784 -43.624 1.00 94.75 679 LEU A CA 1
ATOM 5245 C C . LEU A 1 679 ? 10.966 3.043 -43.722 1.00 94.75 679 LEU A C 1
ATOM 5247 O O . LEU A 1 679 ? 10.537 3.782 -44.607 1.00 94.75 679 LEU A O 1
ATOM 5251 N N . GLU A 1 680 ? 10.181 2.521 -42.776 1.00 93.94 680 GLU A N 1
ATOM 5252 C CA . GLU A 1 680 ? 8.743 2.786 -42.664 1.00 93.94 680 GLU A CA 1
ATOM 5253 C C . GLU A 1 680 ? 8.448 4.279 -42.431 1.00 93.94 680 GLU A C 1
ATOM 5255 O O . GLU A 1 680 ? 7.604 4.847 -43.124 1.00 93.94 680 GLU A O 1
ATOM 5260 N N . GLU A 1 681 ? 9.174 4.948 -41.525 1.00 93.00 681 GLU A N 1
ATOM 5261 C CA . GLU A 1 681 ? 9.048 6.396 -41.270 1.00 93.00 681 GLU A CA 1
ATOM 5262 C C . GLU A 1 681 ? 9.279 7.223 -42.549 1.00 93.00 681 GLU A C 1
ATOM 5264 O O . GLU A 1 681 ? 8.611 8.233 -42.782 1.00 93.00 681 GLU A O 1
ATOM 5269 N N . ASN A 1 682 ? 10.179 6.758 -43.419 1.00 93.12 682 ASN A N 1
ATOM 5270 C CA . ASN A 1 682 ? 10.510 7.399 -44.690 1.00 93.12 682 ASN A CA 1
ATOM 5271 C C . ASN A 1 682 ? 9.683 6.893 -45.887 1.00 93.12 682 ASN A C 1
ATOM 5273 O O . ASN A 1 682 ? 9.930 7.328 -47.012 1.00 93.12 682 ASN A O 1
ATOM 5277 N N . ASN A 1 683 ? 8.687 6.023 -45.670 1.00 93.31 683 ASN A N 1
ATOM 5278 C CA . ASN A 1 683 ? 7.880 5.377 -46.717 1.00 93.31 683 ASN A CA 1
ATOM 5279 C C . ASN A 1 683 ? 8.731 4.694 -47.809 1.00 93.31 683 ASN A C 1
ATOM 5281 O O . ASN A 1 683 ? 8.434 4.801 -49.000 1.00 93.31 683 ASN A O 1
ATOM 5285 N N . ALA A 1 684 ? 9.819 4.041 -47.406 1.00 93.00 684 ALA A N 1
ATOM 5286 C CA . ALA A 1 684 ? 10.724 3.337 -48.304 1.00 93.00 684 ALA A CA 1
ATOM 5287 C C . ALA A 1 684 ? 10.298 1.876 -48.497 1.00 93.00 684 ALA A C 1
ATOM 5289 O O . ALA A 1 684 ? 9.937 1.203 -47.532 1.00 93.00 684 ALA A O 1
ATOM 5290 N N . ASP A 1 685 ? 10.404 1.366 -49.725 1.00 91.06 685 ASP A N 1
ATOM 5291 C CA . ASP A 1 685 ? 10.214 -0.060 -50.000 1.00 91.06 685 ASP A CA 1
ATOM 5292 C C . ASP A 1 685 ? 11.429 -0.865 -49.519 1.00 91.06 685 ASP A C 1
ATOM 5294 O O . ASP A 1 685 ? 12.580 -0.496 -49.769 1.00 91.06 685 ASP A O 1
ATOM 5298 N N . TYR A 1 686 ? 11.183 -2.001 -48.866 1.00 93.06 686 TYR A N 1
ATOM 5299 C CA . TYR A 1 686 ? 12.232 -2.920 -48.432 1.00 93.06 686 TYR A CA 1
ATOM 5300 C C . TYR A 1 686 ? 11.769 -4.375 -48.475 1.00 93.06 686 TYR A C 1
ATOM 5302 O O . TYR A 1 686 ? 10.583 -4.677 -48.361 1.00 93.06 686 TYR A O 1
ATOM 5310 N N . ASP A 1 687 ? 12.732 -5.283 -48.621 1.00 94.19 687 ASP A N 1
ATOM 5311 C CA . ASP A 1 687 ? 12.515 -6.721 -48.488 1.00 94.19 687 ASP A CA 1
ATOM 5312 C C . ASP A 1 687 ? 12.996 -7.191 -47.111 1.00 94.19 687 ASP A C 1
ATOM 5314 O O . ASP A 1 687 ? 14.196 -7.187 -46.820 1.00 94.19 687 ASP A O 1
ATOM 5318 N N . GLU A 1 688 ? 12.059 -7.578 -46.245 1.00 92.88 688 GLU A N 1
ATOM 5319 C CA . GLU A 1 688 ? 12.358 -7.947 -44.859 1.00 92.88 688 GLU A CA 1
ATOM 5320 C C . GLU A 1 688 ? 13.272 -9.179 -44.767 1.00 92.88 688 GLU A C 1
ATOM 5322 O O . GLU A 1 688 ? 14.158 -9.214 -43.911 1.00 92.88 688 GLU A O 1
ATOM 5327 N N . GLU A 1 689 ? 13.136 -10.160 -45.666 1.00 94.44 689 GLU A N 1
ATOM 5328 C CA . GLU A 1 689 ? 13.999 -11.350 -45.670 1.00 94.44 689 GLU A CA 1
ATOM 5329 C C . GLU A 1 689 ? 15.463 -10.988 -45.946 1.00 94.44 689 GLU A C 1
ATOM 5331 O O . GLU A 1 689 ? 16.369 -11.458 -45.245 1.00 94.44 689 GLU A O 1
ATOM 5336 N N . SER A 1 690 ? 15.704 -10.095 -46.910 1.00 94.31 690 SER A N 1
ATOM 5337 C CA . SER A 1 690 ? 17.035 -9.554 -47.183 1.00 94.31 690 SER A CA 1
ATOM 5338 C C . SER A 1 690 ? 17.612 -8.813 -45.975 1.00 94.31 690 SER A C 1
ATOM 5340 O O . SER A 1 690 ? 18.775 -9.035 -45.627 1.00 94.31 690 SER A O 1
ATOM 5342 N N . LEU A 1 691 ? 16.814 -7.986 -45.285 1.00 95.69 691 LEU A N 1
ATOM 5343 C CA . LEU A 1 691 ? 17.260 -7.286 -44.072 1.00 95.69 691 LEU A CA 1
ATOM 5344 C C . LEU A 1 691 ? 17.606 -8.255 -42.941 1.00 95.69 691 LEU A C 1
ATOM 5346 O O . LEU A 1 691 ? 18.639 -8.096 -42.290 1.00 95.69 691 LEU A O 1
ATOM 5350 N N . VAL A 1 692 ? 16.788 -9.288 -42.727 1.00 95.62 692 VAL A N 1
ATOM 5351 C CA . VAL A 1 692 ? 17.059 -10.342 -41.739 1.00 95.62 692 VAL A CA 1
ATOM 5352 C C . VAL A 1 692 ? 18.350 -11.085 -42.086 1.00 95.62 692 VAL A C 1
ATOM 5354 O O . VAL A 1 692 ? 19.169 -11.341 -41.201 1.00 95.62 692 VAL A O 1
ATOM 5357 N N . SER A 1 693 ? 18.566 -11.415 -43.362 1.00 94.69 693 SER A N 1
ATOM 5358 C CA . SER A 1 693 ? 19.797 -12.065 -43.822 1.00 94.69 693 SER A CA 1
ATOM 5359 C C . SER A 1 693 ? 21.028 -11.188 -43.569 1.00 94.69 693 SER A C 1
ATOM 5361 O O . SER A 1 693 ? 22.032 -11.676 -43.048 1.00 94.69 693 SER A O 1
ATOM 5363 N N . LEU A 1 694 ? 20.949 -9.889 -43.871 1.00 94.19 694 LEU A N 1
ATOM 5364 C CA . LEU A 1 694 ? 22.016 -8.922 -43.591 1.00 94.19 694 LEU A CA 1
ATOM 5365 C C . LEU A 1 694 ? 22.277 -8.777 -42.088 1.00 94.19 694 LEU A C 1
ATOM 5367 O O . LEU A 1 694 ? 23.427 -8.804 -41.656 1.00 94.19 694 LEU A O 1
ATOM 5371 N N . ALA A 1 695 ? 21.224 -8.689 -41.274 1.00 94.12 695 ALA A N 1
ATOM 5372 C CA . ALA A 1 695 ? 21.347 -8.615 -39.823 1.00 94.12 695 ALA A CA 1
ATOM 5373 C C . ALA A 1 695 ? 22.059 -9.856 -39.254 1.00 94.12 695 ALA A C 1
ATOM 5375 O O . ALA A 1 695 ? 22.953 -9.725 -38.417 1.00 94.12 695 ALA A O 1
ATOM 5376 N N . LYS A 1 696 ? 21.731 -11.058 -39.755 1.00 93.31 696 LYS A N 1
ATOM 5377 C CA . LYS A 1 696 ? 22.347 -12.335 -39.344 1.00 93.31 696 LYS A CA 1
ATOM 5378 C C . LYS A 1 696 ? 23.836 -12.442 -39.675 1.00 93.31 696 LYS A C 1
ATOM 5380 O O . LYS A 1 696 ? 24.551 -13.104 -38.926 1.00 93.31 696 LYS A O 1
ATOM 5385 N N . GLN A 1 697 ? 24.313 -11.788 -40.739 1.00 90.56 697 GLN A N 1
ATOM 5386 C CA . GLN A 1 697 ? 25.750 -11.732 -41.059 1.00 90.56 697 GLN A CA 1
ATOM 5387 C C . GLN A 1 697 ? 26.559 -11.058 -39.937 1.00 90.56 697 GLN A C 1
ATOM 5389 O O . GLN A 1 697 ? 27.716 -11.411 -39.712 1.00 90.56 697 GLN A O 1
ATOM 5394 N N . GLY A 1 698 ? 25.921 -10.162 -39.175 1.00 82.88 698 GLY A N 1
ATOM 5395 C CA . GLY A 1 698 ? 26.516 -9.495 -38.020 1.00 82.88 698 GLY A CA 1
ATOM 5396 C C . GLY A 1 698 ? 27.488 -8.380 -38.388 1.00 82.88 698 GLY A C 1
ATOM 5397 O O . GLY A 1 698 ? 27.541 -7.916 -39.523 1.00 82.88 698 GLY A O 1
ATOM 5398 N N . GLY A 1 699 ? 28.227 -7.894 -37.388 1.00 77.62 699 GLY A N 1
ATOM 5399 C CA . GLY A 1 699 ? 29.084 -6.718 -37.552 1.00 77.62 699 GLY A CA 1
ATOM 5400 C C . GLY A 1 699 ? 28.278 -5.465 -37.914 1.00 77.62 699 GLY A C 1
ATOM 5401 O O . GLY A 1 699 ? 27.207 -5.234 -37.356 1.00 77.62 699 GLY A O 1
ATOM 5402 N N . HIS A 1 700 ? 28.798 -4.667 -38.848 1.00 82.06 700 HIS A N 1
ATOM 5403 C CA . HIS A 1 700 ? 28.157 -3.439 -39.330 1.00 82.06 700 HIS A CA 1
ATOM 5404 C C . HIS A 1 700 ? 27.376 -3.630 -40.640 1.00 82.06 700 HIS A C 1
ATOM 5406 O O . HIS A 1 700 ? 26.907 -2.644 -41.192 1.00 82.06 700 HIS A O 1
ATOM 5412 N N . SER A 1 701 ? 27.175 -4.862 -41.129 1.00 89.06 701 SER A N 1
ATOM 5413 C CA . SER A 1 701 ? 26.623 -5.116 -42.471 1.00 89.06 701 SER A CA 1
ATOM 5414 C C . SER A 1 701 ? 25.252 -4.478 -42.718 1.00 89.06 701 SER A C 1
ATOM 5416 O O . SER A 1 701 ? 25.039 -3.878 -43.770 1.00 89.06 701 SER A O 1
ATOM 5418 N N . LEU A 1 702 ? 24.328 -4.544 -41.750 1.00 91.31 702 LEU A N 1
ATOM 5419 C CA . LEU A 1 702 ? 23.016 -3.895 -41.883 1.00 91.31 702 LEU A CA 1
ATOM 5420 C C . LEU A 1 702 ? 23.129 -2.360 -41.887 1.00 91.31 702 LEU A C 1
ATOM 5422 O O . LEU A 1 702 ? 22.421 -1.690 -42.634 1.00 91.31 702 LEU A O 1
ATOM 5426 N N . VAL A 1 703 ? 24.045 -1.809 -41.088 1.00 90.75 703 VAL A N 1
ATOM 5427 C CA . VAL A 1 703 ? 24.296 -0.362 -40.994 1.00 90.75 703 VAL A CA 1
ATOM 5428 C C . VAL A 1 703 ? 24.954 0.160 -42.275 1.00 90.75 703 VAL A C 1
ATOM 5430 O O . VAL A 1 703 ? 24.511 1.158 -42.832 1.00 90.75 703 VAL A O 1
ATOM 5433 N N . GLU A 1 704 ? 25.966 -0.541 -42.788 1.00 92.38 704 GLU A N 1
ATOM 5434 C CA . GLU A 1 704 ? 26.637 -0.235 -44.057 1.00 92.38 704 GLU A CA 1
ATOM 5435 C C . GLU A 1 704 ? 25.656 -0.284 -45.231 1.00 92.38 704 GLU A C 1
ATOM 5437 O O . GLU A 1 704 ? 25.642 0.621 -46.068 1.00 92.38 704 GLU A O 1
ATOM 5442 N N . TRP A 1 705 ? 24.790 -1.304 -45.263 1.00 94.00 705 TRP A N 1
ATOM 5443 C CA . TRP A 1 705 ? 23.718 -1.390 -46.248 1.00 94.00 705 TRP A CA 1
ATOM 5444 C C . TRP A 1 705 ? 22.757 -0.201 -46.123 1.00 94.00 705 TRP A C 1
ATOM 5446 O O . TRP A 1 705 ? 22.536 0.490 -47.116 1.00 94.00 705 TRP A O 1
ATOM 5456 N N . ARG A 1 706 ? 22.260 0.109 -44.920 1.00 93.69 706 ARG A N 1
ATOM 5457 C CA . ARG A 1 706 ? 21.349 1.240 -44.666 1.00 93.69 706 ARG A CA 1
ATOM 5458 C C . ARG A 1 706 ? 21.951 2.572 -45.131 1.00 93.69 706 ARG A C 1
ATOM 5460 O O . ARG A 1 706 ? 21.299 3.318 -45.859 1.00 93.69 706 ARG A O 1
ATOM 5467 N N . HIS A 1 707 ? 23.230 2.811 -44.831 1.00 93.38 707 HIS A N 1
ATOM 5468 C CA . HIS A 1 707 ? 23.972 3.990 -45.294 1.00 93.38 707 HIS A CA 1
ATOM 5469 C C . HIS A 1 707 ? 24.111 4.031 -46.819 1.00 93.38 707 HIS A C 1
ATOM 5471 O O . HIS A 1 707 ? 23.984 5.097 -47.420 1.00 93.38 707 HIS A O 1
ATOM 5477 N N . SER A 1 708 ? 24.336 2.881 -47.465 1.00 93.12 708 SER A N 1
ATOM 5478 C CA . SER A 1 708 ? 24.396 2.798 -48.932 1.00 93.12 708 SER A CA 1
ATOM 5479 C C . SER A 1 708 ? 23.070 3.164 -49.610 1.00 93.12 708 SER A C 1
ATOM 5481 O O . SER A 1 708 ? 23.080 3.592 -50.761 1.00 93.12 708 SER A O 1
ATOM 5483 N N . GLN A 1 709 ? 21.947 3.037 -48.892 1.00 92.31 709 GLN A N 1
ATOM 5484 C CA . GLN A 1 709 ? 20.618 3.453 -49.347 1.00 92.31 709 GLN A CA 1
ATOM 5485 C C . GLN A 1 709 ? 20.313 4.936 -49.056 1.00 92.31 709 GLN A C 1
ATOM 5487 O O . GLN A 1 709 ? 19.238 5.415 -49.401 1.00 92.31 709 GLN A O 1
ATOM 5492 N N . GLY A 1 710 ? 21.247 5.683 -48.455 1.00 93.00 710 GLY A N 1
ATOM 5493 C CA . GLY A 1 710 ? 21.098 7.114 -48.162 1.00 93.00 710 GLY A CA 1
ATOM 5494 C C . GLY A 1 710 ? 20.572 7.446 -46.762 1.00 93.00 710 GLY A C 1
ATOM 5495 O O . GLY A 1 710 ? 20.473 8.626 -46.435 1.00 93.00 710 GLY A O 1
ATOM 5496 N N . TYR A 1 711 ? 20.296 6.443 -45.925 1.00 92.75 711 TYR A N 1
ATOM 5497 C CA . TYR A 1 711 ? 19.864 6.626 -44.535 1.00 92.75 711 TYR A CA 1
ATOM 5498 C C . TYR A 1 711 ? 21.079 6.619 -43.608 1.00 92.75 711 TYR A C 1
ATOM 5500 O O . TYR A 1 711 ? 21.678 5.571 -43.369 1.00 92.75 711 TYR A O 1
ATOM 5508 N N . THR A 1 712 ? 21.483 7.792 -43.125 1.00 90.62 712 THR A N 1
ATOM 5509 C CA . THR A 1 712 ? 22.703 7.974 -42.313 1.00 90.62 712 THR A CA 1
ATOM 5510 C C . THR A 1 712 ? 22.475 7.837 -40.808 1.00 90.62 712 THR A C 1
ATOM 5512 O O . THR A 1 712 ? 23.417 7.936 -40.026 1.00 90.62 712 THR A O 1
ATOM 5515 N N . GLU A 1 713 ? 21.228 7.654 -40.384 1.00 90.50 713 GLU A N 1
ATOM 5516 C CA . GLU A 1 713 ? 20.847 7.492 -38.991 1.00 90.50 713 GLU A CA 1
ATOM 5517 C C . GLU A 1 713 ? 21.408 6.180 -38.423 1.00 90.50 713 GLU A C 1
ATOM 5519 O O . GLU A 1 713 ? 21.331 5.104 -39.031 1.00 90.50 713 GLU A O 1
ATOM 5524 N N . THR A 1 714 ? 21.957 6.255 -37.212 1.00 86.50 714 THR A N 1
ATOM 5525 C CA . THR A 1 714 ? 22.550 5.112 -36.512 1.00 86.50 714 THR A CA 1
ATOM 5526 C C . THR A 1 714 ? 22.128 5.061 -35.059 1.00 86.50 714 THR A C 1
ATOM 5528 O O . THR A 1 714 ? 22.074 6.096 -34.396 1.00 86.50 714 THR A O 1
ATOM 5531 N N . LEU A 1 715 ? 21.933 3.851 -34.534 1.00 87.44 715 LEU A N 1
ATOM 5532 C CA . LEU A 1 715 ? 21.938 3.637 -33.095 1.00 87.44 715 LEU A CA 1
ATOM 5533 C C . LEU A 1 715 ? 23.375 3.742 -32.583 1.00 87.44 715 LEU A C 1
ATOM 5535 O O . LEU A 1 715 ? 24.216 2.883 -32.856 1.00 87.44 715 LEU A O 1
ATOM 5539 N N . ASP A 1 716 ? 23.663 4.781 -31.808 1.00 83.81 716 ASP A N 1
ATOM 5540 C CA . ASP A 1 716 ? 24.934 4.861 -31.099 1.00 83.81 716 ASP A CA 1
ATOM 5541 C C . ASP A 1 716 ? 24.885 3.958 -29.856 1.00 83.81 716 ASP A C 1
ATOM 5543 O O . ASP A 1 716 ? 24.440 4.336 -28.769 1.00 83.81 716 ASP A O 1
ATOM 5547 N N . TRP A 1 717 ? 25.346 2.716 -30.014 1.00 82.94 717 TRP A N 1
ATOM 5548 C CA . TRP A 1 717 ? 25.461 1.756 -28.914 1.00 82.94 717 TRP A CA 1
ATOM 5549 C C . TRP A 1 717 ? 26.387 2.240 -27.793 1.00 82.94 717 TRP A C 1
ATOM 5551 O O . TRP A 1 717 ? 26.170 1.893 -26.626 1.00 82.94 717 TRP A O 1
ATOM 5561 N N . GLY A 1 718 ? 27.408 3.036 -28.125 1.00 80.38 718 GLY A N 1
ATOM 5562 C CA . GLY A 1 718 ? 28.279 3.676 -27.147 1.00 80.38 718 GLY A CA 1
ATOM 5563 C C . GLY A 1 718 ? 27.491 4.665 -26.297 1.00 80.38 718 GLY A C 1
ATOM 5564 O O . GLY A 1 718 ? 27.541 4.596 -25.066 1.00 80.38 718 GLY A O 1
ATOM 5565 N N . GLU A 1 719 ? 26.688 5.511 -26.936 1.00 80.88 719 GLU A N 1
ATOM 5566 C CA . GLU A 1 719 ? 25.807 6.453 -26.253 1.00 80.88 719 GLU A CA 1
ATOM 5567 C C . GLU A 1 719 ? 24.765 5.732 -25.382 1.00 80.88 719 GLU A C 1
ATOM 5569 O O . GLU A 1 719 ? 24.692 5.950 -24.172 1.00 80.88 719 GLU A O 1
ATOM 5574 N N . LEU A 1 720 ? 24.019 4.782 -25.945 1.00 81.25 720 LEU A N 1
ATOM 5575 C CA . LEU A 1 720 ? 22.927 4.102 -25.242 1.00 81.25 720 LEU A CA 1
ATOM 5576 C C . LEU A 1 720 ? 23.413 3.281 -24.031 1.00 81.25 720 LEU A C 1
ATOM 5578 O O . LEU A 1 720 ? 22.816 3.317 -22.945 1.00 81.25 720 LEU A O 1
ATOM 5582 N N . PHE A 1 721 ? 24.521 2.546 -24.174 1.00 76.94 721 PHE A N 1
ATOM 5583 C CA . PHE A 1 721 ? 24.983 1.627 -23.129 1.00 76.94 721 PHE A CA 1
ATOM 5584 C C . PHE A 1 721 ? 26.001 2.263 -22.191 1.00 76.94 721 PHE A C 1
ATOM 5586 O O . PHE A 1 721 ? 25.935 2.030 -20.977 1.00 76.94 721 PHE A O 1
ATOM 5593 N N . GLN A 1 722 ? 26.906 3.091 -22.710 1.00 74.19 722 GLN A N 1
ATOM 5594 C CA . GLN A 1 722 ? 28.067 3.574 -21.964 1.00 74.19 722 GLN A CA 1
ATOM 5595 C C . GLN A 1 722 ? 27.974 5.049 -21.578 1.00 74.19 722 GLN A C 1
ATOM 5597 O O . GLN A 1 722 ? 28.603 5.423 -20.583 1.00 74.19 722 GLN A O 1
ATOM 5602 N N . ALA A 1 723 ? 27.187 5.877 -22.283 1.00 77.38 723 ALA A N 1
ATOM 5603 C CA . ALA A 1 723 ? 27.174 7.300 -21.977 1.00 77.38 723 ALA A CA 1
ATOM 5604 C C . ALA A 1 723 ? 26.629 7.584 -20.580 1.00 77.38 723 ALA A C 1
ATOM 5606 O O . ALA A 1 723 ? 25.679 6.982 -20.059 1.00 77.38 723 ALA A O 1
ATOM 5607 N N . LYS A 1 724 ? 27.307 8.555 -19.987 1.00 89.88 724 LYS A N 1
ATOM 5608 C CA . LYS A 1 724 ? 27.002 9.184 -18.722 1.00 89.88 724 LYS A CA 1
ATOM 5609 C C . LYS A 1 724 ? 26.654 10.628 -19.028 1.00 89.88 724 LYS A C 1
ATOM 5611 O O . LYS A 1 724 ? 27.309 11.268 -19.847 1.00 89.88 724 LYS A O 1
ATOM 5616 N N . TRP A 1 725 ? 25.632 11.155 -18.375 1.00 92.06 725 TRP A N 1
ATOM 5617 C CA . TRP A 1 725 ? 25.345 12.576 -18.432 1.00 92.06 725 TRP A CA 1
ATOM 5618 C C . TRP A 1 725 ? 26.369 13.292 -17.557 1.00 92.06 725 TRP A C 1
ATOM 5620 O O . TRP A 1 725 ? 26.311 13.261 -16.330 1.00 92.06 725 TRP A O 1
ATOM 5630 N N . THR A 1 726 ? 27.346 13.896 -18.219 1.00 90.75 726 THR A N 1
ATOM 5631 C CA . THR A 1 726 ? 28.394 14.713 -17.611 1.00 90.75 726 THR A CA 1
ATOM 5632 C C . THR A 1 726 ? 28.180 16.177 -17.960 1.00 90.75 726 THR A C 1
ATOM 5634 O O . THR A 1 726 ? 27.446 16.499 -18.897 1.00 90.75 726 THR A O 1
ATOM 5637 N N . ASN A 1 727 ? 28.823 17.053 -17.202 1.00 91.00 727 ASN A N 1
ATOM 5638 C CA . ASN A 1 727 ? 28.872 18.484 -17.465 1.00 91.00 727 ASN A CA 1
ATOM 5639 C C . ASN A 1 727 ? 30.040 18.863 -18.378 1.00 91.00 727 ASN A C 1
ATOM 5641 O O . ASN A 1 727 ? 31.016 18.120 -18.510 1.00 91.00 727 ASN A O 1
ATOM 5645 N N . SER A 1 728 ? 29.953 20.058 -18.951 1.00 90.88 728 SER A N 1
ATOM 5646 C CA . SER A 1 728 ? 31.066 20.695 -19.646 1.00 90.88 728 SER A CA 1
ATOM 5647 C C . SER A 1 728 ? 32.103 21.226 -18.640 1.00 90.88 728 SER A C 1
ATOM 5649 O O . SER A 1 728 ? 31.743 21.612 -17.519 1.00 90.88 728 SER A O 1
ATOM 5651 N N . PRO A 1 729 ? 33.401 21.279 -18.999 1.00 88.12 729 PRO A N 1
ATOM 5652 C CA . PRO A 1 729 ? 34.429 21.850 -18.131 1.00 88.12 729 PRO A CA 1
ATOM 5653 C C . PRO A 1 729 ? 34.102 23.294 -17.725 1.00 88.12 729 PRO A C 1
ATOM 5655 O O . PRO A 1 729 ? 33.910 24.156 -18.577 1.00 88.12 729 PRO A O 1
ATOM 5658 N N . GLY A 1 730 ? 34.051 23.562 -16.417 1.00 85.69 730 GLY A N 1
ATOM 5659 C CA . GLY A 1 730 ? 33.743 24.891 -15.871 1.00 85.69 730 GLY A CA 1
ATOM 5660 C C . GLY A 1 730 ? 32.258 25.283 -15.872 1.00 85.69 730 GLY A C 1
ATOM 5661 O O . GLY A 1 730 ? 31.938 26.378 -15.413 1.00 85.69 730 GLY A O 1
ATOM 5662 N N . GLU A 1 731 ? 31.359 24.414 -16.348 1.00 91.06 731 GLU A N 1
ATOM 5663 C CA . GLU A 1 731 ? 29.905 24.610 -16.269 1.00 91.06 731 GLU A CA 1
ATOM 5664 C C . GLU A 1 731 ? 29.438 24.607 -14.808 1.00 91.06 731 GLU A C 1
ATOM 5666 O O . GLU A 1 731 ? 29.867 23.767 -14.010 1.00 91.06 731 GLU A O 1
ATOM 5671 N N . LYS A 1 732 ? 28.552 25.542 -14.452 1.00 90.81 732 LYS A N 1
ATOM 5672 C CA . LYS A 1 732 ? 27.945 25.597 -13.118 1.00 90.81 732 LYS A CA 1
ATOM 5673 C C . LYS A 1 732 ? 26.760 24.650 -13.033 1.00 90.81 732 LYS A C 1
ATOM 5675 O O . LYS A 1 732 ? 26.059 24.435 -14.020 1.00 90.81 732 LYS A O 1
ATOM 5680 N N . LEU A 1 733 ? 26.470 24.149 -11.832 1.00 91.62 733 LEU A N 1
ATOM 5681 C CA . LEU A 1 733 ? 25.377 23.191 -11.631 1.00 91.62 733 LEU A CA 1
ATOM 5682 C C . LEU A 1 733 ? 24.011 23.752 -12.056 1.00 91.62 733 LEU A C 1
ATOM 5684 O O . LEU A 1 733 ? 23.178 23.004 -12.563 1.00 91.62 733 LEU A O 1
ATOM 5688 N N . ARG A 1 734 ? 23.799 25.063 -11.878 1.00 90.94 734 ARG A N 1
ATOM 5689 C CA . ARG A 1 734 ? 22.596 25.766 -12.340 1.00 90.94 734 ARG A CA 1
ATOM 5690 C C . ARG A 1 734 ? 22.441 25.689 -13.858 1.00 90.94 734 ARG A C 1
ATOM 5692 O O . ARG A 1 734 ? 21.376 25.306 -14.320 1.00 90.94 734 ARG A O 1
ATOM 5699 N N . ASP A 1 735 ? 23.489 26.035 -14.600 1.00 92.38 735 ASP A N 1
ATOM 5700 C CA . ASP A 1 735 ? 23.460 26.067 -16.069 1.00 92.38 735 ASP A CA 1
ATOM 5701 C C . ASP A 1 735 ? 23.324 24.639 -16.629 1.00 92.38 735 ASP A C 1
ATOM 5703 O O . ASP A 1 735 ? 22.589 24.391 -17.582 1.00 92.38 735 ASP A O 1
ATOM 5707 N N . TYR A 1 736 ? 23.922 23.661 -15.940 1.00 95.06 736 TYR A N 1
ATOM 5708 C CA . TYR A 1 736 ? 23.758 22.244 -16.251 1.00 95.06 736 TYR A CA 1
ATOM 5709 C C . TYR A 1 736 ? 22.298 21.764 -16.176 1.00 95.06 736 TYR A C 1
ATOM 5711 O O . TYR A 1 736 ? 21.928 20.830 -16.890 1.00 95.06 736 TYR A O 1
ATOM 5719 N N . GLN A 1 737 ? 21.437 22.396 -15.366 1.00 96.62 737 GLN A N 1
ATOM 5720 C CA . GLN A 1 737 ? 20.020 22.018 -15.309 1.00 96.62 737 GLN A CA 1
ATOM 5721 C C . GLN A 1 737 ? 19.282 22.305 -16.621 1.00 96.62 737 GLN A C 1
ATOM 5723 O O . GLN A 1 737 ? 18.395 21.531 -16.985 1.00 96.62 737 GLN A O 1
ATOM 5728 N N . ASP A 1 738 ? 19.676 23.339 -17.370 1.00 94.62 738 ASP A N 1
ATOM 5729 C CA . ASP A 1 738 ? 19.102 23.627 -18.690 1.00 94.62 738 ASP A CA 1
ATOM 5730 C C . ASP A 1 738 ? 19.513 22.547 -19.706 1.00 94.62 738 ASP A C 1
ATOM 5732 O O . ASP A 1 738 ? 18.692 22.072 -20.500 1.00 94.62 738 ASP A O 1
ATOM 5736 N N . THR A 1 739 ? 20.761 22.071 -19.620 1.00 94.69 739 THR A N 1
ATOM 5737 C CA . THR A 1 739 ? 21.258 20.927 -20.400 1.00 94.69 739 THR A CA 1
ATOM 5738 C C . THR A 1 739 ? 20.477 19.649 -20.079 1.00 94.69 739 THR A C 1
ATOM 5740 O O . THR A 1 739 ? 20.058 18.929 -20.987 1.00 94.69 739 THR A O 1
ATOM 5743 N N . VAL A 1 740 ? 20.238 19.360 -18.796 1.00 96.25 740 VAL A N 1
ATOM 5744 C CA . VAL A 1 740 ? 19.428 18.212 -18.352 1.00 96.25 740 VAL A CA 1
ATOM 5745 C C . VAL A 1 740 ? 17.993 18.328 -18.869 1.00 96.25 740 VAL A C 1
ATOM 5747 O O . VAL A 1 740 ? 17.470 17.365 -19.430 1.00 96.25 740 VAL A O 1
ATOM 5750 N N . ALA A 1 741 ? 17.361 19.495 -18.720 1.00 95.31 741 ALA A N 1
ATOM 5751 C CA . ALA A 1 741 ? 15.991 19.723 -19.167 1.00 95.31 741 ALA A CA 1
ATOM 5752 C C . ALA A 1 741 ? 15.842 19.539 -20.685 1.00 95.31 741 ALA A C 1
ATOM 5754 O O . ALA A 1 741 ? 14.856 18.945 -21.118 1.00 95.31 741 ALA A O 1
ATOM 5755 N N . SER A 1 742 ? 16.836 19.975 -21.466 1.00 94.88 742 SER A N 1
ATOM 5756 C CA . SER A 1 742 ? 16.874 19.809 -22.925 1.00 94.88 742 SER A CA 1
ATOM 5757 C C . SER A 1 742 ? 17.058 18.344 -23.337 1.00 94.88 742 SER A C 1
ATOM 5759 O O . SER A 1 742 ? 16.402 17.864 -24.255 1.00 94.88 742 SER A O 1
ATOM 5761 N N . LYS A 1 743 ? 17.904 17.582 -22.628 1.00 95.06 743 LYS A N 1
ATOM 5762 C CA . LYS A 1 743 ? 18.060 16.137 -22.877 1.00 95.06 743 LYS A CA 1
ATOM 5763 C C . LYS A 1 743 ? 16.788 15.352 -22.562 1.00 95.06 743 LYS A C 1
ATOM 5765 O O . LYS A 1 743 ? 16.440 14.439 -23.304 1.00 95.06 743 LYS A O 1
ATOM 5770 N N . ILE A 1 744 ? 16.091 15.714 -21.482 1.00 96.00 744 ILE A N 1
ATOM 5771 C CA . ILE A 1 744 ? 14.776 15.147 -21.156 1.00 96.00 744 ILE A CA 1
ATOM 5772 C C . ILE A 1 744 ? 13.759 15.495 -22.251 1.00 96.00 744 ILE A C 1
ATOM 5774 O O . ILE A 1 744 ? 12.988 14.629 -22.648 1.00 96.00 744 ILE A O 1
ATOM 5778 N N . GLU A 1 745 ? 13.777 16.728 -22.764 1.00 95.88 745 GLU A N 1
ATOM 5779 C CA . GLU A 1 745 ? 12.902 17.154 -23.865 1.00 95.88 745 GLU A CA 1
ATOM 5780 C C . GLU A 1 745 ? 13.109 16.310 -25.120 1.00 95.88 745 GLU A C 1
ATOM 5782 O O . GLU A 1 745 ? 12.144 15.807 -25.684 1.00 95.88 745 GLU A O 1
ATOM 5787 N N . ASN A 1 746 ? 14.365 16.080 -25.503 1.00 95.38 746 ASN A N 1
ATOM 5788 C CA . ASN A 1 746 ? 14.692 15.235 -26.647 1.00 95.38 746 ASN A CA 1
ATOM 5789 C C . ASN A 1 746 ? 14.172 13.803 -26.458 1.00 95.38 746 ASN A C 1
ATOM 5791 O O . ASN A 1 746 ? 13.590 13.235 -27.377 1.00 95.38 746 ASN A O 1
ATOM 5795 N N . ASP A 1 747 ? 14.323 13.223 -25.263 1.00 95.50 747 ASP A N 1
ATOM 5796 C CA . ASP A 1 747 ? 13.806 11.877 -24.991 1.00 95.50 747 ASP A CA 1
ATOM 5797 C C . ASP A 1 747 ? 12.269 11.818 -25.013 1.00 95.50 747 ASP A C 1
ATOM 5799 O O . ASP A 1 747 ? 11.710 10.816 -25.462 1.00 95.50 747 ASP A O 1
ATOM 5803 N N . ILE A 1 748 ? 11.588 12.887 -24.580 1.00 96.44 748 ILE A N 1
ATOM 5804 C CA . ILE A 1 748 ? 10.129 13.038 -24.699 1.00 96.44 748 ILE A CA 1
ATOM 5805 C C . ILE A 1 748 ? 9.718 13.116 -26.173 1.00 96.44 748 ILE A C 1
ATOM 5807 O O . ILE A 1 748 ? 8.801 12.406 -26.576 1.00 96.44 748 ILE A O 1
ATOM 5811 N N . VAL A 1 749 ? 10.408 13.918 -26.990 1.00 96.44 749 VAL A N 1
ATOM 5812 C CA . VAL A 1 749 ? 10.134 14.031 -28.432 1.00 96.44 749 VAL A CA 1
ATOM 5813 C C . VAL A 1 749 ? 10.292 12.678 -29.123 1.00 96.44 749 VAL A C 1
ATOM 5815 O O . VAL A 1 749 ? 9.402 12.261 -29.862 1.00 96.44 749 VAL A O 1
ATOM 5818 N N . GLU A 1 750 ? 11.373 11.948 -28.840 1.00 95.75 750 GLU A N 1
ATOM 5819 C CA . GLU A 1 750 ? 11.556 10.593 -29.370 1.00 95.75 750 GLU A CA 1
ATOM 5820 C C . GLU A 1 750 ? 10.485 9.626 -28.851 1.00 95.75 750 GLU A C 1
ATOM 5822 O O . GLU A 1 750 ? 10.009 8.771 -29.594 1.00 95.75 750 GLU A O 1
ATOM 5827 N N . ALA A 1 751 ? 10.069 9.759 -27.589 1.00 96.38 751 ALA A N 1
ATOM 5828 C CA . ALA A 1 751 ? 8.997 8.957 -27.011 1.00 96.38 751 ALA A CA 1
ATOM 5829 C C . ALA A 1 751 ? 7.641 9.189 -27.694 1.00 96.38 751 ALA A C 1
ATOM 5831 O O . ALA A 1 751 ? 6.924 8.220 -27.954 1.00 96.38 751 ALA A O 1
ATOM 5832 N N . GLU A 1 752 ? 7.304 10.432 -28.033 1.00 96.62 752 GLU A N 1
ATOM 5833 C CA . GLU A 1 752 ? 6.053 10.786 -28.714 1.00 96.62 752 GLU A CA 1
ATOM 5834 C C . GLU A 1 752 ? 5.955 10.227 -30.139 1.00 96.62 752 GLU A C 1
ATOM 5836 O O . GLU A 1 752 ? 4.849 9.929 -30.595 1.00 96.62 752 GLU A O 1
ATOM 5841 N N . LYS A 1 753 ? 7.089 9.982 -30.816 1.00 96.44 753 LYS A N 1
ATOM 5842 C CA . LYS A 1 753 ? 7.110 9.272 -32.111 1.00 96.44 753 LYS A CA 1
ATOM 5843 C C . LYS A 1 753 ? 6.593 7.833 -32.016 1.00 96.44 753 LYS A C 1
ATOM 5845 O O . LYS A 1 753 ? 6.223 7.257 -33.034 1.00 96.44 753 LYS A O 1
ATOM 5850 N N . GLY A 1 754 ? 6.537 7.262 -30.814 1.00 95.75 754 GLY A N 1
ATOM 5851 C CA . GLY A 1 754 ? 5.893 5.983 -30.534 1.00 95.75 754 GLY A CA 1
ATOM 5852 C C . GLY A 1 754 ? 6.792 4.753 -30.653 1.00 95.75 754 GLY A C 1
ATOM 5853 O O . GLY A 1 754 ? 7.907 4.808 -31.163 1.00 95.75 754 GLY A O 1
ATOM 5854 N N . ASN A 1 755 ? 6.317 3.627 -30.114 1.00 94.50 755 ASN A N 1
ATOM 5855 C CA . ASN A 1 755 ? 7.064 2.365 -30.028 1.00 94.50 755 ASN A CA 1
ATOM 5856 C C . ASN A 1 755 ? 6.962 1.463 -31.275 1.00 94.50 755 ASN A C 1
ATOM 5858 O O . ASN A 1 755 ? 7.371 0.301 -31.210 1.00 94.50 755 ASN A O 1
ATOM 5862 N N . LYS A 1 756 ? 6.417 1.983 -32.380 1.00 94.00 756 LYS A N 1
ATOM 5863 C CA . LYS A 1 756 ? 6.464 1.368 -33.714 1.00 94.00 756 LYS A CA 1
ATOM 5864 C C . LYS A 1 756 ? 7.020 2.332 -34.755 1.00 94.00 756 LYS A C 1
ATOM 5866 O O . LYS A 1 756 ? 7.982 1.995 -35.421 1.00 94.00 756 LYS A O 1
ATOM 5871 N N . SER A 1 757 ? 6.444 3.529 -34.864 1.00 93.12 757 SER A N 1
ATOM 5872 C CA . SER A 1 757 ? 6.855 4.484 -35.903 1.00 93.12 757 SER A CA 1
ATOM 5873 C C . SER A 1 757 ? 8.132 5.248 -35.572 1.00 93.12 757 SER A C 1
ATOM 5875 O O . SER A 1 757 ? 8.807 5.696 -36.486 1.00 93.12 757 SER A O 1
ATOM 5877 N N . GLY A 1 758 ? 8.472 5.422 -34.291 1.00 95.94 758 GLY A N 1
ATOM 5878 C CA . GLY A 1 758 ? 9.704 6.094 -33.885 1.00 95.94 758 GLY A CA 1
ATOM 5879 C C . GLY A 1 758 ? 10.890 5.128 -33.892 1.00 95.94 758 GLY A C 1
ATOM 5880 O O . GLY A 1 758 ? 10.910 4.242 -33.030 1.00 95.94 758 GLY A O 1
ATOM 5881 N N . PRO A 1 759 ? 11.913 5.300 -34.756 1.00 95.62 759 PRO A N 1
ATOM 5882 C CA . PRO A 1 759 ? 12.959 4.290 -34.928 1.00 95.62 759 PRO A CA 1
ATOM 5883 C C . PRO A 1 759 ? 13.700 3.937 -33.638 1.00 95.62 759 PRO A C 1
ATOM 5885 O O . PRO A 1 759 ? 13.869 2.761 -33.310 1.00 95.62 759 PRO A O 1
ATOM 5888 N N . LEU A 1 760 ? 14.076 4.947 -32.844 1.00 95.06 760 LEU A N 1
ATOM 5889 C CA . LEU A 1 760 ? 14.760 4.734 -31.568 1.00 95.06 760 LEU A CA 1
ATOM 5890 C C . LEU A 1 760 ? 13.882 3.958 -30.577 1.00 95.06 760 LEU A C 1
ATOM 5892 O O . LEU A 1 760 ? 14.327 2.983 -29.976 1.00 95.06 760 LEU A O 1
ATOM 5896 N N . LYS A 1 761 ? 12.630 4.378 -30.378 1.00 95.25 761 LYS A N 1
ATOM 5897 C CA . LYS A 1 761 ? 11.760 3.779 -29.356 1.00 95.25 761 LYS A CA 1
ATOM 5898 C C . LYS A 1 761 ? 11.230 2.414 -29.764 1.00 95.25 761 LYS A C 1
ATOM 5900 O O . LYS A 1 761 ? 11.085 1.569 -28.884 1.00 95.25 761 LYS A O 1
ATOM 5905 N N . ALA A 1 762 ? 11.012 2.171 -31.055 1.00 95.81 762 ALA A N 1
ATOM 5906 C CA . ALA A 1 762 ? 10.731 0.842 -31.582 1.00 95.81 762 ALA A CA 1
ATOM 5907 C C . ALA A 1 762 ? 11.891 -0.120 -31.289 1.00 95.81 762 ALA A C 1
ATOM 5909 O O . ALA A 1 762 ? 11.676 -1.190 -30.717 1.00 95.81 762 ALA A O 1
ATOM 5910 N N . ALA A 1 763 ? 13.128 0.310 -31.559 1.00 95.31 763 ALA A N 1
ATOM 5911 C CA . ALA A 1 763 ? 14.332 -0.465 -31.277 1.00 95.31 763 ALA A CA 1
ATOM 5912 C C . ALA A 1 763 ? 14.515 -0.756 -29.774 1.00 95.31 763 ALA A C 1
ATOM 5914 O O . ALA A 1 763 ? 14.784 -1.891 -29.384 1.00 95.31 763 ALA A O 1
ATOM 5915 N N . LEU A 1 764 ? 14.313 0.232 -28.895 1.00 94.94 764 LEU A N 1
ATOM 5916 C CA . LEU A 1 764 ? 14.419 0.019 -27.444 1.00 94.94 764 LEU A CA 1
ATOM 5917 C C . LEU A 1 764 ? 13.302 -0.879 -26.882 1.00 94.94 764 LEU A C 1
ATOM 5919 O O . LEU A 1 764 ? 13.532 -1.604 -25.910 1.00 94.94 764 LEU A O 1
ATOM 5923 N N . ASP A 1 765 ? 12.105 -0.865 -27.477 1.00 94.75 765 ASP A N 1
ATOM 5924 C CA . ASP A 1 765 ? 10.988 -1.724 -27.063 1.00 94.75 765 ASP A CA 1
ATOM 5925 C C . ASP A 1 765 ? 11.248 -3.209 -27.392 1.00 94.75 765 ASP A C 1
ATOM 5927 O O . ASP A 1 765 ? 10.743 -4.084 -26.687 1.00 94.75 765 ASP A O 1
ATOM 5931 N N . VAL A 1 766 ? 12.122 -3.518 -28.364 1.00 95.12 766 VAL A N 1
ATOM 5932 C CA . VAL A 1 766 ? 12.599 -4.893 -28.624 1.00 95.12 766 VAL A CA 1
ATOM 5933 C C . VAL A 1 766 ? 13.231 -5.505 -27.378 1.00 95.12 766 VAL A C 1
ATOM 5935 O O . VAL A 1 766 ? 12.926 -6.645 -27.043 1.00 95.12 766 VAL A O 1
ATOM 5938 N N . LEU A 1 767 ? 14.036 -4.747 -26.621 1.00 93.75 767 LEU A N 1
ATOM 5939 C CA . LEU A 1 767 ? 14.687 -5.240 -25.395 1.00 93.75 767 LEU A CA 1
ATOM 5940 C C . LEU A 1 767 ? 13.677 -5.704 -24.325 1.00 93.75 767 LEU A C 1
ATOM 5942 O O . LEU A 1 767 ? 14.005 -6.499 -23.435 1.00 93.75 767 LEU A O 1
ATOM 5946 N N . ARG A 1 768 ? 12.438 -5.201 -24.385 1.00 90.12 768 ARG A N 1
ATOM 5947 C CA . ARG A 1 768 ? 11.322 -5.685 -23.568 1.00 90.12 768 ARG A CA 1
ATOM 5948 C C . ARG A 1 768 ? 10.685 -6.936 -24.161 1.00 90.12 768 ARG A C 1
ATOM 5950 O O . ARG A 1 768 ? 10.380 -7.853 -23.403 1.00 90.12 768 ARG A O 1
ATOM 5957 N N . ASP A 1 769 ? 10.446 -6.949 -25.463 1.00 90.75 769 ASP A N 1
ATOM 5958 C CA . ASP A 1 769 ? 9.683 -8.009 -26.122 1.00 90.75 769 ASP A CA 1
ATOM 5959 C C . ASP A 1 769 ? 10.476 -9.326 -26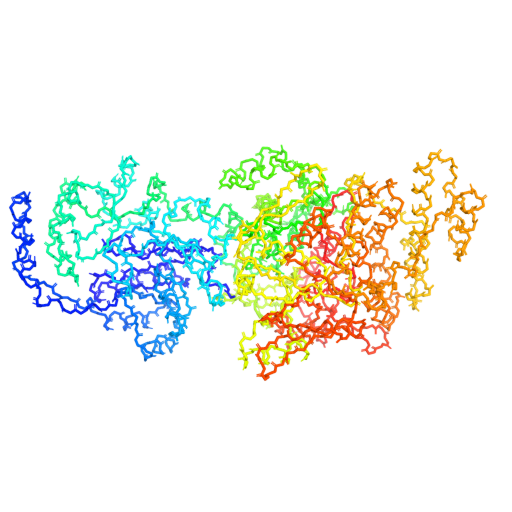.247 1.00 90.75 769 ASP A C 1
ATOM 5961 O O . ASP A 1 769 ? 9.866 -10.391 -26.164 1.00 90.75 769 ASP A O 1
ATOM 5965 N N . ILE A 1 770 ? 11.817 -9.269 -26.316 1.00 91.88 770 ILE A N 1
ATOM 5966 C CA . ILE A 1 770 ? 12.704 -10.452 -26.403 1.00 91.88 770 ILE A CA 1
ATOM 5967 C C . ILE A 1 770 ? 13.028 -11.109 -25.047 1.00 91.88 770 ILE A C 1
ATOM 5969 O O . ILE A 1 770 ? 13.948 -11.923 -24.917 1.00 91.88 770 ILE A O 1
ATOM 5973 N N . ARG A 1 771 ? 12.355 -10.694 -23.966 1.00 90.06 771 ARG A N 1
ATOM 5974 C CA . ARG A 1 771 ? 12.691 -11.177 -22.615 1.00 90.06 771 ARG A CA 1
ATOM 5975 C C . ARG A 1 771 ? 12.495 -12.673 -22.451 1.00 90.06 771 ARG A C 1
ATOM 5977 O O . ARG A 1 771 ? 13.200 -13.268 -21.641 1.00 90.06 771 ARG A O 1
ATOM 5984 N N . ASN A 1 772 ? 11.545 -13.255 -23.176 1.00 88.56 772 ASN A N 1
ATOM 5985 C CA . ASN A 1 772 ? 11.281 -14.685 -23.110 1.00 88.56 772 ASN A CA 1
ATOM 5986 C C . ASN A 1 772 ? 12.473 -15.466 -23.672 1.00 88.56 772 ASN A C 1
ATOM 5988 O O . ASN A 1 772 ? 12.960 -16.381 -23.024 1.00 88.56 772 ASN A O 1
ATOM 5992 N N . GLU A 1 773 ? 13.027 -15.014 -24.788 1.00 92.12 773 GLU A N 1
ATOM 5993 C CA . GLU A 1 773 ? 14.159 -15.630 -25.472 1.00 92.12 773 GLU A CA 1
ATOM 5994 C C . GLU A 1 773 ? 15.462 -15.445 -24.671 1.00 92.12 773 GLU A C 1
ATOM 5996 O O . GLU A 1 773 ? 16.288 -16.351 -24.581 1.00 92.12 773 GLU A O 1
ATOM 6001 N N . VAL A 1 774 ? 15.627 -14.314 -23.972 1.00 91.38 774 VAL A N 1
ATOM 6002 C CA . VAL A 1 774 ? 16.725 -14.151 -22.998 1.00 91.38 774 VAL A CA 1
ATOM 6003 C C . VAL A 1 774 ? 16.535 -15.054 -21.774 1.00 91.38 774 VAL A C 1
ATOM 6005 O O . VAL A 1 774 ? 17.514 -15.611 -21.277 1.00 91.38 774 VAL A O 1
ATOM 6008 N N . ARG A 1 775 ? 15.303 -15.225 -21.276 1.00 89.56 775 ARG A N 1
ATOM 6009 C CA . ARG A 1 775 ? 15.004 -16.127 -20.148 1.00 89.56 775 ARG A CA 1
ATOM 6010 C C . ARG A 1 775 ? 15.310 -17.579 -20.506 1.00 89.56 775 ARG A C 1
ATOM 6012 O O . ARG A 1 775 ? 15.909 -18.276 -19.691 1.00 89.56 775 ARG A O 1
ATOM 6019 N N . GLU A 1 776 ? 14.996 -17.979 -21.732 1.00 89.31 776 GLU A N 1
ATOM 6020 C CA . GLU A 1 776 ? 15.291 -19.291 -22.311 1.00 89.31 776 GLU A CA 1
ATOM 6021 C C . GLU A 1 776 ? 16.803 -19.600 -22.245 1.00 89.31 776 GLU A C 1
ATOM 6023 O O . GLU A 1 776 ? 17.212 -20.688 -21.836 1.00 89.31 776 GLU A O 1
ATOM 6028 N N . CYS A 1 777 ? 17.675 -18.619 -22.508 1.00 88.56 777 CYS A N 1
ATOM 6029 C CA . CYS A 1 777 ? 19.133 -18.774 -22.364 1.00 88.56 777 CYS A CA 1
ATOM 6030 C C . CYS A 1 777 ? 19.606 -19.041 -20.916 1.00 88.56 777 CYS A C 1
ATOM 6032 O O . CYS A 1 777 ? 20.696 -19.578 -20.710 1.00 88.56 777 CYS A O 1
ATOM 6034 N N . VAL A 1 778 ? 18.829 -18.649 -19.901 1.00 84.88 778 VAL A N 1
ATOM 6035 C CA . VAL A 1 778 ? 19.244 -18.691 -18.486 1.00 84.88 778 VAL A CA 1
ATOM 6036 C C . VAL A 1 778 ? 18.593 -19.841 -17.726 1.00 84.88 778 VAL A C 1
ATOM 6038 O O . VAL A 1 778 ? 19.305 -20.603 -17.073 1.00 84.88 778 VAL A O 1
ATOM 6041 N N . GLN A 1 779 ? 17.266 -19.977 -17.813 1.00 83.56 779 GLN A N 1
ATOM 6042 C CA . GLN A 1 779 ? 16.461 -20.879 -16.978 1.00 83.56 779 GLN A CA 1
ATOM 6043 C C . GLN A 1 779 ? 16.924 -22.339 -17.074 1.00 83.56 779 GLN A C 1
ATOM 6045 O O . GLN A 1 779 ? 16.923 -23.055 -16.076 1.00 83.56 779 GLN A O 1
ATOM 6050 N N . TYR A 1 780 ? 17.394 -22.759 -18.250 1.00 84.31 780 TYR A N 1
ATOM 6051 C CA . TYR A 1 780 ? 17.873 -24.121 -18.506 1.00 84.31 780 TYR A CA 1
ATOM 6052 C C . TYR A 1 780 ? 19.401 -24.276 -18.402 1.00 84.31 780 TYR A C 1
ATOM 6054 O O . TYR A 1 780 ? 19.962 -25.287 -18.826 1.00 84.31 780 TYR A O 1
ATOM 6062 N N . GLY A 1 781 ? 20.093 -23.284 -17.828 1.00 82.12 781 GLY A N 1
ATOM 6063 C CA . GLY A 1 781 ? 21.538 -23.322 -17.593 1.00 82.12 781 GLY A CA 1
ATOM 6064 C C . GLY A 1 781 ? 22.369 -23.336 -18.876 1.00 82.12 781 GLY A C 1
ATOM 6065 O O . GLY A 1 781 ? 23.403 -24.002 -18.925 1.00 82.12 781 GLY A O 1
ATOM 6066 N N . ARG A 1 782 ? 21.902 -22.649 -19.927 1.00 89.69 782 ARG A N 1
ATOM 6067 C CA . ARG A 1 782 ? 22.566 -22.642 -21.240 1.00 89.69 782 ARG A CA 1
ATOM 6068 C C . ARG A 1 782 ? 23.743 -21.676 -21.306 1.00 89.69 782 ARG A C 1
ATOM 6070 O O . ARG A 1 782 ? 24.676 -21.935 -22.063 1.00 89.69 782 ARG A O 1
ATOM 6077 N N . ILE A 1 783 ? 23.738 -20.622 -20.487 1.00 90.19 783 ILE A N 1
ATOM 6078 C CA . ILE A 1 783 ? 24.898 -19.747 -20.264 1.00 90.19 783 ILE A CA 1
ATOM 6079 C C . ILE A 1 783 ? 25.671 -20.115 -18.990 1.00 90.19 783 ILE A C 1
ATOM 6081 O O . ILE A 1 783 ? 25.104 -20.642 -18.030 1.00 90.19 783 ILE A O 1
ATOM 6085 N N . THR A 1 784 ? 26.970 -19.812 -18.962 1.00 89.25 784 THR A N 1
ATOM 6086 C CA . THR A 1 784 ? 27.818 -20.061 -17.785 1.00 89.25 784 THR A CA 1
ATOM 6087 C C . THR A 1 784 ? 27.422 -19.179 -16.596 1.00 89.25 784 THR A C 1
ATOM 6089 O O . THR A 1 784 ? 26.973 -18.042 -16.756 1.00 89.25 784 THR A O 1
ATOM 6092 N N . GLY A 1 785 ? 27.627 -19.681 -15.373 1.00 86.88 785 GLY A N 1
ATOM 6093 C CA . GLY A 1 785 ? 27.294 -18.938 -14.152 1.00 86.88 785 GLY A CA 1
ATOM 6094 C C . GLY A 1 785 ? 28.087 -17.639 -13.974 1.00 86.88 785 GLY A C 1
ATOM 6095 O O . GLY A 1 785 ? 27.557 -16.663 -13.443 1.00 86.88 785 GLY A O 1
ATOM 6096 N N . GLU A 1 786 ? 29.340 -17.607 -14.434 1.00 88.69 786 GLU A N 1
ATOM 6097 C CA . GLU A 1 786 ? 30.172 -16.395 -14.449 1.00 88.69 786 GLU A CA 1
ATOM 6098 C C . GLU A 1 786 ? 29.575 -15.344 -15.387 1.00 88.69 786 GLU A C 1
ATOM 6100 O O . GLU A 1 786 ? 29.315 -14.218 -14.964 1.00 88.69 786 GLU A O 1
ATOM 6105 N N . SER A 1 787 ? 29.241 -15.734 -16.620 1.00 91.19 787 SER A N 1
ATOM 6106 C CA . SER A 1 787 ? 28.631 -14.836 -17.600 1.00 91.19 787 SER A CA 1
ATOM 6107 C C . SER A 1 787 ? 27.245 -14.345 -17.163 1.00 91.19 787 SER A C 1
ATOM 6109 O O . SER A 1 787 ? 26.941 -13.153 -17.263 1.00 91.19 787 SER A O 1
ATOM 6111 N N . PHE A 1 788 ? 26.419 -15.213 -16.571 1.00 88.75 788 PHE A N 1
ATOM 6112 C CA . PHE A 1 788 ? 25.146 -14.801 -15.980 1.00 88.75 788 PHE A CA 1
ATOM 6113 C C . PHE A 1 788 ? 25.333 -13.686 -14.938 1.00 88.75 788 PHE A C 1
ATOM 6115 O O . PHE A 1 788 ? 24.647 -12.662 -14.971 1.00 88.75 788 PHE A O 1
ATOM 6122 N N . LYS A 1 789 ? 26.282 -13.856 -14.014 1.00 86.88 789 LYS A N 1
ATOM 6123 C CA . LYS A 1 789 ? 26.497 -12.911 -12.916 1.00 86.88 789 LYS A CA 1
ATOM 6124 C C . LYS A 1 789 ? 27.163 -11.615 -13.383 1.00 86.88 789 LYS A C 1
ATOM 6126 O O . LYS A 1 789 ? 26.695 -10.528 -13.042 1.00 86.88 789 LYS A O 1
ATOM 6131 N N . GLU A 1 790 ? 28.257 -11.719 -14.130 1.00 89.50 790 GLU A N 1
ATOM 6132 C CA . GLU A 1 790 ? 29.133 -10.592 -14.469 1.00 89.50 790 GLU A CA 1
ATOM 6133 C C . GLU A 1 790 ? 28.679 -9.827 -15.715 1.00 89.50 790 GLU A C 1
ATOM 6135 O O . GLU A 1 790 ? 28.921 -8.622 -15.824 1.00 89.50 790 GLU A O 1
ATOM 6140 N N . GLU A 1 791 ? 27.979 -10.486 -16.637 1.00 92.38 791 GLU A N 1
ATOM 6141 C CA . GLU A 1 791 ? 27.548 -9.881 -17.897 1.00 92.38 791 GLU A CA 1
ATOM 6142 C C . GLU A 1 791 ? 26.040 -9.627 -17.899 1.00 92.38 791 GLU A C 1
ATOM 6144 O O . GLU A 1 791 ? 25.620 -8.472 -18.016 1.00 92.38 791 GLU A O 1
ATOM 6149 N N . LEU A 1 792 ? 25.210 -10.658 -17.700 1.00 90.38 792 LEU A N 1
ATOM 6150 C CA . LEU A 1 792 ? 23.756 -10.485 -17.749 1.00 90.38 792 LEU A CA 1
ATOM 6151 C C . LEU A 1 792 ? 23.245 -9.647 -16.567 1.00 90.38 792 LEU A C 1
ATOM 6153 O O . LEU A 1 792 ? 22.613 -8.610 -16.777 1.00 90.38 792 LEU A O 1
ATOM 6157 N N . LEU A 1 793 ? 23.497 -10.056 -15.322 1.00 87.69 793 LEU A N 1
ATOM 6158 C CA . LEU A 1 793 ? 22.963 -9.362 -14.144 1.00 87.69 793 LEU A CA 1
ATOM 6159 C C . LEU A 1 793 ? 23.686 -8.047 -13.845 1.00 87.69 793 LEU A C 1
ATOM 6161 O O . LEU A 1 793 ? 23.031 -7.045 -13.559 1.00 87.69 793 LEU A O 1
ATOM 6165 N N . ALA A 1 794 ? 25.020 -8.022 -13.896 1.00 86.94 794 ALA A N 1
ATOM 6166 C CA . ALA A 1 794 ? 25.778 -6.836 -13.502 1.00 86.94 794 ALA A CA 1
ATOM 6167 C C . ALA A 1 794 ? 25.832 -5.739 -14.582 1.00 86.94 794 ALA A C 1
ATOM 6169 O O . ALA A 1 794 ? 25.945 -4.560 -14.227 1.00 86.94 794 ALA A O 1
ATOM 6170 N N . ARG A 1 795 ? 25.738 -6.086 -15.878 1.00 88.38 795 ARG A N 1
ATOM 6171 C CA . ARG A 1 795 ? 25.901 -5.127 -16.992 1.00 88.38 795 ARG A CA 1
ATOM 6172 C C . ARG A 1 795 ? 24.649 -4.971 -17.853 1.00 88.38 795 ARG A C 1
ATOM 6174 O O . ARG A 1 795 ? 24.171 -3.845 -18.011 1.00 88.38 795 ARG A O 1
ATOM 6181 N N . TYR A 1 796 ? 24.098 -6.060 -18.390 1.00 90.81 796 TYR A N 1
ATOM 6182 C CA . TYR A 1 796 ? 22.955 -5.986 -19.305 1.00 90.81 796 TYR A CA 1
ATOM 6183 C C . TYR A 1 796 ? 21.662 -5.596 -18.588 1.00 90.81 796 TYR A C 1
ATOM 6185 O O . TYR A 1 796 ? 21.008 -4.647 -19.001 1.00 90.81 796 TYR A O 1
ATOM 6193 N N . SER A 1 797 ? 21.315 -6.251 -17.480 1.00 90.38 797 SER A N 1
ATOM 6194 C CA . SER A 1 797 ? 20.032 -6.049 -16.787 1.00 90.38 797 SER A CA 1
ATOM 6195 C C . SER A 1 797 ? 19.800 -4.599 -16.343 1.00 90.38 797 SER A C 1
ATOM 6197 O O . SER A 1 797 ? 18.728 -4.066 -16.635 1.00 90.38 797 SER A O 1
ATOM 6199 N N . PRO A 1 798 ? 20.773 -3.898 -15.717 1.00 89.31 798 PRO A N 1
ATOM 6200 C CA . PRO A 1 798 ? 20.607 -2.491 -15.364 1.00 89.31 798 PRO A CA 1
ATOM 6201 C C . PRO A 1 798 ? 20.488 -1.592 -16.597 1.00 89.31 798 PRO A C 1
ATOM 6203 O O . PRO A 1 798 ? 19.787 -0.586 -16.548 1.00 89.31 798 PRO A O 1
ATOM 6206 N N . THR A 1 799 ? 21.152 -1.951 -17.700 1.00 90.12 799 THR A N 1
ATOM 6207 C CA . THR A 1 799 ? 21.114 -1.169 -18.941 1.00 90.12 799 THR A CA 1
ATOM 6208 C C . THR A 1 799 ? 19.804 -1.372 -19.693 1.00 90.12 799 THR A C 1
ATOM 6210 O O . THR A 1 799 ? 19.167 -0.398 -20.076 1.00 90.12 799 THR A O 1
ATOM 6213 N N . ASN A 1 800 ? 19.326 -2.611 -19.802 1.00 91.69 800 ASN A N 1
ATOM 6214 C CA . ASN A 1 800 ? 17.987 -2.918 -20.290 1.00 91.69 800 ASN A CA 1
ATOM 6215 C C . ASN A 1 800 ? 16.921 -2.190 -19.457 1.00 91.69 800 ASN A C 1
ATOM 6217 O O . ASN A 1 800 ? 16.026 -1.563 -20.012 1.00 91.69 800 ASN A O 1
ATOM 6221 N N . ALA A 1 801 ? 17.040 -2.203 -18.124 1.00 89.88 801 ALA A N 1
ATOM 6222 C CA . ALA A 1 801 ? 16.118 -1.473 -17.259 1.00 89.88 801 ALA A CA 1
ATOM 6223 C C . ALA A 1 801 ? 16.128 0.043 -17.526 1.00 89.88 801 ALA A C 1
ATOM 6225 O O . ALA A 1 801 ? 15.063 0.663 -17.554 1.00 89.88 801 ALA A O 1
ATOM 6226 N N . PHE A 1 802 ? 17.313 0.620 -17.738 1.00 92.69 802 PHE A N 1
ATOM 6227 C CA . PHE A 1 802 ? 17.510 2.034 -18.060 1.00 92.69 802 PHE A CA 1
ATOM 6228 C C . PHE A 1 802 ? 16.907 2.431 -19.416 1.00 92.69 802 PHE A C 1
ATOM 6230 O O . PHE A 1 802 ? 16.277 3.483 -19.508 1.00 92.69 802 PHE A O 1
ATOM 6237 N N . LEU A 1 803 ? 17.076 1.589 -20.440 1.00 92.44 803 LEU A N 1
ATOM 6238 C CA . LEU A 1 803 ? 16.662 1.872 -21.816 1.00 92.44 803 LEU A CA 1
ATOM 6239 C C . LEU A 1 803 ? 15.195 1.530 -22.096 1.00 92.44 803 LEU A C 1
ATOM 6241 O O . LEU A 1 803 ? 14.515 2.280 -22.787 1.00 92.44 803 LEU A O 1
ATOM 6245 N N . SER A 1 804 ? 14.706 0.399 -21.579 1.00 90.88 804 SER A N 1
ATOM 6246 C CA . SER A 1 804 ? 13.406 -0.148 -21.977 1.00 90.88 804 SER A CA 1
ATOM 6247 C C . SER A 1 804 ? 12.357 -0.132 -20.873 1.00 90.88 804 SER A C 1
ATOM 6249 O O . SER A 1 804 ? 11.186 -0.200 -21.200 1.00 90.88 804 SER A O 1
ATOM 6251 N N . ILE A 1 805 ? 12.691 -0.057 -19.577 1.00 88.62 805 ILE A N 1
ATOM 6252 C CA . ILE A 1 805 ? 11.714 -0.223 -18.464 1.00 88.62 805 ILE A CA 1
ATOM 6253 C C . ILE A 1 805 ? 11.281 1.115 -17.851 1.00 88.62 805 ILE A C 1
ATOM 6255 O O . ILE A 1 805 ? 10.552 1.136 -16.862 1.00 88.62 805 ILE A O 1
ATOM 6259 N N . GLY A 1 806 ? 11.741 2.238 -18.399 1.00 90.12 806 GLY A N 1
ATOM 6260 C CA . GLY A 1 806 ? 11.515 3.548 -17.803 1.00 90.12 806 GLY A CA 1
ATOM 6261 C C . GLY A 1 806 ? 10.050 4.002 -17.760 1.00 90.12 806 GLY A C 1
ATOM 6262 O O . GLY A 1 806 ? 9.121 3.239 -18.053 1.00 90.12 806 GLY A O 1
ATOM 6263 N N . PRO A 1 807 ? 9.822 5.227 -17.275 1.00 94.69 807 PRO A N 1
ATOM 6264 C CA . PRO A 1 807 ? 8.494 5.678 -16.895 1.00 94.69 807 PRO A CA 1
ATOM 6265 C C . PRO A 1 807 ? 7.635 6.071 -18.114 1.00 94.69 807 PRO A C 1
ATOM 6267 O O . PRO 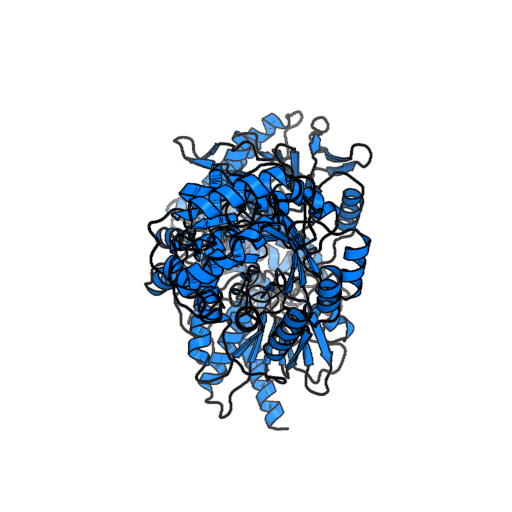A 1 807 ? 8.151 6.222 -19.225 1.00 94.69 807 PRO A O 1
ATOM 6270 N N . PRO A 1 808 ? 6.325 6.297 -17.914 1.00 94.88 808 PRO A N 1
ATOM 6271 C CA . PRO A 1 808 ? 5.487 6.982 -18.897 1.00 94.88 808 PRO A CA 1
ATOM 6272 C C . PRO A 1 808 ? 6.016 8.387 -19.217 1.00 94.88 808 PRO A C 1
ATOM 6274 O O . PRO A 1 808 ? 6.573 9.042 -18.330 1.00 94.88 808 PRO A O 1
ATOM 6277 N N . ILE A 1 809 ? 5.757 8.880 -20.435 1.00 95.44 809 ILE A N 1
ATOM 6278 C CA . ILE A 1 809 ? 6.139 10.230 -20.904 1.00 95.44 809 ILE A CA 1
ATOM 6279 C C . ILE A 1 809 ? 5.761 11.307 -19.879 1.00 95.44 809 ILE A C 1
ATOM 6281 O O . ILE A 1 809 ? 6.601 12.115 -19.483 1.00 95.44 809 ILE A O 1
ATOM 6285 N N . GLN A 1 810 ? 4.541 11.222 -19.335 1.00 95.25 810 GLN A N 1
ATOM 6286 C CA . GLN A 1 810 ? 4.026 12.142 -18.318 1.00 95.25 810 GLN A CA 1
ATOM 6287 C C . GLN A 1 810 ? 4.979 12.348 -17.130 1.00 95.25 810 GLN A C 1
ATOM 6289 O O . GLN A 1 810 ? 5.042 13.443 -16.574 1.00 95.25 810 GLN A O 1
ATOM 6294 N N . ARG A 1 811 ? 5.732 11.324 -16.713 1.00 96.75 811 ARG A N 1
ATOM 6295 C CA . ARG A 1 811 ? 6.666 11.447 -15.585 1.00 96.75 811 ARG A CA 1
ATOM 6296 C C . ARG A 1 811 ? 7.919 12.234 -15.930 1.00 96.75 811 ARG A C 1
ATOM 6298 O O . ARG A 1 811 ? 8.425 12.940 -15.062 1.00 96.75 811 ARG A O 1
ATOM 6305 N N . LEU A 1 812 ? 8.402 12.138 -17.165 1.00 96.44 812 LEU A N 1
ATOM 6306 C CA . LEU A 1 812 ? 9.517 12.962 -17.621 1.00 96.44 812 LEU A CA 1
ATOM 6307 C C . LEU A 1 812 ? 9.084 14.411 -17.823 1.00 96.44 812 LEU A C 1
ATOM 6309 O O . LEU A 1 812 ? 9.810 15.304 -17.402 1.00 96.44 812 LEU A O 1
ATOM 6313 N N . GLU A 1 813 ? 7.877 14.659 -18.335 1.00 96.88 813 GLU A N 1
ATOM 6314 C CA . GLU A 1 813 ? 7.322 16.019 -18.397 1.00 96.88 813 GLU A CA 1
ATOM 6315 C C . GLU A 1 813 ? 7.195 16.643 -17.001 1.00 96.88 813 GLU A C 1
ATOM 6317 O O . GLU A 1 813 ? 7.550 17.800 -16.787 1.00 96.88 813 GLU A O 1
ATOM 6322 N N . GLN A 1 814 ? 6.718 15.866 -16.021 1.00 97.81 814 GLN A N 1
ATOM 6323 C CA . GLN A 1 814 ? 6.639 16.301 -14.626 1.00 97.81 814 GLN A CA 1
ATOM 6324 C C . GLN A 1 814 ? 8.027 16.575 -14.039 1.00 97.81 814 GLN A C 1
ATOM 6326 O O . GLN A 1 814 ? 8.224 17.605 -13.399 1.00 97.81 814 GLN A O 1
ATOM 6331 N N . MET A 1 815 ? 9.003 15.697 -14.280 1.00 98.06 815 MET A N 1
ATOM 6332 C CA . MET A 1 815 ? 10.388 15.919 -13.861 1.00 98.06 815 MET A CA 1
ATOM 6333 C C . MET A 1 815 ? 10.965 17.195 -14.487 1.00 98.06 815 MET A C 1
ATOM 6335 O O . MET A 1 815 ? 11.548 18.009 -13.773 1.00 98.06 815 MET A O 1
ATOM 6339 N N . GLN A 1 816 ? 10.750 17.418 -15.787 1.00 96.88 816 GLN A N 1
ATOM 6340 C CA . GLN A 1 816 ? 11.199 18.621 -16.488 1.00 96.88 816 GLN A CA 1
ATOM 6341 C C . GLN A 1 816 ? 10.559 19.888 -15.899 1.00 96.88 816 GLN A C 1
ATOM 6343 O O . GLN A 1 816 ? 11.255 20.873 -15.649 1.00 96.88 816 GLN A O 1
ATOM 6348 N N . ALA A 1 817 ? 9.254 19.855 -15.617 1.00 97.56 817 ALA A N 1
ATOM 6349 C CA . ALA A 1 817 ? 8.537 20.959 -14.984 1.00 97.56 817 ALA A CA 1
ATOM 6350 C C . ALA A 1 817 ? 9.095 21.290 -13.588 1.00 97.56 817 ALA A C 1
ATOM 6352 O O . ALA A 1 817 ? 9.216 22.463 -13.235 1.00 97.56 817 ALA A O 1
ATOM 6353 N N . LEU A 1 818 ? 9.472 20.275 -12.803 1.00 98.31 818 LEU A N 1
ATOM 6354 C CA . LEU A 1 818 ? 10.075 20.455 -11.479 1.00 98.31 818 LEU A CA 1
ATOM 6355 C C . LEU A 1 818 ? 11.496 21.027 -11.544 1.00 98.31 818 LEU A C 1
ATOM 6357 O O . LEU A 1 818 ? 11.849 21.844 -10.692 1.00 98.31 818 LEU A O 1
ATOM 6361 N N . ILE A 1 819 ? 12.287 20.636 -12.551 1.00 97.88 819 ILE A N 1
ATOM 6362 C CA . ILE A 1 819 ? 13.612 21.220 -12.813 1.00 97.88 819 ILE A CA 1
ATOM 6363 C C . ILE A 1 819 ? 13.462 22.702 -13.158 1.00 97.88 819 ILE A C 1
ATOM 6365 O O . ILE A 1 819 ? 14.059 23.554 -12.502 1.00 97.88 819 ILE A O 1
ATOM 6369 N N . LYS A 1 820 ? 12.583 23.026 -14.117 1.00 95.25 820 LYS A N 1
ATOM 6370 C CA . LYS A 1 820 ? 12.286 24.410 -14.527 1.00 95.25 820 LYS A CA 1
ATOM 6371 C C . LYS A 1 820 ? 11.755 25.264 -13.363 1.00 95.25 820 LYS A C 1
ATOM 6373 O O . LYS A 1 820 ? 12.029 26.459 -13.305 1.00 95.25 820 LYS A O 1
ATOM 6378 N N . ALA A 1 821 ? 11.032 24.661 -12.418 1.00 95.94 821 ALA A N 1
ATOM 6379 C CA . ALA A 1 821 ? 10.535 25.327 -11.211 1.00 95.94 821 ALA A CA 1
ATOM 6380 C C . ALA A 1 821 ? 11.577 25.458 -10.078 1.00 95.94 821 ALA A C 1
ATOM 6382 O O . ALA A 1 821 ? 11.273 26.054 -9.046 1.00 95.94 821 ALA A O 1
ATOM 6383 N N . GLY A 1 822 ? 12.781 24.889 -10.223 1.00 96.44 822 GLY A N 1
ATOM 6384 C CA . GLY A 1 822 ? 13.821 24.896 -9.186 1.00 96.44 822 GLY A CA 1
ATOM 6385 C C . GLY A 1 822 ? 13.527 23.993 -7.979 1.00 96.44 822 GLY A C 1
ATOM 6386 O O . GLY A 1 822 ? 14.183 24.106 -6.942 1.00 96.44 822 GLY A O 1
ATOM 6387 N N . ILE A 1 823 ? 12.543 23.096 -8.093 1.00 98.06 823 ILE A N 1
ATOM 6388 C CA . ILE A 1 823 ? 12.200 22.115 -7.053 1.00 98.06 823 ILE A CA 1
ATOM 6389 C C . ILE A 1 823 ? 13.108 20.884 -7.145 1.00 98.06 823 ILE A C 1
ATOM 6391 O O . ILE A 1 823 ? 13.350 20.232 -6.131 1.00 98.06 823 ILE A O 1
ATOM 6395 N N . LEU A 1 824 ? 13.625 20.571 -8.338 1.00 98.50 824 LEU A N 1
ATOM 6396 C CA . LEU A 1 824 ? 14.452 19.395 -8.595 1.00 98.50 824 LEU A CA 1
ATOM 6397 C C . LEU A 1 824 ? 15.773 19.776 -9.272 1.00 98.50 824 LEU A C 1
ATOM 6399 O O . LEU A 1 824 ? 15.773 20.480 -10.274 1.00 98.50 824 LEU A O 1
ATOM 6403 N N . THR A 1 825 ? 16.880 19.254 -8.750 1.00 97.50 825 THR A N 1
ATOM 6404 C CA . THR A 1 825 ? 18.232 19.388 -9.306 1.00 97.50 825 THR A CA 1
ATOM 6405 C C . THR A 1 825 ? 18.782 18.004 -9.630 1.00 97.50 825 THR A C 1
ATOM 6407 O O . THR A 1 825 ? 18.786 17.125 -8.770 1.00 97.50 825 THR A O 1
ATOM 6410 N N . VAL A 1 826 ? 19.280 17.795 -10.847 1.00 97.44 826 VAL A N 1
ATOM 6411 C CA . VAL A 1 826 ? 19.965 16.561 -11.257 1.00 97.44 826 VAL A CA 1
ATOM 6412 C C . VAL A 1 826 ? 21.473 16.777 -11.214 1.00 97.44 826 VAL A C 1
ATOM 6414 O O . VAL A 1 826 ? 21.997 17.714 -11.820 1.00 97.44 826 VAL A O 1
ATOM 6417 N N . LEU A 1 827 ? 22.177 15.901 -10.498 1.00 96.00 827 LEU A N 1
ATOM 6418 C CA . LEU A 1 827 ? 23.638 15.901 -10.470 1.00 96.00 827 LEU A CA 1
ATOM 6419 C C . LEU A 1 827 ? 24.213 15.175 -11.698 1.00 96.00 827 LEU A C 1
ATOM 6421 O O . LEU A 1 827 ? 23.632 14.169 -12.124 1.00 96.00 827 LEU A O 1
ATOM 6425 N N . PRO A 1 828 ? 25.389 15.597 -12.206 1.00 95.31 828 PRO A N 1
ATOM 6426 C CA . PRO A 1 828 ? 26.126 14.818 -13.193 1.00 95.31 828 PRO A CA 1
ATOM 6427 C C . PRO A 1 828 ? 26.453 13.410 -12.676 1.00 95.31 828 PRO A C 1
ATOM 6429 O O . PRO A 1 828 ? 26.342 13.111 -11.483 1.00 95.31 828 PRO A O 1
ATOM 6432 N N . ALA A 1 829 ? 26.868 12.539 -13.589 1.00 94.56 829 ALA A N 1
ATOM 6433 C CA . ALA A 1 829 ? 27.196 11.150 -13.302 1.00 94.56 829 ALA A CA 1
ATOM 6434 C C . ALA A 1 829 ? 28.255 10.957 -12.201 1.00 94.56 829 ALA A C 1
ATOM 6436 O O . ALA A 1 829 ? 29.097 11.818 -11.958 1.00 94.56 829 ALA A O 1
ATOM 6437 N N . ASP A 1 830 ? 28.190 9.789 -11.556 1.00 93.19 830 ASP A N 1
ATOM 6438 C CA . ASP A 1 830 ? 29.066 9.346 -10.460 1.00 93.19 830 ASP A CA 1
ATOM 6439 C C . ASP A 1 830 ? 29.296 10.357 -9.315 1.00 93.19 830 ASP A C 1
ATOM 6441 O O . ASP A 1 830 ? 30.436 10.556 -8.880 1.00 93.19 830 ASP A O 1
ATOM 6445 N N . PRO A 1 831 ? 28.235 10.968 -8.756 1.00 94.50 831 PRO A N 1
ATOM 6446 C CA . PRO A 1 831 ? 28.400 11.803 -7.580 1.00 94.50 831 PRO A CA 1
ATOM 6447 C C . PRO A 1 831 ? 28.748 10.944 -6.360 1.00 94.50 831 PRO A C 1
ATOM 6449 O O . PRO A 1 831 ? 28.256 9.824 -6.176 1.00 94.50 831 PRO A O 1
ATOM 6452 N N . ILE A 1 832 ? 29.579 11.502 -5.492 1.00 93.31 832 ILE A N 1
ATOM 6453 C CA . ILE A 1 832 ? 29.951 10.938 -4.201 1.00 93.31 832 ILE A CA 1
ATOM 6454 C C . ILE A 1 832 ? 28.975 11.478 -3.160 1.00 93.31 832 ILE A C 1
ATOM 6456 O O . ILE A 1 832 ? 28.808 12.687 -3.025 1.00 93.31 832 ILE A O 1
ATOM 6460 N N . ILE A 1 833 ? 28.338 10.560 -2.433 1.00 92.12 833 ILE A N 1
ATOM 6461 C CA . ILE A 1 833 ? 27.401 10.870 -1.350 1.00 92.12 833 ILE A CA 1
ATOM 6462 C C . ILE A 1 833 ? 27.972 10.304 -0.053 1.00 92.12 833 ILE A C 1
ATOM 6464 O O . ILE A 1 833 ? 28.223 9.096 0.031 1.00 92.12 833 ILE A O 1
ATOM 6468 N N . SER A 1 834 ? 28.144 11.156 0.950 1.00 88.56 834 SER A N 1
ATOM 6469 C CA . SER A 1 834 ? 28.646 10.786 2.274 1.00 88.56 834 SER A CA 1
ATOM 6470 C C . SER A 1 834 ? 27.791 11.410 3.366 1.00 88.56 834 SER A C 1
ATOM 6472 O O . SER A 1 834 ? 27.233 12.484 3.191 1.00 88.56 834 SER A O 1
ATOM 6474 N N . LEU A 1 835 ? 27.677 10.723 4.498 1.00 86.38 835 LEU A N 1
ATOM 6475 C CA . LEU A 1 835 ? 27.057 11.278 5.697 1.00 86.38 835 LEU A CA 1
ATOM 6476 C C . LEU A 1 835 ? 28.184 11.814 6.584 1.00 86.38 835 LEU A C 1
ATOM 6478 O O . LEU A 1 835 ? 29.048 11.027 6.987 1.00 86.38 835 LEU A O 1
ATOM 6482 N N . ASP A 1 836 ? 28.187 13.124 6.828 1.00 77.31 836 ASP A N 1
ATOM 6483 C CA . ASP A 1 836 ? 29.137 13.785 7.722 1.00 77.31 836 ASP A CA 1
ATOM 6484 C C . ASP A 1 836 ? 28.549 13.832 9.142 1.00 77.31 836 ASP A C 1
ATOM 6486 O O . ASP A 1 836 ? 27.480 14.382 9.414 1.00 77.31 836 ASP A O 1
ATOM 6490 N N . GLU A 1 837 ? 29.249 13.171 10.062 1.00 67.56 837 GLU A N 1
ATOM 6491 C CA . GLU A 1 837 ? 28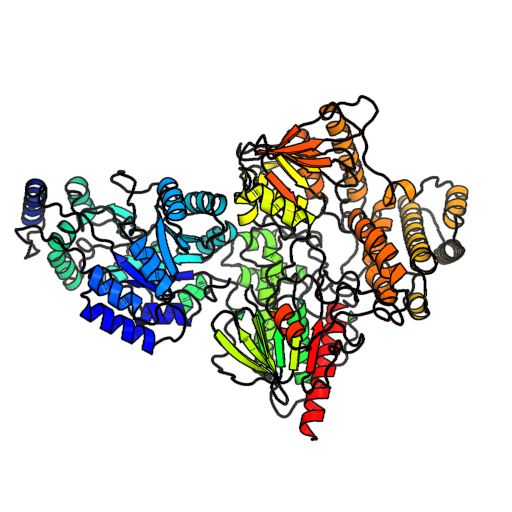.854 13.038 11.466 1.00 67.56 837 GLU A CA 1
ATOM 6492 C C . GLU A 1 837 ? 29.037 14.350 12.243 1.00 67.56 837 GLU A C 1
ATOM 6494 O O . GLU A 1 837 ? 28.398 14.544 13.274 1.00 67.56 837 GLU A O 1
ATOM 6499 N N . SER A 1 838 ? 29.884 15.263 11.756 1.00 72.44 838 SER A N 1
ATOM 6500 C CA . SER A 1 838 ? 30.216 16.511 12.446 1.00 72.44 838 SER A CA 1
ATOM 6501 C C . SER A 1 838 ? 29.152 17.599 12.272 1.00 72.44 838 SER A C 1
ATOM 6503 O O . SER A 1 838 ? 28.902 18.358 13.210 1.00 72.44 838 SER A O 1
ATOM 6505 N N . ASN A 1 839 ? 28.496 17.657 11.107 1.00 75.25 839 ASN A N 1
ATOM 6506 C CA . ASN A 1 839 ? 27.441 18.628 10.792 1.00 75.25 839 ASN A CA 1
ATOM 6507 C C . ASN A 1 839 ? 26.022 18.019 10.832 1.00 75.25 839 ASN A C 1
ATOM 6509 O O . ASN A 1 839 ? 25.037 18.761 10.813 1.00 75.25 839 ASN A O 1
ATOM 6513 N N . GLY A 1 840 ? 25.900 16.686 10.906 1.00 79.94 840 GLY A N 1
ATOM 6514 C CA . GLY A 1 840 ? 24.613 15.990 10.883 1.00 79.94 840 GLY A CA 1
ATOM 6515 C C . GLY A 1 840 ? 23.873 16.159 9.553 1.00 79.94 840 GLY A C 1
ATOM 6516 O O . GLY A 1 840 ? 22.646 16.287 9.544 1.00 79.94 840 GLY A O 1
ATOM 6517 N N . LYS A 1 841 ? 24.606 16.210 8.435 1.00 89.31 841 LYS A N 1
ATOM 6518 C CA . LYS A 1 841 ? 24.073 16.357 7.076 1.00 89.31 841 LYS A CA 1
ATOM 6519 C C . LYS A 1 841 ? 24.546 15.225 6.167 1.00 89.31 841 LYS A C 1
ATOM 6521 O O . LYS A 1 841 ? 25.424 14.425 6.491 1.00 89.31 841 LYS A O 1
ATOM 6526 N N . VAL A 1 842 ? 23.905 15.146 5.007 1.00 91.81 842 VAL A N 1
ATOM 6527 C CA . VAL A 1 842 ? 24.358 14.335 3.881 1.00 91.81 842 VAL A CA 1
ATOM 6528 C C . VAL A 1 842 ? 25.010 15.262 2.877 1.00 91.81 842 VAL A C 1
ATOM 6530 O O . VAL A 1 842 ? 24.333 16.089 2.268 1.00 91.81 842 VAL A O 1
ATOM 6533 N N . ASP A 1 843 ? 26.305 15.087 2.679 1.00 92.12 843 ASP A N 1
ATOM 6534 C CA . ASP A 1 843 ? 27.057 15.838 1.693 1.00 92.12 843 ASP A CA 1
ATOM 6535 C C . ASP A 1 843 ? 26.957 15.147 0.340 1.00 92.12 843 ASP A C 1
ATOM 6537 O O . ASP A 1 843 ? 27.041 13.915 0.224 1.00 92.12 843 ASP A O 1
ATOM 6541 N N . TYR A 1 844 ? 26.829 15.959 -0.700 1.00 91.75 844 TYR A N 1
ATOM 6542 C CA . TYR A 1 844 ? 27.068 15.523 -2.061 1.00 91.75 844 TYR A CA 1
ATOM 6543 C C . TYR A 1 844 ? 28.212 16.319 -2.677 1.00 91.75 844 TYR A C 1
ATOM 6545 O O . TYR A 1 844 ? 28.352 17.533 -2.509 1.00 91.75 844 TYR A O 1
ATOM 6553 N N . PHE A 1 845 ? 29.027 15.600 -3.434 1.00 90.88 845 PHE A N 1
ATOM 6554 C CA . PHE A 1 845 ? 30.146 16.136 -4.182 1.00 90.88 845 PHE A CA 1
ATOM 6555 C C . PHE A 1 845 ? 30.205 15.435 -5.530 1.00 90.88 845 PHE A C 1
ATOM 6557 O O . PHE A 1 845 ? 30.123 14.209 -5.591 1.00 90.88 845 PHE A O 1
ATOM 6564 N N . ASN A 1 846 ? 30.381 16.188 -6.612 1.00 89.69 846 ASN A N 1
ATOM 6565 C CA . ASN A 1 846 ? 30.698 15.591 -7.900 1.00 89.69 846 ASN A CA 1
ATOM 6566 C C . ASN A 1 846 ? 32.156 15.901 -8.281 1.00 89.69 846 ASN A C 1
ATOM 6568 O O . ASN A 1 846 ? 32.500 17.078 -8.405 1.00 89.69 846 ASN A O 1
ATOM 6572 N N . PRO A 1 847 ? 33.010 14.884 -8.516 1.00 89.56 847 PRO A N 1
ATOM 6573 C CA . PRO A 1 847 ? 34.379 15.097 -8.982 1.00 89.56 847 PRO A CA 1
ATOM 6574 C C . PRO A 1 847 ? 34.498 15.968 -10.242 1.00 89.56 847 PRO A C 1
ATOM 6576 O O . PRO A 1 847 ? 35.498 16.666 -10.394 1.00 89.56 847 PRO A O 1
ATOM 6579 N N . SER A 1 848 ? 33.500 15.952 -11.133 1.00 86.81 848 SER A N 1
ATOM 6580 C CA . SER A 1 848 ? 33.494 16.755 -12.364 1.00 86.81 848 SER A CA 1
ATOM 6581 C C . SER A 1 848 ? 33.074 18.217 -12.152 1.00 86.81 848 SER A C 1
ATOM 6583 O O . SER A 1 848 ? 33.264 19.048 -13.043 1.00 86.81 848 SER A O 1
ATOM 6585 N N . MET A 1 849 ? 32.538 18.547 -10.974 1.00 87.88 849 MET A N 1
ATOM 6586 C CA . MET A 1 849 ? 32.176 19.899 -10.540 1.00 87.88 849 MET A CA 1
ATOM 6587 C C . MET A 1 849 ? 32.639 20.130 -9.091 1.00 87.88 849 MET A C 1
ATOM 6589 O O . MET A 1 849 ? 31.817 20.301 -8.190 1.00 87.88 849 MET A O 1
ATOM 6593 N N . PRO A 1 850 ? 33.956 20.158 -8.816 1.00 83.00 850 PRO A N 1
ATOM 6594 C CA . PRO A 1 850 ? 34.457 20.123 -7.442 1.00 83.00 850 PRO A CA 1
ATOM 6595 C C . PRO A 1 850 ? 34.120 21.374 -6.615 1.00 83.00 850 PRO A C 1
ATOM 6597 O O . PRO A 1 850 ? 34.221 21.347 -5.390 1.00 83.00 850 PRO A O 1
ATOM 6600 N N . GLN A 1 851 ? 33.730 22.466 -7.279 1.00 82.19 851 GLN A N 1
ATOM 6601 C CA . GLN A 1 851 ? 33.307 23.716 -6.644 1.00 82.19 851 GLN A CA 1
ATOM 6602 C C . GLN A 1 851 ? 31.821 23.707 -6.236 1.00 82.19 851 GLN A C 1
ATOM 6604 O O . GLN A 1 851 ? 31.418 24.512 -5.403 1.00 82.19 851 GLN A O 1
ATOM 6609 N N . GLU A 1 852 ? 31.017 22.791 -6.784 1.00 82.00 852 GLU A N 1
ATOM 6610 C CA . GLU A 1 852 ? 29.561 22.699 -6.592 1.00 82.00 852 GLU A CA 1
ATOM 6611 C C . GLU A 1 852 ? 29.228 21.572 -5.599 1.00 82.00 852 GLU A C 1
ATOM 6613 O O . GLU A 1 852 ? 28.616 20.556 -5.939 1.00 82.00 852 GLU A O 1
ATOM 6618 N N . LYS A 1 853 ? 29.692 21.728 -4.354 1.00 87.00 853 LYS A N 1
ATOM 6619 C CA . LYS A 1 853 ? 29.331 20.843 -3.236 1.00 87.00 853 LYS A CA 1
ATOM 6620 C C . LYS A 1 853 ? 28.095 21.370 -2.511 1.00 87.00 853 LYS A C 1
ATOM 6622 O O . LYS A 1 853 ? 27.903 22.583 -2.425 1.00 87.00 853 LYS A O 1
ATOM 6627 N N . GLY A 1 854 ? 27.297 20.477 -1.939 1.00 90.50 854 GLY A N 1
ATOM 6628 C CA . GLY A 1 854 ? 26.141 20.878 -1.144 1.00 90.50 854 GLY A CA 1
ATOM 6629 C C . GLY A 1 854 ? 25.738 19.843 -0.109 1.00 90.50 854 GLY A C 1
ATOM 6630 O O . GLY A 1 854 ? 26.308 18.756 -0.026 1.00 90.50 854 GLY A O 1
ATOM 6631 N N . GLU A 1 855 ? 24.739 20.216 0.682 1.00 93.94 855 GLU A N 1
ATOM 6632 C CA . GLU A 1 855 ? 24.292 19.471 1.854 1.00 93.94 855 GLU A CA 1
ATOM 6633 C C . GLU A 1 855 ? 22.785 19.201 1.772 1.00 93.94 855 GLU A C 1
ATOM 6635 O O . GLU A 1 855 ? 22.004 19.994 1.234 1.00 93.94 855 GLU A O 1
ATOM 6640 N N . ALA A 1 856 ? 22.365 18.083 2.351 1.00 95.25 856 ALA A N 1
ATOM 6641 C CA . ALA A 1 856 ? 20.978 17.666 2.477 1.00 95.25 856 ALA A CA 1
ATOM 6642 C C . ALA A 1 856 ? 20.703 17.106 3.877 1.00 95.25 856 ALA A C 1
ATOM 6644 O O . ALA A 1 856 ? 21.612 16.736 4.617 1.00 95.25 856 ALA A O 1
ATOM 6645 N N . THR A 1 857 ? 19.433 17.028 4.254 1.00 95.12 857 THR A N 1
ATOM 6646 C CA . THR A 1 857 ? 18.999 16.507 5.563 1.00 95.12 857 THR A CA 1
ATOM 6647 C C . THR A 1 857 ? 18.387 15.118 5.487 1.00 95.12 857 THR A C 1
ATOM 6649 O O . THR A 1 857 ? 18.138 14.485 6.515 1.00 95.12 857 THR A O 1
ATOM 6652 N N . ALA A 1 858 ? 18.188 14.603 4.274 1.00 96.00 858 ALA A N 1
ATOM 6653 C CA . ALA A 1 858 ? 17.752 13.237 4.062 1.00 96.00 858 ALA A CA 1
ATOM 6654 C C . ALA A 1 858 ? 18.438 12.581 2.861 1.00 96.00 858 ALA A C 1
ATOM 6656 O O . ALA A 1 858 ? 18.736 13.238 1.863 1.00 96.00 858 ALA A O 1
ATOM 6657 N N . LEU A 1 859 ? 18.619 11.264 2.951 1.00 96.88 859 LEU A N 1
ATOM 6658 C CA . LEU A 1 859 ? 19.083 10.406 1.864 1.00 96.88 859 LEU A CA 1
ATOM 6659 C C . LEU A 1 859 ? 18.128 9.225 1.697 1.00 96.88 859 LEU A C 1
ATOM 6661 O O . LEU A 1 859 ? 17.849 8.493 2.647 1.00 96.88 859 LEU A O 1
ATOM 6665 N N . VAL A 1 860 ? 17.673 9.012 0.467 1.00 97.69 860 VAL A N 1
ATOM 6666 C CA . VAL A 1 860 ? 16.805 7.895 0.092 1.00 97.69 860 VAL A CA 1
ATOM 6667 C C . VAL A 1 860 ? 17.477 7.048 -0.974 1.00 97.69 860 VAL A C 1
ATOM 6669 O O . VAL A 1 860 ? 17.880 7.552 -2.022 1.00 97.69 860 VAL A O 1
ATOM 6672 N N . GLU A 1 861 ? 17.535 5.739 -0.749 1.00 96.88 861 GLU A N 1
ATOM 6673 C CA . GLU A 1 861 ? 17.804 4.770 -1.810 1.00 96.88 861 GLU A CA 1
ATOM 6674 C C . GLU A 1 861 ? 16.538 4.591 -2.661 1.00 96.88 861 GLU A C 1
ATOM 6676 O O . GLU A 1 861 ? 15.697 3.735 -2.386 1.00 96.88 861 GLU A O 1
ATOM 6681 N N . ALA A 1 862 ? 16.383 5.392 -3.712 1.00 96.31 862 ALA A N 1
ATOM 6682 C CA . ALA A 1 862 ? 15.229 5.353 -4.610 1.00 96.31 862 ALA A CA 1
ATOM 6683 C C . ALA A 1 862 ? 15.317 4.177 -5.609 1.00 96.31 862 ALA A C 1
ATOM 6685 O O . ALA A 1 862 ? 15.314 4.354 -6.830 1.00 96.31 862 ALA A O 1
ATOM 6686 N N . ARG A 1 863 ? 15.440 2.957 -5.077 1.00 92.88 863 ARG A N 1
ATOM 6687 C CA . ARG A 1 863 ? 15.565 1.687 -5.807 1.00 92.88 863 ARG A CA 1
ATOM 6688 C C . ARG A 1 863 ? 15.086 0.519 -4.950 1.00 92.88 863 ARG A C 1
ATOM 6690 O O . ARG A 1 863 ? 15.095 0.602 -3.723 1.00 92.88 863 ARG A O 1
ATOM 6697 N N . LEU A 1 864 ? 14.747 -0.593 -5.593 1.00 89.69 864 LEU A N 1
ATOM 6698 C CA . LEU A 1 864 ? 14.467 -1.852 -4.905 1.00 89.69 864 LEU A CA 1
ATOM 6699 C C . LEU A 1 864 ? 15.768 -2.600 -4.557 1.00 89.69 864 LEU A C 1
ATOM 6701 O O . LEU A 1 864 ? 16.760 -2.473 -5.286 1.00 89.69 864 LEU A O 1
ATOM 6705 N N . PRO A 1 865 ? 15.790 -3.369 -3.455 1.00 88.81 865 PRO A N 1
ATOM 6706 C CA . PRO A 1 865 ? 16.892 -4.273 -3.162 1.00 88.81 865 PRO A CA 1
ATOM 6707 C C . PRO A 1 865 ? 16.896 -5.453 -4.144 1.00 88.81 865 PRO A C 1
ATOM 6709 O O . PRO A 1 865 ? 15.850 -5.881 -4.634 1.00 88.81 865 PRO A O 1
ATOM 6712 N N . THR A 1 866 ? 18.078 -6.007 -4.408 1.00 84.81 866 THR A N 1
ATOM 6713 C CA . THR A 1 866 ? 18.212 -7.243 -5.188 1.00 84.81 866 THR A CA 1
ATOM 6714 C C . THR A 1 866 ? 17.621 -8.416 -4.403 1.00 84.81 866 THR A C 1
ATOM 6716 O O . THR A 1 866 ? 17.957 -8.600 -3.234 1.00 84.81 866 THR A O 1
ATOM 6719 N N . SER A 1 867 ? 16.762 -9.215 -5.041 1.00 86.12 867 SER A N 1
ATOM 6720 C CA . SER A 1 867 ? 16.198 -10.431 -4.440 1.00 86.12 867 SER A CA 1
ATOM 6721 C C . SER A 1 867 ? 17.298 -11.475 -4.236 1.00 86.12 867 SER A C 1
ATOM 6723 O O . SER A 1 867 ? 18.010 -11.813 -5.182 1.00 86.12 867 SER A O 1
ATOM 6725 N N . SER A 1 868 ? 17.469 -11.971 -3.011 1.00 89.88 868 SER A N 1
ATOM 6726 C CA . SER A 1 868 ? 18.386 -13.075 -2.723 1.00 89.88 868 SER A CA 1
ATOM 6727 C C . SER A 1 868 ? 17.949 -13.835 -1.479 1.00 89.88 868 SER A C 1
ATOM 6729 O O . SER A 1 868 ? 17.788 -13.251 -0.408 1.00 89.88 868 SER A O 1
ATOM 6731 N N . ILE A 1 869 ? 17.828 -15.157 -1.567 1.00 90.56 869 ILE A N 1
ATOM 6732 C CA . ILE A 1 869 ? 17.469 -15.954 -0.387 1.00 90.56 869 ILE A CA 1
ATOM 6733 C C . ILE A 1 869 ? 18.587 -16.008 0.657 1.00 90.56 869 ILE A C 1
ATOM 6735 O O . ILE A 1 869 ? 18.314 -16.162 1.842 1.00 90.56 869 ILE A O 1
ATOM 6739 N N . GLN A 1 870 ? 19.845 -15.830 0.242 1.00 89.44 870 GLN A N 1
ATOM 6740 C CA . GLN A 1 870 ? 20.993 -15.834 1.156 1.00 89.44 870 GLN A CA 1
ATOM 6741 C C . GLN A 1 870 ? 20.999 -14.592 2.058 1.00 89.44 870 GLN A C 1
ATOM 6743 O O . GLN A 1 870 ? 21.441 -14.647 3.205 1.00 89.44 870 GLN A O 1
ATOM 6748 N N . ASN A 1 871 ? 20.463 -13.481 1.548 1.00 89.25 871 ASN A N 1
ATOM 6749 C CA . ASN A 1 871 ? 20.415 -12.193 2.234 1.00 89.25 871 ASN A CA 1
ATOM 6750 C C . ASN A 1 871 ? 18.990 -11.783 2.620 1.00 89.25 871 ASN A C 1
ATOM 6752 O O . ASN A 1 871 ? 18.748 -10.616 2.916 1.00 89.25 871 ASN A O 1
ATOM 6756 N N . THR A 1 872 ? 18.042 -12.716 2.656 1.00 92.06 872 THR A N 1
ATOM 6757 C CA . THR A 1 872 ? 16.659 -12.394 3.007 1.00 92.06 872 THR A CA 1
ATOM 6758 C C . THR A 1 872 ? 16.497 -12.072 4.497 1.00 92.06 872 THR A C 1
ATOM 6760 O O . THR A 1 872 ? 17.207 -12.594 5.362 1.00 92.06 872 THR A O 1
ATOM 6763 N N . ALA A 1 873 ? 15.543 -11.193 4.792 1.00 92.56 873 ALA A N 1
ATOM 6764 C CA . ALA A 1 873 ? 15.029 -10.907 6.129 1.00 92.56 873 ALA A CA 1
ATOM 6765 C C . ALA A 1 873 ? 13.564 -11.362 6.283 1.00 92.56 873 ALA A C 1
ATOM 6767 O O . ALA A 1 873 ? 12.916 -11.027 7.274 1.00 92.56 873 ALA A O 1
ATOM 6768 N N . ASP A 1 874 ? 13.019 -12.084 5.299 1.00 93.69 874 ASP A N 1
ATOM 6769 C CA . ASP A 1 874 ? 11.669 -12.628 5.379 1.00 93.69 874 ASP A CA 1
ATOM 6770 C C . ASP A 1 874 ? 11.639 -13.876 6.279 1.00 93.69 874 ASP A C 1
ATOM 6772 O O . ASP A 1 874 ? 12.400 -14.820 6.043 1.00 93.69 874 ASP A O 1
ATOM 6776 N N . PRO A 1 875 ? 10.788 -13.900 7.322 1.00 95.12 875 PRO A N 1
ATOM 6777 C CA . PRO A 1 875 ? 10.819 -14.953 8.333 1.00 95.12 875 PRO A CA 1
ATOM 6778 C C . PRO A 1 875 ? 10.491 -16.339 7.765 1.00 95.12 875 PRO A C 1
ATOM 6780 O O . PRO A 1 875 ? 11.087 -17.321 8.207 1.00 95.12 875 PRO A O 1
ATOM 6783 N N . LEU A 1 876 ? 9.623 -16.423 6.750 1.00 95.88 876 LEU A N 1
ATOM 6784 C CA . LEU A 1 876 ? 9.224 -17.696 6.158 1.00 95.88 876 LEU A CA 1
ATOM 6785 C C . LEU A 1 876 ? 10.380 -18.321 5.377 1.00 95.88 876 LEU A C 1
ATOM 6787 O O . LEU A 1 876 ? 10.668 -19.504 5.547 1.00 95.88 876 LEU A O 1
ATOM 6791 N N . ILE A 1 877 ? 11.080 -17.523 4.563 1.00 95.25 877 ILE A N 1
ATOM 6792 C CA . ILE A 1 877 ? 12.251 -17.995 3.809 1.00 95.25 877 ILE A CA 1
ATOM 6793 C C . ILE A 1 877 ? 13.405 -18.340 4.756 1.00 95.25 877 ILE A C 1
ATOM 6795 O O . ILE A 1 877 ? 14.053 -19.369 4.571 1.00 95.25 877 ILE A O 1
ATOM 6799 N N . VAL A 1 878 ? 13.627 -17.547 5.813 1.00 95.44 878 VAL A N 1
ATOM 6800 C CA . VAL A 1 878 ? 14.614 -17.876 6.857 1.00 95.44 878 VAL A CA 1
ATOM 6801 C C . VAL A 1 878 ? 14.281 -19.211 7.533 1.00 95.44 878 VAL A C 1
ATOM 6803 O O . VAL A 1 878 ? 15.171 -20.042 7.700 1.00 95.44 878 VAL A O 1
ATOM 6806 N N . SER A 1 879 ? 13.012 -19.441 7.884 1.00 95.44 879 SER A N 1
ATOM 6807 C CA . SER A 1 879 ? 12.547 -20.700 8.478 1.00 95.44 879 SER A CA 1
ATOM 6808 C C . SER A 1 879 ? 12.682 -21.883 7.518 1.00 95.44 879 SER A C 1
ATOM 6810 O O . SER A 1 879 ? 13.104 -22.959 7.933 1.00 95.44 879 SER A O 1
ATOM 6812 N N . ALA A 1 880 ? 12.352 -21.707 6.239 1.00 93.56 880 ALA A N 1
ATOM 6813 C CA . ALA A 1 880 ? 12.502 -22.760 5.241 1.00 93.56 880 ALA A CA 1
ATOM 6814 C C . ALA A 1 880 ? 13.979 -23.148 5.052 1.00 93.56 880 ALA A C 1
ATOM 6816 O O . ALA A 1 880 ? 14.308 -24.335 5.013 1.00 93.56 880 ALA A O 1
ATOM 6817 N N . ALA A 1 881 ? 14.875 -22.159 4.985 1.00 93.00 881 ALA A N 1
ATOM 6818 C CA . ALA A 1 881 ? 16.310 -22.389 4.844 1.00 93.00 881 ALA A CA 1
ATOM 6819 C C . ALA A 1 881 ? 16.907 -23.081 6.080 1.00 93.00 881 ALA A C 1
ATOM 6821 O O . ALA A 1 881 ? 17.674 -24.030 5.933 1.00 93.00 881 ALA A O 1
ATOM 6822 N N . SER A 1 882 ? 16.535 -22.666 7.298 1.00 92.62 882 SER A N 1
ATOM 6823 C CA . SER A 1 882 ? 17.059 -23.278 8.531 1.00 92.62 882 SER A CA 1
ATOM 6824 C C . SER A 1 882 ? 16.625 -24.735 8.718 1.00 92.62 882 SER A C 1
ATOM 6826 O O . SER A 1 882 ? 17.342 -25.514 9.341 1.00 92.62 882 SER A O 1
ATOM 6828 N N . LEU A 1 883 ? 15.480 -25.114 8.148 1.00 91.38 883 LEU A N 1
ATOM 6829 C CA . LEU A 1 883 ? 14.984 -26.489 8.124 1.00 91.38 883 LEU A CA 1
ATOM 6830 C C . LEU A 1 883 ? 15.553 -27.320 6.961 1.00 91.38 883 LEU A C 1
ATOM 6832 O O . LEU A 1 883 ? 15.217 -28.498 6.847 1.00 91.38 883 LEU A O 1
ATOM 6836 N N . GLY A 1 884 ? 16.365 -26.737 6.073 1.00 91.44 884 GLY A N 1
ATOM 6837 C CA . GLY A 1 884 ? 16.851 -27.408 4.864 1.00 91.44 884 GLY A CA 1
ATOM 6838 C C . GLY A 1 884 ? 15.737 -27.756 3.867 1.00 91.44 884 GLY A C 1
ATOM 6839 O O . GLY A 1 884 ? 15.866 -28.726 3.125 1.00 91.44 884 GLY A O 1
ATOM 6840 N N . LEU A 1 885 ? 14.617 -27.018 3.885 1.00 91.88 885 LEU A N 1
ATOM 6841 C CA . LEU A 1 885 ? 13.521 -27.159 2.912 1.00 91.88 885 LEU A CA 1
ATOM 6842 C C . LEU A 1 885 ? 13.837 -26.474 1.580 1.00 91.88 885 LEU A C 1
ATOM 6844 O O . LEU A 1 885 ? 13.311 -26.864 0.547 1.00 91.88 885 LEU A O 1
ATOM 6848 N N . ILE A 1 886 ? 14.683 -25.448 1.607 1.00 93.75 886 ILE A N 1
ATOM 6849 C CA . ILE A 1 886 ? 15.155 -24.730 0.424 1.00 93.75 886 ILE A CA 1
ATOM 6850 C C . ILE A 1 886 ? 16.674 -24.613 0.491 1.00 93.75 886 ILE A C 1
ATOM 6852 O O . ILE A 1 886 ? 17.251 -24.550 1.580 1.00 93.75 886 ILE A O 1
ATOM 6856 N N . ARG A 1 887 ? 17.310 -24.503 -0.673 1.00 92.69 887 ARG A N 1
ATOM 6857 C CA . ARG A 1 887 ? 18.730 -24.167 -0.813 1.00 92.69 887 ARG A CA 1
ATOM 6858 C C . ARG A 1 887 ? 18.924 -23.155 -1.949 1.00 92.69 887 ARG A C 1
ATOM 6860 O O . ARG A 1 887 ? 18.034 -23.023 -2.794 1.00 92.69 887 ARG A O 1
ATOM 6867 N N . PRO A 1 888 ? 20.043 -22.411 -1.980 1.00 93.06 888 PRO A N 1
ATOM 6868 C CA . PRO A 1 888 ? 20.333 -21.525 -3.101 1.00 93.06 888 PRO A CA 1
ATOM 6869 C C . PRO A 1 888 ? 20.660 -22.331 -4.359 1.00 93.06 888 PRO A C 1
ATOM 6871 O O . PRO A 1 888 ? 21.351 -23.342 -4.279 1.00 93.06 888 PRO A O 1
ATOM 6874 N N . HIS A 1 889 ? 20.209 -21.860 -5.521 1.00 92.06 889 HIS A N 1
ATOM 6875 C CA . HIS A 1 889 ? 20.595 -22.455 -6.800 1.00 92.06 889 HIS A CA 1
ATOM 6876 C C . HIS A 1 889 ? 22.051 -22.115 -7.152 1.00 92.06 889 HIS A C 1
ATOM 6878 O O . HIS A 1 889 ? 22.446 -20.935 -7.149 1.00 92.06 889 HIS A O 1
ATOM 6884 N N . TYR A 1 890 ? 22.809 -23.152 -7.514 1.00 88.25 890 TYR A N 1
ATOM 6885 C CA . TYR A 1 890 ? 24.193 -23.088 -7.981 1.00 88.25 890 TYR A CA 1
ATOM 6886 C C . TYR A 1 890 ? 24.268 -23.412 -9.470 1.00 88.25 890 TYR A C 1
ATOM 6888 O O . TYR A 1 890 ? 23.697 -24.400 -9.929 1.00 88.25 890 TYR A O 1
ATOM 6896 N N . PHE A 1 891 ? 25.041 -22.631 -10.222 1.00 83.31 891 PHE A N 1
ATOM 6897 C CA . PHE A 1 891 ? 25.302 -22.960 -11.621 1.00 83.31 891 PHE A CA 1
ATOM 6898 C C . PHE A 1 891 ? 26.163 -24.224 -11.727 1.00 83.31 891 PHE A C 1
ATOM 6900 O O . PHE A 1 891 ? 27.147 -24.375 -10.994 1.00 83.31 891 PHE A O 1
ATOM 6907 N N . LYS A 1 892 ? 25.805 -25.112 -12.665 1.00 79.19 892 LYS A N 1
ATOM 6908 C CA . LYS A 1 892 ? 26.462 -26.411 -12.890 1.00 79.19 892 LYS A CA 1
ATOM 6909 C C . LYS A 1 892 ? 27.987 -26.284 -12.891 1.00 79.19 892 LYS A C 1
ATOM 6911 O O . LYS A 1 892 ? 28.539 -25.468 -13.621 1.00 79.19 892 LYS A O 1
ATOM 6916 N N . ASN A 1 893 ? 28.653 -27.133 -12.107 1.00 72.31 893 ASN A N 1
ATOM 6917 C CA . ASN A 1 893 ? 30.115 -27.220 -11.996 1.00 72.31 893 ASN A CA 1
ATOM 6918 C C . ASN A 1 893 ? 30.820 -25.918 -11.563 1.00 72.31 893 ASN A C 1
ATOM 6920 O O . ASN A 1 893 ? 32.011 -25.756 -11.815 1.00 72.31 893 ASN A O 1
ATOM 6924 N N . THR A 1 894 ? 30.116 -24.999 -10.896 1.00 76.62 894 THR A N 1
ATOM 6925 C CA . THR A 1 894 ? 30.703 -23.760 -10.366 1.00 76.62 894 THR A CA 1
ATOM 6926 C C . THR A 1 894 ? 30.314 -23.538 -8.907 1.00 76.62 894 THR A C 1
ATOM 6928 O O . THR A 1 894 ? 29.355 -24.114 -8.400 1.00 76.62 894 THR A O 1
ATOM 6931 N N . THR A 1 895 ? 31.029 -22.643 -8.230 1.00 80.75 895 THR A N 1
ATOM 6932 C CA . THR A 1 895 ? 30.627 -22.099 -6.922 1.00 80.75 895 THR A CA 1
ATOM 6933 C C . THR A 1 895 ? 29.739 -20.857 -7.060 1.00 80.75 895 THR A C 1
ATOM 6935 O O . THR A 1 895 ? 29.408 -20.214 -6.061 1.00 80.75 895 THR A O 1
ATOM 6938 N N . CYS A 1 896 ? 29.355 -20.493 -8.290 1.00 83.69 896 CYS A N 1
ATOM 6939 C CA . CYS A 1 896 ? 28.535 -19.323 -8.552 1.00 83.69 896 CYS A CA 1
ATOM 6940 C C . CYS A 1 896 ? 27.095 -19.583 -8.098 1.00 83.69 896 CYS A C 1
ATOM 6942 O O . CYS A 1 896 ? 26.430 -20.507 -8.569 1.00 83.69 896 CYS A O 1
ATOM 6944 N N . VAL A 1 897 ? 26.615 -18.737 -7.190 1.00 88.25 897 VAL A N 1
ATOM 6945 C CA . VAL A 1 897 ? 25.237 -18.735 -6.697 1.00 88.25 897 VAL A CA 1
ATOM 6946 C C . VAL A 1 897 ? 24.406 -17.708 -7.450 1.00 88.25 897 VAL A C 1
ATOM 6948 O O . VAL A 1 897 ? 24.830 -16.571 -7.655 1.00 88.25 897 VAL A O 1
ATOM 6951 N N . SER A 1 898 ? 23.193 -18.103 -7.813 1.00 86.44 898 SER A N 1
ATOM 6952 C CA . SER A 1 898 ? 22.220 -17.225 -8.474 1.00 86.44 898 SER A CA 1
ATOM 6953 C C . SER A 1 898 ? 21.487 -16.278 -7.515 1.00 86.44 898 SER A C 1
ATOM 6955 O O . SER A 1 898 ? 20.981 -15.239 -7.927 1.00 86.44 898 SER A O 1
ATOM 6957 N N . GLY A 1 899 ? 21.398 -16.646 -6.233 1.00 88.38 899 GLY A N 1
ATOM 6958 C CA . GLY A 1 899 ? 20.552 -15.978 -5.238 1.00 88.38 899 GLY A CA 1
ATOM 6959 C C . GLY A 1 899 ? 19.083 -16.427 -5.242 1.00 88.38 899 GLY A C 1
ATOM 6960 O O . GLY A 1 899 ? 18.358 -16.061 -4.316 1.00 88.38 899 GLY A O 1
ATOM 6961 N N . ALA A 1 900 ? 18.662 -17.233 -6.221 1.00 92.50 900 ALA A N 1
ATOM 6962 C CA . ALA A 1 900 ? 17.330 -17.831 -6.300 1.00 92.50 900 ALA A CA 1
ATOM 6963 C C . ALA A 1 900 ? 17.196 -19.096 -5.434 1.00 92.50 900 ALA A C 1
ATOM 6965 O O . ALA A 1 900 ? 18.201 -19.710 -5.061 1.00 92.50 900 ALA A O 1
ATOM 6966 N N . ILE A 1 901 ? 15.951 -19.494 -5.152 1.00 94.19 901 ILE A N 1
ATOM 6967 C CA . ILE A 1 901 ? 15.631 -20.850 -4.671 1.00 94.19 901 ILE A CA 1
ATOM 6968 C C . ILE A 1 901 ? 15.954 -21.857 -5.778 1.00 94.19 901 ILE A C 1
ATOM 6970 O O . ILE A 1 901 ? 15.624 -21.623 -6.938 1.00 94.19 901 ILE A O 1
ATOM 6974 N N . ASP A 1 902 ? 16.597 -22.964 -5.411 1.00 93.38 902 ASP A N 1
ATOM 6975 C CA . ASP A 1 902 ? 16.832 -24.086 -6.318 1.00 93.38 902 ASP A CA 1
ATOM 6976 C C . ASP A 1 902 ? 15.540 -24.855 -6.593 1.00 93.38 902 ASP A C 1
ATOM 6978 O O . ASP A 1 902 ? 14.865 -25.307 -5.666 1.00 93.38 902 ASP A O 1
ATOM 6982 N N . VAL A 1 903 ? 15.184 -24.971 -7.871 1.00 93.88 903 VAL A N 1
ATOM 6983 C CA . VAL A 1 903 ? 13.970 -25.635 -8.347 1.00 93.88 903 VAL A CA 1
ATOM 6984 C C . VAL A 1 903 ? 14.276 -26.438 -9.604 1.00 93.88 903 VAL A C 1
ATOM 6986 O O . VAL A 1 903 ? 15.173 -26.098 -10.373 1.00 93.88 903 VAL A O 1
ATOM 6989 N N . ASP A 1 904 ? 13.490 -27.482 -9.841 1.00 91.44 904 ASP A N 1
ATOM 6990 C CA . ASP A 1 904 ? 13.392 -28.076 -11.169 1.00 91.44 904 ASP A CA 1
ATOM 6991 C C . ASP A 1 904 ? 12.801 -27.043 -12.156 1.00 91.44 904 ASP A C 1
ATOM 6993 O O . ASP A 1 904 ? 11.728 -26.499 -11.885 1.00 91.44 904 ASP A O 1
ATOM 6997 N N . PRO A 1 905 ? 13.462 -26.742 -13.288 1.00 87.44 905 PRO A N 1
ATOM 6998 C CA . PRO A 1 905 ? 13.066 -25.646 -14.172 1.00 87.44 905 PRO A CA 1
ATOM 6999 C C . PRO A 1 905 ? 11.791 -25.916 -14.983 1.00 87.44 905 PRO A C 1
ATOM 7001 O O . PRO A 1 905 ? 11.319 -24.997 -15.651 1.00 87.44 905 PRO A O 1
ATOM 7004 N N . HIS A 1 906 ? 11.253 -27.142 -14.952 1.00 88.38 906 HIS A N 1
ATOM 7005 C CA . HIS A 1 906 ? 10.028 -27.514 -15.663 1.00 88.38 906 HIS A CA 1
ATOM 7006 C C . HIS A 1 906 ? 8.812 -27.573 -14.732 1.00 88.38 906 HIS A C 1
ATOM 7008 O O . HIS A 1 906 ? 7.769 -27.025 -15.057 1.00 88.38 906 HIS A O 1
ATOM 7014 N N . SER A 1 907 ? 8.943 -28.220 -13.575 1.00 91.19 907 SER A N 1
ATOM 7015 C CA . SER A 1 907 ? 7.870 -28.414 -12.586 1.00 91.19 907 SER A CA 1
ATOM 7016 C C . SER A 1 907 ? 7.844 -27.362 -11.477 1.00 91.19 907 SER A C 1
ATOM 7018 O O . SER A 1 907 ? 6.872 -27.294 -10.725 1.00 91.19 907 SER A O 1
ATOM 7020 N N . PHE A 1 908 ? 8.914 -26.572 -11.332 1.00 94.06 908 PHE A N 1
ATOM 7021 C CA . PHE A 1 908 ? 9.124 -25.603 -10.247 1.00 94.06 908 PHE A CA 1
ATOM 7022 C C . PHE A 1 908 ? 9.146 -26.214 -8.841 1.00 94.06 908 PHE A C 1
ATOM 7024 O O . PHE A 1 908 ? 9.035 -25.504 -7.832 1.00 94.06 908 PHE A O 1
ATOM 7031 N N . ARG A 1 909 ? 9.306 -27.538 -8.760 1.00 94.25 909 ARG A N 1
ATOM 7032 C CA . ARG A 1 909 ? 9.479 -28.255 -7.502 1.00 94.25 909 ARG A CA 1
ATOM 7033 C C . ARG A 1 909 ? 10.831 -27.896 -6.900 1.00 94.25 909 ARG A C 1
ATOM 7035 O O . ARG A 1 909 ? 11.857 -27.961 -7.576 1.00 94.25 909 ARG A O 1
ATOM 7042 N N . VAL A 1 910 ? 10.828 -27.506 -5.632 1.00 94.50 910 VAL A N 1
ATOM 7043 C CA . VAL A 1 910 ? 12.026 -27.110 -4.894 1.00 94.50 910 VAL A CA 1
ATOM 7044 C C . VAL A 1 910 ? 12.978 -28.291 -4.749 1.00 94.50 910 VAL A C 1
ATOM 7046 O O . VAL A 1 910 ? 12.576 -29.399 -4.403 1.00 94.50 910 VAL A O 1
ATOM 7049 N N . GLN A 1 911 ? 14.259 -28.022 -4.981 1.00 91.06 911 GLN A N 1
ATOM 7050 C CA . GLN A 1 911 ? 15.358 -28.937 -4.709 1.00 91.06 911 GLN A CA 1
ATOM 7051 C C . GLN A 1 911 ? 15.902 -28.676 -3.300 1.00 91.06 911 GLN A C 1
ATOM 7053 O O . GLN A 1 911 ? 16.055 -27.525 -2.878 1.00 91.06 911 GLN A O 1
ATOM 7058 N N . SER A 1 912 ? 16.236 -29.735 -2.562 1.00 84.06 912 SER A N 1
ATOM 7059 C CA . SER A 1 912 ? 16.802 -29.611 -1.216 1.00 84.06 912 SER A CA 1
ATOM 7060 C C . SER A 1 912 ? 17.905 -30.609 -0.922 1.00 84.06 912 SER A C 1
ATOM 7062 O O . SER A 1 912 ? 18.014 -31.646 -1.565 1.00 84.06 912 SER A O 1
ATOM 7064 N N . ASP A 1 913 ? 18.677 -30.315 0.123 1.00 72.94 913 ASP A N 1
ATOM 7065 C CA . ASP A 1 913 ? 19.778 -31.166 0.592 1.00 72.94 913 ASP A CA 1
ATOM 7066 C C . ASP A 1 913 ? 19.315 -32.343 1.473 1.00 72.94 913 ASP A C 1
ATOM 7068 O O . ASP A 1 913 ? 20.122 -33.182 1.863 1.00 72.94 913 ASP A O 1
ATOM 7072 N N . SER A 1 914 ? 18.019 -32.414 1.796 1.00 68.38 914 SER A N 1
ATOM 7073 C CA . SER A 1 914 ? 17.392 -33.543 2.497 1.00 68.38 914 SER A CA 1
ATOM 7074 C C . SER A 1 914 ? 16.379 -34.237 1.590 1.00 68.38 914 SER A C 1
ATOM 7076 O O . SER A 1 914 ? 15.785 -33.579 0.736 1.00 68.38 914 SER A O 1
ATOM 7078 N N . GLU A 1 915 ? 16.163 -35.544 1.766 1.00 66.50 915 GLU A N 1
ATOM 7079 C CA . GLU A 1 915 ? 15.020 -36.212 1.135 1.00 66.50 915 GLU A CA 1
ATOM 7080 C C . GLU A 1 915 ? 13.729 -35.536 1.613 1.00 66.50 915 GLU A C 1
ATOM 7082 O O . GLU A 1 915 ? 13.465 -35.440 2.815 1.00 66.50 915 GLU A O 1
ATOM 7087 N N . GLN A 1 916 ? 12.948 -35.014 0.667 1.00 64.25 916 GLN A N 1
ATOM 7088 C CA . GLN A 1 916 ? 11.670 -34.374 0.952 1.00 64.25 916 GLN A CA 1
ATOM 7089 C C . GLN A 1 916 ? 10.525 -35.349 0.724 1.00 64.25 916 GLN A C 1
ATOM 7091 O O . GLN A 1 916 ? 10.235 -35.733 -0.405 1.00 64.25 916 GLN A O 1
ATOM 7096 N N . SER A 1 917 ? 9.808 -35.666 1.796 1.00 65.88 917 SER A N 1
ATOM 7097 C CA . SER A 1 917 ? 8.496 -36.315 1.743 1.00 65.88 917 SER A CA 1
ATOM 7098 C C . SER A 1 917 ? 7.355 -35.346 1.381 1.00 65.88 917 SER A C 1
ATOM 7100 O O . SER A 1 917 ? 6.226 -35.769 1.119 1.00 65.88 917 SER A O 1
ATOM 7102 N N . VAL A 1 918 ? 7.628 -34.034 1.332 1.00 72.88 918 VAL A N 1
ATOM 7103 C CA . VAL A 1 918 ? 6.635 -32.978 1.072 1.00 72.88 918 VAL A CA 1
ATOM 7104 C C . VAL A 1 918 ? 6.869 -32.319 -0.282 1.00 72.88 918 VAL A C 1
ATOM 7106 O O . VAL A 1 918 ? 8.005 -32.053 -0.664 1.00 72.88 918 VAL A O 1
ATOM 7109 N N . SER A 1 919 ? 5.789 -32.019 -1.000 1.00 88.56 919 SER A N 1
ATOM 7110 C CA . SER A 1 919 ? 5.864 -31.332 -2.289 1.00 88.56 919 SER A CA 1
ATOM 7111 C C . SER A 1 919 ? 5.889 -29.813 -2.092 1.00 88.56 919 SER A C 1
ATOM 7113 O O . SER A 1 919 ? 4.849 -29.187 -1.880 1.00 88.56 919 SER A O 1
ATOM 7115 N N . LEU A 1 920 ? 7.080 -29.215 -2.136 1.00 94.56 920 LEU A N 1
ATOM 7116 C CA . LEU A 1 920 ? 7.276 -27.766 -2.064 1.00 94.56 920 LEU A CA 1
ATOM 7117 C C . LEU A 1 920 ? 7.596 -27.203 -3.454 1.00 94.56 920 LEU A C 1
ATOM 7119 O O . LEU A 1 920 ? 8.451 -27.729 -4.159 1.00 94.56 920 LEU A O 1
ATOM 7123 N N . TYR A 1 921 ? 6.939 -26.108 -3.820 1.00 96.50 921 TYR A N 1
ATOM 7124 C CA . TYR A 1 921 ? 7.102 -25.406 -5.092 1.00 96.50 921 TYR A CA 1
ATOM 7125 C C . TYR A 1 921 ? 7.452 -23.941 -4.836 1.00 96.50 921 TYR A C 1
ATOM 7127 O O . TYR A 1 921 ? 6.997 -23.358 -3.849 1.00 96.50 921 TYR A O 1
ATOM 7135 N N . ALA A 1 922 ? 8.228 -23.321 -5.721 1.00 95.38 922 ALA A N 1
ATOM 7136 C CA . ALA A 1 922 ? 8.539 -21.895 -5.642 1.00 95.38 922 ALA A CA 1
ATOM 7137 C C . ALA A 1 922 ? 8.384 -21.228 -7.005 1.00 95.38 922 ALA A C 1
ATOM 7139 O O . ALA A 1 922 ? 8.693 -21.826 -8.027 1.00 95.38 922 ALA A O 1
ATOM 7140 N N . TYR A 1 923 ? 7.890 -19.990 -7.016 1.00 90.56 923 TYR A N 1
ATOM 7141 C CA . TYR A 1 923 ? 7.509 -19.317 -8.249 1.00 90.56 923 TYR A CA 1
ATOM 7142 C C . TYR A 1 923 ? 7.621 -17.784 -8.150 1.00 90.56 923 TYR A C 1
ATOM 7144 O O . TYR A 1 923 ? 7.264 -17.186 -7.132 1.00 90.56 923 TYR A O 1
ATOM 7152 N N . GLY A 1 924 ? 8.084 -17.119 -9.216 1.00 90.25 924 GLY A N 1
ATOM 7153 C CA . GLY A 1 924 ? 8.147 -15.655 -9.315 1.00 90.25 924 GLY A CA 1
ATOM 7154 C C . GLY A 1 924 ? 9.426 -15.020 -8.761 1.00 90.25 924 GLY A C 1
ATOM 7155 O O . GLY A 1 924 ? 10.522 -15.498 -9.016 1.00 90.25 924 GLY A O 1
ATOM 7156 N N . ILE A 1 925 ? 9.294 -13.928 -7.995 1.00 90.62 925 ILE A N 1
ATOM 7157 C CA . ILE A 1 925 ? 10.424 -13.113 -7.492 1.00 90.62 925 ILE A CA 1
ATOM 7158 C C . ILE A 1 925 ? 11.487 -13.917 -6.706 1.00 90.62 925 ILE A C 1
ATOM 7160 O O . ILE A 1 925 ? 12.674 -13.584 -6.814 1.00 90.62 925 ILE A O 1
ATOM 7164 N N . PRO A 1 926 ? 11.141 -14.973 -5.935 1.00 91.69 926 PRO A N 1
ATOM 7165 C CA . PRO A 1 926 ? 12.139 -15.852 -5.316 1.00 91.69 926 PRO A CA 1
ATOM 7166 C C . PRO A 1 926 ? 13.057 -16.571 -6.315 1.00 91.69 926 PRO A C 1
ATOM 7168 O O . PRO A 1 926 ? 14.111 -17.066 -5.917 1.00 91.69 926 PRO A O 1
ATOM 7171 N N . LEU A 1 927 ? 12.671 -16.621 -7.593 1.00 92.00 927 LEU A N 1
ATOM 7172 C CA . LEU A 1 927 ? 13.415 -17.237 -8.684 1.00 92.00 927 LEU A CA 1
ATOM 7173 C C . LEU A 1 927 ? 14.115 -16.229 -9.604 1.00 92.00 927 LEU A C 1
ATOM 7175 O O . LEU A 1 927 ? 14.687 -16.662 -10.589 1.00 92.00 927 LEU A O 1
ATOM 7179 N N . GLU A 1 928 ? 14.144 -14.921 -9.310 1.00 86.94 928 GLU A N 1
ATOM 7180 C CA . GLU A 1 928 ? 14.726 -13.893 -10.211 1.00 86.94 928 GLU A CA 1
ATOM 7181 C C . GLU A 1 928 ? 16.182 -14.188 -10.648 1.00 86.94 928 GLU A C 1
ATOM 7183 O O . GLU A 1 928 ? 16.611 -13.809 -11.736 1.00 86.94 928 GLU A O 1
ATOM 7188 N N . GLY A 1 929 ? 16.959 -14.879 -9.805 1.00 84.00 929 GLY A N 1
ATOM 7189 C CA . GLY A 1 929 ? 18.324 -15.320 -10.125 1.00 84.00 929 GLY A CA 1
ATOM 7190 C C . GLY A 1 929 ? 18.415 -16.524 -11.078 1.00 84.00 929 GLY A C 1
ATOM 7191 O O . GLY A 1 929 ? 19.496 -16.826 -11.571 1.00 84.00 929 GLY A O 1
ATOM 7192 N N . LEU A 1 930 ? 17.311 -17.223 -11.330 1.00 85.00 930 LEU A N 1
ATOM 7193 C CA . LEU A 1 930 ? 17.207 -18.375 -12.232 1.00 85.00 930 LEU A CA 1
ATOM 7194 C C . LEU A 1 930 ? 16.330 -18.035 -13.446 1.00 85.00 930 LEU A C 1
ATOM 7196 O O . LEU A 1 930 ? 16.715 -18.261 -14.588 1.00 85.00 930 LEU A O 1
ATOM 7200 N N . GLN A 1 931 ? 15.170 -17.435 -13.196 1.00 86.38 931 GLN A N 1
ATOM 7201 C CA . GLN A 1 931 ? 14.288 -16.855 -14.194 1.00 86.38 931 GLN A CA 1
ATOM 7202 C C . GLN A 1 931 ? 14.531 -15.350 -14.270 1.00 86.38 931 GLN A C 1
ATOM 7204 O O . GLN A 1 931 ? 14.160 -14.592 -13.378 1.00 86.38 931 GLN A O 1
ATOM 7209 N N . TRP A 1 932 ? 15.136 -14.894 -15.361 1.00 87.06 932 TRP A N 1
ATOM 7210 C CA . TRP A 1 932 ? 15.404 -13.473 -15.540 1.00 87.06 932 TRP A CA 1
ATOM 7211 C C . TRP A 1 932 ? 14.117 -12.673 -15.818 1.00 87.06 932 TRP A C 1
ATOM 7213 O O . TRP A 1 932 ? 13.287 -13.064 -16.650 1.00 87.06 932 TRP A O 1
ATOM 7223 N N . GLY A 1 933 ? 13.953 -11.531 -15.138 1.00 82.69 933 GLY A N 1
ATOM 7224 C CA . GLY A 1 933 ? 12.860 -10.592 -15.376 1.00 82.69 933 GLY A CA 1
ATOM 7225 C C . GLY A 1 933 ? 11.500 -11.141 -14.956 1.00 82.69 933 GLY A C 1
ATOM 7226 O O . GLY A 1 933 ? 10.559 -11.119 -15.753 1.00 82.69 933 GLY A O 1
ATOM 7227 N N . THR A 1 934 ? 11.386 -11.648 -13.725 1.00 84.31 934 THR A N 1
ATOM 7228 C CA . THR A 1 934 ? 10.132 -12.231 -13.227 1.00 84.31 934 THR A CA 1
ATOM 7229 C C . THR A 1 934 ? 9.115 -11.171 -12.845 1.00 84.31 934 THR A C 1
ATOM 7231 O O . THR A 1 934 ? 7.929 -11.477 -12.881 1.00 84.31 934 THR A O 1
ATOM 7234 N N . ALA A 1 935 ? 9.527 -9.933 -12.537 1.00 80.31 935 ALA A N 1
ATOM 7235 C CA . ALA A 1 935 ? 8.674 -8.805 -12.134 1.00 80.31 935 ALA A CA 1
ATOM 7236 C C . ALA A 1 935 ? 7.795 -8.231 -13.276 1.00 80.31 935 ALA A C 1
ATOM 7238 O O . ALA A 1 935 ? 7.866 -7.049 -13.609 1.00 80.31 935 ALA A O 1
ATOM 7239 N N . ALA A 1 936 ? 6.956 -9.077 -13.873 1.00 81.50 936 ALA A N 1
ATOM 7240 C CA . ALA A 1 936 ? 5.972 -8.747 -14.899 1.00 81.50 936 ALA A CA 1
ATOM 7241 C C . ALA A 1 936 ? 4.533 -9.035 -14.425 1.00 81.50 936 ALA A C 1
ATOM 7243 O O . ALA A 1 936 ? 4.319 -9.687 -13.397 1.00 81.50 936 ALA A O 1
ATOM 7244 N N . THR A 1 937 ? 3.560 -8.533 -15.182 1.00 88.31 937 THR A N 1
ATOM 7245 C CA . THR A 1 937 ? 2.125 -8.842 -15.080 1.00 88.31 937 THR A CA 1
ATOM 7246 C C . THR A 1 937 ? 1.699 -9.761 -16.226 1.00 88.31 937 THR A C 1
ATOM 7248 O O . THR A 1 937 ? 2.448 -9.936 -17.190 1.00 88.31 937 THR A O 1
ATOM 7251 N N . ILE A 1 938 ? 0.502 -10.347 -16.133 1.00 91.44 938 ILE A N 1
ATOM 7252 C CA . ILE A 1 938 ? -0.074 -11.112 -17.243 1.00 91.44 938 ILE A CA 1
ATOM 7253 C C . ILE A 1 938 ? -0.431 -10.118 -18.350 1.00 91.44 938 ILE A C 1
ATOM 7255 O O . ILE A 1 938 ? -1.106 -9.115 -18.103 1.00 91.44 938 ILE A O 1
ATOM 7259 N N . ARG A 1 939 ? 0.058 -10.399 -19.557 1.00 91.69 939 ARG A N 1
ATOM 7260 C CA . ARG A 1 939 ? -0.268 -9.651 -20.768 1.00 91.69 939 ARG A CA 1
ATOM 7261 C C . ARG A 1 939 ? -1.179 -10.527 -21.632 1.00 91.69 939 ARG A C 1
ATOM 7263 O O . ARG A 1 939 ? -0.811 -11.682 -21.852 1.00 91.69 939 ARG A O 1
ATOM 7270 N N . PRO A 1 940 ? -2.331 -10.010 -22.088 1.00 91.94 940 PRO A N 1
ATOM 7271 C CA . PRO A 1 940 ? -3.264 -10.795 -22.884 1.00 91.94 940 PRO A CA 1
ATOM 7272 C C . PRO A 1 940 ? -2.704 -11.070 -24.287 1.00 91.94 940 PRO A C 1
ATOM 7274 O O . PRO A 1 940 ? -1.964 -10.253 -24.836 1.00 91.94 940 PRO A O 1
ATOM 7277 N N . PHE A 1 941 ? -3.082 -12.212 -24.854 1.00 90.94 941 PHE A N 1
ATOM 7278 C CA . PHE A 1 941 ? -2.890 -12.635 -26.246 1.00 90.94 941 PHE A CA 1
ATOM 7279 C C . PHE A 1 941 ? -1.438 -12.834 -26.713 1.00 90.94 941 PHE A C 1
ATOM 7281 O O . PHE A 1 941 ? -1.183 -12.898 -27.913 1.00 90.94 941 PHE A O 1
ATOM 7288 N N . VAL A 1 942 ? -0.469 -12.937 -25.797 1.00 87.75 942 VAL A N 1
ATOM 7289 C CA . VAL A 1 942 ? 0.965 -13.065 -26.140 1.00 87.75 942 VAL A CA 1
ATOM 7290 C C . VAL A 1 942 ? 1.684 -14.218 -25.435 1.00 87.75 942 VAL A C 1
ATOM 7292 O O . VAL A 1 942 ? 2.896 -14.144 -25.230 1.00 87.75 942 VAL A O 1
ATOM 7295 N N . ASN A 1 943 ? 0.956 -15.268 -25.047 1.00 85.75 943 ASN A N 1
ATOM 7296 C CA . ASN A 1 943 ? 1.492 -16.424 -24.324 1.00 85.75 943 ASN A CA 1
ATOM 7297 C C . ASN A 1 943 ? 2.284 -16.007 -23.067 1.00 85.75 943 ASN A C 1
ATOM 7299 O O . ASN A 1 943 ? 3.513 -16.107 -22.990 1.00 85.75 943 ASN A O 1
ATOM 7303 N N . SER A 1 944 ? 1.587 -15.437 -22.080 1.00 88.12 944 SER A N 1
ATOM 7304 C CA . SER A 1 944 ? 2.249 -14.939 -20.874 1.00 88.12 944 SER A CA 1
ATOM 7305 C C . SER A 1 944 ? 2.866 -16.085 -20.063 1.00 88.12 944 SER A C 1
ATOM 7307 O O . SER A 1 944 ? 2.150 -16.926 -19.524 1.00 88.12 944 SER A O 1
ATOM 7309 N N . VAL A 1 945 ? 4.192 -16.047 -19.877 1.00 87.44 945 VAL A N 1
ATOM 7310 C CA . VAL A 1 945 ? 4.957 -17.018 -19.064 1.00 87.44 945 VAL A CA 1
ATOM 7311 C C . VAL A 1 945 ? 4.382 -17.205 -17.659 1.00 87.44 945 VAL A C 1
ATOM 7313 O O . VAL A 1 945 ? 4.498 -18.284 -17.089 1.00 87.44 945 VAL A O 1
ATOM 7316 N N . ILE A 1 946 ? 3.697 -16.192 -17.110 1.00 91.38 946 ILE A N 1
ATOM 7317 C CA . ILE A 1 946 ? 3.092 -16.318 -15.783 1.00 91.38 946 ILE A CA 1
ATOM 7318 C C . ILE A 1 946 ? 2.062 -17.446 -15.711 1.00 91.38 946 ILE A C 1
ATOM 7320 O O . ILE A 1 946 ? 1.968 -18.149 -14.706 1.00 91.38 946 ILE A O 1
ATOM 7324 N N . ILE A 1 947 ? 1.304 -17.609 -16.790 1.00 91.56 947 ILE A N 1
ATOM 7325 C CA . ILE A 1 947 ? 0.260 -18.616 -16.904 1.00 91.56 947 ILE A CA 1
ATOM 7326 C C . ILE A 1 947 ? 0.876 -20.002 -17.119 1.00 91.56 947 ILE A C 1
ATOM 7328 O O . ILE A 1 947 ? 0.461 -20.953 -16.463 1.00 91.56 947 ILE A O 1
ATOM 7332 N N . HIS A 1 948 ? 1.891 -20.107 -17.982 1.00 89.25 948 HIS A N 1
ATOM 7333 C CA . HIS A 1 948 ? 2.582 -21.368 -18.256 1.00 89.25 948 HIS A CA 1
ATOM 7334 C C . HIS A 1 948 ? 3.247 -21.943 -16.997 1.00 89.25 948 HIS A C 1
ATOM 7336 O O . HIS A 1 948 ? 3.044 -23.107 -16.653 1.00 89.25 948 HIS A O 1
ATOM 7342 N N . ASP A 1 949 ? 3.978 -21.110 -16.255 1.00 91.56 949 ASP A N 1
ATOM 7343 C CA . ASP A 1 949 ? 4.663 -21.542 -15.036 1.00 91.56 949 ASP A CA 1
ATOM 7344 C C . ASP A 1 949 ? 3.662 -21.974 -13.946 1.00 91.56 949 ASP A C 1
ATOM 7346 O O . ASP A 1 949 ? 3.865 -22.977 -13.258 1.00 91.56 949 ASP A O 1
ATOM 7350 N N . ALA A 1 950 ? 2.538 -21.258 -13.818 1.00 94.31 950 ALA A N 1
ATOM 7351 C CA . ALA A 1 950 ? 1.456 -21.642 -12.913 1.00 94.31 950 ALA A CA 1
ATOM 7352 C C . ALA A 1 950 ? 0.797 -22.974 -13.315 1.00 94.31 950 ALA A C 1
ATOM 7354 O O . ALA A 1 950 ? 0.437 -23.771 -12.444 1.00 94.31 950 ALA A O 1
ATOM 7355 N N . ASP A 1 951 ? 0.650 -23.232 -14.616 1.00 93.12 951 ASP A N 1
ATOM 7356 C CA . ASP A 1 951 ? 0.065 -24.468 -15.133 1.00 93.12 951 ASP A CA 1
ATOM 7357 C C . ASP A 1 951 ? 0.976 -25.678 -14.902 1.00 93.12 951 ASP A C 1
ATOM 7359 O O . ASP A 1 951 ? 0.491 -26.733 -14.489 1.00 93.12 951 ASP A O 1
ATOM 7363 N N . ALA A 1 952 ? 2.290 -25.508 -15.066 1.00 92.50 952 ALA A N 1
ATOM 7364 C CA . ALA A 1 952 ? 3.277 -26.540 -14.766 1.00 92.50 952 ALA A CA 1
ATOM 7365 C C . ALA A 1 952 ? 3.254 -26.948 -13.281 1.00 92.50 952 ALA A C 1
ATOM 7367 O O . ALA A 1 952 ? 3.197 -28.139 -12.962 1.00 92.50 952 ALA A O 1
ATOM 7368 N N . ILE A 1 953 ? 3.192 -25.967 -12.370 1.00 94.56 953 ILE A N 1
ATOM 7369 C CA . ILE A 1 953 ? 3.037 -26.205 -10.925 1.00 94.56 953 ILE A CA 1
ATOM 7370 C C . ILE A 1 953 ? 1.737 -26.959 -10.639 1.00 94.56 953 ILE A C 1
ATOM 7372 O O . ILE A 1 953 ? 1.738 -27.967 -9.931 1.00 94.56 953 ILE A O 1
ATOM 7376 N N . ALA A 1 954 ? 0.617 -26.494 -11.198 1.00 92.38 954 ALA A N 1
ATOM 7377 C CA . ALA A 1 954 ? -0.680 -27.124 -10.984 1.00 92.38 954 ALA A CA 1
ATOM 7378 C C . ALA A 1 954 ? -0.728 -28.563 -11.537 1.00 92.38 954 ALA A C 1
ATOM 7380 O O . ALA A 1 954 ? -1.341 -29.431 -10.912 1.00 92.38 954 ALA A O 1
ATOM 7381 N N . SER A 1 955 ? -0.060 -28.838 -12.665 1.00 90.81 955 SER A N 1
ATOM 7382 C CA . SER A 1 955 ? 0.091 -30.193 -13.215 1.00 90.81 955 SER A CA 1
ATOM 7383 C C . SER A 1 955 ? 0.880 -31.097 -12.272 1.00 90.81 955 SER A C 1
ATOM 7385 O O . SER A 1 955 ? 0.401 -32.173 -11.920 1.00 90.81 955 SER A O 1
ATOM 7387 N N . SER A 1 956 ? 2.038 -30.632 -11.798 1.00 91.31 956 SER A N 1
ATOM 7388 C CA . SER A 1 956 ? 2.901 -31.396 -10.892 1.00 91.31 956 SER A CA 1
ATOM 7389 C C . SER A 1 956 ? 2.205 -31.705 -9.560 1.00 91.31 956 SER A C 1
ATOM 7391 O O . SER A 1 956 ? 2.235 -32.837 -9.081 1.00 91.31 956 SER A O 1
ATOM 7393 N N . ILE A 1 957 ? 1.486 -30.734 -8.984 1.00 90.50 957 ILE A N 1
ATOM 7394 C CA . ILE A 1 957 ? 0.672 -30.953 -7.775 1.00 90.50 957 ILE A CA 1
ATOM 7395 C C . ILE A 1 957 ? -0.413 -32.001 -8.036 1.00 90.50 957 ILE A C 1
ATOM 7397 O O . ILE A 1 957 ? -0.666 -32.867 -7.196 1.00 90.50 957 ILE A O 1
ATOM 7401 N N . GLN A 1 958 ? -1.076 -31.937 -9.194 1.00 85.38 958 GLN A N 1
ATOM 7402 C CA . GLN A 1 958 ? -2.096 -32.915 -9.550 1.00 85.38 958 GLN A CA 1
ATOM 7403 C C . GLN A 1 958 ? -1.504 -34.330 -9.628 1.00 85.38 958 GLN A C 1
ATOM 7405 O O . GLN A 1 958 ? -2.137 -35.264 -9.134 1.00 85.38 958 GLN A O 1
ATOM 7410 N N . GLU A 1 959 ? -0.325 -34.499 -10.224 1.00 85.06 959 GLU A N 1
ATOM 7411 C CA . GLU A 1 959 ? 0.383 -35.782 -10.321 1.00 85.06 959 GLU A CA 1
ATOM 7412 C C . GLU A 1 959 ? 0.763 -36.324 -8.937 1.00 85.06 959 GLU A C 1
ATOM 7414 O O . GLU A 1 959 ? 0.359 -37.440 -8.596 1.00 85.06 959 GLU A O 1
ATOM 7419 N N . ASP A 1 960 ? 1.391 -35.501 -8.090 1.00 83.00 960 ASP A N 1
ATOM 7420 C CA . ASP A 1 960 ? 1.748 -35.855 -6.708 1.00 83.00 960 ASP A CA 1
ATOM 7421 C C . ASP A 1 960 ? 0.527 -36.339 -5.902 1.00 83.00 960 ASP A C 1
ATOM 7423 O O . ASP A 1 960 ? 0.577 -37.346 -5.188 1.00 83.00 960 ASP A O 1
ATOM 7427 N N . LEU A 1 961 ? -0.609 -35.641 -6.023 1.00 79.25 961 LEU A N 1
ATOM 7428 C CA . LEU A 1 961 ? -1.846 -36.011 -5.329 1.00 79.25 961 LEU A CA 1
ATOM 7429 C C . LEU A 1 961 ? -2.474 -37.308 -5.871 1.00 79.25 961 LEU A C 1
ATOM 7431 O O . LEU A 1 961 ? -3.224 -37.964 -5.143 1.00 79.25 961 LEU A O 1
ATOM 7435 N N . HIS A 1 962 ? -2.210 -37.689 -7.126 1.00 76.69 962 HIS A N 1
ATOM 7436 C CA . HIS A 1 962 ? -2.648 -38.977 -7.677 1.00 76.69 962 HIS A CA 1
ATOM 7437 C C . HIS A 1 962 ? -1.746 -40.128 -7.231 1.00 76.69 962 HIS A C 1
ATOM 7439 O O . HIS A 1 962 ? -2.261 -41.201 -6.915 1.00 76.69 962 HIS A O 1
ATOM 7445 N N . GLU A 1 963 ? -0.429 -39.930 -7.190 1.00 74.25 963 GLU A N 1
ATOM 7446 C CA . GLU A 1 963 ? 0.519 -40.961 -6.753 1.00 74.25 963 GLU A CA 1
ATOM 7447 C C . GLU A 1 963 ? 0.328 -41.326 -5.281 1.00 74.25 963 GLU A C 1
ATOM 7449 O O . GLU A 1 963 ? 0.205 -42.507 -4.956 1.00 74.25 963 GLU A O 1
ATOM 7454 N N . ARG A 1 964 ? 0.152 -40.323 -4.410 1.00 71.94 964 ARG A N 1
ATOM 7455 C CA . ARG A 1 964 ? -0.143 -40.523 -2.978 1.00 71.94 964 ARG A CA 1
ATOM 7456 C C . ARG A 1 964 ? -1.455 -41.270 -2.705 1.00 71.94 964 ARG A C 1
ATOM 7458 O O . ARG A 1 964 ? -1.658 -41.731 -1.594 1.00 71.94 964 ARG A O 1
ATOM 7465 N N . LYS A 1 965 ? -2.374 -41.355 -3.676 1.00 64.94 965 LYS A N 1
ATOM 7466 C CA . LYS A 1 965 ? -3.615 -42.149 -3.554 1.00 64.94 965 LYS A CA 1
ATOM 7467 C C . LYS A 1 965 ? -3.431 -43.617 -3.946 1.00 64.94 965 LYS A C 1
ATOM 7469 O O . LYS A 1 965 ? -4.318 -44.417 -3.660 1.00 64.94 965 LYS A O 1
ATOM 7474 N N . LYS A 1 966 ? -2.375 -43.940 -4.701 1.00 57.31 966 LYS A N 1
ATOM 7475 C CA . LYS A 1 966 ? -2.075 -45.307 -5.157 1.00 57.31 966 LYS A CA 1
ATOM 7476 C C . LYS A 1 966 ? -1.221 -46.079 -4.150 1.00 57.31 966 LYS A C 1
ATOM 7478 O O . LYS A 1 966 ? -1.280 -47.306 -4.161 1.00 57.31 966 LYS A O 1
ATOM 7483 N N . GLN A 1 967 ? -0.420 -45.359 -3.366 1.00 49.62 967 GLN A N 1
ATOM 7484 C CA . GLN A 1 967 ? 0.293 -45.851 -2.184 1.00 49.62 967 GLN A CA 1
ATOM 7485 C C . GLN A 1 967 ? -0.681 -45.955 -1.011 1.00 49.62 967 GLN A C 1
ATOM 7487 O O . GLN A 1 967 ? -0.532 -46.921 -0.232 1.00 49.62 967 GLN A O 1
#

InterPro domains:
  IPR004136 Nitronate monooxygenase [cd04730] (5-276)
  IPR013785 Aldolase-type TIM barrel [G3DSA:3.20.20.70] (1-344)
  IPR036188 FAD/NAD(P)-binding domain superfamily [SSF51905] (350-537)
  IPR038732 FAD-dependent urate hydroxylase HpyO/Asp monooxygenase CreE-like, FAD/NAD(P)-binding domain [PF13454] (354-531)

Secondary structure (DSSP, 8-state):
--SSSSSEEE---TTTTS-HHHHHHHHHTTSB-EEE-TT--HHHHHHHHHHHHHH--S--EEEEEPPPPP-GGGHHHHHHHHHHHHHH-TT-----SS-----TTHHHHHHHHHHSS-SEEEEESS---HHHHHHHHHTTPEEEEEESSHHHHHHHHHTT-SEEEEE-TT--EE---SS---TT-----HHHHHHHHHHH--S-EEEESS--SHHHHHHHHHTT-SEEEE-GGGGGBTT----HHHHHHHHH-TTSPEEEE-TTTSS-EEEE--HHHHHHTTT----TTHHHHHHHHHHHHHHHTT-GGGS--B--TTGGG---B-HHHHHHHH-GGGGGGG------SEEEEEEE--SHHHHHHHHHHHHHHHHTT-SSPPPEEEE-SS-TTTTTTT-TTS-TTSB-SS-GGG-BSS--GGG--SS-------HHHHHHSHHHHHHTTT-HHHHHHHHH--TT---BHHHHHHHHHHHHHHHHHHHTTT--EEEE-S-EEEEEE-SSSEEEEETTS-EEEEEEEEE---SPPBPPPHHHHHHHHHHHTSS-EEE-SS---HHHHHTSPSSSEEEEE--SHHHHHHHHHTTGGGT-EEEEETTEEEEE--S-PPEEEEE-TTSSPPPPPPPP-S-TT-----SSS-HHHHHH--SB-IIIIIHHHHHHHHHHHHHHHHHHHTT----HHHHHHHHHH-TTHHHHHHHHTT------HHHHHH----PPTT--HHHHHHHHHHHHHHHHHHHHT-TTTSHHHHHHHHHHHTHHHHHHHHHTT-B-HHHIIIIIIIIIHHHHHHHHS---HHHHHHHHHHHHTTSEEEPPSS-EEEEETTTTEEEEEETTEEEEEEEESEEEE-SPPPP-STTB--HHHHHHHHTTS--EEE-TTSS-EEEEEPB-TTT-BBP-SS--SSEEEE-SGGGTTTSTT----B-TTS--HHHHHHHHHHHHHHHHHHHTTT-

Organism: NCBI:txid525264

Foldseek 3Di:
DQLWQFQEEEDADPDFFLALLLQLLCRVLTYEREHELAPPDLVVLLVRLVSNVVSDPFAYEYEDEAFDDAPQVCLVLVQQLLVVCVVPVVVFDDFDNGFDGDRSCRVSNLVSRLPGPHQEYEYFQDDDDLVSVVSCVVSNHAYEYEDADLVVLVVVVVSVGQEYEYEALLAWWFQRAHPDPDQQHHNGGFLRNLLSNLQPDPHAYETEHLDQFLQRQLVSLQSPHSHYYDYLQSSQAPSTRNQPLLNCCLAPVLVFAWDFACQQALGTGIFGDAQSRVPPRVSHHNGGRRSNSRLVSVQVVCSVVSHNRSHRNTHGRNSSSHDHDHSSVSSCRNNLLCVLQPFDPDDALEFAEEEEAQELLSLLLLQLLLQVLVFPVPPDAGEYEYEAQQHHHLGPQLALSHHFLAWAQAFQQFFASWADVLQVDPGDTDDDDRRLVCLVDVLVCVSCVRPVPLNVQSVPGDRQDGGGSSNVNSVRSSVSVVSCVSRPVGHRYHYDNFHFFFWDDDPQWIWTATPRGDIHTYNEYEAAHDDFFFFADPVLVVVVVLLVLFLFAEAEFDADGLSSLSNFAFQFEAEAEAQFSLVLSSVCCQFVVQPKDWDADPVGIAIGGPSRHYQYEYAYQQLAHFFAAARAPAGLQDFDQQPQLHLVLLQPFAQDFCVPRPVQSLVLRLLLLLLVLVCVLVVHDDDSVVLSVQSNVGDCRSVVVSVVVVNNDDDPPCCLQPHGFADDQPDDLLNVLVVRLVVLVVSLVLSHCGCRNRSQNVSLQNLVRCLVSVLSNFLVLSYFLCSLVVPVVVRVPVSNSRRHSHHHSVSSSSVSNCSVVSSYGGDTHDWDWDQDSVVSWIKIADPSCRVDIDTGRYYYHSHHDQQALVRGPRSHSVNCVVVQVWDFDDRPPDPRTLRATDADSQLQFGDGPDDDSGTYGYDASSCCSRRPPRPDHRRYNHNGVSSNNSNSNSVVSVVVVVVVVVD